Protein AF-A0A3B8L5K0-F1 (afdb_monomer_lite)

Structure (mmCIF, N/CA/C/O backbone):
data_AF-A0A3B8L5K0-F1
#
_entry.id   AF-A0A3B8L5K0-F1
#
loop_
_atom_site.group_PDB
_atom_site.id
_atom_site.type_symbol
_atom_site.label_atom_id
_atom_site.label_alt_id
_atom_site.label_comp_id
_atom_site.label_asym_id
_atom_site.label_entity_id
_atom_site.label_seq_id
_atom_site.pdbx_PDB_ins_code
_atom_site.Cartn_x
_atom_site.Cartn_y
_atom_site.Cartn_z
_atom_site.occupancy
_atom_site.B_iso_or_equiv
_atom_site.auth_seq_id
_atom_site.auth_comp_id
_atom_site.auth_asym_id
_atom_site.auth_atom_id
_atom_site.pdbx_PDB_model_num
ATOM 1 N N . GLY A 1 1 ? 30.349 10.447 -67.371 1.00 72.94 1 GLY A N 1
ATOM 2 C CA . GLY A 1 1 ? 30.005 9.808 -68.653 1.00 72.94 1 GLY A CA 1
ATOM 3 C C . GLY A 1 1 ? 29.300 8.488 -68.408 1.00 72.94 1 GLY A C 1
ATOM 4 O O . GLY A 1 1 ? 29.396 7.963 -67.311 1.00 72.94 1 GLY A O 1
ATOM 5 N N . THR A 1 2 ? 28.627 7.935 -69.420 1.00 83.06 2 THR A N 1
ATOM 6 C CA . THR A 1 2 ? 28.049 6.581 -69.341 1.00 83.06 2 THR A CA 1
ATOM 7 C C . THR A 1 2 ? 29.075 5.536 -69.777 1.00 83.06 2 THR A C 1
ATOM 9 O O . THR A 1 2 ? 29.638 5.644 -70.871 1.00 83.06 2 THR A O 1
ATOM 12 N N . LEU A 1 3 ? 29.318 4.545 -68.928 1.00 84.88 3 LEU A N 1
ATOM 13 C CA . LEU A 1 3 ? 30.152 3.378 -69.174 1.00 84.88 3 LEU A CA 1
ATOM 14 C C . LEU A 1 3 ? 29.253 2.221 -69.626 1.00 84.88 3 LEU A C 1
ATOM 16 O O . LEU A 1 3 ? 28.318 1.855 -68.925 1.00 84.88 3 LEU A O 1
ATOM 20 N N . HIS A 1 4 ? 29.550 1.676 -70.805 1.00 81.75 4 HIS A N 1
ATOM 21 C CA . HIS A 1 4 ? 28.954 0.450 -71.347 1.00 81.75 4 HIS A CA 1
ATOM 22 C C . HIS A 1 4 ? 30.071 -0.591 -71.472 1.00 81.75 4 HIS A C 1
ATOM 24 O O . HIS A 1 4 ? 30.557 -0.860 -72.575 1.00 81.75 4 HIS A O 1
ATOM 30 N N . GLY A 1 5 ? 30.586 -1.039 -70.327 1.00 80.31 5 GLY A N 1
ATOM 31 C CA . GLY A 1 5 ? 31.660 -2.024 -70.262 1.00 80.31 5 GLY A CA 1
ATOM 32 C C . GLY A 1 5 ? 33.076 -1.469 -70.145 1.00 80.31 5 GLY A C 1
ATOM 33 O O . GLY A 1 5 ? 33.541 -0.667 -70.964 1.00 80.31 5 GLY A O 1
ATOM 34 N N . ALA A 1 6 ? 33.817 -1.980 -69.165 1.00 86.56 6 ALA A N 1
ATOM 35 C CA . ALA A 1 6 ? 35.263 -1.820 -69.048 1.00 86.56 6 ALA A CA 1
ATOM 36 C C . ALA A 1 6 ? 35.861 -3.095 -68.443 1.00 86.56 6 ALA A C 1
ATOM 38 O O . ALA A 1 6 ? 35.783 -3.310 -67.242 1.00 86.56 6 ALA A O 1
ATOM 39 N N . VAL A 1 7 ? 36.472 -3.949 -69.273 1.00 87.81 7 VAL A N 1
ATOM 40 C CA . VAL A 1 7 ? 36.950 -5.271 -68.831 1.00 87.81 7 VAL A CA 1
ATOM 41 C C . VAL A 1 7 ? 38.467 -5.417 -68.980 1.00 87.81 7 VAL A C 1
ATOM 43 O O . VAL A 1 7 ? 39.009 -5.315 -70.086 1.00 87.81 7 VAL A O 1
ATOM 46 N N . ASN A 1 8 ? 39.163 -5.730 -67.884 1.00 89.06 8 ASN A N 1
ATOM 47 C CA . ASN A 1 8 ? 40.592 -6.036 -67.838 1.00 89.06 8 ASN A CA 1
ATOM 48 C C . ASN A 1 8 ? 40.845 -7.456 -67.305 1.00 89.06 8 ASN A C 1
ATOM 50 O O . ASN A 1 8 ? 40.910 -7.703 -66.107 1.00 89.06 8 ASN A O 1
ATOM 54 N N . THR A 1 9 ? 41.064 -8.398 -68.223 1.00 87.12 9 THR A N 1
ATOM 55 C CA . THR A 1 9 ? 41.287 -9.821 -67.901 1.00 87.12 9 THR A CA 1
ATOM 56 C C . THR A 1 9 ? 42.748 -10.183 -67.599 1.00 87.12 9 THR A C 1
ATOM 58 O O . THR A 1 9 ? 43.080 -11.364 -67.467 1.00 87.12 9 THR A O 1
ATOM 61 N N . ALA A 1 10 ? 43.662 -9.207 -67.553 1.00 90.12 10 ALA A N 1
ATOM 62 C CA . ALA A 1 10 ? 45.046 -9.479 -67.173 1.00 90.12 10 ALA A CA 1
ATOM 63 C C . ALA A 1 10 ? 45.122 -9.812 -65.679 1.00 90.12 10 ALA A C 1
ATOM 65 O O . ALA A 1 10 ? 44.475 -9.149 -64.882 1.00 90.12 10 ALA A O 1
ATOM 66 N N . ALA A 1 11 ? 45.949 -10.789 -65.294 1.00 88.81 11 ALA A N 1
ATOM 67 C CA . ALA A 1 11 ? 46.164 -11.098 -63.881 1.00 88.81 11 ALA A CA 1
ATOM 68 C C . ALA A 1 11 ? 46.715 -9.867 -63.132 1.00 88.81 11 ALA A C 1
ATOM 70 O O . ALA A 1 11 ? 47.688 -9.263 -63.600 1.00 88.81 11 ALA A O 1
ATOM 71 N N . ALA A 1 12 ? 46.101 -9.513 -62.001 1.00 88.19 12 ALA A N 1
ATOM 72 C CA . ALA A 1 12 ? 46.277 -8.266 -61.252 1.00 88.19 12 ALA A CA 1
ATOM 73 C C . ALA A 1 12 ? 46.087 -6.990 -62.100 1.00 88.19 12 ALA A C 1
ATOM 75 O O . ALA A 1 12 ? 46.655 -5.939 -61.801 1.00 88.19 12 ALA A O 1
ATOM 76 N N . GLY A 1 13 ? 45.358 -7.087 -63.213 1.00 91.38 13 GLY A N 1
ATOM 77 C CA . GLY A 1 13 ? 45.057 -5.960 -64.082 1.00 91.38 13 GLY A CA 1
ATOM 78 C C . GLY A 1 13 ? 44.074 -5.028 -63.396 1.00 91.38 13 GLY A C 1
ATOM 79 O O . GLY A 1 13 ? 43.027 -5.485 -62.963 1.00 91.38 13 GLY A O 1
ATOM 80 N N . THR A 1 14 ? 44.410 -3.745 -63.321 1.00 94.44 14 THR A N 1
ATOM 81 C CA . THR A 1 14 ? 43.576 -2.730 -62.676 1.00 94.44 14 THR A CA 1
ATOM 82 C C . THR A 1 14 ? 42.769 -1.929 -63.697 1.00 94.44 14 THR A C 1
ATOM 84 O O . THR A 1 14 ? 43.131 -1.861 -64.882 1.00 94.44 14 THR A O 1
ATOM 87 N N . ILE A 1 15 ? 41.682 -1.310 -63.245 1.00 95.31 15 ILE A N 1
ATOM 88 C CA . ILE A 1 15 ? 40.891 -0.327 -63.989 1.00 95.31 15 ILE A CA 1
ATOM 89 C C . ILE A 1 15 ? 40.836 0.949 -63.157 1.00 95.31 15 ILE A C 1
ATOM 91 O O . I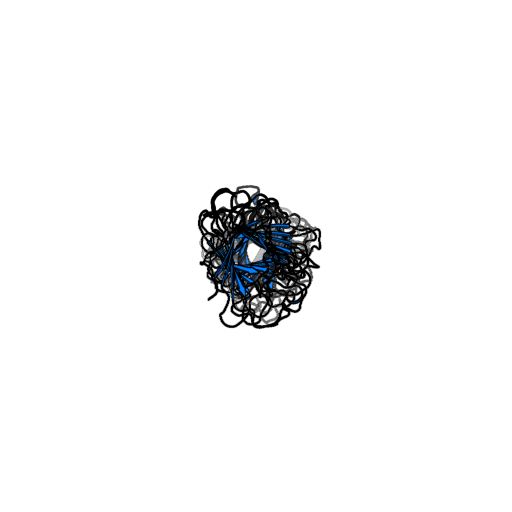LE A 1 15 ? 40.508 0.903 -61.983 1.00 95.31 15 ILE A O 1
ATOM 95 N N . VAL A 1 16 ? 41.155 2.089 -63.770 1.00 93.56 16 VAL A N 1
ATOM 96 C CA . VAL A 1 16 ? 40.986 3.410 -63.152 1.00 93.56 16 VAL A CA 1
ATOM 97 C C . VAL A 1 16 ? 40.268 4.294 -64.158 1.00 93.56 16 VAL A C 1
ATOM 99 O O . VAL A 1 16 ? 40.774 4.500 -65.268 1.00 93.56 16 VAL A O 1
ATOM 102 N N . ILE A 1 17 ? 39.087 4.777 -63.791 1.00 91.56 17 ILE A N 1
ATOM 103 C CA . ILE A 1 17 ? 38.263 5.667 -64.603 1.00 91.56 17 ILE A CA 1
ATOM 104 C C . ILE A 1 17 ? 38.017 6.927 -63.790 1.00 91.56 17 ILE A C 1
ATOM 106 O O . ILE A 1 17 ? 37.259 6.893 -62.834 1.00 91.56 17 ILE A O 1
ATOM 110 N N . THR A 1 18 ? 38.625 8.029 -64.220 1.00 87.88 18 THR A N 1
ATOM 111 C CA . THR A 1 18 ? 38.360 9.361 -63.672 1.00 87.88 18 THR A CA 1
ATOM 112 C C . THR A 1 18 ? 37.571 10.172 -64.693 1.00 87.88 18 THR A C 1
ATOM 114 O O . THR A 1 18 ? 37.944 10.208 -65.875 1.00 87.88 18 THR A O 1
ATOM 117 N N . ASN A 1 19 ? 36.495 10.818 -64.262 1.00 85.19 19 ASN A N 1
ATOM 118 C CA . ASN A 1 19 ? 35.691 11.707 -65.086 1.00 85.19 19 ASN A CA 1
ATOM 119 C C . ASN A 1 19 ? 35.381 12.987 -64.309 1.00 85.19 19 ASN A C 1
ATOM 121 O O . ASN A 1 19 ? 34.776 12.898 -63.258 1.00 85.19 19 ASN A O 1
ATOM 125 N N . ASP A 1 20 ? 35.726 14.146 -64.879 1.00 76.25 20 ASP A N 1
ATOM 126 C CA . ASP A 1 20 ? 35.352 15.472 -64.360 1.00 76.25 20 ASP A CA 1
ATOM 127 C C . ASP A 1 20 ? 33.829 15.689 -64.572 1.00 76.25 20 ASP A C 1
ATOM 129 O O . ASP A 1 20 ? 33.411 16.369 -65.522 1.00 76.25 20 ASP A O 1
ATOM 133 N N . GLY A 1 21 ? 33.003 14.960 -63.818 1.00 77.38 21 GLY A N 1
ATOM 134 C CA . GLY A 1 21 ? 31.543 14.911 -63.914 1.00 77.38 21 GLY A CA 1
ATOM 135 C C . GLY A 1 21 ? 30.931 13.554 -63.536 1.00 77.38 21 GLY A C 1
ATOM 136 O O . GLY A 1 21 ? 31.623 12.535 -63.531 1.00 77.38 21 GLY A O 1
ATOM 137 N N . ALA A 1 22 ? 29.602 13.494 -63.407 1.00 85.62 22 ALA A N 1
ATOM 138 C CA . ALA A 1 22 ? 28.870 12.269 -63.051 1.00 85.62 22 ALA A CA 1
ATOM 139 C C . ALA A 1 22 ? 29.260 11.019 -63.870 1.00 85.62 22 ALA A C 1
ATOM 141 O O . ALA A 1 22 ? 29.331 11.086 -65.104 1.00 85.62 22 ALA A O 1
ATOM 142 N N . ILE A 1 23 ? 29.455 9.862 -63.233 1.00 90.81 23 ILE A N 1
ATOM 143 C CA . ILE A 1 23 ? 29.700 8.554 -63.867 1.00 90.81 23 ILE A CA 1
ATOM 144 C C . ILE A 1 23 ? 28.430 7.699 -63.783 1.00 90.81 23 ILE A C 1
ATOM 146 O O . ILE A 1 23 ? 27.826 7.565 -62.732 1.00 90.81 23 ILE A O 1
ATOM 150 N N . VAL A 1 24 ? 28.041 7.071 -64.896 1.00 90.50 24 VAL A N 1
ATOM 151 C CA . VAL A 1 24 ? 26.928 6.109 -64.927 1.00 90.50 24 VAL A CA 1
ATOM 152 C C . VAL A 1 24 ? 27.432 4.780 -65.469 1.00 90.50 24 VAL A C 1
ATOM 154 O O . VAL A 1 24 ? 27.799 4.715 -66.642 1.00 90.50 24 VAL A O 1
ATOM 157 N N . VAL A 1 25 ? 27.438 3.725 -64.661 1.00 90.19 25 VAL A N 1
ATOM 158 C CA . VAL A 1 25 ? 27.648 2.344 -65.114 1.00 90.19 25 VAL A CA 1
ATOM 159 C C . VAL A 1 25 ? 26.304 1.808 -65.594 1.00 90.19 25 VAL A C 1
ATOM 161 O O . VAL A 1 25 ? 25.330 1.796 -64.845 1.00 90.19 25 VAL A O 1
ATOM 164 N N . ALA A 1 26 ? 26.212 1.458 -66.876 1.00 86.81 26 ALA A N 1
ATOM 165 C CA . ALA A 1 26 ? 24.949 1.108 -67.509 1.00 86.81 26 ALA A CA 1
ATOM 166 C C . ALA A 1 26 ? 25.020 -0.236 -68.224 1.00 86.81 26 ALA A C 1
ATOM 168 O O . ALA A 1 26 ? 25.793 -0.377 -69.173 1.00 86.81 26 ALA A O 1
ATOM 169 N N . ASP A 1 27 ? 24.102 -1.132 -67.875 1.00 81.12 27 ASP A N 1
ATOM 170 C CA . ASP A 1 27 ? 23.796 -2.319 -68.664 1.00 81.12 27 ASP A CA 1
ATOM 171 C C . ASP A 1 27 ? 22.793 -1.976 -69.783 1.00 81.12 27 ASP A C 1
ATOM 173 O O . ASP A 1 27 ? 21.785 -1.291 -69.571 1.00 81.12 27 ASP A O 1
ATOM 177 N N . ASN A 1 28 ? 23.081 -2.395 -71.017 1.00 73.75 28 ASN A N 1
ATOM 178 C CA . ASN A 1 28 ? 22.141 -2.331 -72.142 1.00 73.75 28 ASN A CA 1
ATOM 179 C C . ASN A 1 28 ? 21.583 -3.716 -72.531 1.00 73.75 28 ASN A C 1
ATOM 181 O O . ASN A 1 28 ? 20.884 -3.838 -73.549 1.00 73.75 28 ASN A O 1
ATOM 185 N N . GLY A 1 29 ? 21.833 -4.729 -71.700 1.00 67.69 29 GLY A N 1
ATOM 186 C CA . GLY A 1 29 ? 21.486 -6.130 -71.888 1.00 67.69 29 GLY A CA 1
ATOM 187 C C . GLY A 1 29 ? 22.576 -6.937 -72.600 1.00 67.69 29 GLY A C 1
ATOM 188 O O . GLY A 1 29 ? 22.267 -8.010 -73.137 1.00 67.69 29 GLY A O 1
ATOM 189 N N . ASP A 1 30 ? 23.815 -6.430 -72.670 1.00 70.69 30 ASP A N 1
ATOM 190 C CA . ASP A 1 30 ? 24.981 -7.151 -73.189 1.00 70.69 30 ASP A CA 1
ATOM 191 C C . ASP A 1 30 ? 25.898 -7.585 -72.037 1.00 70.69 30 ASP A C 1
ATOM 193 O O . ASP A 1 30 ? 26.333 -6.789 -71.219 1.00 70.69 30 ASP A O 1
ATOM 197 N N . THR A 1 31 ? 26.310 -8.854 -72.046 1.00 60.31 31 THR A N 1
ATOM 198 C CA . THR A 1 31 ? 27.214 -9.488 -71.058 1.00 60.31 31 THR A CA 1
ATOM 199 C C . THR A 1 31 ? 28.640 -8.907 -71.011 1.00 60.31 31 THR A C 1
ATOM 201 O O . THR A 1 31 ? 29.555 -9.530 -70.476 1.00 60.31 31 THR A O 1
ATOM 204 N N . THR A 1 32 ? 28.878 -7.787 -71.693 1.00 63.03 32 THR A N 1
ATOM 205 C CA . THR A 1 32 ? 30.148 -7.053 -71.701 1.00 63.03 32 THR A CA 1
ATOM 206 C C . THR A 1 32 ? 30.017 -5.642 -71.150 1.00 63.03 32 THR A C 1
ATOM 208 O O . THR A 1 32 ? 31.003 -4.910 -71.205 1.00 63.03 32 THR A O 1
ATOM 211 N N . ASP A 1 33 ? 28.829 -5.252 -70.685 1.00 71.88 33 ASP A N 1
ATOM 212 C CA . ASP A 1 33 ? 28.553 -3.906 -70.186 1.00 71.88 33 ASP A CA 1
ATOM 213 C C . ASP A 1 33 ? 29.060 -3.670 -68.750 1.00 71.88 33 ASP A C 1
ATOM 215 O O . ASP A 1 33 ? 29.095 -2.526 -68.291 1.00 71.88 33 ASP A O 1
ATOM 219 N N . ASP A 1 34 ? 29.586 -4.717 -68.113 1.00 82.69 34 ASP A N 1
ATOM 220 C CA . ASP A 1 34 ? 30.153 -4.689 -66.765 1.00 82.69 34 ASP A CA 1
ATOM 221 C C . ASP A 1 34 ? 31.527 -4.008 -66.702 1.00 82.69 34 ASP A C 1
ATOM 223 O O . ASP A 1 34 ? 32.343 -4.032 -67.641 1.00 82.69 34 ASP A O 1
ATOM 227 N N . VAL A 1 35 ? 31.836 -3.445 -65.537 1.00 91.69 35 VAL A N 1
ATOM 228 C CA . VAL A 1 35 ? 33.192 -3.013 -65.188 1.00 91.69 35 VAL A CA 1
ATOM 229 C C . VAL A 1 35 ? 33.870 -4.158 -64.446 1.00 91.69 35 VAL A C 1
ATOM 231 O O . VAL A 1 35 ? 33.603 -4.381 -63.274 1.00 91.69 35 VAL A O 1
ATOM 234 N N . ALA A 1 36 ? 34.761 -4.896 -65.107 1.00 91.81 36 ALA A N 1
ATOM 235 C CA . ALA A 1 36 ? 35.340 -6.111 -64.534 1.00 91.81 36 ALA A CA 1
ATOM 236 C C . ALA A 1 36 ? 36.869 -6.166 -64.627 1.00 91.81 36 ALA A C 1
ATOM 238 O O . ALA A 1 36 ? 37.456 -5.959 -65.693 1.00 91.81 36 ALA A O 1
ATOM 239 N N . ALA A 1 37 ? 37.537 -6.522 -63.533 1.00 93.56 37 ALA A N 1
ATOM 240 C CA . ALA A 1 37 ? 38.990 -6.626 -63.454 1.00 93.56 37 ALA A CA 1
ATOM 241 C C . ALA A 1 37 ? 39.445 -7.802 -62.569 1.00 93.56 37 ALA A C 1
ATOM 243 O O . ALA A 1 37 ? 38.723 -8.269 -61.690 1.00 93.56 37 ALA A O 1
ATOM 244 N N . ASP A 1 38 ? 40.662 -8.306 -62.800 1.00 91.25 38 ASP A N 1
ATOM 245 C CA . ASP A 1 38 ? 41.282 -9.246 -61.853 1.00 91.25 38 ASP A CA 1
ATOM 246 C C . ASP A 1 38 ? 41.882 -8.516 -60.641 1.00 91.25 38 ASP A C 1
ATOM 248 O O . ASP A 1 38 ? 41.839 -9.048 -59.540 1.00 91.25 38 ASP A O 1
ATOM 252 N N . GLY A 1 39 ? 42.461 -7.326 -60.840 1.00 91.75 39 GLY A N 1
ATOM 253 C CA . GLY A 1 39 ? 42.971 -6.450 -59.780 1.00 91.75 39 GLY A CA 1
ATOM 254 C C . GLY A 1 39 ? 42.028 -5.279 -59.493 1.00 91.75 39 GLY A C 1
ATOM 255 O O . GLY A 1 39 ? 40.862 -5.320 -59.858 1.00 91.75 39 GLY A O 1
ATOM 256 N N . ASP A 1 40 ? 42.552 -4.231 -58.858 1.00 94.31 40 ASP A N 1
ATOM 257 C CA . ASP A 1 40 ? 41.753 -3.111 -58.344 1.00 94.31 40 ASP A CA 1
ATOM 258 C C . ASP A 1 40 ? 40.928 -2.372 -59.413 1.00 94.31 40 ASP A C 1
ATOM 260 O O . ASP A 1 40 ? 41.399 -2.138 -60.534 1.00 94.31 40 ASP A O 1
ATOM 264 N N . ILE A 1 41 ? 39.728 -1.935 -59.032 1.00 96.62 41 ILE A N 1
ATOM 265 C CA . ILE A 1 41 ? 38.861 -1.042 -59.806 1.00 96.62 41 ILE A CA 1
ATOM 266 C C . ILE A 1 41 ? 38.713 0.272 -59.037 1.00 96.62 41 ILE A C 1
ATOM 268 O O . ILE A 1 41 ? 38.356 0.267 -57.866 1.00 96.62 41 ILE A O 1
ATOM 272 N N . THR A 1 42 ? 38.950 1.398 -59.705 1.00 94.69 42 THR A N 1
ATOM 273 C CA . THR A 1 42 ? 38.682 2.741 -59.179 1.00 94.69 42 THR A CA 1
ATOM 274 C C . THR A 1 42 ? 37.793 3.501 -60.153 1.00 94.69 42 THR A C 1
ATOM 276 O O . THR A 1 42 ? 38.183 3.692 -61.312 1.00 94.69 42 THR A O 1
ATOM 279 N N . LEU A 1 43 ? 36.619 3.931 -59.694 1.00 93.56 43 LEU A N 1
ATOM 280 C CA . LEU A 1 43 ? 35.742 4.865 -60.398 1.00 93.56 43 LEU A CA 1
ATOM 281 C C . LEU A 1 43 ? 35.733 6.176 -59.620 1.00 93.56 43 LEU A C 1
ATOM 283 O O . LEU A 1 43 ? 35.445 6.172 -58.434 1.00 93.56 43 LEU A O 1
ATOM 287 N N . ASP A 1 44 ? 36.083 7.260 -60.295 1.00 90.12 44 ASP A N 1
ATOM 288 C CA . ASP A 1 44 ? 36.307 8.568 -59.690 1.00 90.12 44 ASP A CA 1
ATOM 289 C C . ASP A 1 44 ? 35.552 9.625 -60.497 1.00 90.12 44 ASP A C 1
ATOM 291 O O . ASP A 1 44 ? 35.998 10.057 -61.569 1.00 90.12 44 ASP A O 1
ATOM 295 N N . ALA A 1 45 ? 34.352 9.972 -60.035 1.00 85.44 45 ALA A N 1
ATOM 296 C CA . ALA A 1 45 ? 33.538 11.052 -60.584 1.00 85.44 45 ALA A CA 1
ATOM 297 C C . ALA A 1 45 ? 34.039 12.395 -60.022 1.00 85.44 45 ALA A C 1
ATOM 299 O O . ALA A 1 45 ? 33.331 13.106 -59.329 1.00 85.44 45 ALA A O 1
ATOM 300 N N . ALA A 1 46 ? 35.304 12.708 -60.310 1.00 65.69 46 ALA A N 1
ATOM 301 C CA . ALA A 1 46 ? 36.035 13.837 -59.752 1.00 65.69 46 ALA A CA 1
ATOM 302 C C . ALA A 1 46 ? 35.274 15.173 -59.832 1.00 65.69 46 ALA A C 1
ATOM 304 O O . ALA A 1 46 ? 34.907 15.613 -60.929 1.00 65.69 46 ALA A O 1
ATOM 305 N N . ASP A 1 47 ? 35.197 15.855 -58.685 1.00 64.50 47 ASP A N 1
ATOM 306 C CA . ASP A 1 47 ? 34.651 17.206 -58.545 1.00 64.50 47 ASP A CA 1
ATOM 307 C C . ASP A 1 47 ? 35.369 18.206 -59.472 1.00 64.50 47 ASP A C 1
ATOM 309 O O . ASP A 1 47 ? 36.600 18.405 -59.470 1.00 64.50 47 ASP A O 1
ATOM 313 N N . ALA A 1 48 ? 34.570 18.873 -60.299 1.00 52.31 48 ALA A N 1
ATOM 314 C CA . ALA A 1 48 ? 35.031 19.865 -61.246 1.00 52.31 48 ALA A CA 1
ATOM 315 C C . ALA A 1 48 ? 35.384 21.253 -60.670 1.00 52.31 48 ALA A C 1
ATOM 317 O O . ALA A 1 48 ? 35.522 22.164 -61.481 1.00 52.31 48 ALA A O 1
ATOM 318 N N . ARG A 1 49 ? 35.611 21.518 -59.374 1.00 50.84 49 ARG A N 1
ATOM 319 C CA . ARG A 1 49 ? 36.023 22.860 -58.846 1.00 50.84 49 ARG A CA 1
ATOM 320 C C . ARG A 1 49 ? 35.155 24.049 -59.324 1.00 50.84 49 ARG A C 1
ATOM 322 O O . ARG A 1 49 ? 35.612 25.204 -59.319 1.00 50.84 49 ARG A O 1
ATOM 329 N N . LEU A 1 50 ? 33.953 23.799 -59.836 1.00 48.44 50 LEU A N 1
ATOM 330 C CA . LEU A 1 50 ? 33.080 24.775 -60.487 1.00 48.44 50 LEU A CA 1
ATOM 331 C C . LEU A 1 50 ? 31.716 24.709 -59.810 1.00 48.44 50 LEU A C 1
ATOM 333 O O . LEU A 1 50 ? 30.874 23.934 -60.236 1.00 48.44 50 LEU A O 1
ATOM 337 N N . ALA A 1 51 ? 31.502 25.590 -58.831 1.00 45.69 51 ALA A N 1
ATOM 338 C CA . ALA A 1 51 ? 30.258 25.713 -58.071 1.00 45.69 51 ALA A CA 1
ATOM 339 C C . ALA A 1 51 ? 28.990 25.425 -58.909 1.00 45.69 51 ALA A C 1
ATOM 341 O O . ALA A 1 51 ? 28.663 26.185 -59.839 1.00 45.69 51 ALA A O 1
ATOM 342 N N . GLY A 1 52 ? 28.284 24.346 -58.550 1.00 52.91 52 GLY A N 1
ATOM 343 C CA . GLY A 1 52 ? 26.979 23.957 -59.091 1.00 52.91 52 GLY A CA 1
ATOM 344 C C . GLY A 1 52 ? 26.947 22.876 -60.185 1.00 52.91 52 GLY A C 1
ATOM 345 O O . GLY A 1 52 ? 25.946 22.822 -60.910 1.00 52.91 52 GLY A O 1
ATOM 346 N N . SER A 1 53 ? 27.986 22.053 -60.363 1.00 55.78 53 SER A N 1
ATOM 347 C CA . SER A 1 53 ? 27.878 20.773 -61.091 1.00 55.78 53 SER A CA 1
ATOM 348 C C . SER A 1 53 ? 27.629 19.633 -60.107 1.00 55.78 53 SER A C 1
ATOM 350 O O . SER A 1 53 ? 28.450 19.458 -59.230 1.00 55.78 53 SER A O 1
ATOM 352 N N . GLN A 1 54 ? 26.521 18.896 -60.277 1.00 65.31 54 GLN A N 1
ATOM 353 C CA . GLN A 1 54 ? 26.285 17.633 -59.569 1.00 65.31 54 GLN A CA 1
ATOM 354 C C . GLN A 1 54 ? 27.073 16.513 -60.256 1.00 65.31 54 GLN A C 1
ATOM 356 O O . GLN A 1 54 ? 26.820 16.200 -61.434 1.00 65.31 54 GLN A O 1
ATOM 361 N N . ASP A 1 55 ? 28.017 15.939 -59.535 1.00 74.81 55 ASP A N 1
ATOM 362 C CA . ASP A 1 55 ? 28.938 14.908 -59.964 1.00 74.81 55 ASP A CA 1
ATOM 363 C C . ASP A 1 55 ? 28.560 13.608 -59.232 1.00 74.81 55 ASP A C 1
ATOM 365 O O . ASP A 1 55 ? 29.113 13.273 -58.207 1.00 74.81 55 ASP A O 1
ATOM 369 N N . ASN A 1 56 ? 27.568 12.872 -59.754 1.00 85.88 56 ASN A N 1
ATOM 370 C CA . ASN A 1 56 ? 27.043 11.657 -59.105 1.00 85.88 56 ASN A CA 1
ATOM 371 C C . ASN A 1 56 ? 27.679 10.371 -59.668 1.00 85.88 56 ASN A C 1
ATOM 373 O O . ASN A 1 56 ? 27.992 10.290 -60.865 1.00 85.88 56 ASN A O 1
ATOM 377 N N . LEU A 1 57 ? 27.729 9.302 -58.869 1.00 91.12 57 LEU A N 1
ATOM 378 C CA . LEU A 1 57 ? 27.999 7.941 -59.345 1.00 91.12 57 LEU A CA 1
ATOM 379 C C . LEU A 1 57 ? 26.718 7.098 -59.343 1.00 91.12 57 LEU A C 1
ATOM 381 O O . LEU A 1 57 ? 26.145 6.792 -58.305 1.00 91.12 57 LEU A O 1
ATOM 385 N N . THR A 1 58 ? 26.286 6.641 -60.516 1.00 91.38 58 THR A N 1
ATOM 386 C CA . THR A 1 58 ? 25.124 5.750 -60.644 1.00 91.38 58 THR A CA 1
ATOM 387 C C . THR A 1 58 ? 25.529 4.397 -61.212 1.00 91.38 58 THR A C 1
ATOM 389 O O . THR A 1 58 ? 26.091 4.322 -62.305 1.00 91.38 58 THR A O 1
ATOM 392 N N . VAL A 1 59 ? 25.174 3.318 -60.522 1.00 91.88 59 VAL A N 1
ATOM 393 C CA . VAL A 1 59 ? 25.190 1.945 -61.037 1.00 91.88 59 VAL A CA 1
ATOM 394 C C . VAL A 1 59 ? 23.749 1.556 -61.345 1.00 91.88 59 VAL A C 1
ATOM 396 O O . VAL A 1 59 ? 22.918 1.424 -60.448 1.00 91.88 59 VAL A O 1
ATOM 399 N N . ASN A 1 60 ? 23.422 1.453 -62.633 1.00 90.06 60 ASN A N 1
ATOM 400 C CA . ASN A 1 60 ? 22.071 1.102 -63.064 1.00 90.06 60 ASN A CA 1
ATOM 401 C C . ASN A 1 60 ? 21.737 -0.357 -62.731 1.00 90.06 60 ASN A C 1
ATOM 403 O O . ASN A 1 60 ? 22.622 -1.179 -62.517 1.00 90.06 60 ASN A O 1
ATOM 407 N N . ALA A 1 61 ? 20.441 -0.671 -62.768 1.00 86.50 61 ALA A N 1
ATOM 408 C CA . ALA A 1 61 ? 19.956 -2.034 -62.612 1.00 86.50 61 ALA A CA 1
ATOM 409 C C . ALA A 1 61 ? 20.666 -2.981 -63.590 1.00 86.50 61 ALA A C 1
ATOM 411 O O . ALA A 1 61 ? 20.915 -2.605 -64.740 1.00 86.50 61 ALA A O 1
ATOM 412 N N . ASP A 1 62 ? 20.961 -4.186 -63.106 1.00 83.56 62 ASP A N 1
ATOM 413 C CA . ASP A 1 62 ? 21.626 -5.272 -63.836 1.00 83.56 62 ASP A CA 1
ATOM 414 C C . ASP A 1 62 ? 23.070 -4.966 -64.302 1.00 83.56 62 ASP A C 1
ATOM 416 O O . ASP A 1 62 ? 23.655 -5.767 -65.026 1.00 83.56 62 ASP A O 1
ATOM 420 N N . ALA A 1 63 ? 23.660 -3.825 -63.913 1.00 89.75 63 ALA A N 1
ATOM 421 C CA . ALA A 1 63 ? 25.044 -3.487 -64.240 1.00 89.75 63 ALA A CA 1
ATOM 422 C C . ALA A 1 63 ? 26.003 -3.909 -63.121 1.00 89.75 63 ALA A C 1
ATOM 424 O O . ALA A 1 63 ? 25.826 -3.483 -61.977 1.00 89.75 63 ALA A O 1
ATOM 425 N N . ASP A 1 64 ? 27.060 -4.651 -63.470 1.00 90.88 64 ASP A N 1
ATOM 426 C CA . ASP A 1 64 ? 27.986 -5.186 -62.471 1.00 90.88 64 ASP A CA 1
ATOM 427 C C . ASP A 1 64 ? 29.343 -4.456 -62.443 1.00 90.88 64 ASP A C 1
ATOM 429 O O . ASP A 1 64 ? 29.915 -4.061 -63.470 1.00 90.88 64 ASP A O 1
ATOM 433 N N . ILE A 1 65 ? 29.907 -4.317 -61.240 1.00 94.00 65 ILE A N 1
ATOM 434 C CA . ILE A 1 65 ? 31.292 -3.898 -60.995 1.00 94.00 65 ILE A CA 1
ATOM 435 C C . ILE A 1 65 ? 32.006 -5.036 -60.263 1.00 94.00 65 ILE A C 1
ATOM 437 O O . ILE A 1 65 ? 31.809 -5.232 -59.070 1.00 94.00 65 ILE A O 1
ATOM 441 N N . VAL A 1 66 ? 32.867 -5.783 -60.956 1.00 93.69 66 VAL A N 1
ATOM 442 C CA . VAL A 1 66 ? 33.432 -7.041 -60.439 1.00 93.69 66 VAL A CA 1
ATOM 443 C C . VAL A 1 66 ? 34.958 -7.026 -60.422 1.00 93.69 66 VAL A C 1
ATOM 445 O O . VAL A 1 66 ? 35.618 -7.095 -61.460 1.00 93.69 66 VAL A O 1
ATOM 448 N N . SER A 1 67 ? 35.537 -7.038 -59.227 1.00 94.12 67 SER A N 1
ATOM 449 C CA . SER A 1 67 ? 36.955 -7.278 -58.971 1.00 94.12 67 SER A CA 1
ATOM 450 C C . SER A 1 67 ? 37.171 -8.679 -58.390 1.00 94.12 67 SER A C 1
ATOM 452 O O . SER A 1 67 ? 36.696 -9.014 -57.306 1.00 94.12 67 SER A O 1
ATOM 454 N N . THR A 1 68 ? 37.930 -9.528 -59.091 1.00 91.19 68 THR A N 1
ATOM 455 C CA . THR A 1 68 ? 38.134 -10.924 -58.650 1.00 91.19 68 THR A CA 1
ATOM 456 C C . THR A 1 68 ? 39.160 -11.055 -57.517 1.00 91.19 68 THR A C 1
ATOM 458 O O . THR A 1 68 ? 38.973 -11.866 -56.611 1.00 91.19 68 THR A O 1
ATOM 461 N N . ASN A 1 69 ? 40.270 -10.311 -57.566 1.00 89.50 69 ASN A N 1
ATOM 462 C CA . ASN A 1 69 ? 41.390 -10.414 -56.617 1.00 89.50 69 ASN A CA 1
ATOM 463 C C . ASN A 1 69 ? 41.898 -9.052 -56.097 1.00 89.50 69 ASN A C 1
ATOM 465 O O . ASN A 1 69 ? 42.934 -9.022 -55.430 1.00 89.50 69 ASN A O 1
ATOM 469 N N . GLY A 1 70 ? 41.221 -7.945 -56.413 1.00 90.38 70 GLY A N 1
ATOM 470 C CA . GLY A 1 70 ? 41.571 -6.596 -55.953 1.00 90.38 70 GLY A CA 1
ATOM 471 C C . GLY A 1 70 ? 40.424 -5.891 -55.231 1.00 90.38 70 GLY A C 1
ATOM 472 O O . GLY A 1 70 ? 39.345 -6.461 -55.057 1.00 90.38 70 GLY A O 1
ATOM 473 N N . ASN A 1 71 ? 40.646 -4.637 -54.862 1.00 93.44 71 ASN A N 1
ATOM 474 C CA . ASN A 1 71 ? 39.649 -3.794 -54.200 1.00 93.44 71 ASN A CA 1
ATOM 475 C C . ASN A 1 71 ? 38.794 -3.017 -55.211 1.00 93.44 71 ASN A C 1
ATOM 477 O O . ASN A 1 71 ? 39.213 -2.801 -56.350 1.00 93.44 71 ASN A O 1
ATOM 481 N N . ILE A 1 72 ? 37.621 -2.561 -54.783 1.00 96.25 72 ILE A N 1
ATOM 482 C CA . ILE A 1 72 ? 36.794 -1.599 -55.519 1.00 96.25 72 ILE A CA 1
ATOM 483 C C . ILE A 1 72 ? 36.776 -0.290 -54.729 1.00 96.25 72 ILE A C 1
ATOM 485 O O . ILE A 1 72 ? 36.468 -0.301 -53.543 1.00 96.25 72 ILE A O 1
ATOM 489 N N . LEU A 1 73 ? 37.111 0.818 -55.387 1.00 94.06 73 LEU A N 1
ATOM 490 C CA . LEU A 1 73 ? 37.042 2.173 -54.843 1.00 94.06 73 LEU A CA 1
ATOM 491 C C . LEU A 1 73 ? 36.114 3.023 -55.713 1.00 94.06 73 LEU A C 1
ATOM 493 O O . LEU A 1 73 ? 36.364 3.178 -56.911 1.00 94.06 73 LEU A O 1
ATOM 497 N N . LEU A 1 74 ? 35.057 3.548 -55.108 1.00 93.56 74 LEU A N 1
ATOM 498 C CA . LEU A 1 74 ? 34.053 4.401 -55.725 1.00 93.56 74 LEU A CA 1
ATOM 499 C C . LEU A 1 74 ? 34.123 5.774 -55.054 1.00 93.56 74 LEU A C 1
ATOM 501 O O . LEU A 1 74 ? 33.730 5.914 -53.904 1.00 93.56 74 LEU A O 1
ATOM 505 N N . GLU A 1 75 ? 34.648 6.759 -55.771 1.00 88.94 75 GLU A N 1
ATOM 506 C CA . GLU A 1 75 ? 34.647 8.165 -55.362 1.00 88.94 75 GLU A CA 1
ATOM 507 C C . GLU A 1 75 ? 33.503 8.834 -56.132 1.00 88.94 75 GLU A C 1
ATOM 509 O O . GLU A 1 75 ? 33.610 9.034 -57.352 1.00 88.94 75 GLU A O 1
ATOM 514 N N . ALA A 1 76 ? 32.372 9.058 -55.459 1.00 83.62 76 ALA A N 1
ATOM 515 C CA . ALA A 1 76 ? 31.173 9.584 -56.098 1.00 83.62 76 ALA A CA 1
ATOM 516 C C . ALA A 1 76 ? 31.250 11.096 -56.291 1.00 83.62 76 ALA A C 1
ATOM 518 O O . ALA A 1 76 ? 30.911 11.530 -57.379 1.00 83.62 76 ALA A O 1
ATOM 519 N N . GLY A 1 77 ? 31.763 11.853 -55.317 1.00 74.19 77 GLY A N 1
ATOM 520 C CA . GLY A 1 77 ? 31.852 13.315 -55.369 1.00 74.19 77 GLY A CA 1
ATOM 521 C C . GLY A 1 77 ? 30.620 14.001 -54.776 1.00 74.19 77 GLY A C 1
ATOM 522 O O . GLY A 1 77 ? 30.794 14.883 -53.951 1.00 74.19 77 GLY A O 1
ATOM 523 N N . ASP A 1 78 ? 29.426 13.552 -55.177 1.00 78.25 78 ASP A N 1
ATOM 524 C CA . ASP A 1 78 ? 28.135 13.837 -54.534 1.00 78.25 78 ASP A CA 1
ATOM 525 C C . ASP A 1 78 ? 27.385 12.496 -54.296 1.00 78.25 78 ASP A C 1
ATOM 527 O O . ASP A 1 78 ? 27.921 11.537 -53.744 1.00 78.25 78 ASP A O 1
ATOM 531 N N . ASP A 1 79 ? 26.156 12.348 -54.811 1.00 87.62 79 ASP A N 1
ATOM 532 C CA . ASP A 1 79 ? 25.329 11.158 -54.600 1.00 87.62 79 ASP A CA 1
ATOM 533 C C . ASP A 1 79 ? 25.909 9.876 -55.225 1.00 87.62 79 ASP A C 1
ATOM 535 O O . ASP A 1 79 ? 26.351 9.845 -56.386 1.00 87.62 79 ASP A O 1
ATOM 539 N N . LEU A 1 80 ? 25.732 8.761 -54.509 1.00 92.94 80 LEU A N 1
ATOM 540 C CA . LEU A 1 80 ? 25.880 7.412 -55.042 1.00 92.94 80 LEU A CA 1
ATOM 541 C C . LEU A 1 80 ? 24.530 6.697 -55.081 1.00 92.94 80 LEU A C 1
ATOM 543 O O . LEU A 1 80 ? 23.816 6.603 -54.091 1.00 92.94 80 LEU A O 1
ATOM 547 N N . THR A 1 81 ? 24.199 6.095 -56.220 1.00 93.62 81 THR A N 1
ATOM 548 C CA . THR A 1 81 ? 23.028 5.214 -56.333 1.00 93.62 81 THR A CA 1
ATOM 549 C C . THR A 1 81 ? 23.420 3.890 -56.970 1.00 93.62 81 THR A C 1
ATOM 551 O O . THR A 1 81 ? 23.838 3.863 -58.129 1.00 93.62 81 THR A O 1
ATOM 554 N N . GLN A 1 82 ? 23.225 2.787 -56.251 1.00 93.75 82 GLN A N 1
ATOM 555 C CA . GLN A 1 82 ? 23.249 1.430 -56.791 1.00 93.75 82 GLN A CA 1
ATOM 556 C C . GLN A 1 82 ? 21.820 0.897 -56.877 1.00 93.75 82 GLN A C 1
ATOM 558 O O . GLN A 1 82 ? 21.196 0.604 -55.862 1.00 93.75 82 GLN A O 1
ATOM 563 N N . ALA A 1 83 ? 21.312 0.739 -58.097 1.00 90.62 83 ALA A N 1
ATOM 564 C CA . ALA A 1 83 ? 19.967 0.228 -58.322 1.00 90.62 83 ALA A CA 1
ATOM 565 C C . ALA A 1 83 ? 19.882 -1.301 -58.158 1.00 90.62 83 ALA A C 1
ATOM 567 O O . ALA A 1 83 ? 20.828 -2.039 -58.448 1.00 90.62 83 ALA A O 1
ATOM 568 N N . ALA A 1 84 ? 18.695 -1.776 -57.772 1.00 88.06 84 ALA A N 1
ATOM 569 C CA . ALA A 1 84 ? 18.398 -3.196 -57.620 1.00 88.06 84 ALA A CA 1
ATOM 570 C C . ALA A 1 84 ? 18.750 -4.017 -58.875 1.00 88.06 84 ALA A C 1
ATOM 572 O O . ALA A 1 84 ? 18.486 -3.606 -60.007 1.00 88.06 84 ALA A O 1
ATOM 573 N N . GLY A 1 85 ? 19.295 -5.216 -58.660 1.00 83.94 85 GLY A N 1
ATOM 574 C CA . GLY A 1 85 ? 19.671 -6.163 -59.715 1.00 83.94 85 GLY A CA 1
ATOM 575 C C . GLY A 1 85 ? 21.131 -6.086 -60.172 1.00 83.94 85 GLY A C 1
ATOM 576 O O . GLY A 1 85 ? 21.605 -7.072 -60.722 1.00 83.94 85 GLY A O 1
ATOM 577 N N . GLY A 1 86 ? 21.844 -4.980 -59.921 1.00 85.62 86 GLY A N 1
ATOM 578 C CA . GLY A 1 86 ? 23.291 -4.880 -60.174 1.00 85.62 86 GLY A CA 1
ATOM 579 C C . GLY A 1 86 ? 24.144 -5.370 -58.996 1.00 85.62 86 GLY A C 1
ATOM 580 O O . GLY A 1 86 ? 23.759 -5.191 -57.834 1.00 85.62 86 GLY A O 1
ATOM 581 N N . GLU A 1 87 ? 25.309 -5.957 -59.281 1.00 91.00 87 GLU A N 1
ATOM 582 C CA . GLU A 1 87 ? 26.275 -6.469 -58.296 1.00 91.00 87 GLU A CA 1
ATOM 583 C C . GLU A 1 87 ? 27.558 -5.616 -58.248 1.00 91.00 87 GLU A C 1
ATOM 585 O O . GLU A 1 87 ? 28.227 -5.405 -59.259 1.00 91.00 87 GLU A O 1
ATOM 590 N N . ILE A 1 88 ? 27.978 -5.180 -57.057 1.00 94.69 88 ILE A N 1
ATOM 591 C CA . ILE A 1 88 ? 29.334 -4.668 -56.808 1.00 94.69 88 ILE A CA 1
ATOM 592 C C . ILE A 1 88 ? 30.078 -5.730 -55.997 1.00 94.69 88 ILE A C 1
ATOM 594 O O . ILE A 1 88 ? 29.741 -6.011 -54.849 1.00 94.69 88 ILE A O 1
ATOM 598 N N . SER A 1 89 ? 31.091 -6.340 -56.605 1.00 95.06 89 SER A N 1
ATOM 599 C CA . SER A 1 89 ? 31.701 -7.581 -56.128 1.00 95.06 89 SER A CA 1
ATOM 600 C C . SER A 1 89 ? 33.217 -7.460 -56.033 1.00 95.06 89 SER A C 1
ATOM 602 O O . SER A 1 89 ? 33.914 -7.459 -57.047 1.00 95.06 89 SER A O 1
ATOM 604 N N . ALA A 1 90 ? 33.759 -7.389 -54.819 1.00 93.69 90 ALA A N 1
ATOM 605 C CA . ALA A 1 90 ? 35.190 -7.487 -54.532 1.00 93.69 90 ALA A CA 1
ATOM 606 C C . ALA A 1 90 ? 35.489 -8.838 -53.864 1.00 93.69 90 ALA A C 1
ATOM 608 O O . ALA A 1 90 ? 35.808 -8.920 -52.675 1.00 93.69 90 ALA A O 1
ATOM 609 N N . ALA A 1 91 ? 35.401 -9.926 -54.634 1.00 87.94 91 ALA A N 1
ATOM 610 C CA . ALA A 1 91 ? 35.349 -11.299 -54.117 1.00 87.94 91 ALA A CA 1
ATOM 611 C C . ALA A 1 91 ? 36.469 -11.671 -53.120 1.00 87.94 91 ALA A C 1
ATOM 613 O O . ALA A 1 91 ? 36.238 -12.465 -52.211 1.00 87.94 91 ALA A O 1
ATOM 614 N N . ASN A 1 92 ? 37.677 -11.113 -53.278 1.00 86.50 92 ASN A N 1
ATOM 615 C CA . ASN A 1 92 ? 38.811 -11.299 -52.355 1.00 86.50 92 ASN A CA 1
ATOM 616 C C . ASN A 1 92 ? 39.386 -9.969 -51.818 1.00 86.50 92 ASN A C 1
ATOM 618 O O . ASN A 1 92 ? 40.511 -9.952 -51.314 1.00 86.50 92 ASN A O 1
ATOM 622 N N . GLY A 1 93 ? 38.661 -8.862 -51.987 1.00 87.94 93 GLY A N 1
ATOM 623 C CA . GLY A 1 93 ? 39.096 -7.510 -51.630 1.00 87.94 93 GLY A CA 1
ATOM 624 C C . GLY A 1 93 ? 38.097 -6.803 -50.721 1.00 87.94 93 GLY A C 1
ATOM 625 O O . GLY A 1 93 ? 37.269 -7.451 -50.085 1.00 87.94 93 GLY A O 1
ATOM 626 N N . THR A 1 94 ? 38.207 -5.478 -50.660 1.00 90.12 94 THR A N 1
ATOM 627 C CA . THR A 1 94 ? 37.257 -4.576 -49.994 1.00 90.12 94 THR A CA 1
ATOM 628 C C . THR A 1 94 ? 36.506 -3.736 -51.023 1.00 90.12 94 THR A C 1
ATOM 630 O O . THR A 1 94 ? 37.031 -3.473 -52.111 1.00 90.12 94 THR A O 1
ATOM 633 N N . ILE A 1 95 ? 35.311 -3.276 -50.662 1.00 94.19 95 ILE A N 1
ATOM 634 C CA . ILE A 1 95 ? 34.583 -2.229 -51.390 1.00 94.19 95 ILE A CA 1
ATOM 635 C C . ILE A 1 95 ? 34.675 -0.954 -50.548 1.00 94.19 95 ILE A C 1
ATOM 637 O O . ILE A 1 95 ? 34.451 -0.999 -49.341 1.00 94.19 95 ILE A O 1
ATOM 641 N N . THR A 1 96 ? 35.040 0.166 -51.156 1.00 92.62 96 THR A N 1
ATOM 642 C CA . THR A 1 96 ? 35.094 1.478 -50.504 1.00 92.62 96 THR A CA 1
ATOM 643 C C . THR A 1 96 ? 34.299 2.469 -51.337 1.00 92.62 96 THR A C 1
ATOM 645 O O . THR A 1 96 ? 34.530 2.575 -52.541 1.00 92.62 96 THR A O 1
ATOM 648 N N . ILE A 1 97 ? 33.367 3.154 -50.692 1.00 92.38 97 ILE A N 1
ATOM 649 C CA . ILE A 1 97 ? 32.496 4.179 -51.247 1.00 92.38 97 ILE A CA 1
ATOM 650 C C . ILE A 1 97 ? 32.753 5.454 -50.454 1.00 92.38 97 ILE A C 1
ATOM 652 O O . ILE A 1 97 ? 32.528 5.468 -49.248 1.00 92.38 97 ILE A O 1
ATOM 656 N N . ASN A 1 98 ? 33.181 6.509 -51.134 1.00 87.50 98 ASN A N 1
ATOM 657 C CA . ASN A 1 98 ? 33.276 7.841 -50.553 1.00 87.50 98 ASN A CA 1
ATOM 658 C C . ASN A 1 98 ? 32.361 8.752 -51.367 1.00 87.50 98 ASN A C 1
ATOM 660 O O . ASN A 1 98 ? 32.477 8.783 -52.601 1.00 87.50 98 ASN A O 1
ATOM 664 N N . VAL A 1 99 ? 31.441 9.441 -50.698 1.00 81.56 99 VAL A N 1
ATOM 665 C CA . VAL A 1 99 ? 30.519 10.364 -51.368 1.00 81.56 99 VAL A CA 1
ATOM 666 C C . VAL A 1 99 ? 30.945 11.810 -51.234 1.00 81.56 99 VAL A C 1
ATOM 668 O O . VAL A 1 99 ? 30.906 12.497 -52.241 1.00 81.56 99 VAL A O 1
ATOM 671 N N . ASP A 1 100 ? 31.556 12.196 -50.119 1.00 71.69 100 ASP A N 1
ATOM 672 C CA . ASP A 1 100 ? 32.240 13.474 -49.974 1.00 71.69 100 ASP A CA 1
ATOM 673 C C . ASP A 1 100 ? 33.674 13.272 -49.427 1.00 71.69 100 ASP A C 1
ATOM 675 O O . ASP A 1 100 ? 33.968 12.408 -48.591 1.00 71.69 100 ASP A O 1
ATOM 679 N N . LEU A 1 101 ? 34.637 13.999 -50.003 1.00 58.88 101 LEU A N 1
ATOM 680 C CA . LEU A 1 101 ? 36.060 13.868 -49.689 1.00 58.88 101 LEU A CA 1
ATOM 681 C C . LEU A 1 101 ? 36.533 15.091 -48.901 1.00 58.88 101 LEU A C 1
ATOM 683 O O . LEU A 1 101 ? 36.498 16.200 -49.437 1.00 58.88 101 LEU A O 1
ATOM 687 N N . PRO A 1 102 ? 37.183 14.907 -47.732 1.00 50.69 102 PRO A N 1
ATOM 688 C CA . PRO A 1 102 ? 37.639 16.000 -46.882 1.00 50.69 102 PRO A CA 1
ATOM 689 C C . PRO A 1 102 ? 38.820 16.722 -47.536 1.00 50.69 102 PRO A C 1
ATOM 691 O O . PRO A 1 102 ? 39.999 16.471 -47.246 1.00 50.69 102 PRO A O 1
ATOM 694 N N . THR A 1 103 ? 38.549 17.634 -48.465 1.00 48.75 103 THR A N 1
ATOM 695 C CA . THR A 1 103 ? 39.570 18.514 -49.016 1.00 48.75 103 THR A CA 1
ATOM 696 C C . THR A 1 103 ? 39.306 19.941 -48.581 1.00 48.75 103 THR A C 1
ATOM 698 O O . THR A 1 103 ? 38.236 20.505 -48.741 1.00 48.75 103 THR A O 1
ATOM 701 N N . VAL A 1 104 ? 40.362 20.561 -48.054 1.00 40.91 104 VAL A N 1
ATOM 702 C CA . VAL A 1 104 ? 40.451 21.941 -47.536 1.00 40.91 104 VAL A CA 1
ATOM 703 C C . VAL A 1 104 ? 40.148 23.052 -48.565 1.00 40.91 104 VAL A C 1
ATOM 705 O O . VAL A 1 104 ? 40.590 24.196 -48.411 1.00 40.91 104 VAL A O 1
ATOM 708 N N . SER A 1 105 ? 39.486 22.715 -49.664 1.00 45.91 105 SER A N 1
ATOM 709 C CA . SER A 1 105 ? 39.117 23.600 -50.756 1.00 45.91 105 SER A CA 1
ATOM 710 C C . SER A 1 105 ? 37.905 23.078 -51.530 1.00 45.91 105 SER A C 1
ATOM 712 O O . SER A 1 105 ? 37.889 23.234 -52.752 1.00 45.91 105 SER A O 1
ATOM 714 N N . ASP A 1 106 ? 36.933 22.496 -50.826 1.00 51.25 106 ASP A N 1
ATOM 715 C CA . ASP A 1 106 ? 35.561 22.413 -51.319 1.00 51.25 106 ASP A CA 1
ATOM 716 C C . ASP A 1 106 ? 35.106 23.823 -51.805 1.00 51.25 106 ASP A C 1
ATOM 718 O O . ASP A 1 106 ? 35.232 24.818 -51.067 1.00 51.25 106 ASP A O 1
ATOM 722 N N . PRO A 1 107 ? 34.726 23.981 -53.089 1.00 42.91 107 PRO A N 1
ATOM 723 C CA . PRO A 1 107 ? 34.194 25.223 -53.641 1.00 42.91 107 PRO A CA 1
ATOM 724 C C . PRO A 1 107 ? 32.769 25.558 -53.185 1.00 42.91 107 PRO A C 1
ATOM 726 O O . PRO A 1 107 ? 32.361 26.710 -53.410 1.00 42.91 107 PRO A O 1
ATOM 729 N N . ASP A 1 108 ? 32.040 24.613 -52.596 1.00 51.25 108 ASP A N 1
ATOM 730 C CA . ASP A 1 108 ? 30.623 24.759 -52.263 1.00 51.25 108 ASP A CA 1
ATOM 731 C C . ASP A 1 108 ? 30.428 25.463 -50.919 1.00 51.25 108 ASP A C 1
ATOM 733 O O . ASP A 1 108 ? 29.518 26.285 -50.774 1.00 51.25 108 ASP A O 1
ATOM 737 N N . GLY A 1 109 ? 31.437 25.401 -50.058 1.00 43.97 109 GLY A N 1
ATOM 738 C CA . GLY A 1 109 ? 31.828 26.520 -49.222 1.00 43.97 109 GLY A CA 1
ATOM 739 C C . GLY A 1 109 ? 31.041 26.636 -47.926 1.00 43.97 109 GLY A C 1
ATOM 740 O O . GLY A 1 109 ? 30.182 27.504 -47.784 1.00 43.97 109 GLY A O 1
ATOM 741 N N . GLY A 1 110 ? 31.538 25.926 -46.921 1.00 50.84 110 GLY A N 1
ATOM 742 C CA . GLY A 1 110 ? 31.275 26.154 -45.503 1.00 50.84 110 GLY A CA 1
ATOM 743 C C . GLY A 1 110 ? 30.509 24.994 -44.873 1.00 50.84 110 GLY A C 1
ATOM 744 O O . GLY A 1 110 ? 29.692 24.404 -45.562 1.00 50.84 110 GLY A O 1
ATOM 745 N N . PRO A 1 111 ? 30.742 24.708 -43.578 1.00 46.00 111 PRO A N 1
ATOM 746 C CA . PRO A 1 111 ? 29.978 23.688 -42.863 1.00 46.00 111 PRO A CA 1
ATOM 747 C C . PRO A 1 111 ? 28.473 23.981 -42.994 1.00 46.00 111 PRO A C 1
ATOM 749 O O . PRO A 1 111 ? 28.086 25.159 -42.929 1.00 46.00 111 PRO A O 1
ATOM 752 N N . ASN A 1 112 ? 27.659 22.930 -43.158 1.00 48.62 112 ASN A N 1
ATOM 753 C CA . ASN A 1 112 ? 26.185 22.931 -43.238 1.00 48.62 112 ASN A CA 1
ATOM 754 C C . ASN A 1 112 ? 25.566 23.094 -44.650 1.00 48.62 112 ASN A C 1
ATOM 756 O O . ASN A 1 112 ? 24.592 23.846 -44.816 1.00 48.62 112 ASN A O 1
ATOM 760 N N . LEU A 1 113 ? 26.096 22.422 -45.678 1.00 54.56 113 LEU A N 1
ATOM 761 C CA . LEU A 1 113 ? 25.454 22.334 -47.001 1.00 54.56 113 LEU A CA 1
ATOM 762 C C . LEU A 1 113 ? 24.531 21.105 -47.118 1.00 54.56 113 LEU A C 1
ATOM 764 O O . LEU A 1 113 ? 24.310 20.374 -46.161 1.00 54.56 113 LEU A O 1
ATOM 768 N N . THR A 1 114 ? 23.856 20.964 -48.267 1.00 64.31 114 THR A N 1
ATOM 769 C CA . THR A 1 114 ? 23.046 19.769 -48.573 1.00 64.31 114 THR A CA 1
ATOM 770 C C . THR A 1 114 ? 24.010 18.610 -48.802 1.00 64.31 114 THR A C 1
ATOM 772 O O . THR A 1 114 ? 24.665 18.637 -49.837 1.00 64.31 114 THR A O 1
ATOM 775 N N . GLY A 1 115 ? 24.105 17.659 -47.869 1.00 75.00 115 GLY A N 1
ATOM 776 C CA . GLY A 1 115 ? 24.988 16.502 -48.024 1.00 75.00 115 GLY A CA 1
ATOM 777 C C . GLY A 1 115 ? 24.525 15.523 -49.102 1.00 75.00 115 GLY A C 1
ATOM 778 O O . GLY A 1 115 ? 23.479 15.701 -49.744 1.00 75.00 115 GLY A O 1
ATOM 779 N N . SER A 1 116 ? 25.340 14.498 -49.307 1.00 84.12 116 SER A N 1
ATOM 780 C CA . SER A 1 116 ? 25.201 13.471 -50.332 1.00 84.12 116 SER A CA 1
ATOM 781 C C . SER A 1 116 ? 24.203 12.390 -49.936 1.00 84.12 116 SER A C 1
ATOM 783 O O . SER A 1 116 ? 24.004 12.074 -48.764 1.00 84.12 116 SER A O 1
ATOM 785 N N . ILE A 1 117 ? 23.586 11.761 -50.937 1.00 90.00 117 ILE A N 1
ATOM 786 C CA . ILE A 1 117 ? 22.727 10.591 -50.736 1.00 90.00 117 ILE A CA 1
ATOM 787 C C . ILE A 1 117 ? 23.433 9.335 -51.253 1.00 90.00 117 ILE A C 1
ATOM 789 O O . ILE A 1 117 ? 23.775 9.237 -52.434 1.00 90.00 117 ILE A O 1
ATOM 793 N N . VAL A 1 118 ? 23.596 8.336 -50.386 1.00 93.69 118 VAL A N 1
ATOM 794 C CA . VAL A 1 118 ? 24.067 6.987 -50.722 1.00 93.69 118 VAL A CA 1
ATOM 795 C C . VAL A 1 118 ? 22.889 6.027 -50.697 1.00 93.69 118 VAL A C 1
ATOM 797 O O . VAL A 1 118 ? 22.378 5.718 -49.631 1.00 93.69 118 VAL A O 1
ATOM 800 N N . THR A 1 119 ? 22.482 5.497 -51.846 1.00 94.56 119 THR A N 1
ATOM 801 C CA . THR A 1 119 ? 21.427 4.473 -51.932 1.00 94.56 119 THR A CA 1
ATOM 802 C C . THR A 1 119 ? 22.000 3.149 -52.422 1.00 94.56 119 THR A C 1
ATOM 804 O O . THR A 1 119 ? 22.559 3.089 -53.524 1.00 94.56 119 THR A O 1
ATOM 807 N N . ILE A 1 120 ? 21.830 2.084 -51.636 1.00 93.69 120 ILE A N 1
ATOM 808 C CA . ILE A 1 120 ? 22.281 0.720 -51.943 1.00 93.69 120 ILE A CA 1
ATOM 809 C C . ILE A 1 120 ? 21.081 -0.238 -51.979 1.00 93.69 120 ILE A C 1
ATOM 811 O O . ILE A 1 120 ? 20.727 -0.842 -50.968 1.00 93.69 120 ILE A O 1
ATOM 815 N N . ASP A 1 121 ? 20.512 -0.429 -53.175 1.00 90.19 121 ASP A N 1
ATOM 816 C CA . ASP A 1 121 ? 19.448 -1.418 -53.444 1.00 90.19 121 ASP A CA 1
ATOM 817 C C . ASP A 1 121 ? 19.983 -2.712 -54.094 1.00 90.19 121 ASP A C 1
ATOM 819 O O . ASP A 1 121 ? 19.273 -3.711 -54.244 1.00 90.19 121 ASP A O 1
ATOM 823 N N . GLY A 1 122 ? 21.209 -2.664 -54.620 1.00 88.06 122 GLY A N 1
ATOM 824 C CA . GLY A 1 122 ? 21.852 -3.777 -55.317 1.00 88.06 122 GLY A CA 1
ATOM 825 C C . GLY A 1 122 ? 22.678 -4.677 -54.395 1.00 88.06 122 GLY A C 1
ATOM 826 O O . GLY A 1 122 ? 22.817 -4.442 -53.194 1.00 88.06 122 GLY A O 1
ATOM 827 N N . SER A 1 123 ? 23.254 -5.734 -54.970 1.00 92.06 123 SER A N 1
ATOM 828 C CA . SER A 1 123 ? 24.064 -6.692 -54.214 1.00 92.06 123 SER A CA 1
ATOM 829 C C . SER A 1 123 ? 25.492 -6.181 -54.005 1.00 92.06 123 SER A C 1
ATOM 831 O O . SER A 1 123 ? 26.141 -5.730 -54.950 1.00 92.06 123 SER A O 1
ATOM 833 N N . LEU A 1 124 ? 25.989 -6.278 -52.776 1.00 94.31 124 LEU A N 1
ATOM 834 C CA . LEU A 1 124 ? 27.371 -6.030 -52.381 1.00 94.31 124 LEU A CA 1
ATOM 835 C C . LEU A 1 124 ? 27.998 -7.349 -51.934 1.00 94.31 124 LEU A C 1
ATOM 837 O O . LEU A 1 124 ? 27.555 -7.948 -50.957 1.00 94.31 124 LEU A O 1
ATOM 841 N N . GLU A 1 125 ? 29.054 -7.785 -52.613 1.00 93.56 125 GLU A N 1
ATOM 842 C CA . GLU A 1 125 ? 29.742 -9.050 -52.332 1.00 93.56 125 GLU A CA 1
ATOM 843 C C . GLU A 1 125 ? 31.220 -8.779 -52.032 1.00 93.56 125 GLU A C 1
ATOM 845 O O . GLU A 1 125 ? 31.997 -8.385 -52.904 1.00 93.56 125 GLU A O 1
ATOM 850 N N . SER A 1 126 ? 31.643 -8.966 -50.781 1.00 89.56 126 SER A N 1
ATOM 851 C CA . SER A 1 126 ? 33.015 -8.662 -50.360 1.00 89.56 126 SER A CA 1
ATOM 852 C C . SER A 1 126 ? 33.465 -9.550 -49.209 1.00 89.56 126 SER A C 1
ATOM 854 O O . SER A 1 126 ? 32.863 -9.587 -48.137 1.00 89.56 126 SER A O 1
ATOM 856 N N . SER A 1 127 ? 34.606 -10.217 -49.393 1.00 83.25 127 SER A N 1
ATOM 857 C CA . SER A 1 127 ? 35.249 -10.975 -48.310 1.00 83.25 127 SER A CA 1
ATOM 858 C C . SER A 1 127 ? 35.960 -10.087 -47.279 1.00 83.25 127 SER A C 1
ATOM 860 O O . SER A 1 127 ? 36.351 -10.586 -46.223 1.00 83.25 127 SER A O 1
ATOM 862 N N . GLY A 1 128 ? 36.169 -8.803 -47.595 1.00 77.81 128 GLY A N 1
ATOM 863 C CA . GLY A 1 128 ? 36.898 -7.829 -46.781 1.00 77.81 128 GLY A CA 1
ATOM 864 C C . GLY A 1 128 ? 36.034 -6.722 -46.168 1.00 77.81 128 GLY A C 1
ATOM 865 O O . GLY A 1 128 ? 36.605 -5.851 -45.520 1.00 77.81 128 GLY A O 1
ATOM 866 N N . ALA A 1 129 ? 34.705 -6.789 -46.333 1.00 85.38 129 ALA A N 1
ATOM 867 C CA . ALA A 1 129 ? 33.698 -5.767 -46.007 1.00 85.38 129 ALA A CA 1
ATOM 868 C C . ALA A 1 129 ? 33.549 -4.633 -47.044 1.00 85.38 129 ALA A C 1
ATOM 870 O O . ALA A 1 129 ? 34.334 -4.513 -47.997 1.00 85.38 129 ALA A O 1
ATOM 871 N N . THR A 1 130 ? 32.486 -3.850 -46.859 1.00 91.25 130 THR A N 1
ATOM 872 C CA . THR A 1 130 ? 32.170 -2.616 -47.581 1.00 91.25 130 THR A CA 1
ATOM 873 C C . THR A 1 130 ? 32.268 -1.450 -46.608 1.00 91.25 130 THR A C 1
ATOM 875 O O . THR A 1 130 ? 31.688 -1.512 -45.528 1.00 91.25 130 THR A O 1
ATOM 878 N N . PHE A 1 131 ? 32.982 -0.400 -46.996 1.00 90.62 131 PHE A N 1
ATOM 879 C CA . PHE A 1 131 ? 33.132 0.838 -46.237 1.00 90.62 131 PHE A CA 1
ATOM 880 C C . PHE A 1 131 ? 32.457 1.967 -47.001 1.00 90.62 131 PHE A C 1
ATOM 882 O O . PHE A 1 131 ? 32.725 2.121 -48.192 1.00 90.62 131 PHE A O 1
ATOM 889 N N . ILE A 1 132 ? 31.599 2.722 -46.329 1.00 91.94 132 ILE A N 1
ATOM 890 C CA . ILE A 1 132 ? 30.871 3.861 -46.884 1.00 91.94 132 ILE A CA 1
ATOM 891 C C . ILE A 1 132 ? 31.178 5.060 -45.995 1.00 91.94 132 ILE A C 1
ATOM 893 O O . ILE A 1 132 ? 30.965 4.969 -44.789 1.00 91.94 132 ILE A O 1
ATOM 897 N N . THR A 1 133 ? 31.693 6.148 -46.561 1.00 86.62 133 THR A N 1
ATOM 898 C CA . THR A 1 133 ? 31.995 7.370 -45.805 1.00 86.62 133 THR A CA 1
ATOM 899 C C . THR A 1 133 ? 31.241 8.567 -46.359 1.00 86.62 133 THR A C 1
ATOM 901 O O . THR A 1 133 ? 31.295 8.785 -47.573 1.00 86.62 133 THR A O 1
ATOM 904 N N . GLY A 1 134 ? 30.602 9.309 -45.453 1.00 80.56 134 GLY A N 1
ATOM 905 C CA . GLY A 1 134 ? 29.873 10.550 -45.700 1.00 80.56 134 GLY A CA 1
ATOM 906 C C . GLY A 1 134 ? 30.796 11.683 -46.088 1.00 80.56 134 GLY A C 1
ATOM 907 O O . GLY A 1 134 ? 31.087 11.822 -47.265 1.00 80.56 134 GLY A O 1
ATOM 908 N N . GLY A 1 135 ? 31.358 12.389 -45.110 1.00 76.44 135 GLY A N 1
ATOM 909 C CA . GLY A 1 135 ? 32.156 13.584 -45.373 1.00 76.44 135 GLY A CA 1
ATOM 910 C C . GLY A 1 135 ? 32.153 14.515 -44.169 1.00 76.44 135 GLY A C 1
ATOM 911 O O . GLY A 1 135 ? 32.208 14.039 -43.040 1.00 76.44 135 GLY A O 1
ATOM 912 N N . ASP A 1 136 ? 32.151 15.832 -44.387 1.00 72.62 136 ASP A N 1
ATOM 913 C CA . ASP A 1 136 ? 31.892 16.821 -43.321 1.00 72.62 136 ASP A CA 1
ATOM 914 C C . ASP A 1 136 ? 30.528 17.528 -43.430 1.00 72.62 136 ASP A C 1
ATOM 916 O O . ASP A 1 136 ? 30.261 18.466 -42.667 1.00 72.62 136 ASP A O 1
ATOM 920 N N . ASP A 1 137 ? 29.674 17.043 -44.334 1.00 74.31 137 ASP A N 1
ATOM 921 C CA . ASP A 1 137 ? 28.301 17.485 -44.578 1.00 74.31 137 ASP A CA 1
ATOM 922 C C . ASP A 1 137 ? 27.253 16.576 -43.898 1.00 74.31 137 ASP A C 1
ATOM 924 O O . ASP A 1 137 ? 27.592 15.628 -43.204 1.00 74.31 137 ASP A O 1
ATOM 928 N N . ASN A 1 138 ? 25.961 16.903 -44.049 1.00 79.62 138 ASN A N 1
ATOM 929 C CA . ASN A 1 138 ? 24.853 16.102 -43.512 1.00 79.62 138 ASN A CA 1
ATOM 930 C C . ASN A 1 138 ? 24.372 15.096 -44.571 1.00 79.62 138 ASN A C 1
ATOM 932 O O . ASN A 1 138 ? 23.494 15.426 -45.384 1.00 79.62 138 ASN A O 1
ATOM 936 N N . ASP A 1 139 ? 24.937 13.896 -44.571 1.00 84.69 139 ASP A N 1
ATOM 937 C CA . ASP A 1 139 ? 24.688 12.859 -45.569 1.00 84.69 139 ASP A CA 1
ATOM 938 C C . ASP A 1 139 ? 23.483 11.969 -45.226 1.00 84.69 139 ASP A C 1
ATOM 940 O O . ASP A 1 139 ? 23.038 11.856 -44.083 1.00 84.69 139 ASP A O 1
ATOM 944 N N . ILE A 1 140 ? 22.928 11.305 -46.241 1.00 90.19 140 ILE A N 1
ATOM 945 C CA . ILE A 1 140 ? 21.866 10.304 -46.084 1.00 90.19 140 ILE A CA 1
ATOM 946 C C . ILE A 1 140 ? 22.348 8.972 -46.648 1.00 90.19 140 ILE A C 1
ATOM 948 O O . ILE A 1 140 ? 22.610 8.848 -47.842 1.00 90.19 140 ILE A O 1
ATOM 952 N N . PHE A 1 141 ? 22.376 7.942 -45.813 1.00 93.38 141 PHE A N 1
ATOM 953 C CA . PHE A 1 141 ? 22.708 6.573 -46.184 1.00 93.38 141 PHE A CA 1
ATOM 954 C C . PHE A 1 141 ? 21.443 5.718 -46.161 1.00 93.38 141 PHE A C 1
ATOM 956 O O . PHE A 1 141 ? 20.924 5.411 -45.099 1.00 93.38 141 PHE A O 1
ATOM 963 N N . ASP A 1 142 ? 20.950 5.309 -47.321 1.00 93.94 142 ASP A N 1
ATOM 964 C CA . ASP A 1 142 ? 19.819 4.395 -47.490 1.00 93.94 142 ASP A CA 1
ATOM 965 C C . ASP A 1 142 ? 20.346 3.012 -47.896 1.00 93.94 142 ASP A C 1
ATOM 967 O O . ASP A 1 142 ? 20.774 2.793 -49.037 1.00 93.94 142 ASP A O 1
ATOM 971 N N . ILE A 1 143 ? 20.423 2.102 -46.921 1.00 92.06 143 ILE A N 1
ATOM 972 C CA . ILE A 1 143 ? 21.154 0.837 -47.038 1.00 92.06 143 ILE A CA 1
ATOM 973 C C . ILE A 1 143 ? 20.215 -0.348 -46.831 1.00 92.06 143 ILE A C 1
ATOM 975 O O . ILE A 1 143 ? 19.646 -0.530 -45.754 1.00 92.06 143 ILE A O 1
ATOM 979 N N . GLN A 1 144 ? 20.161 -1.243 -47.821 1.00 89.88 144 GLN A N 1
ATOM 980 C CA . GLN A 1 144 ? 19.558 -2.561 -47.652 1.00 89.88 144 GLN A CA 1
ATOM 981 C C . GLN A 1 144 ? 20.554 -3.550 -47.003 1.00 89.88 144 GLN A C 1
ATOM 983 O O . GLN A 1 144 ? 21.581 -3.889 -47.613 1.00 89.88 144 GLN A O 1
ATOM 988 N N . PRO A 1 145 ? 20.275 -4.073 -45.791 1.00 90.06 145 PRO A N 1
ATOM 989 C CA . PRO A 1 145 ? 21.089 -5.107 -45.157 1.00 90.06 145 PRO A CA 1
ATOM 990 C C . PRO A 1 145 ? 21.079 -6.405 -45.975 1.00 90.06 145 PRO A C 1
ATOM 992 O O . PRO A 1 145 ? 20.042 -6.845 -46.472 1.00 90.06 145 PRO A O 1
ATOM 995 N N . GLN A 1 146 ? 22.239 -7.050 -46.119 1.00 90.44 146 GLN A N 1
ATOM 996 C CA . GLN A 1 146 ? 22.403 -8.157 -47.065 1.00 90.44 146 GLN A CA 1
ATOM 997 C C . GLN A 1 146 ? 23.458 -9.189 -46.640 1.00 90.44 146 GLN A C 1
ATOM 999 O O . GLN A 1 146 ? 24.194 -9.009 -45.675 1.00 90.44 146 GLN A O 1
ATOM 1004 N N . VAL A 1 147 ? 23.509 -10.324 -47.346 1.00 88.75 147 VAL A N 1
ATOM 1005 C CA . VAL A 1 147 ? 24.370 -11.481 -47.013 1.00 88.75 147 VAL A CA 1
ATOM 1006 C C . VAL A 1 147 ? 25.780 -11.423 -47.590 1.00 88.75 147 VAL A C 1
ATOM 1008 O O . VAL A 1 147 ? 26.648 -12.155 -47.117 1.00 88.75 147 VAL A O 1
ATOM 1011 N N . GLY A 1 148 ? 25.990 -10.631 -48.641 1.00 86.44 148 GLY A N 1
ATOM 1012 C CA . GLY A 1 148 ? 27.208 -10.696 -49.449 1.00 86.44 148 GLY A CA 1
ATOM 1013 C C . GLY A 1 148 ? 28.397 -9.938 -48.862 1.00 86.44 148 GLY A C 1
ATOM 1014 O O . GLY A 1 148 ? 29.556 -10.284 -49.101 1.00 86.44 148 GLY A O 1
ATOM 1015 N N . SER A 1 149 ? 28.132 -8.920 -48.045 1.00 88.12 149 SER A N 1
ATOM 1016 C CA . SER A 1 149 ? 29.159 -8.114 -47.394 1.00 88.12 149 SER A CA 1
ATOM 1017 C C . SER A 1 149 ? 28.663 -7.596 -46.054 1.00 88.12 149 SER A C 1
ATOM 1019 O O . SER A 1 149 ? 27.534 -7.129 -45.950 1.00 88.12 149 SER A O 1
ATOM 1021 N N . ALA A 1 150 ? 29.539 -7.598 -45.049 1.00 87.62 150 ALA A N 1
ATOM 1022 C CA . ALA A 1 150 ? 29.357 -6.714 -43.905 1.00 87.62 150 ALA A CA 1
ATOM 1023 C C . ALA A 1 150 ? 29.560 -5.266 -44.374 1.00 87.62 150 ALA A C 1
ATOM 1025 O O . ALA A 1 150 ? 30.442 -5.016 -45.207 1.00 87.62 150 ALA A O 1
ATOM 1026 N N . ILE A 1 151 ? 28.747 -4.339 -43.880 1.00 89.88 151 ILE A N 1
ATOM 1027 C CA . ILE A 1 151 ? 28.772 -2.927 -44.282 1.00 89.88 151 ILE A CA 1
ATOM 1028 C C . ILE A 1 151 ? 29.176 -2.101 -43.064 1.00 89.88 151 ILE A C 1
ATOM 1030 O O . ILE A 1 151 ? 28.712 -2.376 -41.960 1.00 89.88 151 ILE A O 1
ATOM 1034 N N . LEU A 1 152 ? 30.058 -1.126 -43.254 1.00 89.50 152 LEU A N 1
ATOM 1035 C CA . LEU A 1 152 ? 30.396 -0.120 -42.257 1.00 89.50 152 LEU A CA 1
ATOM 1036 C C . LEU A 1 152 ? 30.140 1.262 -42.852 1.00 89.50 152 LEU A C 1
ATOM 1038 O O . LEU A 1 152 ? 30.772 1.617 -43.847 1.00 89.50 152 LEU A O 1
ATOM 1042 N N . VAL A 1 153 ? 29.229 2.004 -42.235 1.00 90.50 153 VAL A N 1
ATOM 1043 C CA . VAL A 1 153 ? 28.917 3.395 -42.571 1.00 90.50 153 VAL A CA 1
ATOM 1044 C C . VAL A 1 153 ? 29.615 4.317 -41.572 1.00 90.50 153 VAL A C 1
ATOM 1046 O O . VAL A 1 153 ? 29.562 4.080 -40.369 1.00 90.50 153 VAL A O 1
ATOM 1049 N N . ASP A 1 154 ? 30.291 5.348 -42.054 1.00 86.81 154 ASP A N 1
ATOM 1050 C CA . ASP A 1 154 ? 30.913 6.378 -41.222 1.00 86.81 154 ASP A CA 1
ATOM 1051 C C . ASP A 1 154 ? 30.480 7.750 -41.727 1.00 86.81 154 ASP A C 1
ATOM 1053 O O . ASP A 1 154 ? 30.853 8.142 -42.834 1.00 86.81 154 ASP A O 1
ATOM 1057 N N . GLY A 1 155 ? 29.692 8.460 -40.923 1.00 81.31 155 GLY A N 1
ATOM 1058 C CA . GLY A 1 155 ? 29.266 9.824 -41.234 1.00 81.31 155 GLY A CA 1
ATOM 1059 C C . GLY A 1 155 ? 30.425 10.828 -41.296 1.00 81.31 155 GLY A C 1
ATOM 1060 O O . GLY A 1 155 ? 30.420 11.721 -42.128 1.00 81.31 155 GLY A O 1
ATOM 1061 N N . ASN A 1 156 ? 31.514 10.573 -40.548 1.00 74.94 156 ASN A N 1
ATOM 1062 C CA . ASN A 1 156 ? 32.728 11.400 -40.434 1.00 74.94 156 ASN A CA 1
ATOM 1063 C C . ASN A 1 156 ? 32.628 12.734 -39.659 1.00 74.94 156 ASN A C 1
ATOM 1065 O O . ASN A 1 156 ? 33.498 13.582 -39.842 1.00 74.94 156 ASN A O 1
ATOM 1069 N N . LEU A 1 157 ? 31.730 12.856 -38.668 1.00 64.62 157 LEU A N 1
ATOM 1070 C CA . LEU A 1 157 ? 31.598 14.015 -37.759 1.00 64.62 157 LEU A CA 1
ATOM 1071 C C . LEU A 1 157 ? 31.461 15.355 -38.515 1.00 64.62 157 LEU A C 1
ATOM 1073 O O . LEU A 1 157 ? 32.488 15.934 -38.894 1.00 64.62 157 LEU A O 1
ATOM 1077 N N . PRO A 1 158 ? 30.265 15.965 -38.606 1.00 55.03 158 PRO A N 1
ATOM 1078 C CA . PRO A 1 158 ? 30.143 17.289 -39.207 1.00 55.03 158 PRO A CA 1
ATOM 1079 C C . PRO A 1 158 ? 31.093 18.280 -38.516 1.00 55.03 158 PRO A C 1
ATOM 1081 O O . PRO A 1 158 ? 31.232 18.308 -37.282 1.00 55.03 158 PRO A O 1
ATOM 1084 N N . ALA A 1 159 ? 31.824 19.070 -39.308 1.00 50.25 159 ALA A N 1
ATOM 1085 C CA . ALA A 1 159 ? 32.909 19.914 -38.815 1.00 50.25 159 ALA A CA 1
ATOM 1086 C C . ALA A 1 159 ? 32.394 20.974 -37.822 1.00 50.25 159 ALA A C 1
ATOM 1088 O O . ALA A 1 159 ? 31.993 22.062 -38.221 1.00 50.25 159 ALA A O 1
ATOM 1089 N N . ALA A 1 160 ? 32.462 20.656 -36.522 1.00 44.75 160 ALA A N 1
ATOM 1090 C CA . ALA A 1 160 ? 32.117 21.472 -35.351 1.00 44.75 160 ALA A CA 1
ATOM 1091 C C . ALA A 1 160 ? 31.742 22.944 -35.644 1.00 44.75 160 ALA A C 1
ATOM 1093 O O . ALA A 1 160 ? 32.585 23.847 -35.563 1.00 44.75 160 ALA A O 1
ATOM 1094 N N . GLY A 1 161 ? 30.460 23.183 -35.921 1.00 44.03 161 GLY A N 1
ATOM 1095 C CA . GLY A 1 161 ? 29.837 24.502 -35.970 1.00 44.03 161 GLY A CA 1
ATOM 1096 C C . GLY A 1 161 ? 28.679 24.553 -34.977 1.00 44.03 161 GLY A C 1
ATOM 1097 O O . GLY A 1 161 ? 27.749 23.788 -35.117 1.00 44.03 161 GLY A O 1
ATOM 1098 N N . ASP A 1 162 ? 28.826 25.393 -33.947 1.00 41.31 162 ASP A N 1
ATOM 1099 C CA . ASP A 1 162 ? 27.871 25.886 -32.936 1.00 41.31 162 ASP A CA 1
ATOM 1100 C C . ASP A 1 162 ? 26.649 25.035 -32.456 1.00 41.31 162 ASP A C 1
ATOM 1102 O O . ASP A 1 162 ? 25.919 24.423 -33.224 1.00 41.31 162 ASP A O 1
ATOM 1106 N N . PRO A 1 163 ? 26.307 25.090 -31.149 1.00 37.66 163 PRO A N 1
ATOM 1107 C CA . PRO A 1 163 ? 25.073 24.495 -30.625 1.00 37.66 163 PRO A CA 1
ATOM 1108 C C . PRO A 1 163 ? 23.816 25.039 -31.335 1.00 37.66 163 PRO A C 1
ATOM 1110 O O . PRO A 1 163 ? 23.535 26.240 -31.245 1.00 37.66 163 PRO A O 1
ATOM 1113 N N . GLY A 1 164 ? 23.040 24.157 -31.978 1.00 43.22 164 GLY A N 1
ATOM 1114 C CA . GLY A 1 164 ? 21.738 24.475 -32.582 1.00 43.22 164 GLY A CA 1
ATOM 1115 C C . GLY A 1 164 ? 21.605 24.292 -34.102 1.00 43.22 164 GLY A C 1
ATOM 1116 O O . GLY A 1 164 ? 20.607 24.767 -34.648 1.00 43.22 164 GLY A O 1
ATOM 1117 N N . ASP A 1 165 ? 22.558 23.647 -34.779 1.00 50.41 165 ASP A N 1
ATOM 1118 C CA . ASP A 1 165 ? 22.430 23.254 -36.194 1.00 50.41 165 ASP A CA 1
ATOM 1119 C C . ASP A 1 165 ? 21.641 21.921 -36.377 1.00 50.41 165 ASP A C 1
ATOM 1121 O O . ASP A 1 165 ? 21.575 21.129 -35.436 1.00 50.41 165 ASP A O 1
ATOM 1125 N N . PRO A 1 166 ? 20.944 21.723 -37.526 1.00 47.78 166 PRO A N 1
ATOM 1126 C CA . PRO A 1 166 ? 20.004 20.611 -37.802 1.00 47.78 166 PRO A CA 1
ATOM 1127 C C . PRO A 1 166 ? 20.635 19.205 -37.702 1.00 47.78 166 PRO A C 1
ATOM 1129 O O . PRO A 1 166 ? 21.861 19.117 -37.699 1.00 47.78 166 PRO A O 1
ATOM 1132 N N . PRO A 1 167 ? 19.826 18.115 -37.639 1.00 59.62 167 PRO A N 1
ATOM 1133 C CA . PRO A 1 167 ? 20.342 16.748 -37.504 1.00 59.62 167 PRO A CA 1
ATOM 1134 C C . PRO A 1 167 ? 21.384 16.470 -38.591 1.00 59.62 167 PRO A C 1
ATOM 1136 O O . PRO A 1 167 ? 21.147 16.824 -39.749 1.00 59.62 167 PRO A O 1
ATOM 1139 N N . GLY A 1 168 ? 22.535 15.933 -38.177 1.00 74.81 168 GLY A N 1
ATOM 1140 C CA . GLY A 1 168 ? 23.677 15.603 -39.029 1.00 74.81 168 GLY A CA 1
ATOM 1141 C C . GLY A 1 168 ? 23.375 14.469 -40.010 1.00 74.81 168 GLY A C 1
ATOM 1142 O O . GLY A 1 168 ? 22.371 14.495 -40.723 1.00 74.81 168 GLY A O 1
ATOM 1143 N N . ASP A 1 169 ? 24.238 13.468 -40.042 1.00 82.44 169 ASP A N 1
ATOM 1144 C CA . ASP A 1 169 ? 24.123 12.298 -40.899 1.00 82.44 169 ASP A CA 1
ATOM 1145 C C . ASP A 1 169 ? 22.904 11.439 -40.541 1.00 82.44 169 ASP A C 1
ATOM 1147 O O . ASP A 1 169 ? 22.573 11.215 -39.372 1.00 82.44 169 ASP A O 1
ATOM 1151 N N . THR A 1 170 ? 22.223 10.926 -41.566 1.00 87.44 170 THR A N 1
ATOM 1152 C CA . THR A 1 170 ? 21.054 10.048 -41.433 1.00 87.44 170 THR A CA 1
ATOM 1153 C C . THR A 1 170 ? 21.336 8.673 -42.025 1.00 87.44 170 THR A C 1
ATOM 1155 O O . THR A 1 170 ? 21.657 8.561 -43.203 1.00 87.44 170 THR A O 1
ATOM 1158 N N . LEU A 1 171 ? 21.140 7.605 -41.254 1.00 90.56 171 LEU A N 1
ATOM 1159 C CA . LEU A 1 171 ? 21.164 6.223 -41.732 1.00 90.56 171 LEU A CA 1
ATOM 1160 C C . LEU A 1 171 ? 19.744 5.652 -41.750 1.00 90.56 171 LEU A C 1
ATOM 1162 O O . LEU A 1 171 ? 19.078 5.616 -40.722 1.00 90.56 171 LEU A O 1
ATOM 1166 N N . ILE A 1 172 ? 19.308 5.165 -42.905 1.00 90.94 172 ILE A N 1
ATOM 1167 C CA . ILE A 1 172 ? 18.046 4.463 -43.125 1.00 90.94 172 ILE A CA 1
ATOM 1168 C C . ILE A 1 172 ? 18.374 2.993 -43.400 1.00 90.94 172 ILE A C 1
ATOM 1170 O O . ILE A 1 172 ? 19.128 2.682 -44.326 1.00 90.94 172 ILE A O 1
ATOM 1174 N N . LEU A 1 173 ? 17.818 2.083 -42.599 1.00 90.50 173 LEU A N 1
ATOM 1175 C CA . LEU A 1 173 ? 17.971 0.637 -42.783 1.00 90.50 173 LEU A CA 1
ATOM 1176 C C . LEU A 1 173 ? 16.614 -0.009 -43.077 1.00 90.50 173 LEU A C 1
ATOM 1178 O O . LEU A 1 173 ? 15.665 0.117 -42.303 1.00 90.50 173 LEU A O 1
ATOM 1182 N N . ASP A 1 174 ? 16.527 -0.752 -44.178 1.00 88.75 174 ASP A N 1
ATOM 1183 C CA . ASP A 1 174 ? 15.344 -1.557 -44.506 1.00 88.75 174 ASP A CA 1
ATOM 1184 C C . ASP A 1 174 ? 15.416 -2.929 -43.816 1.00 88.75 174 ASP A C 1
ATOM 1186 O O . ASP A 1 174 ? 16.150 -3.827 -44.234 1.00 88.75 174 ASP A O 1
ATOM 1190 N N . ALA A 1 175 ? 14.636 -3.106 -42.752 1.00 88.44 175 ALA A N 1
ATOM 1191 C CA . ALA A 1 175 ? 14.519 -4.350 -42.001 1.00 88.44 175 ALA A CA 1
ATOM 1192 C C . ALA A 1 175 ? 13.459 -5.316 -42.568 1.00 88.44 175 ALA A C 1
ATOM 1194 O O . ALA A 1 175 ? 13.161 -6.348 -41.954 1.00 88.44 175 ALA A O 1
ATOM 1195 N N . THR A 1 176 ? 12.890 -5.034 -43.747 1.00 87.81 176 THR A N 1
ATOM 1196 C CA . THR A 1 176 ? 11.824 -5.853 -44.335 1.00 87.81 176 THR A CA 1
ATOM 1197 C C . THR A 1 176 ? 12.219 -7.322 -44.457 1.00 87.81 176 THR A C 1
ATOM 1199 O O . THR A 1 176 ? 13.070 -7.720 -45.253 1.00 87.81 176 THR A O 1
ATOM 1202 N N . GLY A 1 177 ? 11.504 -8.173 -43.719 1.00 85.06 177 GLY A N 1
ATOM 1203 C CA . GLY A 1 177 ? 11.668 -9.624 -43.789 1.00 85.06 177 GLY A CA 1
ATOM 1204 C C . GLY A 1 177 ? 12.929 -10.157 -43.107 1.00 85.06 177 GLY A C 1
ATOM 1205 O O . GLY A 1 177 ? 13.257 -11.325 -43.329 1.00 85.06 177 GLY A O 1
ATOM 1206 N N . LEU A 1 178 ? 13.604 -9.347 -42.285 1.00 89.06 178 LEU A N 1
ATOM 1207 C CA . LEU A 1 178 ? 14.703 -9.783 -41.429 1.00 89.06 178 LEU A CA 1
ATOM 1208 C C . LEU A 1 178 ? 14.153 -10.430 -40.143 1.00 89.06 178 LEU A C 1
ATOM 1210 O O . LEU A 1 178 ? 13.510 -9.750 -39.348 1.00 89.06 178 LEU A O 1
ATOM 1214 N N . PRO A 1 179 ? 14.361 -11.739 -39.917 1.00 87.00 179 PRO A N 1
ATOM 1215 C CA . PRO A 1 179 ? 13.969 -12.380 -38.667 1.00 87.00 179 PRO A CA 1
ATOM 1216 C C . PRO A 1 179 ? 14.983 -12.091 -37.554 1.00 87.00 179 PRO A C 1
ATOM 1218 O O . PRO A 1 179 ? 16.196 -12.136 -37.792 1.00 87.00 179 PRO A O 1
ATOM 1221 N N . ASP A 1 180 ? 14.476 -11.882 -36.337 1.00 84.62 180 ASP A N 1
ATOM 1222 C CA . ASP A 1 180 ? 15.268 -11.646 -35.121 1.00 84.62 180 ASP A CA 1
ATOM 1223 C C . ASP A 1 180 ? 16.253 -10.469 -35.292 1.00 84.62 180 ASP A C 1
ATOM 1225 O O . ASP A 1 180 ? 17.437 -10.568 -34.957 1.00 84.62 180 ASP A O 1
ATOM 1229 N N . ALA A 1 181 ? 15.786 -9.394 -35.936 1.00 88.44 181 ALA A N 1
ATOM 1230 C CA . ALA A 1 181 ? 16.579 -8.198 -36.174 1.00 88.44 181 ALA A CA 1
ATOM 1231 C C . ALA A 1 181 ? 16.687 -7.366 -34.893 1.00 88.44 181 ALA A C 1
ATOM 1233 O O . ALA A 1 181 ? 15.675 -7.049 -34.272 1.00 88.44 181 ALA A O 1
ATOM 1234 N N . PHE A 1 182 ? 17.911 -6.979 -34.541 1.00 86.94 182 PHE A N 1
ATOM 1235 C CA . PHE A 1 182 ? 18.183 -6.091 -33.418 1.00 86.94 182 PHE A CA 1
ATOM 1236 C C . PHE A 1 182 ? 19.224 -5.029 -33.782 1.00 86.94 182 PHE A C 1
ATOM 1238 O O . PHE A 1 182 ? 20.135 -5.277 -34.586 1.00 86.94 182 PHE A O 1
ATOM 1245 N N . VAL A 1 183 ? 19.103 -3.859 -33.158 1.00 87.19 183 VAL A N 1
ATOM 1246 C CA . VAL A 1 183 ? 20.072 -2.760 -33.224 1.00 87.19 183 VAL A CA 1
ATOM 1247 C C . VAL A 1 183 ? 20.665 -2.554 -31.841 1.00 87.19 183 VAL A C 1
ATOM 1249 O O . VAL A 1 183 ? 19.948 -2.281 -30.885 1.00 87.19 183 VAL A O 1
ATOM 1252 N N . ASP A 1 184 ? 21.986 -2.657 -31.748 1.00 83.38 184 ASP A N 1
ATOM 1253 C CA . ASP A 1 184 ? 22.746 -2.279 -30.557 1.00 83.38 184 ASP A CA 1
ATOM 1254 C C . ASP A 1 184 ? 23.436 -0.941 -30.837 1.00 83.38 184 ASP A C 1
ATOM 1256 O O . ASP A 1 184 ? 24.208 -0.841 -31.798 1.00 83.38 184 ASP A O 1
ATOM 1260 N N . LEU A 1 185 ? 23.119 0.083 -30.046 1.00 83.88 185 LEU A N 1
ATOM 1261 C CA . LEU A 1 185 ? 23.579 1.450 -30.255 1.00 83.88 185 LEU A CA 1
ATOM 1262 C C . LEU A 1 185 ? 24.123 2.075 -28.969 1.00 83.88 185 LEU A C 1
ATOM 1264 O O . LEU A 1 185 ? 23.594 1.882 -27.876 1.00 83.88 185 LEU A O 1
ATOM 1268 N N . ILE A 1 186 ? 25.191 2.846 -29.137 1.00 78.56 186 ILE A N 1
ATOM 1269 C CA . ILE A 1 186 ? 25.852 3.636 -28.105 1.00 78.56 186 ILE A CA 1
ATOM 1270 C C . ILE A 1 186 ? 25.788 5.098 -28.567 1.00 78.56 186 ILE A C 1
ATOM 1272 O O . ILE A 1 186 ? 26.281 5.407 -29.662 1.00 78.56 186 ILE A O 1
ATOM 1276 N N . PRO A 1 187 ? 25.176 6.006 -27.791 1.00 75.50 187 PRO A N 1
ATOM 1277 C CA . PRO A 1 187 ? 25.302 7.432 -28.037 1.00 75.50 187 PRO A CA 1
ATOM 1278 C C . PRO A 1 187 ? 26.754 7.853 -27.798 1.00 75.50 187 PRO A C 1
ATOM 1280 O O . PRO A 1 187 ? 27.393 7.404 -26.857 1.00 75.50 187 PRO A O 1
ATOM 1283 N N . THR A 1 188 ? 27.308 8.703 -28.656 1.00 71.56 188 THR A N 1
ATOM 1284 C CA . THR A 1 188 ? 28.650 9.265 -28.467 1.00 71.56 188 THR A CA 1
ATOM 1285 C C . THR A 1 188 ? 28.626 10.770 -28.687 1.00 71.56 188 THR A C 1
ATOM 1287 O O . THR A 1 188 ? 27.661 11.338 -29.205 1.00 71.56 188 THR A O 1
ATOM 1290 N N . THR A 1 189 ? 29.741 11.433 -28.373 1.00 64.69 189 THR A N 1
ATOM 1291 C CA . THR A 1 189 ? 29.908 12.877 -28.619 1.00 64.69 189 THR A CA 1
ATOM 1292 C C . THR A 1 189 ? 29.758 13.287 -30.092 1.00 64.69 189 THR A C 1
ATOM 1294 O O . THR A 1 189 ? 29.621 14.481 -30.381 1.00 64.69 189 THR A O 1
ATOM 1297 N N . GLY A 1 190 ? 29.799 12.310 -31.000 1.00 66.44 190 GLY A N 1
ATOM 1298 C CA . GLY A 1 190 ? 29.762 12.454 -32.445 1.00 66.44 190 GLY A CA 1
ATOM 1299 C C . GLY A 1 190 ? 28.529 11.909 -33.148 1.00 66.44 190 GLY A C 1
ATOM 1300 O O . GLY A 1 190 ? 28.611 11.690 -34.344 1.00 66.44 190 GLY A O 1
ATOM 1301 N N . GLY A 1 191 ? 27.457 11.594 -32.419 1.00 75.00 191 GLY A N 1
ATOM 1302 C CA . GLY A 1 191 ? 26.335 10.806 -32.934 1.00 75.00 191 GLY A CA 1
ATOM 1303 C C . GLY A 1 191 ? 26.396 9.360 -32.441 1.00 75.00 191 GLY A C 1
ATOM 1304 O O . GLY A 1 191 ? 27.090 9.046 -31.474 1.00 75.00 191 GLY A O 1
ATOM 1305 N N . PHE A 1 192 ? 25.657 8.462 -33.072 1.00 77.88 192 PHE A N 1
ATOM 1306 C CA . PHE A 1 192 ? 25.572 7.065 -32.672 1.00 77.88 192 PHE A CA 1
ATOM 1307 C C . PHE A 1 192 ? 26.694 6.224 -33.269 1.00 77.88 192 PHE A C 1
ATOM 1309 O O . PHE A 1 192 ? 27.060 6.359 -34.440 1.00 77.88 192 PHE A O 1
ATOM 1316 N N . VAL A 1 193 ? 27.175 5.285 -32.460 1.00 80.00 193 VAL A N 1
ATOM 1317 C CA . VAL A 1 193 ? 27.923 4.121 -32.926 1.00 80.00 193 VAL A CA 1
ATOM 1318 C C . VAL A 1 193 ? 27.077 2.893 -32.668 1.00 80.00 193 VAL A C 1
ATOM 1320 O O . VAL A 1 193 ? 26.579 2.701 -31.562 1.00 80.00 193 VAL A O 1
ATOM 1323 N N . GLY A 1 194 ? 26.910 2.037 -33.666 1.00 82.19 194 GLY A N 1
ATOM 1324 C CA . GLY A 1 194 ? 26.049 0.882 -33.493 1.00 82.19 194 GLY A CA 1
ATOM 1325 C C . GLY A 1 194 ? 26.192 -0.178 -34.560 1.00 82.19 194 GLY A C 1
ATOM 1326 O O . GLY A 1 194 ? 27.034 -0.112 -35.461 1.00 82.19 194 GLY A O 1
ATOM 1327 N N . VAL A 1 195 ? 25.378 -1.214 -34.407 1.00 85.31 195 VAL A N 1
ATOM 1328 C CA . VAL A 1 195 ? 25.320 -2.339 -35.329 1.00 85.31 195 VAL A CA 1
ATOM 1329 C C . VAL A 1 195 ? 23.896 -2.869 -35.436 1.00 85.31 195 VAL A C 1
ATOM 1331 O O . VAL A 1 195 ? 23.275 -3.218 -34.436 1.00 85.31 195 VAL A O 1
ATOM 1334 N N . LEU A 1 196 ? 23.409 -2.997 -36.669 1.00 88.75 196 LEU A N 1
ATOM 1335 C CA . LEU A 1 196 ? 22.253 -3.825 -36.997 1.00 88.75 196 LEU A CA 1
ATOM 1336 C C . LEU A 1 196 ? 22.726 -5.259 -37.247 1.00 88.75 196 LEU A C 1
ATOM 1338 O O . LEU A 1 196 ? 23.659 -5.505 -38.023 1.00 88.75 196 LEU A O 1
ATOM 1342 N N . SER A 1 197 ? 22.059 -6.222 -36.621 1.00 86.88 197 SER A N 1
ATOM 1343 C CA . SER A 1 197 ? 22.269 -7.651 -36.850 1.00 86.88 197 SER A CA 1
ATOM 1344 C C . SER A 1 197 ? 20.935 -8.381 -36.943 1.00 86.88 197 SER A C 1
ATOM 1346 O O . SER A 1 197 ? 20.005 -8.081 -36.208 1.00 86.88 197 SER A O 1
ATOM 1348 N N . ALA A 1 198 ? 20.848 -9.367 -37.835 1.00 86.56 198 ALA A N 1
ATOM 1349 C CA . ALA A 1 198 ? 19.678 -10.233 -37.956 1.00 86.56 198 ALA A CA 1
ATOM 1350 C C . ALA A 1 198 ? 20.073 -11.615 -38.488 1.00 86.56 198 ALA A C 1
ATOM 1352 O O . ALA A 1 198 ? 21.150 -11.803 -39.074 1.00 86.56 198 ALA A O 1
ATOM 1353 N N . THR A 1 199 ? 19.195 -12.604 -38.319 1.00 85.25 199 THR A N 1
ATOM 1354 C CA . THR A 1 199 ? 19.428 -13.935 -38.881 1.00 85.25 199 THR A CA 1
ATOM 1355 C C . THR A 1 199 ? 19.350 -13.881 -40.407 1.00 85.25 199 THR A C 1
ATOM 1357 O O . THR A 1 199 ? 18.324 -13.545 -40.988 1.00 85.25 199 THR A O 1
ATOM 1360 N N . GLY A 1 200 ? 20.421 -14.309 -41.079 1.00 83.31 200 GLY A N 1
ATOM 1361 C CA . GLY A 1 200 ? 20.434 -14.422 -42.539 1.00 83.31 200 GLY A CA 1
ATOM 1362 C C . GLY A 1 200 ? 20.904 -13.174 -43.281 1.00 83.31 200 GLY A C 1
ATOM 1363 O O . GLY A 1 200 ? 20.681 -13.116 -44.482 1.00 83.31 200 GLY A O 1
ATOM 1364 N N . ILE A 1 201 ? 21.588 -12.245 -42.606 1.00 87.75 201 ILE A N 1
ATOM 1365 C CA . ILE A 1 201 ? 22.389 -11.162 -43.203 1.00 87.75 201 ILE A CA 1
ATOM 1366 C C . ILE A 1 201 ? 23.782 -11.113 -42.558 1.00 87.75 201 ILE A C 1
ATOM 1368 O O . ILE A 1 201 ? 24.027 -11.767 -41.539 1.00 87.75 201 ILE A O 1
ATOM 1372 N N . LEU A 1 202 ? 24.701 -10.349 -43.148 1.00 87.12 202 LEU A N 1
ATOM 1373 C CA . LEU A 1 202 ? 25.898 -9.881 -42.451 1.00 87.12 202 LEU A CA 1
ATOM 1374 C C . LEU A 1 202 ? 25.603 -8.541 -41.750 1.00 87.12 202 LEU A C 1
ATOM 1376 O O . LEU A 1 202 ? 24.689 -7.834 -42.173 1.00 87.12 202 LEU A O 1
ATOM 1380 N N . PRO A 1 203 ? 26.333 -8.189 -40.675 1.00 85.44 203 PRO A N 1
ATOM 1381 C CA . PRO A 1 203 ? 26.018 -6.994 -39.896 1.00 85.44 203 PRO A CA 1
ATOM 1382 C C . PRO A 1 203 ? 26.243 -5.690 -40.674 1.00 85.44 203 PRO A C 1
ATOM 1384 O O . PRO A 1 203 ? 27.180 -5.596 -41.477 1.00 85.44 203 PRO A O 1
ATOM 1387 N N . VAL A 1 204 ? 25.432 -4.677 -40.362 1.00 89.12 204 VAL A N 1
ATOM 1388 C CA . VAL A 1 204 ? 25.630 -3.285 -40.795 1.00 89.12 204 VAL A CA 1
ATOM 1389 C C . VAL A 1 204 ? 26.073 -2.480 -39.579 1.00 89.12 204 VAL A C 1
ATOM 1391 O O . VAL A 1 204 ? 25.281 -2.238 -38.675 1.00 89.12 204 VAL A O 1
ATOM 1394 N N . GLY A 1 205 ? 27.357 -2.136 -39.521 1.00 87.81 205 GLY A N 1
ATOM 1395 C CA . GLY A 1 205 ? 27.911 -1.248 -38.505 1.00 87.81 205 GLY A CA 1
ATOM 1396 C C . GLY A 1 205 ? 27.824 0.207 -38.946 1.00 87.81 205 GLY A C 1
ATOM 1397 O O . GLY A 1 205 ? 27.903 0.497 -40.141 1.00 87.81 205 GLY A O 1
ATOM 1398 N N . PHE A 1 206 ? 27.708 1.117 -37.989 1.00 87.12 206 PHE A N 1
ATOM 1399 C CA . PHE A 1 206 ? 27.722 2.546 -38.258 1.00 87.12 206 PHE A CA 1
ATOM 1400 C C . PHE A 1 206 ? 28.414 3.332 -37.148 1.00 87.12 206 PHE A C 1
ATOM 1402 O O . PHE A 1 206 ? 28.475 2.883 -36.003 1.00 87.12 206 PHE A O 1
ATOM 1409 N N . THR A 1 207 ? 28.955 4.493 -37.498 1.00 83.94 207 THR A N 1
ATOM 1410 C CA . THR A 1 207 ? 29.554 5.460 -36.577 1.00 83.94 207 THR A CA 1
ATOM 1411 C C . THR A 1 207 ? 29.265 6.868 -37.068 1.00 83.94 207 THR A C 1
ATOM 1413 O O . THR A 1 207 ? 29.109 7.084 -38.271 1.00 83.94 207 THR A O 1
ATOM 1416 N N . SER A 1 208 ? 29.247 7.815 -36.135 1.00 79.25 208 SER A N 1
ATOM 1417 C CA . SER A 1 208 ? 29.041 9.231 -36.429 1.00 79.25 208 SER A CA 1
ATOM 1418 C C . SER A 1 208 ? 27.707 9.494 -37.141 1.00 79.25 208 SER A C 1
ATOM 1420 O O . SER A 1 208 ? 27.669 10.235 -38.106 1.00 79.25 208 SER A O 1
ATOM 1422 N N . ILE A 1 209 ? 26.637 8.800 -36.734 1.00 82.69 209 ILE A N 1
ATOM 1423 C CA . ILE A 1 209 ? 25.298 8.960 -37.318 1.00 82.69 209 ILE A CA 1
ATOM 1424 C C . ILE A 1 209 ? 24.404 9.687 -36.323 1.00 82.69 209 ILE A C 1
ATOM 1426 O O . ILE A 1 209 ? 24.144 9.156 -35.249 1.00 82.69 209 ILE A O 1
ATOM 1430 N N . GLU A 1 210 ? 23.892 10.865 -36.651 1.00 80.81 210 GLU A N 1
ATOM 1431 C CA . GLU A 1 210 ? 23.010 11.620 -35.755 1.00 80.81 210 GLU A CA 1
ATOM 1432 C C . GLU A 1 210 ? 21.550 11.172 -35.820 1.00 80.81 210 GLU A C 1
ATOM 1434 O O . GLU A 1 210 ? 20.821 11.359 -34.850 1.00 80.81 210 GLU A O 1
ATOM 1439 N N . THR A 1 211 ? 21.100 10.603 -36.939 1.00 81.50 211 THR A N 1
ATOM 1440 C CA . THR A 1 211 ? 19.721 10.123 -37.112 1.00 81.50 211 THR A CA 1
ATOM 1441 C C . THR A 1 211 ? 19.708 8.698 -37.653 1.00 81.50 211 THR A C 1
ATOM 1443 O O . THR A 1 211 ? 20.218 8.433 -38.734 1.00 81.50 211 THR A O 1
ATOM 1446 N N . LEU A 1 212 ? 19.090 7.772 -36.921 1.00 84.56 212 LEU A N 1
ATOM 1447 C CA . LEU A 1 212 ? 18.853 6.400 -37.373 1.00 84.56 212 LEU A CA 1
ATOM 1448 C C . LEU A 1 212 ? 17.355 6.192 -37.624 1.00 84.56 212 LEU A C 1
ATOM 1450 O O . LEU A 1 212 ? 16.549 6.401 -36.718 1.00 84.56 212 LEU A O 1
ATOM 1454 N N . ASP A 1 213 ? 17.004 5.748 -38.829 1.00 85.50 213 ASP A N 1
ATOM 1455 C CA . ASP A 1 213 ? 15.656 5.330 -39.219 1.00 85.50 213 ASP A CA 1
ATOM 1456 C C . ASP A 1 213 ? 15.663 3.852 -39.636 1.00 85.50 213 ASP A C 1
ATOM 1458 O O . ASP A 1 213 ? 16.575 3.377 -40.319 1.00 85.50 213 ASP A O 1
ATOM 1462 N N . ILE A 1 214 ? 14.632 3.117 -39.228 1.00 86.69 214 ILE A N 1
ATOM 1463 C CA . ILE A 1 214 ? 14.422 1.713 -39.583 1.00 86.69 214 ILE A CA 1
ATOM 1464 C C . ILE A 1 214 ? 13.073 1.616 -40.273 1.00 86.69 214 ILE A C 1
ATOM 1466 O O . ILE A 1 214 ? 12.082 2.156 -39.790 1.00 86.69 214 ILE A O 1
ATOM 1470 N N . THR A 1 215 ? 13.019 0.901 -41.392 1.00 86.00 215 THR A N 1
ATOM 1471 C CA . THR A 1 215 ? 11.774 0.723 -42.139 1.00 86.00 215 THR A CA 1
ATOM 1472 C C . THR A 1 215 ? 11.468 -0.746 -42.387 1.00 86.00 215 THR A C 1
ATOM 1474 O O . THR A 1 215 ? 12.362 -1.548 -42.640 1.00 86.00 215 THR A O 1
ATOM 1477 N N . GLY A 1 216 ? 10.185 -1.111 -42.372 1.00 76.75 216 GLY A N 1
ATOM 1478 C CA . GLY A 1 216 ? 9.704 -2.326 -43.036 1.00 76.75 216 GLY A CA 1
ATOM 1479 C C . GLY A 1 216 ? 9.652 -3.595 -42.183 1.00 76.75 216 GLY A C 1
ATOM 1480 O O . GLY A 1 216 ? 9.243 -4.650 -42.683 1.00 76.75 216 GLY A O 1
ATOM 1481 N N . GLY A 1 217 ? 9.973 -3.516 -40.896 1.00 76.44 217 GLY A N 1
ATOM 1482 C CA . GLY A 1 217 ? 9.824 -4.632 -39.967 1.00 76.44 217 GLY A CA 1
ATOM 1483 C C . GLY A 1 217 ? 10.191 -4.238 -38.539 1.00 76.44 217 GLY A C 1
ATOM 1484 O O . GLY A 1 217 ? 11.093 -3.423 -38.375 1.00 76.44 217 GLY A O 1
ATOM 1485 N N . PRO A 1 218 ? 9.520 -4.810 -37.522 1.00 83.12 218 PRO A N 1
ATOM 1486 C CA . PRO A 1 218 ? 9.781 -4.473 -36.132 1.00 83.12 218 PRO A CA 1
ATOM 1487 C C . PRO A 1 218 ? 11.157 -5.005 -35.705 1.00 83.12 218 PRO A C 1
ATOM 1489 O O . PRO A 1 218 ? 11.491 -6.163 -35.972 1.00 83.12 218 PRO A O 1
ATOM 1492 N N . VAL A 1 219 ? 11.952 -4.150 -35.063 1.00 89.25 219 VAL A N 1
ATOM 1493 C CA . VAL A 1 219 ? 13.333 -4.426 -34.633 1.00 89.25 219 VAL A CA 1
ATOM 1494 C C . VAL A 1 219 ? 13.472 -4.235 -33.125 1.00 89.25 219 VAL A C 1
ATOM 1496 O O . VAL A 1 219 ? 12.900 -3.301 -32.567 1.00 89.25 219 VAL A O 1
ATOM 1499 N N . ASP A 1 220 ? 14.240 -5.099 -32.460 1.00 87.94 220 ASP A N 1
ATOM 1500 C CA . ASP A 1 220 ? 14.597 -4.911 -31.049 1.00 87.94 220 ASP A CA 1
ATOM 1501 C C . ASP A 1 220 ? 15.706 -3.855 -30.920 1.00 87.94 220 ASP A C 1
ATOM 1503 O O . ASP A 1 220 ? 16.796 -4.011 -31.481 1.00 87.94 220 ASP A O 1
ATOM 1507 N N . PHE A 1 221 ? 15.451 -2.777 -30.180 1.00 89.38 221 PHE A N 1
ATOM 1508 C CA . PHE A 1 221 ? 16.440 -1.729 -29.931 1.00 89.38 221 PHE A CA 1
ATOM 1509 C C . PHE A 1 221 ? 17.109 -1.918 -28.576 1.00 89.38 221 PHE A C 1
ATOM 1511 O O . PHE A 1 221 ? 16.446 -2.102 -27.560 1.00 89.38 221 PHE A O 1
ATOM 1518 N N . ARG A 1 222 ? 18.436 -1.801 -28.553 1.00 87.06 222 ARG A N 1
ATOM 1519 C CA . ARG A 1 222 ? 19.244 -1.790 -27.337 1.00 87.06 222 ARG A CA 1
ATOM 1520 C C . ARG A 1 222 ? 20.121 -0.547 -27.307 1.00 87.06 222 ARG A C 1
ATOM 1522 O O . ARG A 1 222 ? 21.072 -0.447 -28.080 1.00 87.06 222 ARG A O 1
ATOM 1529 N N . VAL A 1 223 ? 19.819 0.363 -26.390 1.00 86.62 223 VAL A N 1
ATOM 1530 C CA . VAL A 1 223 ? 20.585 1.582 -26.117 1.00 86.62 223 VAL A CA 1
ATOM 1531 C C . VAL A 1 223 ? 21.502 1.322 -24.929 1.00 86.62 223 VAL A C 1
ATOM 1533 O O . VAL A 1 223 ? 21.031 0.941 -23.861 1.00 86.62 223 VAL A O 1
ATOM 1536 N N . ARG A 1 224 ? 22.813 1.483 -25.116 1.00 82.00 224 ARG A N 1
ATOM 1537 C CA . ARG A 1 224 ? 23.814 1.342 -24.052 1.00 82.00 224 ARG A CA 1
ATOM 1538 C C . ARG A 1 224 ? 24.391 2.696 -23.674 1.00 82.00 224 ARG A C 1
ATOM 1540 O O . ARG A 1 224 ? 25.038 3.335 -24.501 1.00 82.00 224 ARG A O 1
ATOM 1547 N N . MET A 1 225 ? 24.193 3.071 -22.420 1.00 75.75 225 MET A N 1
ATOM 1548 C CA . MET A 1 225 ? 24.752 4.245 -21.771 1.00 75.75 225 MET A CA 1
ATOM 1549 C C . MET A 1 225 ? 26.186 3.898 -21.368 1.00 75.75 225 MET A C 1
ATOM 1551 O O . MET A 1 225 ? 26.452 3.316 -20.325 1.00 75.75 225 MET A O 1
ATOM 1555 N N . ASP A 1 226 ? 27.134 4.107 -22.276 1.00 66.25 226 ASP A N 1
ATOM 1556 C CA . ASP A 1 226 ? 28.558 3.939 -21.977 1.00 66.25 226 ASP A CA 1
ATOM 1557 C C . ASP A 1 226 ? 29.349 5.064 -22.628 1.00 66.25 226 ASP A C 1
ATOM 1559 O O . ASP A 1 226 ? 30.000 4.915 -23.665 1.00 66.25 226 ASP A O 1
ATOM 1563 N N . LEU A 1 227 ? 29.243 6.235 -22.006 1.00 59.75 227 LEU A N 1
ATOM 1564 C CA . LEU A 1 227 ? 29.898 7.461 -22.453 1.00 59.75 227 LEU A CA 1
ATOM 1565 C C . LEU A 1 227 ? 31.338 7.579 -21.933 1.00 59.75 227 LEU A C 1
ATOM 1567 O O . LEU A 1 227 ? 32.074 8.508 -22.278 1.00 59.75 227 LEU A O 1
ATOM 1571 N N . SER A 1 228 ? 31.786 6.602 -21.134 1.00 51.91 228 SER A N 1
ATOM 1572 C CA . SER A 1 228 ? 33.004 6.692 -20.328 1.00 51.91 228 SER A CA 1
ATOM 1573 C C . SER A 1 228 ? 34.308 6.720 -21.139 1.00 51.91 228 SER A C 1
ATOM 1575 O O . SER A 1 228 ? 35.376 7.037 -20.597 1.00 51.91 228 SER A O 1
ATOM 1577 N N . ASN A 1 229 ? 34.270 6.400 -22.437 1.00 45.69 229 ASN A N 1
ATOM 1578 C CA . ASN A 1 229 ? 35.305 6.671 -23.441 1.00 45.69 229 ASN A CA 1
ATOM 1579 C C . ASN A 1 229 ? 34.896 6.073 -24.803 1.00 45.69 229 ASN A C 1
ATOM 1581 O O . ASN A 1 229 ? 34.342 4.983 -24.853 1.00 45.69 229 ASN A O 1
ATOM 1585 N N . ASP A 1 230 ? 35.332 6.677 -25.917 1.00 43.69 230 ASP A N 1
ATOM 1586 C CA . ASP A 1 230 ? 35.335 6.086 -27.280 1.00 43.69 230 ASP A CA 1
ATOM 1587 C C . ASP A 1 230 ? 36.140 4.751 -27.392 1.00 43.69 230 ASP A C 1
ATOM 1589 O O . ASP A 1 230 ? 36.663 4.403 -28.456 1.00 43.69 230 ASP A O 1
ATOM 1593 N N . GLN A 1 231 ? 36.400 4.031 -26.294 1.00 40.12 231 GLN A N 1
ATOM 1594 C CA . GLN A 1 231 ? 37.236 2.829 -26.235 1.00 40.12 231 GLN A CA 1
ATOM 1595 C C . GLN A 1 231 ? 36.505 1.585 -25.697 1.00 40.12 231 GLN A C 1
ATOM 1597 O O . GLN A 1 231 ? 37.118 0.516 -25.761 1.00 40.12 231 GLN A O 1
ATOM 1602 N N . ASP A 1 232 ? 35.242 1.666 -25.246 1.00 41.47 232 ASP A N 1
ATOM 1603 C CA . ASP A 1 232 ? 34.491 0.505 -24.714 1.00 41.47 232 ASP A CA 1
ATOM 1604 C C . ASP A 1 232 ? 33.671 -0.270 -25.766 1.00 41.47 232 ASP A C 1
ATOM 1606 O O . ASP A 1 232 ? 32.816 -1.117 -25.492 1.00 41.47 232 ASP A O 1
ATOM 1610 N N . LEU A 1 233 ? 33.997 -0.071 -27.043 1.00 44.94 233 LEU A N 1
ATOM 1611 C CA . LEU A 1 233 ? 33.656 -1.072 -28.039 1.00 44.94 233 LEU A CA 1
ATOM 1612 C C . LEU A 1 233 ? 34.604 -2.253 -27.822 1.00 44.94 233 LEU A C 1
ATOM 1614 O O . LEU A 1 233 ? 35.816 -2.213 -28.049 1.00 44.94 233 LEU A O 1
ATOM 1618 N N . GLY A 1 234 ? 34.018 -3.310 -27.277 1.00 40.38 234 GLY A N 1
ATOM 1619 C CA . GLY A 1 234 ? 34.676 -4.546 -26.926 1.00 40.38 234 GLY A CA 1
ATOM 1620 C C . GLY A 1 234 ? 35.382 -5.221 -28.093 1.00 40.38 234 GLY A C 1
ATOM 1621 O O . GLY A 1 234 ? 35.255 -4.947 -29.270 1.00 40.38 234 GLY A O 1
ATOM 1622 N N . ALA A 1 235 ? 36.185 -6.193 -27.744 1.00 33.12 235 ALA A N 1
ATOM 1623 C CA . ALA A 1 235 ? 37.573 -6.037 -28.052 1.00 33.12 235 ALA A CA 1
ATOM 1624 C C . ALA A 1 235 ? 38.028 -7.144 -29.067 1.00 33.12 235 ALA A C 1
ATOM 1626 O O . ALA A 1 235 ? 39.183 -7.457 -29.336 1.00 33.12 235 ALA A O 1
ATOM 1627 N N . SER A 1 236 ? 37.072 -7.818 -29.682 1.00 36.50 236 SER A N 1
ATOM 1628 C CA . SER A 1 236 ? 37.325 -8.769 -30.754 1.00 36.50 236 SER A CA 1
ATOM 1629 C C . SER A 1 236 ? 36.107 -8.742 -31.658 1.00 36.50 236 SER A C 1
ATOM 1631 O O . SER A 1 236 ? 35.006 -8.859 -31.119 1.00 36.50 236 SER A O 1
ATOM 1633 N N . PRO A 1 237 ? 36.268 -8.594 -32.987 1.00 37.41 237 PRO A N 1
ATOM 1634 C CA . PRO A 1 237 ? 35.140 -8.710 -33.894 1.00 37.41 237 PRO A CA 1
ATOM 1635 C C . PRO A 1 237 ? 34.390 -10.006 -33.592 1.00 37.41 237 PRO A C 1
ATOM 1637 O O . PRO A 1 237 ? 35.006 -11.055 -33.356 1.00 37.41 237 PRO A O 1
ATOM 1640 N N . SER A 1 238 ? 33.059 -9.933 -33.612 1.00 37.84 238 SER A N 1
ATOM 1641 C CA . SER A 1 238 ? 32.233 -11.128 -33.724 1.00 37.84 238 SER A CA 1
ATOM 1642 C C . SER A 1 238 ? 32.794 -11.999 -34.855 1.00 37.84 238 SER A C 1
ATOM 1644 O O . SER A 1 238 ? 33.401 -11.506 -35.810 1.00 37.84 238 SER A O 1
ATOM 1646 N N . THR A 1 239 ? 32.585 -13.312 -34.801 1.00 38.22 239 THR A N 1
ATOM 1647 C CA . THR A 1 239 ? 32.984 -14.220 -35.894 1.00 38.22 239 THR A CA 1
ATOM 1648 C C . THR A 1 239 ? 32.356 -13.869 -37.254 1.00 38.22 239 THR A C 1
ATOM 1650 O O . THR A 1 239 ? 32.657 -14.537 -38.240 1.00 38.22 239 THR A O 1
ATOM 1653 N N . ASN A 1 240 ? 31.495 -12.845 -37.296 1.00 39.47 240 ASN A N 1
ATOM 1654 C CA . ASN A 1 240 ? 30.762 -12.363 -38.455 1.00 39.47 240 ASN A CA 1
ATOM 1655 C C . ASN A 1 240 ? 31.496 -11.236 -39.206 1.00 39.47 240 ASN A C 1
ATOM 1657 O O . ASN A 1 240 ? 31.088 -10.916 -40.317 1.00 39.47 240 ASN A O 1
ATOM 1661 N N . PHE A 1 241 ? 32.592 -10.684 -38.664 1.00 42.81 241 PHE A N 1
ATOM 1662 C CA . PHE A 1 241 ? 33.496 -9.804 -39.415 1.00 42.81 241 PHE A CA 1
ATOM 1663 C C . PHE A 1 241 ? 34.806 -10.539 -39.759 1.00 42.81 241 PHE A C 1
ATOM 1665 O O . PHE A 1 241 ? 35.424 -11.152 -38.880 1.00 42.81 241 PHE A O 1
ATOM 1672 N N . PRO A 1 242 ? 35.276 -10.496 -41.021 1.00 43.59 242 PRO A N 1
ATOM 1673 C CA . PRO A 1 242 ? 36.555 -11.083 -41.396 1.00 43.59 242 PRO A CA 1
ATOM 1674 C C . PRO A 1 242 ? 37.697 -10.464 -40.579 1.00 43.59 242 PRO A C 1
ATOM 1676 O O . PRO A 1 242 ? 37.796 -9.248 -40.418 1.00 43.59 242 PRO A O 1
ATOM 1679 N N . THR A 1 243 ? 38.605 -11.303 -40.076 1.00 41.09 243 THR A N 1
ATOM 1680 C CA . THR A 1 243 ? 39.821 -10.850 -39.380 1.00 41.09 243 THR A CA 1
ATOM 1681 C C . THR A 1 243 ? 40.591 -9.824 -40.221 1.00 41.09 243 THR A C 1
ATOM 1683 O O . THR A 1 243 ? 41.160 -10.182 -41.250 1.00 41.09 243 THR A O 1
ATOM 1686 N N . GLY A 1 244 ? 40.648 -8.574 -39.748 1.00 40.84 244 GLY A N 1
ATOM 1687 C CA . GLY A 1 244 ? 41.354 -7.464 -40.400 1.00 40.84 244 GLY A CA 1
ATOM 1688 C C . GLY A 1 244 ? 40.462 -6.430 -41.100 1.00 40.84 244 GLY A C 1
ATOM 1689 O O . GLY A 1 244 ? 41.011 -5.483 -41.649 1.00 40.84 244 GLY A O 1
ATOM 1690 N N . ALA A 1 245 ? 39.134 -6.588 -41.058 1.00 39.91 245 ALA A N 1
ATOM 1691 C CA . ALA A 1 245 ? 38.165 -5.681 -41.684 1.00 39.91 245 ALA A CA 1
ATOM 1692 C C . ALA A 1 245 ? 37.708 -4.499 -40.798 1.00 39.91 245 ALA A C 1
ATOM 1694 O O . ALA A 1 245 ? 36.844 -3.739 -41.211 1.00 39.91 245 ALA A O 1
ATOM 1695 N N . LEU A 1 246 ? 38.263 -4.315 -39.594 1.00 42.25 246 LEU A N 1
ATOM 1696 C CA . LEU A 1 246 ? 37.935 -3.163 -38.743 1.00 42.25 246 LEU A CA 1
ATOM 1697 C C . LEU A 1 246 ? 39.146 -2.222 -38.630 1.00 42.25 246 LEU A C 1
ATOM 1699 O O . LEU A 1 246 ? 40.234 -2.693 -38.278 1.00 42.25 246 LEU A O 1
ATOM 1703 N N . PRO A 1 247 ? 38.997 -0.908 -38.890 1.00 36.88 247 PRO A N 1
ATOM 1704 C CA . PRO A 1 247 ? 40.057 0.076 -38.670 1.00 36.88 247 PRO A CA 1
ATOM 1705 C C . PRO A 1 247 ? 40.299 0.407 -37.185 1.00 36.88 247 PRO A C 1
ATOM 1707 O O . PRO A 1 247 ? 41.256 1.116 -36.875 1.00 36.88 247 PRO A O 1
ATOM 1710 N N . PHE A 1 248 ? 39.513 -0.140 -36.252 1.00 42.81 248 PHE A N 1
ATOM 1711 C CA . PHE A 1 248 ? 39.665 0.096 -34.817 1.00 42.81 248 PHE A CA 1
ATOM 1712 C C . PHE A 1 248 ? 40.081 -1.173 -34.052 1.00 42.81 248 PHE A C 1
ATOM 1714 O O . PHE A 1 248 ? 39.582 -2.280 -34.260 1.00 42.81 248 PHE A O 1
ATOM 1721 N N . ASN A 1 249 ? 41.077 -1.003 -33.176 1.00 32.50 249 ASN A N 1
ATOM 1722 C CA . ASN A 1 249 ? 41.651 -2.050 -32.334 1.00 32.50 249 ASN A CA 1
ATOM 1723 C C . ASN A 1 249 ? 40.772 -2.279 -31.104 1.00 32.50 249 ASN A C 1
ATOM 1725 O O . ASN A 1 249 ? 41.092 -1.852 -29.999 1.00 32.50 249 ASN A O 1
ATOM 1729 N N . LEU A 1 250 ? 39.696 -3.011 -31.325 1.00 39.75 250 LEU A N 1
ATOM 1730 C CA . LEU A 1 250 ? 38.985 -3.769 -30.315 1.00 39.75 250 LEU A CA 1
ATOM 1731 C C . LEU A 1 250 ? 40.009 -4.772 -29.686 1.00 39.75 250 LEU A C 1
ATOM 1733 O O . LEU A 1 250 ? 40.626 -5.537 -30.426 1.00 39.75 250 LEU A O 1
ATOM 1737 N N . ALA A 1 251 ? 40.260 -4.766 -28.361 1.00 32.78 251 ALA A N 1
ATOM 1738 C CA . ALA A 1 251 ? 41.239 -5.608 -27.599 1.00 32.78 251 ALA A CA 1
ATOM 1739 C C . ALA A 1 251 ? 40.737 -6.822 -26.718 1.00 32.78 251 ALA A C 1
ATOM 1741 O O . ALA A 1 251 ? 40.490 -6.675 -25.530 1.00 32.78 251 ALA A O 1
ATOM 1742 N N . ALA A 1 252 ? 40.633 -8.038 -27.262 1.00 27.77 252 ALA A N 1
ATOM 1743 C CA . ALA A 1 252 ? 39.788 -9.189 -26.860 1.00 27.77 252 ALA A CA 1
ATOM 1744 C C . ALA A 1 252 ? 39.393 -9.455 -25.383 1.00 27.77 252 ALA A C 1
ATOM 1746 O O . ALA A 1 252 ? 40.251 -9.681 -24.531 1.00 27.77 252 ALA A O 1
ATOM 1747 N N . GLY A 1 253 ? 38.087 -9.699 -25.169 1.00 33.19 253 GLY A N 1
ATOM 1748 C CA . GLY A 1 253 ? 37.569 -10.510 -24.058 1.00 33.19 253 GLY A CA 1
ATOM 1749 C C . GLY A 1 253 ? 36.210 -10.071 -23.516 1.00 33.19 253 GLY A C 1
ATOM 1750 O O . GLY A 1 253 ? 36.198 -9.294 -22.580 1.00 33.19 253 GLY A O 1
ATOM 1751 N N . ASN A 1 254 ? 35.116 -10.578 -24.101 1.00 32.81 254 ASN A N 1
ATOM 1752 C CA . ASN A 1 254 ? 33.872 -11.058 -23.465 1.00 32.81 254 ASN A CA 1
ATOM 1753 C C . ASN A 1 254 ? 32.870 -11.348 -24.596 1.00 32.81 254 ASN A C 1
ATOM 1755 O O . ASN A 1 254 ? 32.550 -10.475 -25.392 1.00 32.81 254 ASN A O 1
ATOM 1759 N N . GLY A 1 255 ? 32.476 -12.613 -24.759 1.00 30.56 255 GLY A N 1
ATOM 1760 C CA . GLY A 1 255 ? 31.474 -12.990 -25.760 1.00 30.56 255 GLY A CA 1
ATOM 1761 C C . GLY A 1 255 ? 30.114 -12.371 -25.435 1.00 30.56 255 GLY A C 1
ATOM 1762 O O . GLY A 1 255 ? 29.884 -12.017 -24.285 1.00 30.56 255 GLY A O 1
ATOM 1763 N N . PHE A 1 256 ? 29.244 -12.282 -26.446 1.00 36.06 256 PHE A N 1
ATOM 1764 C CA . PHE A 1 256 ? 27.829 -11.877 -26.392 1.00 36.06 256 PHE A CA 1
ATOM 1765 C C . PHE A 1 256 ? 27.023 -12.617 -25.300 1.00 36.06 256 PHE A C 1
ATOM 1767 O O . PHE A 1 256 ? 26.254 -13.530 -25.579 1.00 36.06 256 PHE A O 1
ATOM 1774 N N . GLY A 1 257 ? 27.251 -12.268 -24.039 1.00 28.19 257 GLY A N 1
ATOM 1775 C CA . GLY A 1 257 ? 26.750 -12.987 -22.872 1.00 28.19 257 GLY A CA 1
ATOM 1776 C C . GLY A 1 257 ? 27.480 -12.559 -21.602 1.00 28.19 257 GLY A C 1
ATOM 1777 O O . GLY A 1 257 ? 28.120 -13.384 -20.948 1.00 28.19 257 GLY A O 1
ATOM 1778 N N . GLY A 1 258 ? 27.426 -11.268 -21.283 1.00 30.23 258 GLY A N 1
ATOM 1779 C CA . GLY A 1 258 ? 27.926 -10.721 -20.026 1.00 30.23 258 GLY A CA 1
ATOM 1780 C C . GLY A 1 258 ? 27.493 -9.270 -19.854 1.00 30.23 258 GLY A C 1
ATOM 1781 O O . GLY A 1 258 ? 27.906 -8.422 -20.636 1.00 30.23 258 GLY A O 1
ATOM 1782 N N . ALA A 1 259 ? 26.656 -9.029 -18.849 1.00 34.16 259 ALA A N 1
ATOM 1783 C CA . ALA A 1 259 ? 26.253 -7.726 -18.340 1.00 34.16 259 ALA A CA 1
ATOM 1784 C C . ALA A 1 259 ? 27.464 -6.970 -17.764 1.00 34.16 259 ALA A C 1
ATOM 1786 O O . ALA A 1 259 ? 27.782 -7.103 -16.585 1.00 34.16 259 ALA A O 1
ATOM 1787 N N . SER A 1 260 ? 28.206 -6.247 -18.599 1.00 40.03 260 SER A N 1
ATOM 1788 C CA . SER A 1 260 ? 29.067 -5.173 -18.103 1.00 40.03 260 SER A CA 1
ATOM 1789 C C . SER A 1 260 ? 28.577 -3.873 -18.708 1.00 40.03 260 SER A C 1
ATOM 1791 O O . SER A 1 260 ? 28.844 -3.587 -19.874 1.00 40.03 260 SER A O 1
ATOM 1793 N N . THR A 1 261 ? 27.796 -3.178 -17.901 1.00 50.59 261 THR A N 1
ATOM 1794 C CA . THR A 1 261 ? 27.468 -1.761 -17.990 1.00 50.59 261 THR A CA 1
ATOM 1795 C C . THR A 1 261 ? 28.762 -0.953 -17.857 1.00 50.59 261 THR A C 1
ATOM 1797 O O . THR A 1 261 ? 29.726 -1.417 -17.228 1.00 50.59 261 THR A O 1
ATOM 1800 N N . GLY A 1 262 ? 28.843 0.170 -18.570 1.00 52.81 262 GLY A N 1
ATOM 1801 C CA . GLY A 1 262 ? 30.057 0.981 -18.689 1.00 52.81 262 GLY A CA 1
ATOM 1802 C C . GLY A 1 262 ? 30.548 1.514 -17.342 1.00 52.81 262 GLY A C 1
ATOM 1803 O O . GLY A 1 262 ? 29.854 1.450 -16.335 1.00 52.81 262 GLY A O 1
ATOM 1804 N N . LEU A 1 263 ? 31.764 2.063 -17.284 1.00 55.75 263 LEU A N 1
ATOM 1805 C CA . LEU A 1 263 ? 32.309 2.638 -16.039 1.00 55.75 263 LEU A CA 1
ATOM 1806 C C . LEU A 1 263 ? 31.688 3.990 -15.633 1.00 55.75 263 LEU A C 1
ATOM 1808 O O . LEU A 1 263 ? 32.163 4.569 -14.653 1.00 55.75 263 LEU A O 1
ATOM 1812 N N . GLY A 1 264 ? 30.682 4.475 -16.366 1.00 60.19 264 GLY A N 1
ATOM 1813 C CA . GLY A 1 264 ? 30.176 5.845 -16.294 1.00 60.19 264 GLY A CA 1
ATOM 1814 C C . GLY A 1 264 ? 31.230 6.888 -16.652 1.00 60.19 264 GLY A C 1
ATOM 1815 O O . GLY A 1 264 ? 32.440 6.695 -16.463 1.00 60.19 264 GLY A O 1
ATOM 1816 N N . ASP A 1 265 ? 30.807 8.005 -17.230 1.00 67.75 265 ASP A N 1
ATOM 1817 C CA . ASP A 1 265 ? 31.699 9.152 -17.416 1.00 67.75 265 ASP A CA 1
ATOM 1818 C C . ASP A 1 265 ? 31.833 9.994 -16.123 1.00 67.75 265 ASP A C 1
ATOM 1820 O O . ASP A 1 265 ? 32.759 10.808 -15.978 1.00 67.75 265 ASP A O 1
ATOM 1824 N N . GLY A 1 266 ? 30.985 9.693 -15.133 1.00 73.81 266 GLY A N 1
ATOM 1825 C CA . GLY A 1 266 ? 30.877 10.349 -13.838 1.00 73.81 266 GLY A CA 1
ATOM 1826 C C . GLY A 1 266 ? 29.875 11.507 -13.818 1.00 73.81 266 GLY A C 1
ATOM 1827 O O . GLY A 1 266 ? 29.887 12.274 -12.846 1.00 73.81 266 GLY A O 1
ATOM 1828 N N . THR A 1 267 ? 29.069 11.664 -14.865 1.00 81.00 267 THR A N 1
ATOM 1829 C CA . THR A 1 267 ? 28.007 12.662 -15.029 1.00 81.00 267 THR A CA 1
ATOM 1830 C C . THR A 1 267 ? 26.677 11.936 -15.122 1.00 81.00 267 THR A C 1
ATOM 1832 O O . THR A 1 267 ? 26.616 10.853 -15.670 1.00 81.00 267 THR A O 1
ATOM 1835 N N . ALA A 1 268 ? 25.622 12.521 -14.559 1.00 86.06 268 ALA A N 1
ATOM 1836 C CA . ALA A 1 268 ? 24.304 11.922 -14.672 1.00 86.06 268 ALA A CA 1
ATOM 1837 C C . ALA A 1 268 ? 23.796 12.005 -16.117 1.00 86.06 268 ALA A C 1
ATOM 1839 O O . ALA A 1 268 ? 23.911 13.069 -16.744 1.00 86.06 268 ALA A O 1
ATOM 1840 N N . ASP A 1 269 ? 23.200 10.917 -16.582 1.00 86.12 269 ASP A N 1
ATOM 1841 C CA . ASP A 1 269 ? 22.656 10.783 -17.921 1.00 86.12 269 ASP A CA 1
ATOM 1842 C C . ASP A 1 269 ? 21.118 10.853 -17.896 1.00 86.12 269 ASP A C 1
ATOM 1844 O O . ASP A 1 269 ? 20.461 10.222 -17.075 1.00 86.12 269 ASP A O 1
ATOM 1848 N N . ASP A 1 270 ? 20.517 11.605 -18.819 1.00 90.50 270 ASP A N 1
ATOM 1849 C CA . ASP A 1 270 ? 19.063 11.739 -18.965 1.00 90.50 270 ASP A CA 1
ATOM 1850 C C . ASP A 1 270 ? 18.593 11.126 -20.292 1.00 90.50 270 ASP A C 1
ATOM 1852 O O . ASP A 1 270 ? 18.932 11.612 -21.377 1.00 90.50 270 ASP A O 1
ATOM 1856 N N . ILE A 1 271 ? 17.729 10.117 -20.220 1.00 92.25 271 ILE A N 1
ATOM 1857 C CA . ILE A 1 271 ? 17.013 9.533 -21.353 1.00 92.25 271 ILE A CA 1
ATOM 1858 C C . ILE A 1 271 ? 15.583 10.067 -21.326 1.00 92.25 271 ILE A C 1
ATOM 1860 O O . ILE A 1 271 ? 14.902 9.950 -20.320 1.00 92.25 271 ILE A O 1
ATOM 1864 N N . ASN A 1 272 ? 15.097 10.655 -22.414 1.00 93.50 272 ASN A N 1
ATOM 1865 C CA . ASN A 1 272 ? 13.717 11.124 -22.530 1.00 93.50 272 ASN A CA 1
ATOM 1866 C C . ASN A 1 272 ? 13.019 10.363 -23.651 1.00 93.50 272 ASN A C 1
ATOM 1868 O O . ASN A 1 272 ? 13.474 10.410 -24.794 1.00 93.50 272 ASN A O 1
ATOM 1872 N N . LEU A 1 273 ? 11.923 9.684 -23.319 1.00 94.56 273 LEU A N 1
ATOM 1873 C CA . LEU A 1 273 ? 11.052 8.972 -24.243 1.00 94.56 273 LEU A CA 1
ATOM 1874 C C . LEU A 1 273 ? 9.747 9.743 -24.412 1.00 94.56 273 LEU A C 1
ATOM 1876 O O . LEU A 1 273 ? 9.012 9.960 -23.449 1.00 94.56 273 LEU A O 1
ATOM 1880 N N . GLN A 1 274 ? 9.449 10.127 -25.650 1.00 92.75 274 GLN A N 1
ATOM 1881 C CA . GLN A 1 274 ? 8.212 10.821 -25.992 1.00 92.75 274 GLN A CA 1
ATOM 1882 C C . GLN A 1 274 ? 7.721 10.376 -27.370 1.00 92.75 274 GLN A C 1
ATOM 1884 O O . GLN A 1 274 ? 8.495 10.256 -28.318 1.00 92.75 274 GLN A O 1
ATOM 1889 N N . VAL A 1 275 ? 6.415 10.174 -27.527 1.00 90.81 275 VAL A N 1
ATOM 1890 C CA . VAL A 1 275 ? 5.827 9.937 -28.852 1.00 90.81 275 VAL A CA 1
ATOM 1891 C C . VAL A 1 275 ? 5.691 11.267 -29.601 1.00 90.81 275 VAL A C 1
ATOM 1893 O O . VAL A 1 275 ? 5.198 12.251 -29.059 1.00 90.81 275 VAL A O 1
ATOM 1896 N N . ILE A 1 276 ? 6.089 11.333 -30.873 1.00 88.81 276 ILE A N 1
ATOM 1897 C CA . ILE A 1 276 ? 5.871 12.508 -31.735 1.00 88.81 276 ILE A CA 1
ATOM 1898 C C . ILE A 1 276 ? 5.197 12.061 -33.032 1.00 88.81 276 ILE A C 1
ATOM 1900 O O . ILE A 1 276 ? 5.821 11.632 -33.998 1.00 88.81 276 ILE A O 1
ATOM 1904 N N . GLY A 1 277 ? 3.869 12.170 -33.081 1.00 87.56 277 GLY A N 1
ATOM 1905 C CA . GLY A 1 277 ? 3.096 11.709 -34.234 1.00 87.56 277 GLY A CA 1
ATOM 1906 C C . GLY A 1 277 ? 3.063 10.182 -34.326 1.00 87.56 277 GLY A C 1
ATOM 1907 O O . GLY A 1 277 ? 2.213 9.567 -33.700 1.00 87.56 277 GLY A O 1
ATOM 1908 N N . THR A 1 278 ? 3.931 9.582 -35.144 1.00 87.94 278 THR A N 1
ATOM 1909 C CA . THR A 1 278 ? 4.054 8.112 -35.300 1.00 87.94 278 THR A CA 1
ATOM 1910 C C . THR A 1 278 ? 5.473 7.611 -35.026 1.00 87.94 278 THR A C 1
ATOM 1912 O O . THR A 1 278 ? 5.811 6.488 -35.396 1.00 87.94 278 THR A O 1
ATOM 1915 N N . THR A 1 279 ? 6.334 8.462 -34.475 1.00 87.81 279 THR A N 1
ATOM 1916 C CA . THR A 1 279 ? 7.723 8.138 -34.143 1.00 87.81 279 THR A CA 1
ATOM 1917 C C . THR A 1 279 ? 7.909 8.161 -32.637 1.00 87.81 279 THR A C 1
ATOM 1919 O O . THR A 1 279 ? 7.286 8.980 -31.959 1.00 87.81 279 THR A O 1
ATOM 1922 N N . LEU A 1 280 ? 8.778 7.291 -32.133 1.00 90.06 280 LEU A N 1
ATOM 1923 C CA . LEU A 1 280 ? 9.346 7.444 -30.802 1.00 90.06 280 LEU A CA 1
ATOM 1924 C C . LEU A 1 280 ? 10.503 8.432 -30.911 1.00 90.06 280 LEU A C 1
ATOM 1926 O O . LEU A 1 280 ? 11.428 8.191 -31.677 1.00 90.06 280 LEU A O 1
ATOM 1930 N N . GLU A 1 281 ? 10.460 9.524 -30.160 1.00 89.88 281 GLU A N 1
ATOM 1931 C CA . GLU A 1 281 ? 11.634 10.349 -29.916 1.00 89.88 281 GLU A CA 1
ATOM 1932 C C . GLU A 1 281 ? 12.335 9.854 -28.646 1.00 89.88 281 GLU A C 1
ATOM 1934 O O . GLU A 1 281 ? 11.740 9.832 -27.568 1.00 89.88 281 GLU A O 1
ATOM 1939 N N . THR A 1 282 ? 13.599 9.457 -28.780 1.00 88.31 282 THR A N 1
ATOM 1940 C CA . THR A 1 282 ? 14.482 9.124 -27.656 1.00 88.31 282 THR A CA 1
ATOM 1941 C C . THR A 1 282 ? 15.610 10.141 -27.619 1.00 88.31 282 THR A C 1
ATOM 1943 O O . THR A 1 282 ? 16.482 10.123 -28.489 1.00 88.31 282 THR A O 1
ATOM 1946 N N . GLN A 1 283 ? 15.605 11.035 -26.634 1.00 87.44 283 GLN A N 1
ATOM 1947 C CA . GLN A 1 283 ? 16.708 11.970 -26.409 1.00 87.44 283 GLN A CA 1
ATOM 1948 C C . GLN A 1 283 ? 17.608 11.444 -25.299 1.00 87.44 283 GLN A C 1
ATOM 1950 O O . GLN A 1 283 ? 17.128 11.216 -24.197 1.00 87.44 283 GLN A O 1
ATOM 1955 N N . VAL A 1 284 ? 18.901 11.303 -25.565 1.00 83.75 284 VAL A N 1
ATOM 1956 C CA . VAL A 1 284 ? 19.903 10.900 -24.571 1.00 83.75 284 VAL A CA 1
ATOM 1957 C C . VAL A 1 284 ? 20.831 12.079 -24.308 1.00 83.75 284 VAL A C 1
ATOM 1959 O O . VAL A 1 284 ? 21.389 12.624 -25.262 1.00 83.75 284 VAL A O 1
ATOM 1962 N N . THR A 1 285 ? 20.974 12.500 -23.051 1.00 82.00 285 THR A N 1
ATOM 1963 C CA . THR A 1 285 ? 21.753 13.682 -22.653 1.00 82.00 285 THR A CA 1
ATOM 1964 C C . THR A 1 285 ? 22.755 13.365 -21.551 1.00 82.00 285 THR A C 1
ATOM 1966 O O . THR A 1 285 ? 22.349 12.889 -20.508 1.00 82.00 285 THR A O 1
ATOM 1969 N N . ASP A 1 286 ? 24.022 13.743 -21.734 1.00 72.56 286 ASP A N 1
ATOM 1970 C CA . ASP A 1 286 ? 25.132 13.478 -20.789 1.00 72.56 286 ASP A CA 1
ATOM 1971 C C . ASP A 1 286 ? 25.455 14.658 -19.850 1.00 72.56 286 ASP A C 1
ATOM 1973 O O . ASP A 1 286 ? 26.591 14.933 -19.454 1.00 72.56 286 ASP A O 1
ATOM 1977 N N . GLY A 1 287 ? 24.458 15.518 -19.628 1.00 67.75 287 GLY A N 1
ATOM 1978 C CA . GLY A 1 287 ? 24.616 16.826 -18.989 1.00 67.75 287 GLY A CA 1
ATOM 1979 C C . GLY A 1 287 ? 25.375 17.881 -19.817 1.00 67.75 287 GLY A C 1
ATOM 1980 O O . GLY A 1 287 ? 25.339 19.071 -19.473 1.00 67.75 287 GLY A O 1
ATOM 1981 N N . THR A 1 288 ? 26.038 17.513 -20.920 1.00 65.25 288 THR A N 1
ATOM 1982 C CA . THR A 1 288 ? 26.774 18.441 -21.799 1.00 65.25 288 THR A CA 1
ATOM 1983 C C . THR A 1 288 ? 26.258 18.486 -23.235 1.00 65.25 288 THR A C 1
ATOM 1985 O O . THR A 1 288 ? 26.354 19.543 -23.874 1.00 65.25 288 THR A O 1
ATOM 1988 N N . ARG A 1 289 ? 25.702 17.386 -23.747 1.00 66.00 289 ARG A N 1
ATOM 1989 C CA . ARG A 1 289 ? 25.203 17.224 -25.119 1.00 66.00 289 ARG A CA 1
ATOM 1990 C C . ARG A 1 289 ? 23.990 16.303 -25.142 1.00 66.00 289 ARG A C 1
ATOM 1992 O O . ARG A 1 289 ? 23.886 15.422 -24.306 1.00 66.00 289 ARG A O 1
ATOM 1999 N N . THR A 1 290 ? 23.125 16.492 -26.138 1.00 74.69 290 THR A N 1
ATOM 2000 C CA . THR A 1 290 ? 21.938 15.660 -26.385 1.00 74.69 290 THR A CA 1
ATOM 2001 C C . THR A 1 290 ? 22.040 15.016 -27.765 1.00 74.69 290 THR A C 1
ATOM 2003 O O . THR A 1 290 ? 22.389 15.702 -28.730 1.00 74.69 290 THR A O 1
ATOM 2006 N N . VAL A 1 291 ? 21.720 13.727 -27.864 1.00 72.56 291 VAL A N 1
ATOM 2007 C CA . VAL A 1 291 ? 21.576 12.974 -29.120 1.00 72.56 291 VAL A CA 1
ATOM 2008 C C . VAL A 1 291 ? 20.134 12.471 -29.228 1.00 72.56 291 VAL A C 1
ATOM 2010 O O . VAL A 1 291 ? 19.529 12.145 -28.210 1.00 72.56 291 VAL A O 1
ATOM 2013 N N . THR A 1 292 ? 19.562 12.417 -30.433 1.00 78.19 292 THR A N 1
ATOM 2014 C CA . THR A 1 292 ? 18.135 12.112 -30.636 1.00 78.19 292 THR A CA 1
ATOM 2015 C C . THR A 1 292 ? 17.930 10.968 -31.629 1.00 78.19 292 THR A C 1
ATOM 2017 O O . THR A 1 292 ? 18.428 11.024 -32.747 1.00 78.19 292 THR A O 1
ATOM 2020 N N . LEU A 1 293 ? 17.147 9.957 -31.248 1.00 78.88 293 LEU A N 1
ATOM 2021 C CA . LEU A 1 293 ? 16.658 8.887 -32.130 1.00 78.88 293 LEU A CA 1
ATOM 2022 C C . LEU A 1 293 ? 15.190 9.160 -32.455 1.00 78.88 293 LEU A C 1
ATOM 2024 O O . LEU A 1 293 ? 14.437 9.534 -31.560 1.00 78.88 293 LEU A O 1
ATOM 2028 N N . THR A 1 294 ? 14.780 8.963 -33.712 1.00 83.94 294 THR A N 1
ATOM 2029 C CA . THR A 1 294 ? 13.376 9.149 -34.135 1.00 83.94 294 THR A CA 1
ATOM 2030 C C . THR A 1 294 ? 12.803 7.995 -34.977 1.00 83.94 294 THR A C 1
ATOM 2032 O O . THR A 1 294 ? 12.157 8.251 -35.998 1.00 83.94 294 THR A O 1
ATOM 2035 N N . PRO A 1 295 ? 13.002 6.715 -34.597 1.00 83.50 295 PRO A N 1
ATOM 2036 C CA . PRO A 1 295 ? 12.400 5.601 -35.323 1.00 83.50 295 PRO A CA 1
ATOM 2037 C C . PRO A 1 295 ? 10.868 5.671 -35.290 1.00 83.50 295 PRO A C 1
ATOM 2039 O O . PRO A 1 295 ? 10.246 6.188 -34.357 1.00 83.50 295 PRO A O 1
ATOM 2042 N N . ARG A 1 296 ? 10.227 5.108 -36.313 1.00 86.75 296 ARG A N 1
ATOM 2043 C CA . ARG A 1 296 ? 8.777 4.883 -36.293 1.00 86.75 296 ARG A CA 1
ATOM 2044 C C . ARG A 1 296 ? 8.410 3.862 -35.229 1.00 86.75 296 ARG A C 1
ATOM 2046 O O . ARG A 1 296 ? 9.038 2.817 -35.145 1.00 86.75 296 ARG A O 1
ATOM 2053 N N . LEU A 1 297 ? 7.344 4.137 -34.480 1.00 87.25 297 LEU A N 1
ATOM 2054 C CA . LEU A 1 297 ? 6.911 3.277 -33.378 1.00 87.25 297 LEU A CA 1
ATOM 2055 C C . LEU A 1 297 ? 6.528 1.864 -33.866 1.00 87.25 297 LEU A C 1
ATOM 2057 O O . LEU A 1 297 ? 6.948 0.879 -33.276 1.00 87.25 297 LEU A O 1
ATOM 2061 N N . ASP A 1 298 ? 5.838 1.768 -35.011 1.00 87.69 298 ASP A N 1
ATOM 2062 C CA . ASP A 1 298 ? 5.458 0.492 -35.649 1.00 87.69 298 ASP A CA 1
ATOM 2063 C C . ASP A 1 298 ? 6.665 -0.361 -36.107 1.00 87.69 298 ASP A C 1
ATOM 2065 O O . ASP A 1 298 ? 6.512 -1.555 -36.379 1.00 87.69 298 ASP A O 1
ATOM 2069 N N . ASP A 1 299 ? 7.848 0.248 -36.236 1.00 88.44 299 ASP A N 1
ATOM 2070 C CA . ASP A 1 299 ? 9.094 -0.412 -36.641 1.00 88.44 299 ASP A CA 1
ATOM 2071 C C . ASP A 1 299 ? 9.954 -0.820 -35.415 1.00 88.44 299 ASP A C 1
ATOM 2073 O O . ASP A 1 299 ? 11.037 -1.387 -35.570 1.00 88.44 299 ASP A O 1
ATOM 2077 N N . ILE A 1 300 ? 9.462 -0.609 -34.185 1.00 90.44 300 ILE A N 1
ATOM 2078 C CA . ILE A 1 300 ? 10.119 -1.024 -32.936 1.00 90.44 300 ILE A CA 1
ATOM 2079 C C . ILE A 1 300 ? 9.373 -2.224 -32.345 1.00 90.44 300 ILE A C 1
ATOM 2081 O O . ILE A 1 300 ? 8.182 -2.159 -32.038 1.00 90.44 300 ILE A O 1
ATOM 2085 N N . ASN A 1 301 ? 10.082 -3.341 -32.179 1.00 92.31 301 ASN A N 1
ATOM 2086 C CA . ASN A 1 301 ? 9.535 -4.525 -31.524 1.00 92.31 301 ASN A CA 1
ATOM 2087 C C . ASN A 1 301 ? 9.568 -4.385 -29.999 1.00 92.31 301 ASN A C 1
ATOM 2089 O O . ASN A 1 301 ? 8.565 -4.641 -29.350 1.00 92.31 301 ASN A O 1
ATOM 2093 N N . SER A 1 302 ? 10.710 -3.978 -29.449 1.00 93.62 302 SER A N 1
ATOM 2094 C CA . SER A 1 302 ? 10.926 -3.751 -28.019 1.00 93.62 302 SER A CA 1
ATOM 2095 C C . SER A 1 302 ? 12.078 -2.762 -27.817 1.00 93.62 302 SER A C 1
ATOM 2097 O O . SER A 1 302 ? 12.877 -2.541 -28.740 1.00 93.62 302 SER A O 1
ATOM 2099 N N . LEU A 1 303 ? 12.178 -2.169 -26.626 1.00 93.56 303 LEU A N 1
ATOM 2100 C CA . LEU A 1 303 ? 13.264 -1.255 -26.275 1.00 93.56 303 LEU A CA 1
ATOM 2101 C C . LEU A 1 303 ? 13.962 -1.700 -24.984 1.00 93.56 303 LEU A C 1
ATOM 2103 O O . LEU A 1 303 ? 13.334 -1.942 -23.960 1.00 93.56 303 LEU A O 1
ATOM 2107 N N . GLN A 1 304 ? 15.288 -1.768 -25.025 1.00 93.19 304 GLN A N 1
ATOM 2108 C CA . GLN A 1 304 ? 16.148 -1.988 -23.870 1.00 93.19 304 GLN A CA 1
ATOM 2109 C C . GLN A 1 304 ? 17.061 -0.774 -23.685 1.00 93.19 304 GLN A C 1
ATOM 2111 O O . GLN A 1 304 ? 17.809 -0.416 -24.596 1.00 93.19 304 GLN A O 1
ATOM 2116 N N . VAL A 1 305 ? 17.036 -0.177 -22.497 1.00 91.56 305 VAL A N 1
ATOM 2117 C CA . VAL A 1 305 ? 17.956 0.876 -22.060 1.00 91.56 305 VAL A CA 1
ATOM 2118 C C . VAL A 1 305 ? 18.861 0.281 -20.990 1.00 91.56 305 VAL A C 1
ATOM 2120 O O . VAL A 1 305 ? 18.386 -0.249 -19.990 1.00 91.56 305 VAL A O 1
ATOM 2123 N N . LEU A 1 306 ? 20.168 0.311 -21.225 1.00 87.94 306 LEU A N 1
ATOM 2124 C CA . LEU A 1 306 ? 21.164 -0.168 -20.274 1.00 87.94 306 LEU A CA 1
ATOM 2125 C C . LEU A 1 306 ? 21.983 1.009 -19.785 1.00 87.94 306 LEU A C 1
ATOM 2127 O O . LEU A 1 306 ? 22.739 1.567 -20.579 1.00 87.94 306 LEU A O 1
ATOM 2131 N N . GLY A 1 307 ? 21.820 1.328 -18.511 1.00 85.25 307 GLY A N 1
ATOM 2132 C CA . GLY A 1 307 ? 22.570 2.318 -17.763 1.00 85.25 307 GLY A CA 1
ATOM 2133 C C . GLY A 1 307 ? 24.061 2.005 -17.650 1.00 85.25 307 GLY A C 1
ATOM 2134 O O . GLY A 1 307 ? 24.602 1.030 -18.202 1.00 85.25 307 GLY A O 1
ATOM 2135 N N . SER A 1 308 ? 24.724 2.894 -16.939 1.00 82.06 308 SER A N 1
ATOM 2136 C CA . SER A 1 308 ? 26.154 3.094 -16.856 1.00 82.06 308 SER A CA 1
ATOM 2137 C C . SER A 1 308 ? 26.633 2.819 -15.412 1.00 82.06 308 SER A C 1
ATOM 2139 O O . SER A 1 308 ? 26.093 1.958 -14.719 1.00 82.06 308 SER A O 1
ATOM 2141 N N . GLY A 1 309 ? 27.769 3.386 -15.005 1.00 83.00 309 GLY A N 1
ATOM 2142 C CA . GLY A 1 309 ? 28.289 3.342 -13.637 1.00 83.00 309 GLY A CA 1
ATOM 2143 C C . GLY A 1 309 ? 28.061 4.637 -12.840 1.00 83.00 309 GLY A C 1
ATOM 2144 O O . GLY A 1 309 ? 28.593 4.756 -11.729 1.00 83.00 309 GLY A O 1
ATOM 2145 N N . ASP A 1 310 ? 27.392 5.624 -13.435 1.00 84.31 310 ASP A N 1
ATOM 2146 C CA . ASP A 1 310 ? 26.940 6.880 -12.825 1.00 84.31 310 ASP A CA 1
ATOM 2147 C C . ASP A 1 310 ? 25.403 6.931 -12.763 1.00 84.31 310 ASP A C 1
ATOM 2149 O O . ASP A 1 310 ? 24.775 5.890 -12.823 1.00 84.31 310 ASP A O 1
ATOM 2153 N N . ASP A 1 311 ? 24.811 8.096 -12.483 1.00 89.75 311 ASP A N 1
ATOM 2154 C CA . ASP A 1 311 ? 23.370 8.205 -12.223 1.00 89.75 311 ASP A CA 1
ATOM 2155 C C . ASP A 1 311 ? 22.590 8.330 -13.553 1.00 89.75 311 ASP A C 1
ATOM 2157 O O . ASP A 1 311 ? 22.644 9.382 -14.193 1.00 89.75 311 ASP A O 1
ATOM 2161 N N . ASP A 1 312 ? 21.822 7.317 -13.952 1.00 90.56 312 ASP A N 1
ATOM 2162 C CA . ASP A 1 312 ? 20.991 7.337 -15.164 1.00 90.56 312 ASP A CA 1
ATOM 2163 C C . ASP A 1 312 ? 19.514 7.622 -14.852 1.00 90.56 312 ASP A C 1
ATOM 2165 O O . ASP A 1 312 ? 18.902 6.988 -13.999 1.00 90.56 312 ASP A O 1
ATOM 2169 N N . THR A 1 313 ? 18.875 8.535 -15.583 1.00 93.69 313 THR A N 1
ATOM 2170 C CA . THR A 1 313 ? 17.447 8.852 -15.427 1.00 93.69 313 THR A CA 1
ATOM 2171 C C . THR A 1 313 ? 16.664 8.569 -16.704 1.00 93.69 313 THR A C 1
ATOM 2173 O O . THR A 1 313 ? 16.865 9.220 -17.729 1.00 93.69 313 THR A O 1
ATOM 2176 N N . LEU A 1 314 ? 15.693 7.657 -16.636 1.00 95.56 314 LEU A N 1
ATOM 2177 C CA . LEU A 1 314 ? 14.721 7.404 -17.697 1.00 95.56 314 LEU A CA 1
ATOM 2178 C C . LEU A 1 314 ? 13.444 8.225 -17.478 1.00 95.56 314 LEU A C 1
ATOM 2180 O O . LEU A 1 314 ? 12.655 7.958 -16.579 1.00 95.56 314 LEU A O 1
ATOM 2184 N N . ASN A 1 315 ? 13.202 9.202 -18.340 1.00 95.94 315 ASN A N 1
ATOM 2185 C CA . ASN A 1 315 ? 12.016 10.049 -18.344 1.00 95.94 315 ASN A CA 1
ATOM 2186 C C . ASN A 1 315 ? 11.027 9.562 -19.412 1.00 95.94 315 ASN A C 1
ATOM 2188 O O . ASN A 1 315 ? 11.385 9.434 -20.584 1.00 95.94 315 ASN A O 1
ATOM 2192 N N . ILE A 1 316 ? 9.777 9.327 -19.021 1.00 95.62 316 ILE A N 1
ATOM 2193 C CA . ILE A 1 316 ? 8.675 8.902 -19.889 1.00 95.62 316 ILE A CA 1
ATOM 2194 C C . ILE A 1 316 ? 7.584 9.971 -19.821 1.00 95.62 316 ILE A C 1
ATOM 2196 O O . ILE A 1 316 ? 7.044 10.252 -18.749 1.00 95.62 316 ILE A O 1
ATOM 2200 N N . ASP A 1 317 ? 7.275 10.575 -20.966 1.00 91.12 317 ASP A N 1
ATOM 2201 C CA . ASP A 1 317 ? 6.279 11.643 -21.093 1.00 91.12 317 ASP A CA 1
ATOM 2202 C C . ASP A 1 317 ? 5.098 11.174 -21.950 1.00 91.12 317 ASP A C 1
ATOM 2204 O O . ASP A 1 317 ? 5.265 10.787 -23.113 1.00 91.12 317 ASP A O 1
ATOM 2208 N N . ASP A 1 318 ? 3.898 11.226 -21.375 1.00 88.81 318 ASP A N 1
ATOM 2209 C CA . ASP A 1 318 ? 2.665 10.788 -22.021 1.00 88.81 318 ASP A CA 1
ATOM 2210 C C . ASP A 1 318 ? 1.999 11.870 -22.882 1.00 88.81 318 ASP A C 1
ATOM 2212 O O . ASP A 1 318 ? 0.982 11.575 -23.505 1.00 88.81 318 ASP A O 1
ATOM 2216 N N . VAL A 1 319 ? 2.519 13.107 -22.951 1.00 85.31 319 VAL A N 1
ATOM 2217 C CA . VAL A 1 319 ? 1.818 14.280 -23.525 1.00 85.31 319 VAL A CA 1
ATOM 2218 C C . VAL A 1 319 ? 1.255 14.062 -24.940 1.00 85.31 319 VAL A C 1
ATOM 2220 O O . VAL A 1 319 ? 0.305 14.733 -25.355 1.00 85.31 319 VAL A O 1
ATOM 2223 N N . ASN A 1 320 ? 1.825 13.117 -25.690 1.00 84.94 320 ASN A N 1
ATOM 2224 C CA . ASN A 1 320 ? 1.419 12.731 -27.043 1.00 84.94 320 ASN A CA 1
ATOM 2225 C C . ASN A 1 320 ? 0.973 11.254 -27.157 1.00 84.94 320 ASN A C 1
ATOM 2227 O O . ASN A 1 320 ? 0.914 10.719 -28.266 1.00 84.94 320 ASN A O 1
ATOM 2231 N N . GLY A 1 321 ? 0.638 10.622 -26.036 1.00 86.69 321 GLY A N 1
ATOM 2232 C CA . GLY A 1 321 ? 0.396 9.191 -25.872 1.00 86.69 321 GLY A CA 1
ATOM 2233 C C . GLY A 1 321 ? 1.588 8.473 -25.238 1.00 86.69 321 GLY A C 1
ATOM 2234 O O . GLY A 1 321 ? 2.733 8.906 -25.385 1.00 86.69 321 GLY A O 1
ATOM 2235 N N . LEU A 1 322 ? 1.305 7.358 -24.560 1.00 89.31 322 LEU A N 1
ATOM 2236 C CA . LEU A 1 322 ? 2.332 6.473 -24.018 1.00 89.31 322 LEU A CA 1
ATOM 2237 C C . LEU A 1 322 ? 3.135 5.820 -25.160 1.00 89.31 322 LEU A C 1
ATOM 2239 O O . LEU A 1 322 ? 2.549 5.438 -26.182 1.00 89.31 322 LEU A O 1
ATOM 2243 N N . PRO A 1 323 ? 4.467 5.687 -25.025 1.00 90.19 323 PRO A N 1
ATOM 2244 C CA . PRO A 1 323 ? 5.240 4.849 -25.927 1.00 90.19 323 PRO A CA 1
ATOM 2245 C C . PRO A 1 323 ? 4.820 3.391 -25.728 1.00 90.19 323 PRO A C 1
ATOM 2247 O O . PRO A 1 323 ? 4.720 2.944 -24.596 1.00 90.19 323 PRO A O 1
ATOM 2250 N N . SER A 1 324 ? 4.565 2.673 -26.821 1.00 88.88 324 SER A N 1
ATOM 2251 C CA . SER A 1 324 ? 4.236 1.246 -26.788 1.00 88.88 324 SER A CA 1
ATOM 2252 C C . SER A 1 324 ? 4.730 0.542 -28.033 1.00 88.88 324 SER A C 1
ATOM 2254 O O . SER A 1 324 ? 4.778 1.133 -29.117 1.00 88.88 324 SER A O 1
ATOM 2256 N N . PHE A 1 325 ? 5.128 -0.710 -27.869 1.00 91.75 325 PHE A N 1
ATOM 2257 C CA . PHE A 1 325 ? 5.908 -1.462 -28.831 1.00 91.75 325 PHE A CA 1
ATOM 2258 C C . PHE A 1 325 ? 5.166 -2.719 -29.290 1.00 91.75 325 PHE A C 1
ATOM 2260 O O . PHE A 1 325 ? 4.173 -3.165 -28.719 1.00 91.75 325 PHE A O 1
ATOM 2267 N N . ALA A 1 326 ? 5.602 -3.285 -30.415 1.00 87.00 326 ALA A N 1
ATOM 2268 C CA . ALA A 1 326 ? 4.871 -4.383 -31.046 1.00 87.00 326 ALA A CA 1
ATOM 2269 C C . ALA A 1 326 ? 5.051 -5.750 -30.348 1.00 87.00 326 ALA A C 1
ATOM 2271 O O . ALA A 1 326 ? 4.305 -6.690 -30.652 1.00 87.00 326 ALA A O 1
ATOM 2272 N N . GLY A 1 327 ? 6.045 -5.885 -29.470 1.00 90.88 327 GLY A N 1
ATOM 2273 C CA . GLY A 1 327 ? 6.462 -7.135 -28.843 1.00 90.88 327 GLY A CA 1
ATOM 2274 C C . GLY A 1 327 ? 7.120 -6.932 -27.476 1.00 90.88 327 GLY A C 1
ATOM 2275 O O . GLY A 1 327 ? 7.051 -5.862 -26.887 1.00 90.88 327 GLY A O 1
ATOM 2276 N N . THR A 1 328 ? 7.733 -7.997 -26.961 1.00 93.00 328 THR A N 1
ATOM 2277 C CA . THR A 1 328 ? 8.279 -8.064 -25.597 1.00 93.00 328 THR A CA 1
ATOM 2278 C C . THR A 1 328 ? 9.802 -8.108 -25.630 1.00 93.00 328 THR A C 1
ATOM 2280 O O . THR A 1 328 ? 10.390 -8.588 -26.608 1.00 93.00 328 THR A O 1
ATOM 2283 N N . VAL A 1 329 ? 10.461 -7.597 -24.586 1.00 91.44 329 VAL A N 1
ATOM 2284 C CA . VAL A 1 329 ? 11.927 -7.544 -24.530 1.00 91.44 329 VAL A CA 1
ATOM 2285 C C . VAL A 1 329 ? 12.494 -8.965 -24.407 1.00 91.44 329 VAL A C 1
ATOM 2287 O O . VAL A 1 329 ? 12.221 -9.669 -23.429 1.00 91.44 329 VAL A O 1
ATOM 2290 N N . PRO A 1 330 ? 13.339 -9.426 -25.349 1.00 87.88 330 PRO A N 1
ATOM 2291 C CA . PRO A 1 330 ? 13.835 -10.795 -25.315 1.00 87.88 330 PRO A CA 1
ATOM 2292 C C . PRO A 1 330 ? 14.700 -11.102 -24.083 1.00 87.88 330 PRO A C 1
ATOM 2294 O O . PRO A 1 330 ? 15.783 -10.547 -23.901 1.00 87.88 330 PRO A O 1
ATOM 2297 N N . GLY A 1 331 ? 14.284 -12.099 -23.298 1.00 85.00 331 GLY A N 1
ATOM 2298 C CA . GLY A 1 331 ? 15.083 -12.646 -22.195 1.00 85.00 331 GLY A CA 1
ATOM 2299 C C . GLY A 1 331 ? 15.048 -11.833 -20.900 1.00 85.00 331 GLY A C 1
ATOM 2300 O O . GLY A 1 331 ? 15.856 -12.120 -20.015 1.00 85.00 331 GLY A O 1
ATOM 2301 N N . VAL A 1 332 ? 14.138 -10.865 -20.799 1.00 85.94 332 VAL A N 1
ATOM 2302 C CA . VAL A 1 332 ? 13.812 -10.159 -19.555 1.00 85.94 332 VAL A CA 1
ATOM 2303 C C . VAL A 1 332 ? 12.855 -11.020 -18.729 1.00 85.94 332 VAL A C 1
ATOM 2305 O O . VAL A 1 332 ? 12.059 -11.785 -19.280 1.00 85.94 332 VAL A O 1
ATOM 2308 N N . THR A 1 333 ? 13.035 -10.992 -17.411 1.00 83.56 333 THR A N 1
ATOM 2309 C CA . THR A 1 333 ? 12.144 -11.677 -16.468 1.00 83.56 333 THR A CA 1
ATOM 2310 C C . THR A 1 333 ? 10.804 -10.947 -16.426 1.00 83.56 333 THR A C 1
ATOM 2312 O O . THR A 1 333 ? 10.743 -9.758 -16.697 1.00 83.56 333 THR A O 1
ATOM 2315 N N . ASP A 1 334 ? 9.747 -11.677 -16.106 1.00 87.69 334 ASP A N 1
ATOM 2316 C CA . ASP A 1 334 ? 8.393 -11.153 -15.971 1.00 87.69 334 ASP A CA 1
ATOM 2317 C C . ASP A 1 334 ? 8.003 -11.166 -14.490 1.00 87.69 334 ASP A C 1
ATOM 2319 O O . ASP A 1 334 ? 8.304 -12.163 -13.813 1.00 87.69 334 ASP A O 1
ATOM 2323 N N . ASN A 1 335 ? 7.362 -10.112 -13.975 1.00 90.94 335 ASN A N 1
ATOM 2324 C CA . ASN A 1 335 ? 6.821 -10.149 -12.621 1.00 90.94 335 ASN A CA 1
ATOM 2325 C C . ASN A 1 335 ? 5.497 -10.912 -12.655 1.00 90.94 335 ASN A C 1
ATOM 2327 O O . ASN A 1 335 ? 4.516 -10.487 -13.256 1.00 90.94 335 ASN A O 1
ATOM 2331 N N . ALA A 1 336 ? 5.440 -12.043 -11.951 1.00 90.19 336 ALA A N 1
ATOM 2332 C CA . ALA A 1 336 ? 4.282 -12.935 -11.998 1.00 90.19 336 ALA A CA 1
ATOM 2333 C C . ALA A 1 336 ? 2.955 -12.304 -11.514 1.00 90.19 336 ALA A C 1
ATOM 2335 O O . ALA A 1 336 ? 1.894 -12.890 -11.756 1.00 90.19 336 ALA A O 1
ATOM 2336 N N . ASN A 1 337 ? 3.012 -11.154 -10.831 1.00 90.38 337 ASN A N 1
ATOM 2337 C CA . ASN A 1 337 ? 1.855 -10.425 -10.313 1.00 90.38 337 ASN A CA 1
ATOM 2338 C C . ASN A 1 337 ? 1.242 -9.460 -11.345 1.00 90.38 337 ASN A C 1
ATOM 2340 O O . ASN A 1 337 ? 0.098 -9.036 -11.172 1.00 90.38 337 ASN A O 1
ATOM 2344 N N . ILE A 1 338 ? 1.952 -9.150 -12.437 1.00 92.38 338 ILE A N 1
ATOM 2345 C CA . ILE A 1 338 ? 1.433 -8.397 -13.586 1.00 92.38 338 ILE A CA 1
ATOM 2346 C C . ILE A 1 338 ? 1.269 -9.365 -14.764 1.00 92.38 338 ILE A C 1
ATOM 2348 O O . ILE A 1 338 ? 2.028 -10.309 -14.949 1.00 92.38 338 ILE A O 1
ATOM 2352 N N . ALA A 1 339 ? 0.195 -9.211 -15.538 1.00 90.75 339 ALA A N 1
ATOM 2353 C CA . ALA A 1 339 ? -0.085 -10.109 -16.654 1.00 90.75 339 ALA A CA 1
ATOM 2354 C C . ALA A 1 339 ? 0.492 -9.571 -17.970 1.00 90.75 339 ALA A C 1
ATOM 2356 O O . ALA A 1 339 ? 0.072 -8.512 -18.426 1.00 90.75 339 ALA A O 1
ATOM 2357 N N . GLY A 1 340 ? 1.308 -10.379 -18.651 1.00 89.94 340 GLY A N 1
ATOM 2358 C CA . GLY A 1 340 ? 1.992 -9.985 -19.893 1.00 89.94 340 GLY A CA 1
ATOM 2359 C C . GLY A 1 340 ? 3.470 -9.758 -19.613 1.00 89.94 340 GLY A C 1
ATOM 2360 O O . GLY A 1 340 ? 3.805 -9.631 -18.457 1.00 89.94 340 GLY A O 1
ATOM 2361 N N . GLU A 1 341 ? 4.329 -9.735 -20.633 1.00 91.69 341 GLU A N 1
ATOM 2362 C CA . GLU A 1 341 ? 5.767 -9.485 -20.443 1.00 91.69 341 GLU A CA 1
ATOM 2363 C C . GLU A 1 341 ? 6.090 -8.038 -20.842 1.00 91.69 341 GLU A C 1
ATOM 2365 O O . GLU A 1 341 ? 5.490 -7.512 -21.785 1.00 91.69 341 GLU A O 1
ATOM 2370 N N . ALA A 1 342 ? 7.088 -7.429 -20.202 1.00 94.31 342 ALA A N 1
ATOM 2371 C CA . ALA A 1 342 ? 7.512 -6.070 -20.515 1.00 94.31 342 ALA A CA 1
ATOM 2372 C C . ALA A 1 342 ? 7.962 -5.861 -21.972 1.00 94.31 342 ALA A C 1
ATOM 2374 O O . ALA A 1 342 ? 8.668 -6.673 -22.579 1.00 94.31 342 ALA A O 1
ATOM 2375 N N . GLU A 1 343 ? 7.596 -4.703 -22.511 1.00 95.00 343 GLU A N 1
ATOM 2376 C CA . GLU A 1 343 ? 7.981 -4.215 -23.840 1.00 95.00 343 GLU A CA 1
ATOM 2377 C C . GLU A 1 343 ? 9.129 -3.190 -23.786 1.00 95.00 343 GLU A C 1
ATOM 2379 O O . GLU A 1 343 ? 9.840 -2.982 -24.777 1.00 95.00 343 GLU A O 1
ATOM 2384 N N . LEU A 1 344 ? 9.351 -2.609 -22.603 1.00 95.94 344 LEU A N 1
ATOM 2385 C CA . LEU A 1 344 ? 10.473 -1.744 -22.264 1.00 95.94 344 LEU A CA 1
ATOM 2386 C C . LEU A 1 344 ? 11.243 -2.338 -21.082 1.00 95.94 344 LEU A C 1
ATOM 2388 O O . LEU A 1 344 ? 10.650 -2.741 -20.087 1.00 95.94 344 LEU A O 1
ATOM 2392 N N . PHE A 1 345 ? 12.570 -2.360 -21.168 1.00 95.00 345 PHE A N 1
ATOM 2393 C CA . PHE A 1 345 ? 13.426 -2.766 -20.056 1.00 95.00 345 PHE A CA 1
ATOM 2394 C C . PHE A 1 345 ? 14.478 -1.704 -19.756 1.00 95.00 345 PHE A C 1
ATOM 2396 O O . PHE A 1 345 ? 15.189 -1.277 -20.669 1.00 95.00 345 PHE A O 1
ATOM 2403 N N . PHE A 1 346 ? 14.598 -1.320 -18.485 1.00 94.31 346 PHE A N 1
ATOM 2404 C CA . PHE A 1 346 ? 15.646 -0.422 -18.003 1.00 94.31 346 PHE A CA 1
ATOM 2405 C C . PHE A 1 346 ? 16.531 -1.105 -16.955 1.00 94.31 346 PHE A C 1
ATOM 2407 O O . PHE A 1 346 ? 16.069 -1.481 -15.885 1.00 94.31 346 PHE A O 1
ATOM 2414 N N . ASP A 1 347 ? 17.812 -1.262 -17.266 1.00 91.25 347 ASP A N 1
ATOM 2415 C CA . ASP A 1 347 ? 18.830 -1.739 -16.325 1.00 91.25 347 ASP A CA 1
ATOM 2416 C C . ASP A 1 347 ? 19.649 -0.532 -15.871 1.00 91.25 347 ASP A C 1
ATOM 2418 O O . ASP A 1 347 ? 20.537 -0.114 -16.608 1.00 91.25 347 ASP A O 1
ATOM 2422 N N . GLY A 1 348 ? 19.343 0.047 -14.709 1.00 88.00 348 GLY A N 1
ATOM 2423 C CA . GLY A 1 348 ? 20.083 1.186 -14.145 1.00 88.00 348 GLY A CA 1
ATOM 2424 C C . GLY A 1 348 ? 21.542 0.845 -13.835 1.00 88.00 348 GLY A C 1
ATOM 2425 O O . GLY A 1 348 ? 22.419 1.693 -13.884 1.00 88.00 348 GLY A O 1
ATOM 2426 N N . ALA A 1 349 ? 21.837 -0.445 -13.662 1.00 84.81 349 ALA A N 1
ATOM 2427 C CA . ALA A 1 349 ? 23.168 -0.962 -13.423 1.00 84.81 349 ALA A CA 1
ATOM 2428 C C . ALA A 1 349 ? 23.813 -0.515 -12.103 1.00 84.81 349 ALA A C 1
ATOM 2430 O O . ALA A 1 349 ? 23.623 -1.180 -11.083 1.00 84.81 349 ALA A O 1
ATOM 2431 N N . ALA A 1 350 ? 24.686 0.492 -12.113 1.00 81.88 350 ALA A N 1
ATOM 2432 C CA . ALA A 1 350 ? 25.332 0.979 -10.903 1.00 81.88 350 ALA A CA 1
ATOM 2433 C C . ALA A 1 350 ? 25.277 2.498 -10.880 1.00 81.88 350 ALA A C 1
ATOM 2435 O O . ALA A 1 350 ? 25.878 3.126 -11.728 1.00 81.88 350 ALA A O 1
ATOM 2436 N N . GLY A 1 351 ? 24.705 3.071 -9.834 1.00 84.31 351 GLY A N 1
ATOM 2437 C CA . GLY A 1 351 ? 24.433 4.500 -9.810 1.00 84.31 351 GLY A CA 1
ATOM 2438 C C . GLY A 1 351 ? 23.309 4.788 -8.834 1.00 84.31 351 GLY A C 1
ATOM 2439 O O . GLY A 1 351 ? 22.927 3.915 -8.049 1.00 84.31 351 GLY A O 1
ATOM 2440 N N . SER A 1 352 ? 22.826 6.026 -8.848 1.00 88.94 352 SER A N 1
ATOM 2441 C CA . SER A 1 352 ? 21.530 6.407 -8.278 1.00 88.94 352 SER A CA 1
ATOM 2442 C C . SER A 1 352 ? 20.558 6.611 -9.440 1.00 88.94 352 SER A C 1
ATOM 2444 O O . SER A 1 352 ? 20.306 7.741 -9.860 1.00 88.94 352 SER A O 1
ATOM 2446 N N . ASP A 1 353 ? 20.094 5.499 -9.999 1.00 91.62 353 ASP A N 1
ATOM 2447 C CA . ASP A 1 353 ? 19.342 5.477 -11.253 1.00 91.62 353 ASP A CA 1
ATOM 2448 C C . ASP A 1 353 ? 17.852 5.719 -11.014 1.00 91.62 353 ASP A C 1
ATOM 2450 O O . ASP A 1 353 ? 17.293 5.250 -10.028 1.00 91.62 353 ASP A O 1
ATOM 2454 N N . ALA A 1 354 ? 17.169 6.434 -11.899 1.00 93.62 354 ALA A N 1
ATOM 2455 C CA . ALA A 1 354 ? 15.795 6.863 -11.667 1.00 93.62 354 ALA A CA 1
ATOM 2456 C C . ALA A 1 354 ? 14.878 6.623 -12.864 1.00 93.62 354 ALA A C 1
ATOM 2458 O O . ALA A 1 354 ? 15.299 6.653 -14.021 1.00 93.62 354 ALA A O 1
ATOM 2459 N N . ILE A 1 355 ? 13.585 6.462 -12.580 1.00 96.25 355 ILE A N 1
ATOM 2460 C CA . ILE A 1 355 ? 12.529 6.519 -13.595 1.00 96.25 355 ILE A CA 1
ATOM 2461 C C . ILE A 1 355 ? 11.559 7.633 -13.240 1.00 96.25 355 ILE A C 1
ATOM 2463 O O . ILE A 1 355 ? 11.038 7.674 -12.130 1.00 96.25 355 ILE A O 1
ATOM 2467 N N . ASN A 1 356 ? 11.269 8.502 -14.203 1.00 96.56 356 ASN A N 1
ATOM 2468 C CA . ASN A 1 356 ? 10.335 9.608 -14.050 1.00 96.56 356 ASN A CA 1
ATOM 2469 C C . ASN A 1 356 ? 9.191 9.490 -15.059 1.00 96.56 356 ASN A C 1
ATOM 2471 O O . ASN A 1 356 ? 9.400 9.637 -16.261 1.00 96.56 356 ASN A O 1
ATOM 2475 N N . PHE A 1 357 ? 7.967 9.317 -14.572 1.00 96.19 357 PHE A N 1
ATOM 2476 C CA . PHE A 1 357 ? 6.747 9.422 -15.363 1.00 96.19 357 PHE A CA 1
ATOM 2477 C C . PHE A 1 357 ? 6.160 10.833 -15.254 1.00 96.19 357 PHE A C 1
ATOM 2479 O O . PHE A 1 357 ? 5.881 11.337 -14.162 1.00 96.19 357 PHE A O 1
ATOM 2486 N N . THR A 1 358 ? 5.935 11.472 -16.400 1.00 93.88 358 THR A N 1
ATOM 2487 C CA . THR A 1 358 ? 5.153 12.711 -16.510 1.00 93.88 358 THR A CA 1
ATOM 2488 C C . THR A 1 358 ? 3.840 12.382 -17.211 1.00 93.88 358 THR A C 1
ATOM 2490 O O . THR A 1 358 ? 3.829 12.165 -18.420 1.00 93.88 358 THR A O 1
ATOM 2493 N N . LEU A 1 359 ? 2.758 12.289 -16.433 1.00 90.38 359 LEU A N 1
ATOM 2494 C CA . LEU A 1 359 ? 1.429 11.854 -16.874 1.00 90.38 359 LEU A CA 1
ATOM 2495 C C . LEU A 1 359 ? 0.458 13.047 -16.966 1.00 90.38 359 LEU A C 1
ATOM 2497 O O . LEU A 1 359 ? -0.438 13.244 -16.135 1.00 90.38 359 LEU A O 1
ATOM 2501 N N . ASP A 1 360 ? 0.677 13.900 -17.963 1.00 81.12 360 ASP A N 1
ATOM 2502 C CA . ASP A 1 360 ? -0.018 15.173 -18.183 1.00 81.12 360 ASP A CA 1
ATOM 2503 C C . ASP A 1 360 ? -1.079 15.116 -19.306 1.00 81.12 360 ASP A C 1
ATOM 2505 O O . ASP A 1 360 ? -1.854 16.069 -19.490 1.00 81.12 360 ASP A O 1
ATOM 2509 N N . ALA A 1 361 ? -1.167 14.023 -20.070 1.00 71.31 361 ALA A N 1
ATOM 2510 C CA . ALA A 1 361 ? -2.018 13.933 -21.262 1.00 71.31 361 ALA A CA 1
ATOM 2511 C C . ALA A 1 361 ? -3.524 13.803 -20.988 1.00 71.31 361 ALA A C 1
ATOM 2513 O O . ALA A 1 361 ? -4.337 14.098 -21.881 1.00 71.31 361 ALA A O 1
ATOM 2514 N N . ALA A 1 362 ? -3.918 13.488 -19.749 1.00 56.31 362 ALA A N 1
ATOM 2515 C CA . ALA A 1 362 ? -5.313 13.319 -19.310 1.00 56.31 362 ALA A CA 1
ATOM 2516 C C . ALA A 1 362 ? -6.221 14.562 -19.516 1.00 56.31 362 ALA A C 1
ATOM 2518 O O . ALA A 1 362 ? -7.434 14.536 -19.296 1.00 56.31 362 ALA A O 1
ATOM 2519 N N . GLY A 1 363 ? -5.676 15.676 -20.016 1.00 51.19 363 GLY A N 1
ATOM 2520 C CA . GLY A 1 363 ? -6.413 16.893 -20.356 1.00 51.19 363 GLY A CA 1
ATOM 2521 C C . GLY A 1 363 ? -7.152 16.919 -21.706 1.00 51.19 363 GLY A C 1
ATOM 2522 O O . GLY A 1 363 ? -7.845 17.913 -21.962 1.00 51.19 363 GLY A O 1
ATOM 2523 N N . THR A 1 364 ? -7.035 15.916 -22.597 1.00 52.72 364 THR A N 1
ATOM 2524 C CA . THR A 1 364 ? -7.585 16.029 -23.977 1.00 52.72 364 THR A CA 1
ATOM 2525 C C . THR A 1 364 ? -8.666 15.027 -24.418 1.00 52.72 364 THR A C 1
ATOM 2527 O O . THR A 1 364 ? -9.397 15.343 -25.364 1.00 52.72 364 THR A O 1
ATOM 2530 N N . ASN A 1 365 ? -8.878 13.893 -23.742 1.00 45.25 365 ASN A N 1
ATOM 2531 C CA . ASN A 1 365 ? -9.995 12.947 -23.961 1.00 45.25 365 ASN A CA 1
ATOM 2532 C C . ASN A 1 365 ? -9.986 11.921 -22.798 1.00 45.25 365 ASN A C 1
ATOM 2534 O O . ASN A 1 365 ? -8.914 11.668 -22.284 1.00 45.25 365 ASN A O 1
ATOM 2538 N N . PRO A 1 366 ? -11.124 11.369 -22.337 1.00 51.59 366 PRO A N 1
ATOM 2539 C CA . PRO A 1 366 ? -11.443 11.136 -20.919 1.00 51.59 366 PRO A CA 1
ATOM 2540 C C . PRO A 1 366 ? -10.806 9.904 -20.246 1.00 51.59 366 PRO A C 1
ATOM 2542 O O . PRO A 1 366 ? -11.416 9.386 -19.311 1.00 51.59 366 PRO A O 1
ATOM 2545 N N . SER A 1 367 ? -9.673 9.388 -20.713 1.00 60.50 367 SER A N 1
ATOM 2546 C CA . SER A 1 367 ? -9.020 8.268 -20.037 1.00 60.50 367 SER A CA 1
ATOM 2547 C C . SER A 1 367 ? -8.282 8.759 -18.792 1.00 60.50 367 SER A C 1
ATOM 2549 O O . SER A 1 367 ? -7.519 9.722 -18.821 1.00 60.50 367 SER A O 1
ATOM 2551 N N . THR A 1 368 ? -8.612 8.144 -17.663 1.00 83.00 368 THR A N 1
ATOM 2552 C CA . THR A 1 368 ? -7.762 8.133 -16.476 1.00 83.00 368 THR A CA 1
ATOM 2553 C C . THR A 1 368 ? -6.578 7.217 -16.760 1.00 83.00 368 THR A C 1
ATOM 2555 O O . THR A 1 368 ? -6.773 6.199 -17.417 1.00 83.00 368 THR A O 1
ATOM 2558 N N . ILE A 1 369 ? -5.383 7.532 -16.268 1.00 88.94 369 ILE A N 1
ATOM 2559 C CA . ILE A 1 369 ? -4.246 6.602 -16.355 1.00 88.94 369 ILE A CA 1
ATOM 2560 C C . ILE A 1 369 ? -4.126 5.869 -15.026 1.00 88.94 369 ILE A C 1
ATOM 2562 O O . ILE A 1 369 ? -4.035 6.517 -13.978 1.00 88.94 369 ILE A O 1
ATOM 2566 N N . ASP A 1 370 ? -4.134 4.542 -15.094 1.00 93.00 370 ASP A N 1
ATOM 2567 C CA . ASP A 1 370 ? -3.839 3.675 -13.960 1.00 93.00 370 ASP A CA 1
ATOM 2568 C C . ASP A 1 370 ? -2.376 3.236 -14.033 1.00 93.00 370 ASP A C 1
ATOM 2570 O O . ASP A 1 370 ? -1.838 2.987 -15.114 1.00 93.00 370 ASP A O 1
ATOM 2574 N N . GLN A 1 371 ? -1.725 3.140 -12.878 1.00 95.62 371 GLN A N 1
ATOM 2575 C CA . GLN A 1 371 ? -0.402 2.537 -12.765 1.00 95.62 371 GLN A CA 1
ATOM 2576 C C . GLN A 1 371 ? -0.468 1.361 -11.804 1.00 95.62 371 GLN A C 1
ATOM 2578 O O . GLN A 1 371 ? -0.959 1.499 -10.689 1.00 95.62 371 GLN A O 1
ATOM 2583 N N . THR A 1 372 ? 0.039 0.210 -12.228 1.00 96.31 372 THR A N 1
ATOM 2584 C CA . THR A 1 372 ? 0.283 -0.941 -11.357 1.00 96.31 372 THR A CA 1
ATOM 2585 C C . THR A 1 372 ? 1.782 -1.116 -11.210 1.00 96.31 372 THR A C 1
ATOM 2587 O O . THR A 1 372 ? 2.462 -1.344 -12.205 1.00 96.31 372 THR A O 1
ATOM 2590 N N . TYR A 1 373 ? 2.285 -1.002 -9.987 1.00 95.56 373 TYR A N 1
ATOM 2591 C CA . TYR A 1 373 ? 3.669 -1.265 -9.625 1.00 95.56 373 TYR A CA 1
ATOM 2592 C C . TYR A 1 373 ? 3.740 -2.579 -8.849 1.00 95.56 373 TYR A C 1
ATOM 2594 O O . TYR A 1 373 ? 3.198 -2.675 -7.750 1.00 95.56 373 TYR A O 1
ATOM 2602 N N . ALA A 1 374 ? 4.401 -3.585 -9.415 1.00 93.19 374 ALA A N 1
ATOM 2603 C CA . ALA A 1 374 ? 4.698 -4.832 -8.728 1.00 93.19 374 ALA A CA 1
ATOM 2604 C C . ALA A 1 374 ? 6.170 -4.874 -8.325 1.00 93.19 374 ALA A C 1
ATOM 2606 O O . ALA A 1 374 ? 7.066 -4.693 -9.157 1.00 93.19 374 ALA A O 1
ATOM 2607 N N . VAL A 1 375 ? 6.408 -5.105 -7.036 1.00 89.12 375 VAL A N 1
ATOM 2608 C CA . VAL A 1 375 ? 7.758 -5.142 -6.469 1.00 89.12 375 VAL A CA 1
ATOM 2609 C C . VAL A 1 375 ? 8.466 -6.456 -6.813 1.00 89.12 375 VAL A C 1
ATOM 2611 O O . VAL A 1 375 ? 7.849 -7.527 -6.864 1.00 89.12 375 VAL A O 1
ATOM 2614 N N . GLY A 1 376 ? 9.778 -6.385 -7.037 1.00 86.25 376 GLY A N 1
ATOM 2615 C CA . GLY A 1 376 ? 10.621 -7.551 -7.294 1.00 86.25 376 GLY A CA 1
ATOM 2616 C C . GLY A 1 376 ? 10.274 -8.300 -8.585 1.00 86.25 376 GLY A C 1
ATOM 2617 O O . GLY A 1 376 ? 9.672 -7.769 -9.516 1.00 86.25 376 GLY A O 1
ATOM 2618 N N . ASP A 1 377 ? 10.624 -9.586 -8.613 1.00 81.75 377 ASP A N 1
ATOM 2619 C CA . ASP A 1 377 ? 10.203 -10.552 -9.642 1.00 81.75 377 ASP A CA 1
ATOM 2620 C C . ASP A 1 377 ? 8.852 -11.233 -9.314 1.00 81.75 377 ASP A C 1
ATOM 2622 O O . ASP A 1 377 ? 8.441 -12.191 -9.976 1.00 81.75 377 ASP A O 1
ATOM 2626 N N . GLY A 1 378 ? 8.177 -10.782 -8.251 1.00 77.06 378 GLY A N 1
ATOM 2627 C CA . GLY A 1 378 ? 6.957 -11.383 -7.705 1.00 77.06 378 GLY A CA 1
ATOM 2628 C C . GLY A 1 378 ? 7.182 -12.648 -6.858 1.00 77.06 378 GLY A C 1
ATOM 2629 O O . GLY A 1 378 ? 6.219 -13.223 -6.351 1.00 77.06 378 GLY A O 1
ATOM 2630 N N . ILE A 1 379 ? 8.428 -13.110 -6.669 1.00 74.94 379 ILE A N 1
ATOM 2631 C CA . ILE A 1 379 ? 8.776 -14.349 -5.936 1.00 74.94 379 ILE A CA 1
ATOM 2632 C C . ILE A 1 379 ? 9.785 -14.076 -4.792 1.00 74.94 379 ILE A C 1
ATOM 2634 O O . ILE A 1 379 ? 10.374 -15.010 -4.235 1.00 74.94 379 ILE A O 1
ATOM 2638 N N . GLY A 1 380 ? 10.006 -12.820 -4.393 1.00 63.59 380 GLY A N 1
ATOM 2639 C CA . GLY A 1 380 ? 10.995 -12.474 -3.359 1.00 63.59 380 GLY A CA 1
ATOM 2640 C C . GLY A 1 380 ? 12.400 -12.164 -3.882 1.00 63.59 380 GLY A C 1
ATOM 2641 O O . GLY A 1 380 ? 13.356 -12.183 -3.094 1.00 63.59 380 GLY A O 1
ATOM 2642 N N . GLY A 1 381 ? 12.566 -11.977 -5.197 1.00 60.16 381 GLY A N 1
ATOM 2643 C CA . GLY A 1 381 ? 13.804 -11.556 -5.860 1.00 60.16 381 GLY A CA 1
ATOM 2644 C C . GLY A 1 381 ? 14.035 -10.038 -5.853 1.00 60.16 381 GLY A C 1
ATOM 2645 O O . GLY A 1 381 ? 13.140 -9.266 -5.537 1.00 60.16 381 GLY A O 1
ATOM 2646 N N . GLY A 1 382 ? 15.277 -9.638 -6.157 1.00 58.56 382 GLY A N 1
ATOM 2647 C CA . GLY A 1 382 ? 15.686 -8.249 -6.407 1.00 58.56 382 GLY A CA 1
ATOM 2648 C C . GLY A 1 382 ? 15.386 -7.244 -5.298 1.00 58.56 382 GLY A C 1
ATOM 2649 O O . GLY A 1 382 ? 14.517 -6.395 -5.432 1.00 58.56 382 GLY A O 1
ATOM 2650 N N . SER A 1 383 ? 16.154 -7.296 -4.207 1.00 63.91 383 SER A N 1
ATOM 2651 C CA . SER A 1 383 ? 16.030 -6.347 -3.097 1.00 63.91 383 SER A CA 1
ATOM 2652 C C . SER A 1 383 ? 17.392 -5.776 -2.687 1.00 63.91 383 SER A C 1
ATOM 2654 O O . SER A 1 383 ? 18.315 -6.520 -2.334 1.00 63.91 383 SER A O 1
ATOM 2656 N N . GLY A 1 384 ? 17.495 -4.446 -2.688 1.00 62.97 384 GLY A N 1
ATOM 2657 C CA . GLY A 1 384 ? 18.629 -3.640 -2.232 1.00 62.97 384 GLY A CA 1
ATOM 2658 C C . GLY A 1 384 ? 19.242 -2.736 -3.310 1.00 62.97 384 GLY A C 1
ATOM 2659 O O . GLY A 1 384 ? 19.129 -2.997 -4.501 1.00 62.97 384 GLY A O 1
ATOM 2660 N N . VAL A 1 385 ? 19.976 -1.711 -2.866 1.00 58.81 385 VAL A N 1
ATOM 2661 C CA . VAL A 1 385 ? 20.696 -0.724 -3.697 1.00 58.81 385 VAL A CA 1
ATOM 2662 C C . VAL A 1 385 ? 21.377 -1.331 -4.928 1.00 58.81 385 VAL A C 1
ATOM 2664 O O . VAL A 1 385 ? 22.280 -2.163 -4.779 1.00 58.81 385 VAL A O 1
ATOM 2667 N N . GLY A 1 386 ? 20.969 -0.903 -6.129 1.00 62.34 386 GLY A N 1
ATOM 2668 C CA . GLY A 1 386 ? 21.533 -1.356 -7.412 1.00 62.34 386 GLY A CA 1
ATOM 2669 C C . GLY A 1 386 ? 21.263 -2.831 -7.748 1.00 62.34 386 GLY A C 1
ATOM 2670 O O . GLY A 1 386 ? 21.911 -3.411 -8.614 1.00 62.34 386 GLY A O 1
ATOM 2671 N N . THR A 1 387 ? 20.353 -3.479 -7.021 1.00 71.94 387 THR A N 1
ATOM 2672 C CA . THR A 1 387 ? 19.923 -4.869 -7.256 1.00 71.94 387 THR A CA 1
ATOM 2673 C C . THR A 1 387 ? 18.419 -5.047 -7.171 1.00 71.94 387 THR A C 1
ATOM 2675 O O . THR A 1 387 ? 17.939 -6.160 -7.383 1.00 71.94 387 THR A O 1
ATOM 2678 N N . SER A 1 388 ? 17.709 -3.987 -6.797 1.00 82.75 388 SER A N 1
ATOM 2679 C CA . SER A 1 388 ? 16.273 -4.014 -6.711 1.00 82.75 388 SER A CA 1
ATOM 2680 C C . SER A 1 388 ? 15.673 -4.091 -8.125 1.00 82.75 388 SER A C 1
ATOM 2682 O O . SER A 1 388 ? 16.300 -3.670 -9.099 1.00 82.75 388 SER A O 1
ATOM 2684 N N . GLU A 1 389 ? 14.553 -4.785 -8.272 1.00 89.56 389 GLU A N 1
ATOM 2685 C CA . GLU A 1 389 ? 13.896 -5.007 -9.561 1.00 89.56 389 GLU A CA 1
ATOM 2686 C C . GLU A 1 389 ? 12.386 -4.873 -9.393 1.00 89.56 389 GLU A C 1
ATOM 2688 O O . GLU A 1 389 ? 11.873 -4.929 -8.274 1.00 89.56 389 GLU A O 1
ATOM 2693 N N . GLY A 1 390 ? 11.671 -4.677 -10.493 1.00 92.38 390 GLY A N 1
ATOM 2694 C CA . GLY A 1 390 ? 10.228 -4.507 -10.452 1.00 92.38 390 GLY A CA 1
ATOM 2695 C C . GLY A 1 390 ? 9.633 -4.271 -11.825 1.00 92.38 390 GLY A C 1
ATOM 2696 O O . GLY A 1 390 ? 10.338 -4.117 -12.827 1.00 92.38 390 GLY A O 1
ATOM 2697 N N . GLU A 1 391 ? 8.308 -4.237 -11.857 1.00 94.69 391 GLU A N 1
ATOM 2698 C CA . GLU A 1 391 ? 7.552 -4.048 -13.083 1.00 94.69 391 GLU A CA 1
ATOM 2699 C C . GLU A 1 391 ? 6.441 -3.019 -12.898 1.00 94.69 391 GLU A C 1
ATOM 2701 O O . GLU A 1 391 ? 5.767 -2.974 -11.867 1.00 94.69 391 GLU A O 1
ATOM 2706 N N . ILE A 1 392 ? 6.267 -2.166 -13.906 1.00 96.12 392 ILE A N 1
ATOM 2707 C CA . ILE A 1 392 ? 5.262 -1.110 -13.935 1.00 96.12 392 ILE A CA 1
ATOM 2708 C C . ILE A 1 392 ? 4.428 -1.266 -15.201 1.00 96.12 392 ILE A C 1
ATOM 2710 O O . ILE A 1 392 ? 4.937 -1.141 -16.316 1.00 96.12 392 ILE A O 1
ATOM 2714 N N . LEU A 1 393 ? 3.126 -1.462 -15.019 1.00 95.56 393 LEU A N 1
ATOM 2715 C CA . LEU A 1 393 ? 2.128 -1.342 -16.074 1.00 95.56 393 LEU A CA 1
ATOM 2716 C C . LEU A 1 393 ? 1.448 0.023 -15.960 1.00 95.56 393 LEU A C 1
ATOM 2718 O O . LEU A 1 393 ? 0.859 0.336 -14.928 1.00 95.56 393 LEU A O 1
ATOM 2722 N N . THR A 1 394 ? 1.507 0.824 -17.019 1.00 94.75 394 THR A N 1
ATOM 2723 C CA . THR A 1 394 ? 0.773 2.089 -17.152 1.00 94.75 394 THR A CA 1
ATOM 2724 C C . THR A 1 394 ? -0.335 1.905 -18.193 1.00 94.75 394 THR A C 1
ATOM 2726 O O . THR A 1 394 ? -0.038 1.769 -19.379 1.00 94.75 394 THR A O 1
ATOM 2729 N N . ASP A 1 395 ? -1.596 1.874 -17.753 1.00 90.62 395 ASP A N 1
ATOM 2730 C CA . ASP A 1 395 ? -2.793 1.606 -18.573 1.00 90.62 395 ASP A CA 1
ATOM 2731 C C . ASP A 1 395 ? -3.587 2.903 -18.804 1.00 90.62 395 ASP A C 1
ATOM 2733 O O . ASP A 1 395 ? -3.985 3.586 -17.856 1.00 90.62 395 ASP A O 1
ATOM 2737 N N . ASP A 1 396 ? -3.853 3.237 -20.070 1.00 83.69 396 ASP A N 1
ATOM 2738 C CA . ASP A 1 396 ? -4.644 4.413 -20.481 1.00 83.69 396 ASP A CA 1
ATOM 2739 C C . ASP A 1 396 ? -6.163 4.106 -20.549 1.00 83.69 396 ASP A C 1
ATOM 2741 O O . ASP A 1 396 ? -6.916 4.639 -21.374 1.00 83.69 396 ASP A O 1
ATOM 2745 N N . ASN A 1 397 ? -6.634 3.166 -19.723 1.00 78.38 397 ASN A N 1
ATOM 2746 C CA . ASN A 1 397 ? -8.027 2.770 -19.496 1.00 78.38 397 ASN A CA 1
ATOM 2747 C C . ASN A 1 397 ? -8.870 2.630 -20.777 1.00 78.38 397 ASN A C 1
ATOM 2749 O O . ASN A 1 397 ? -10.005 3.117 -20.898 1.00 78.38 397 ASN A O 1
ATOM 2753 N N . GLY A 1 398 ? -8.321 1.918 -21.761 1.00 64.62 398 GLY A N 1
ATOM 2754 C CA . GLY A 1 398 ? -9.024 1.559 -22.993 1.00 64.62 398 GLY A CA 1
ATOM 2755 C C . GLY A 1 398 ? -8.911 2.562 -24.143 1.00 64.62 398 GLY A C 1
ATOM 2756 O O . GLY A 1 398 ? -9.642 2.415 -25.134 1.00 64.62 398 GLY A O 1
ATOM 2757 N N . ALA A 1 399 ? -8.009 3.543 -24.060 1.00 64.75 399 ALA A N 1
ATOM 2758 C CA . ALA A 1 399 ? -7.588 4.315 -25.227 1.00 64.75 399 ALA A CA 1
ATOM 2759 C C . ALA A 1 399 ? -6.587 3.548 -26.111 1.00 64.75 399 ALA A C 1
ATOM 2761 O O . ALA A 1 399 ? -6.700 3.705 -27.326 1.00 64.75 399 ALA A O 1
ATOM 2762 N N . ASN A 1 400 ? -5.753 2.664 -25.530 1.00 65.19 400 ASN A N 1
ATOM 2763 C CA . ASN A 1 400 ? -4.617 1.951 -26.141 1.00 65.19 400 ASN A CA 1
ATOM 2764 C C . ASN A 1 400 ? -3.703 2.904 -26.953 1.00 65.19 400 ASN A C 1
ATOM 2766 O O . ASN A 1 400 ? -4.143 3.525 -27.928 1.00 65.19 400 ASN A O 1
ATOM 2770 N N . PRO A 1 401 ? -2.418 3.012 -26.601 1.00 75.44 401 PRO A N 1
ATOM 2771 C CA . PRO A 1 401 ? -1.617 1.947 -25.993 1.00 75.44 401 PRO A CA 1
ATOM 2772 C C . PRO A 1 401 ? -1.408 2.012 -24.471 1.00 75.44 401 PRO A C 1
ATOM 2774 O O . PRO A 1 401 ? -1.539 3.077 -23.878 1.00 75.44 401 PRO A O 1
ATOM 2777 N N . ASP A 1 402 ? -1.038 0.861 -23.900 1.00 89.25 402 ASP A N 1
ATOM 2778 C CA . ASP A 1 402 ? -0.559 0.690 -22.519 1.00 89.25 402 ASP A CA 1
ATOM 2779 C C . ASP A 1 402 ? 0.965 0.492 -22.573 1.00 89.25 402 ASP A C 1
ATOM 2781 O O . ASP A 1 402 ? 1.457 -0.040 -23.570 1.00 89.25 402 ASP A O 1
ATOM 2785 N N . LEU A 1 403 ? 1.695 0.900 -21.532 1.00 93.75 403 LEU A N 1
ATOM 2786 C CA . LEU A 1 403 ? 3.147 0.711 -21.425 1.00 93.75 403 LEU A CA 1
ATOM 2787 C C . LEU A 1 403 ? 3.479 -0.266 -20.298 1.00 93.75 403 LEU A C 1
ATOM 2789 O O . LEU A 1 403 ? 3.160 0.008 -19.141 1.00 93.75 403 LEU A O 1
ATOM 2793 N N . GLN A 1 404 ? 4.171 -1.358 -20.625 1.00 95.62 404 GLN A N 1
ATOM 2794 C CA . GLN A 1 404 ? 4.686 -2.318 -19.644 1.00 95.62 404 GLN A CA 1
ATOM 2795 C C . GLN A 1 404 ? 6.219 -2.272 -19.596 1.00 95.62 404 GLN A C 1
ATOM 2797 O O . GLN A 1 404 ? 6.909 -2.600 -20.567 1.00 95.62 404 GLN A O 1
ATOM 2802 N N . LEU A 1 405 ? 6.745 -1.832 -18.456 1.00 96.19 405 LEU A N 1
ATOM 2803 C CA . LEU A 1 405 ? 8.159 -1.588 -18.200 1.00 96.19 405 LEU A CA 1
ATOM 2804 C C . LEU A 1 405 ? 8.648 -2.522 -17.092 1.00 96.19 405 LEU A C 1
ATOM 2806 O O . LEU A 1 405 ? 8.153 -2.438 -15.973 1.00 96.19 405 LEU A O 1
ATOM 2810 N N . TYR A 1 406 ? 9.696 -3.296 -17.362 1.00 95.12 406 TYR A N 1
ATOM 2811 C CA . TYR A 1 406 ? 10.478 -3.969 -16.323 1.00 95.12 406 TYR A CA 1
ATOM 2812 C C . TYR A 1 406 ? 11.750 -3.171 -16.043 1.00 95.12 406 TYR A C 1
ATOM 2814 O O . TYR A 1 406 ? 12.333 -2.574 -16.955 1.00 95.12 406 TYR A O 1
ATOM 2822 N N . PHE A 1 407 ? 12.229 -3.184 -14.806 1.00 93.69 407 PHE A N 1
ATOM 2823 C CA . PHE A 1 407 ? 13.480 -2.529 -14.454 1.00 93.69 407 PHE A CA 1
ATOM 2824 C C . PHE A 1 407 ? 14.349 -3.367 -13.517 1.00 93.69 407 PHE A C 1
ATOM 2826 O O . PHE A 1 407 ? 13.869 -4.259 -12.820 1.00 93.69 407 PHE A O 1
ATOM 2833 N N . ALA A 1 408 ? 15.642 -3.054 -13.492 1.00 90.88 408 ALA A N 1
ATOM 2834 C CA . ALA A 1 408 ? 16.597 -3.569 -12.520 1.00 90.88 408 ALA A CA 1
ATOM 2835 C C . ALA A 1 408 ? 17.598 -2.475 -12.124 1.00 90.88 408 ALA A C 1
ATOM 2837 O O . ALA A 1 408 ? 18.009 -1.678 -12.962 1.00 90.88 408 ALA A O 1
ATOM 2838 N N . GLY A 1 409 ? 18.019 -2.467 -10.861 1.00 86.12 409 GLY A N 1
ATOM 2839 C CA . GLY A 1 409 ? 19.055 -1.585 -10.335 1.00 86.12 409 GLY A CA 1
ATOM 2840 C C . GLY A 1 409 ? 18.641 -0.120 -10.203 1.00 86.12 409 GLY A C 1
ATOM 2841 O O . GLY A 1 409 ? 19.425 0.735 -10.582 1.00 86.12 409 GLY A O 1
ATOM 2842 N N . LEU A 1 410 ? 17.449 0.178 -9.675 1.00 84.88 410 LEU A N 1
ATOM 2843 C CA . LEU A 1 410 ? 16.936 1.550 -9.547 1.00 84.88 410 LEU A CA 1
ATOM 2844 C C . LEU A 1 410 ? 16.987 2.111 -8.125 1.00 84.88 410 LEU A C 1
ATOM 2846 O O . LEU A 1 410 ? 16.860 1.365 -7.157 1.00 84.88 410 LEU A O 1
ATOM 2850 N N . GLU A 1 411 ? 17.068 3.445 -8.021 1.00 80.00 411 GLU A N 1
ATOM 2851 C CA . GLU A 1 411 ? 16.848 4.297 -6.841 1.00 80.00 411 GLU A CA 1
ATOM 2852 C C . GLU A 1 411 ? 16.613 5.807 -7.215 1.00 80.00 411 GLU A C 1
ATOM 2854 O O . GLU A 1 411 ? 17.614 6.535 -7.238 1.00 80.00 411 GLU A O 1
ATOM 2859 N N . PRO A 1 412 ? 15.387 6.396 -7.406 1.00 89.19 412 PRO A N 1
ATOM 2860 C CA . PRO A 1 412 ? 13.989 5.936 -7.208 1.00 89.19 412 PRO A CA 1
ATOM 2861 C C . PRO A 1 412 ? 13.045 6.036 -8.453 1.00 89.19 412 PRO A C 1
ATOM 2863 O O . PRO A 1 412 ? 13.426 6.535 -9.510 1.00 89.19 412 PRO A O 1
ATOM 2866 N N . ILE A 1 413 ? 11.762 5.661 -8.302 1.00 94.62 413 ILE A N 1
ATOM 2867 C CA . ILE A 1 413 ? 10.680 5.910 -9.283 1.00 94.62 413 ILE A CA 1
ATOM 2868 C C . ILE A 1 413 ? 9.867 7.143 -8.863 1.00 94.62 413 ILE A C 1
ATOM 2870 O O . ILE A 1 413 ? 9.485 7.261 -7.699 1.00 94.62 413 ILE A O 1
ATOM 2874 N N . THR A 1 414 ? 9.569 8.049 -9.797 1.00 96.19 414 THR A N 1
ATOM 2875 C CA . THR A 1 414 ? 8.723 9.230 -9.563 1.00 96.19 414 THR A CA 1
ATOM 2876 C C . THR A 1 414 ? 7.616 9.340 -10.608 1.00 96.19 414 THR A C 1
ATOM 2878 O O . THR A 1 414 ? 7.902 9.347 -11.800 1.00 96.19 414 THR A O 1
ATOM 2881 N N . THR A 1 415 ? 6.366 9.532 -10.186 1.00 96.25 415 THR A N 1
ATOM 2882 C CA . THR A 1 415 ? 5.241 9.863 -11.076 1.00 96.25 415 THR A CA 1
ATOM 2883 C C . THR A 1 415 ? 4.697 11.254 -10.767 1.00 96.25 415 THR A C 1
ATOM 2885 O O . THR A 1 415 ? 4.492 11.627 -9.614 1.00 96.25 415 THR A O 1
ATOM 2888 N N . SER A 1 416 ? 4.420 12.035 -11.804 1.00 94.38 416 SER A N 1
ATOM 2889 C CA . SER A 1 416 ? 3.788 13.350 -11.693 1.00 94.38 416 SER A CA 1
ATOM 2890 C C . SER A 1 416 ? 2.697 13.544 -12.744 1.00 94.38 416 SER A C 1
ATOM 2892 O O . SER A 1 416 ? 2.542 12.723 -13.645 1.00 94.38 416 SER A O 1
ATOM 2894 N N . GLY A 1 417 ? 1.935 14.631 -12.621 1.00 88.38 417 GLY A N 1
ATOM 2895 C CA . GLY A 1 417 ? 0.837 14.979 -13.521 1.00 88.38 417 GLY A CA 1
ATOM 2896 C C . GLY A 1 417 ? -0.520 14.908 -12.828 1.00 88.38 417 GLY A C 1
ATOM 2897 O O . GLY A 1 417 ? -0.595 14.990 -11.605 1.00 88.38 417 GLY A O 1
ATOM 2898 N N . THR A 1 418 ? -1.615 14.829 -13.589 1.00 84.12 418 THR A N 1
ATOM 2899 C CA . THR A 1 418 ? -2.982 14.729 -13.015 1.00 84.12 418 THR A CA 1
ATOM 2900 C C . THR A 1 418 ? -3.871 13.725 -13.763 1.00 84.12 418 THR A C 1
ATOM 2902 O O . THR A 1 418 ? -4.963 14.087 -14.214 1.00 84.12 418 THR A O 1
ATOM 2905 N N . PRO A 1 419 ? -3.430 12.464 -13.928 1.00 77.69 419 PRO A N 1
ATOM 2906 C CA . PRO A 1 419 ? -4.197 11.459 -14.655 1.00 77.69 419 PRO A CA 1
ATOM 2907 C C . PRO A 1 419 ? -5.519 11.074 -13.977 1.00 77.69 419 PRO A C 1
ATOM 2909 O O . PRO A 1 419 ? -6.476 10.721 -14.664 1.00 77.69 419 PRO A O 1
ATOM 2912 N N . GLY A 1 420 ? -5.599 11.150 -12.643 1.00 83.44 420 GLY A N 1
ATOM 2913 C CA . GLY A 1 420 ? -6.817 10.897 -11.868 1.00 83.44 420 GLY A CA 1
ATOM 2914 C C . GLY A 1 420 ? -7.284 9.436 -11.814 1.00 83.44 420 GLY A C 1
ATOM 2915 O O . GLY A 1 420 ? -8.414 9.209 -11.389 1.00 83.44 420 GLY A O 1
ATOM 2916 N N . GLY A 1 421 ? -6.473 8.466 -12.253 1.00 90.88 421 GLY A N 1
ATOM 2917 C CA . GLY A 1 421 ? -6.747 7.028 -12.127 1.00 90.88 421 GLY A CA 1
ATOM 2918 C C . GLY A 1 421 ? -6.318 6.445 -10.779 1.00 90.88 421 GLY A C 1
ATOM 2919 O O . GLY A 1 421 ? -6.334 7.144 -9.762 1.00 90.88 421 GLY A O 1
ATOM 2920 N N . THR A 1 422 ? -5.936 5.174 -10.776 1.00 94.38 422 THR A N 1
ATOM 2921 C CA . THR A 1 422 ? -5.551 4.392 -9.595 1.00 94.38 422 THR A CA 1
ATOM 2922 C C . THR A 1 422 ? -4.067 4.055 -9.639 1.00 94.38 422 THR A C 1
ATOM 2924 O O . THR A 1 422 ? -3.575 3.561 -10.653 1.00 94.38 422 THR A O 1
ATOM 2927 N N . LEU A 1 423 ? -3.362 4.275 -8.529 1.00 97.12 423 LEU A N 1
ATOM 2928 C CA . LEU A 1 423 ? -2.077 3.623 -8.283 1.00 97.12 423 LEU A CA 1
ATOM 2929 C C . LEU A 1 423 ? -2.335 2.320 -7.529 1.00 97.12 423 LEU A C 1
ATOM 2931 O O . LEU A 1 423 ? -2.868 2.352 -6.424 1.00 97.12 423 LEU A O 1
ATOM 2935 N N . THR A 1 424 ? -1.954 1.195 -8.120 1.00 97.25 424 THR A N 1
ATOM 2936 C CA . THR A 1 424 ? -1.964 -0.124 -7.487 1.00 97.25 424 THR A CA 1
ATOM 2937 C C . THR A 1 424 ? -0.531 -0.530 -7.178 1.00 97.25 424 THR A C 1
ATOM 2939 O O . THR A 1 424 ? 0.309 -0.531 -8.073 1.00 97.25 424 THR A O 1
ATOM 2942 N N . VAL A 1 425 ? -0.244 -0.884 -5.932 1.00 96.62 425 VAL A N 1
ATOM 2943 C CA . VAL A 1 425 ? 1.052 -1.411 -5.502 1.00 96.62 425 VAL A CA 1
ATOM 2944 C C . VAL A 1 425 ? 0.861 -2.849 -5.059 1.00 96.62 425 VAL A C 1
ATOM 2946 O O . VAL A 1 425 ? 0.021 -3.126 -4.207 1.00 96.62 425 VAL A O 1
ATOM 2949 N N . LEU A 1 426 ? 1.639 -3.751 -5.645 1.00 94.62 426 LEU A N 1
ATOM 2950 C CA . LEU A 1 426 ? 1.613 -5.177 -5.353 1.00 94.62 426 LEU A CA 1
ATOM 2951 C C . LEU A 1 426 ? 2.929 -5.555 -4.680 1.00 94.62 426 LEU A C 1
ATOM 2953 O O . LEU A 1 426 ? 3.995 -5.357 -5.270 1.00 94.62 426 LEU A O 1
ATOM 2957 N N . GLY A 1 427 ? 2.836 -6.095 -3.466 1.00 92.69 427 GLY A N 1
ATOM 2958 C CA . GLY A 1 427 ? 3.919 -6.788 -2.780 1.00 92.69 427 GLY A CA 1
ATOM 2959 C C . GLY A 1 427 ? 4.379 -8.041 -3.531 1.00 92.69 427 GLY A C 1
ATOM 2960 O O . GLY A 1 427 ? 4.034 -8.281 -4.695 1.00 92.69 427 GLY A O 1
ATOM 2961 N N . ASP A 1 428 ? 5.181 -8.860 -2.867 1.00 89.31 428 ASP A N 1
ATOM 2962 C CA . ASP A 1 428 ? 5.568 -10.177 -3.369 1.00 89.31 428 ASP A CA 1
ATOM 2963 C C . ASP A 1 428 ? 5.075 -11.298 -2.445 1.00 89.31 428 ASP A C 1
ATOM 2965 O O . ASP A 1 428 ? 4.390 -11.061 -1.466 1.00 89.31 428 ASP A O 1
ATOM 2969 N N . THR A 1 429 ? 5.407 -12.550 -2.761 1.00 88.38 429 THR A N 1
ATOM 2970 C CA . THR A 1 429 ? 4.970 -13.720 -1.964 1.00 88.38 429 THR A CA 1
ATOM 2971 C C . THR A 1 429 ? 5.736 -13.939 -0.642 1.00 88.38 429 THR A C 1
ATOM 2973 O O . THR A 1 429 ? 5.704 -15.042 -0.076 1.00 88.38 429 THR A O 1
ATOM 2976 N N . SER A 1 430 ? 6.515 -12.960 -0.187 1.00 86.88 430 SER A N 1
ATOM 2977 C CA . SER A 1 430 ? 7.193 -12.948 1.110 1.00 86.88 430 SER A CA 1
ATOM 2978 C C . SER A 1 430 ? 6.512 -11.977 2.076 1.00 86.88 430 SER A C 1
ATOM 2980 O O . SER A 1 430 ? 5.749 -11.138 1.653 1.00 86.88 430 SER A O 1
ATOM 2982 N N . GLY A 1 431 ? 6.806 -12.059 3.379 1.00 90.31 431 GLY A N 1
ATOM 2983 C CA . GLY A 1 431 ? 6.260 -11.087 4.335 1.00 90.31 431 GLY A CA 1
ATOM 2984 C C . GLY A 1 431 ? 6.851 -9.691 4.116 1.00 90.31 431 GLY A C 1
ATOM 2985 O O . GLY A 1 431 ? 8.010 -9.446 4.485 1.00 90.31 431 GLY A O 1
ATOM 2986 N N . ASN A 1 432 ? 6.052 -8.814 3.523 1.00 92.06 432 ASN A N 1
ATOM 2987 C CA . ASN A 1 432 ? 6.362 -7.448 3.151 1.00 92.06 432 ASN A CA 1
ATOM 2988 C C . ASN A 1 432 ? 6.146 -6.481 4.321 1.00 92.06 432 ASN A C 1
ATOM 2990 O O . ASN A 1 432 ? 5.358 -6.696 5.235 1.00 92.06 432 ASN A O 1
ATOM 2994 N N . THR A 1 433 ? 6.849 -5.355 4.314 1.00 94.12 433 THR A N 1
ATOM 2995 C CA . THR A 1 433 ? 6.520 -4.198 5.157 1.00 94.12 433 THR A CA 1
ATOM 2996 C C . THR A 1 433 ? 6.499 -2.971 4.274 1.00 94.12 433 THR A C 1
ATOM 2998 O O . THR A 1 433 ? 7.570 -2.469 3.929 1.00 94.12 433 THR A O 1
ATOM 3001 N N . ILE A 1 434 ? 5.299 -2.536 3.898 1.00 95.62 434 ILE A N 1
ATOM 3002 C CA . ILE A 1 434 ? 5.032 -1.452 2.955 1.00 95.62 434 ILE A CA 1
ATOM 3003 C C . ILE A 1 434 ? 4.550 -0.227 3.735 1.00 95.62 434 ILE A C 1
ATOM 3005 O O . ILE A 1 434 ? 3.495 -0.249 4.361 1.00 95.62 434 ILE A O 1
ATOM 3009 N N . ASP A 1 435 ? 5.322 0.851 3.674 1.00 96.44 435 ASP A N 1
ATOM 3010 C CA . ASP A 1 435 ? 5.048 2.133 4.311 1.00 96.44 435 ASP A CA 1
ATOM 3011 C C . ASP A 1 435 ? 4.568 3.165 3.274 1.00 96.44 435 ASP A C 1
ATOM 3013 O O . ASP A 1 435 ? 5.199 3.368 2.231 1.00 96.44 435 ASP A O 1
ATOM 3017 N N . ILE A 1 436 ? 3.494 3.882 3.608 1.00 97.81 436 ILE A N 1
ATOM 3018 C CA . ILE A 1 436 ? 2.962 5.031 2.863 1.00 97.81 436 ILE A CA 1
ATOM 3019 C C . ILE A 1 436 ? 3.221 6.287 3.700 1.00 97.81 436 ILE A C 1
ATOM 3021 O O . ILE A 1 436 ? 2.714 6.407 4.818 1.00 97.81 436 ILE A O 1
ATOM 3025 N N . LEU A 1 437 ? 4.043 7.211 3.201 1.00 96.44 437 LEU A N 1
ATOM 3026 C CA . LEU A 1 437 ? 4.528 8.357 3.980 1.00 96.44 437 LEU A CA 1
ATOM 3027 C C . LEU A 1 437 ? 4.706 9.633 3.145 1.00 96.44 437 LEU A C 1
ATOM 3029 O O . LEU A 1 437 ? 4.897 9.582 1.935 1.00 96.44 437 LEU A O 1
ATOM 3033 N N . ASP A 1 438 ? 4.702 10.794 3.801 1.00 96.62 438 ASP A N 1
ATOM 3034 C CA . ASP A 1 438 ? 5.061 12.087 3.196 1.00 96.62 438 ASP A CA 1
ATOM 3035 C C . ASP A 1 438 ? 6.514 12.069 2.689 1.00 96.62 438 ASP A C 1
ATOM 3037 O O . ASP A 1 438 ? 7.463 11.872 3.464 1.00 96.62 438 ASP A O 1
ATOM 3041 N N . SER A 1 439 ? 6.701 12.244 1.380 1.00 96.31 439 SER A N 1
ATOM 3042 C CA . SER A 1 439 ? 8.011 12.104 0.754 1.00 96.31 439 SER A CA 1
ATOM 3043 C C . SER A 1 439 ? 8.940 13.258 1.149 1.00 96.31 439 SER A C 1
ATOM 3045 O O . SER A 1 439 ? 8.538 14.422 1.214 1.00 96.31 439 SER A O 1
ATOM 3047 N N . PRO A 1 440 ? 10.253 13.014 1.327 1.00 94.88 440 PRO A N 1
ATOM 3048 C CA . PRO A 1 440 ? 11.231 14.098 1.353 1.00 94.88 440 PRO A CA 1
ATOM 3049 C C . PRO A 1 440 ? 11.283 14.886 0.030 1.00 94.88 440 PRO A C 1
ATOM 3051 O O . PRO A 1 440 ? 11.823 15.999 0.015 1.00 94.88 440 PRO A O 1
ATOM 3054 N N . VAL A 1 441 ? 10.756 14.335 -1.073 1.00 94.06 441 VAL A N 1
ATOM 3055 C CA . VAL A 1 441 ? 10.525 15.073 -2.318 1.00 94.06 441 VAL A CA 1
ATOM 3056 C C . VAL A 1 441 ? 9.270 15.924 -2.138 1.00 94.06 441 VAL A C 1
ATOM 3058 O O . VAL A 1 441 ? 8.162 15.417 -2.053 1.00 94.06 441 VAL A O 1
ATOM 3061 N N . ALA A 1 442 ? 9.446 17.243 -2.063 1.00 95.06 442 ALA A N 1
ATOM 3062 C CA . ALA A 1 442 ? 8.350 18.153 -1.740 1.00 95.06 442 ALA A CA 1
ATOM 3063 C C . ALA A 1 442 ? 7.144 17.988 -2.683 1.00 95.06 442 ALA A C 1
ATOM 3065 O O . ALA A 1 442 ? 7.306 18.029 -3.907 1.00 95.06 442 ALA A O 1
ATOM 3066 N N . GLY A 1 443 ? 5.938 17.903 -2.117 1.00 95.94 443 GLY A N 1
ATOM 3067 C CA . GLY A 1 443 ? 4.705 17.771 -2.887 1.00 95.94 443 GLY A CA 1
ATOM 3068 C C . GLY A 1 443 ? 4.449 16.353 -3.389 1.00 95.94 443 GLY A C 1
ATOM 3069 O O . GLY A 1 443 ? 3.726 16.226 -4.372 1.00 95.94 443 GLY A O 1
ATOM 3070 N N . HIS A 1 444 ? 5.079 15.328 -2.806 1.00 97.38 444 HIS A N 1
ATOM 3071 C CA . HIS A 1 444 ? 4.927 13.930 -3.212 1.00 97.38 444 HIS A CA 1
ATOM 3072 C C . HIS A 1 444 ? 4.619 13.043 -2.009 1.00 97.38 444 HIS A C 1
ATOM 3074 O O . HIS A 1 444 ? 5.182 13.214 -0.931 1.00 97.38 444 HIS A O 1
ATOM 3080 N N . THR A 1 445 ? 3.765 12.050 -2.220 1.00 97.56 445 THR A N 1
ATOM 3081 C CA . THR A 1 445 ? 3.588 10.925 -1.299 1.00 97.56 445 THR A CA 1
ATOM 3082 C C . THR A 1 445 ? 4.508 9.793 -1.740 1.00 97.56 445 THR A C 1
ATOM 3084 O O . THR A 1 445 ? 4.725 9.594 -2.934 1.00 97.56 445 THR A O 1
ATOM 3087 N N . ARG A 1 446 ? 5.059 9.058 -0.779 1.00 96.81 446 ARG A N 1
ATOM 3088 C CA . ARG A 1 446 ? 5.991 7.955 -0.986 1.00 96.81 446 ARG A CA 1
ATOM 3089 C C . ARG A 1 446 ? 5.356 6.624 -0.623 1.00 96.81 446 ARG A C 1
ATOM 3091 O O . ARG A 1 446 ? 4.819 6.493 0.473 1.00 96.81 446 ARG A O 1
ATOM 3098 N N . ILE A 1 447 ? 5.563 5.631 -1.476 1.00 95.94 447 ILE A N 1
ATOM 3099 C CA . ILE A 1 447 ? 5.471 4.215 -1.132 1.00 95.94 447 ILE A CA 1
ATOM 3100 C C . ILE A 1 447 ? 6.892 3.668 -1.002 1.00 95.94 447 ILE A C 1
ATOM 3102 O O . ILE A 1 447 ? 7.732 3.872 -1.883 1.00 95.94 447 ILE A O 1
ATOM 3106 N N . ALA A 1 448 ? 7.183 3.009 0.112 1.00 91.56 448 ALA A N 1
ATOM 3107 C CA . ALA A 1 448 ? 8.468 2.367 0.356 1.00 91.56 448 ALA A CA 1
ATOM 3108 C C . ALA A 1 448 ? 8.250 1.011 1.017 1.00 91.56 448 ALA A C 1
ATOM 3110 O O . ALA A 1 448 ? 7.345 0.867 1.826 1.00 91.56 448 ALA A O 1
ATOM 3111 N N . ALA A 1 449 ? 9.114 0.041 0.737 1.00 84.12 449 ALA A N 1
ATOM 3112 C CA . ALA A 1 449 ? 9.133 -1.212 1.476 1.00 84.12 449 ALA A CA 1
ATOM 3113 C C . ALA A 1 449 ? 10.435 -1.352 2.263 1.00 84.12 449 ALA A C 1
ATOM 3115 O O . ALA A 1 449 ? 11.515 -1.028 1.759 1.00 84.12 449 ALA A O 1
ATOM 3116 N N . THR A 1 450 ? 10.353 -1.821 3.506 1.00 81.00 450 THR A N 1
ATOM 3117 C CA . THR A 1 450 ? 11.530 -1.990 4.377 1.00 81.00 450 THR A CA 1
ATOM 3118 C C . THR A 1 450 ? 11.965 -3.442 4.538 1.00 81.00 450 THR A C 1
ATOM 3120 O O . THR A 1 450 ? 13.127 -3.693 4.871 1.00 81.00 450 THR A O 1
ATOM 3123 N N . THR A 1 451 ? 11.068 -4.394 4.286 1.00 81.69 451 THR A N 1
ATOM 3124 C CA . THR A 1 451 ? 11.345 -5.834 4.317 1.00 81.69 451 THR A CA 1
ATOM 3125 C C . THR A 1 451 ? 10.505 -6.521 3.243 1.00 81.69 451 THR A C 1
ATOM 3127 O O . THR A 1 451 ? 9.298 -6.446 3.372 1.00 81.69 451 THR A O 1
ATOM 3130 N N . PRO A 1 452 ? 11.109 -7.159 2.225 1.00 77.94 452 PRO A N 1
ATOM 3131 C CA . PRO A 1 452 ? 12.431 -6.815 1.702 1.00 77.94 452 PRO A CA 1
ATOM 3132 C C . PRO A 1 452 ? 12.494 -5.323 1.307 1.00 77.94 452 PRO A C 1
ATOM 3134 O O . PRO A 1 452 ? 11.477 -4.652 1.169 1.00 77.94 452 PRO A O 1
ATOM 3137 N N . SER A 1 453 ? 13.695 -4.756 1.179 1.00 81.50 453 SER A N 1
ATOM 3138 C CA . SER A 1 453 ? 13.825 -3.374 0.699 1.00 81.50 453 SER A CA 1
ATOM 3139 C C . SER A 1 453 ? 13.654 -3.319 -0.820 1.00 81.50 453 SER A C 1
ATOM 3141 O O . SER A 1 453 ? 14.514 -3.859 -1.519 1.00 81.50 453 SER A O 1
ATOM 3143 N N . PHE A 1 454 ? 12.615 -2.661 -1.322 1.00 81.94 454 PHE A N 1
ATOM 3144 C CA . PHE A 1 454 ? 12.406 -2.423 -2.759 1.00 81.94 454 PHE A CA 1
ATOM 3145 C C . PHE A 1 454 ? 12.598 -0.945 -3.106 1.00 81.94 454 PHE A C 1
ATOM 3147 O O . PHE A 1 454 ? 12.822 -0.113 -2.217 1.00 81.94 454 PHE A O 1
ATOM 3154 N N . GLU A 1 455 ? 12.525 -0.608 -4.391 1.00 87.44 455 GLU A N 1
ATOM 3155 C CA . GLU A 1 455 ? 12.527 0.773 -4.852 1.00 87.44 455 GLU A CA 1
ATOM 3156 C C . GLU A 1 455 ? 11.413 1.589 -4.218 1.00 87.44 455 GLU A C 1
ATOM 3158 O O . GLU A 1 455 ? 10.277 1.149 -4.031 1.00 87.44 455 GLU A O 1
ATOM 3163 N N . ILE A 1 456 ? 11.767 2.840 -3.953 1.00 91.50 456 ILE A N 1
ATOM 3164 C CA . ILE A 1 456 ? 10.828 3.880 -3.578 1.00 91.50 456 ILE A CA 1
ATOM 3165 C C . ILE A 1 456 ? 10.020 4.292 -4.806 1.00 91.50 456 ILE A C 1
ATOM 3167 O O . ILE A 1 456 ? 10.595 4.564 -5.862 1.00 91.50 456 ILE A O 1
ATOM 3171 N N . PHE A 1 457 ? 8.712 4.432 -4.613 1.00 94.94 457 PHE A N 1
ATOM 3172 C CA . PHE A 1 457 ? 7.792 5.015 -5.580 1.00 94.94 457 PHE A CA 1
ATOM 3173 C C . PHE A 1 457 ? 7.221 6.316 -5.007 1.00 94.94 457 PHE A C 1
ATOM 3175 O O . PHE A 1 457 ? 6.404 6.300 -4.086 1.00 94.94 457 PHE A O 1
ATOM 3182 N N . ASP A 1 458 ? 7.670 7.455 -5.525 1.00 96.81 458 ASP A N 1
ATOM 3183 C CA . ASP A 1 458 ? 7.151 8.775 -5.171 1.00 96.81 458 ASP A CA 1
ATOM 3184 C C . ASP A 1 458 ? 6.091 9.204 -6.200 1.00 96.81 458 ASP A C 1
ATOM 3186 O O . ASP A 1 458 ? 6.335 9.169 -7.401 1.00 96.81 458 ASP A O 1
ATOM 3190 N N . PHE A 1 459 ? 4.919 9.664 -5.765 1.00 97.38 459 PHE A N 1
ATOM 3191 C CA . PHE A 1 459 ? 3.919 10.250 -6.662 1.00 97.38 459 PHE A CA 1
ATOM 3192 C C . PHE A 1 459 ? 3.518 11.649 -6.215 1.00 97.38 459 PHE A C 1
ATOM 3194 O O . PHE A 1 459 ? 3.286 11.901 -5.031 1.00 97.38 459 PHE A O 1
ATOM 3201 N N . ALA A 1 460 ? 3.442 12.581 -7.163 1.00 96.75 460 ALA A N 1
ATOM 3202 C CA . ALA A 1 460 ? 3.085 13.960 -6.873 1.00 96.75 460 ALA A CA 1
ATOM 3203 C C . ALA A 1 460 ? 1.660 14.039 -6.312 1.00 96.75 460 ALA A C 1
ATOM 3205 O O . ALA A 1 460 ? 0.756 13.316 -6.742 1.00 96.75 460 ALA A O 1
ATOM 3206 N N . ALA A 1 461 ? 1.443 14.962 -5.383 1.00 94.94 461 ALA A N 1
ATOM 3207 C CA . ALA A 1 461 ? 0.137 15.208 -4.807 1.00 94.94 461 ALA A CA 1
ATOM 3208 C C . ALA A 1 461 ? -0.894 15.524 -5.900 1.00 94.94 461 ALA A C 1
ATOM 3210 O O . ALA A 1 461 ? -0.716 16.422 -6.728 1.00 94.94 461 ALA A O 1
ATOM 3211 N N . ASN A 1 462 ? -2.030 14.853 -5.819 1.00 92.69 462 ASN A N 1
ATOM 3212 C CA . ASN A 1 462 ? -3.150 14.900 -6.743 1.00 92.69 462 ASN A CA 1
ATOM 3213 C C . ASN A 1 462 ? -2.932 14.252 -8.120 1.00 92.69 462 ASN A C 1
ATOM 3215 O O . ASN A 1 462 ? -3.660 14.562 -9.068 1.00 92.69 462 ASN A O 1
ATOM 3219 N N . THR A 1 463 ? -1.950 13.351 -8.228 1.00 93.19 463 THR A N 1
ATOM 3220 C CA . THR A 1 463 ? -1.726 12.546 -9.441 1.00 93.19 463 THR A CA 1
ATOM 3221 C C . THR A 1 463 ? -2.836 11.508 -9.625 1.00 93.19 463 THR A C 1
ATOM 3223 O O . THR A 1 463 ? -3.464 11.449 -10.683 1.00 93.19 463 THR A O 1
ATOM 3226 N N . PHE A 1 464 ? -3.129 10.724 -8.586 1.00 94.06 464 PHE A N 1
ATOM 3227 C CA . PHE A 1 464 ? -4.108 9.634 -8.616 1.00 94.06 464 PHE A CA 1
ATOM 3228 C C . PHE A 1 464 ? -5.358 9.988 -7.811 1.00 94.06 464 PHE A C 1
ATOM 3230 O O . PHE A 1 464 ? -5.279 10.718 -6.829 1.00 94.06 464 PHE A O 1
ATOM 3237 N N . ALA A 1 465 ? -6.514 9.455 -8.207 1.00 93.88 465 ALA A N 1
ATOM 3238 C CA . ALA A 1 465 ? -7.758 9.582 -7.448 1.00 93.88 465 ALA A CA 1
ATOM 3239 C C . ALA A 1 465 ? -7.995 8.411 -6.481 1.00 93.88 465 ALA A C 1
ATOM 3241 O O . ALA A 1 465 ? -8.845 8.529 -5.595 1.00 93.88 465 ALA A O 1
ATOM 3242 N N . ALA A 1 466 ? -7.271 7.301 -6.648 1.00 95.75 466 ALA A N 1
ATOM 3243 C CA . ALA A 1 466 ? -7.306 6.148 -5.757 1.00 95.75 466 ALA A CA 1
ATOM 3244 C C . ALA A 1 466 ? -5.907 5.541 -5.564 1.00 95.75 466 ALA A C 1
ATOM 3246 O O . ALA A 1 466 ? -5.051 5.636 -6.448 1.00 95.75 466 ALA A O 1
ATOM 3247 N N . LEU A 1 467 ? -5.700 4.918 -4.405 1.00 97.81 467 LEU A N 1
ATOM 3248 C CA . LEU A 1 467 ? -4.498 4.164 -4.054 1.00 97.81 467 LEU A CA 1
ATOM 3249 C C . LEU A 1 467 ? -4.919 2.788 -3.542 1.00 97.81 467 LEU A C 1
ATOM 3251 O O . LEU A 1 467 ? -5.747 2.698 -2.640 1.00 97.81 467 LEU A O 1
ATOM 3255 N N . GLU A 1 468 ? -4.337 1.730 -4.084 1.00 97.75 468 GLU A N 1
ATOM 3256 C CA . GLU A 1 468 ? -4.535 0.365 -3.609 1.00 97.75 468 GLU A CA 1
ATOM 3257 C C . GLU A 1 468 ? -3.173 -0.265 -3.330 1.00 97.75 468 GLU A C 1
ATOM 3259 O O . GLU A 1 468 ? -2.289 -0.227 -4.182 1.00 97.75 468 GLU A O 1
ATOM 3264 N N . VAL A 1 469 ? -2.984 -0.808 -2.132 1.00 97.62 469 VAL A N 1
ATOM 3265 C CA . VAL A 1 469 ? -1.738 -1.456 -1.712 1.00 97.62 469 VAL A CA 1
ATOM 3266 C C . VAL A 1 469 ? -2.071 -2.850 -1.213 1.00 97.62 469 VAL A C 1
ATOM 3268 O O . VAL A 1 469 ? -2.871 -2.980 -0.291 1.00 97.62 469 VAL A O 1
ATOM 3271 N N . TYR A 1 470 ? -1.446 -3.850 -1.827 1.00 96.06 470 TYR A N 1
ATOM 3272 C CA . TYR A 1 470 ? -1.651 -5.271 -1.566 1.00 96.06 470 TYR A CA 1
ATOM 3273 C C . TYR A 1 470 ? -0.350 -5.889 -1.044 1.00 96.06 470 TYR A C 1
ATOM 3275 O O . TYR A 1 470 ? 0.690 -5.747 -1.695 1.00 96.06 470 TYR A O 1
ATOM 3283 N N . GLY A 1 471 ? -0.400 -6.556 0.109 1.00 93.62 471 GLY A N 1
ATOM 3284 C CA . GLY A 1 471 ? 0.702 -7.342 0.672 1.00 93.62 471 GLY A CA 1
ATOM 3285 C C . GLY A 1 471 ? 1.040 -8.561 -0.187 1.00 93.62 471 GLY A C 1
ATOM 3286 O O . GLY A 1 471 ? 2.213 -8.840 -0.415 1.00 93.62 471 GLY A O 1
ATOM 3287 N N . MET A 1 472 ? 0.027 -9.133 -0.844 1.00 92.38 472 MET A N 1
ATOM 3288 C CA . MET A 1 472 ? 0.066 -10.322 -1.696 1.00 92.38 472 MET A CA 1
ATOM 3289 C C . MET A 1 472 ? 0.138 -11.639 -0.933 1.00 92.38 472 MET A C 1
ATOM 3291 O O . MET A 1 472 ? -0.843 -12.373 -0.935 1.00 92.38 472 MET A O 1
ATOM 3295 N N . GLY A 1 473 ? 1.297 -12.046 -0.425 1.00 90.44 473 GLY A N 1
ATOM 3296 C CA . GLY A 1 473 ? 1.383 -13.342 0.233 1.00 90.44 473 GLY A CA 1
ATOM 3297 C C . GLY A 1 473 ? 2.493 -13.410 1.257 1.00 90.44 473 GLY A C 1
ATOM 3298 O O . GLY A 1 473 ? 3.620 -13.036 0.974 1.00 90.44 473 GLY A O 1
ATOM 3299 N N . GLY A 1 474 ? 2.237 -14.056 2.387 1.00 92.31 474 GLY A N 1
ATOM 3300 C CA . GLY A 1 474 ? 3.133 -14.025 3.538 1.00 92.31 474 GLY A CA 1
ATOM 3301 C C . GLY A 1 474 ? 2.586 -13.075 4.596 1.00 92.31 474 GLY A C 1
ATOM 3302 O O . GLY A 1 474 ? 1.615 -12.398 4.366 1.00 92.31 474 GLY A O 1
ATOM 3303 N N . ALA A 1 475 ? 3.180 -13.066 5.791 1.00 94.62 475 ALA A N 1
ATOM 3304 C CA . ALA A 1 475 ? 2.713 -12.181 6.860 1.00 94.62 475 ALA A CA 1
ATOM 3305 C C . ALA A 1 475 ? 3.191 -10.748 6.586 1.00 94.62 475 ALA A C 1
ATOM 3307 O O . ALA A 1 475 ? 4.356 -10.417 6.864 1.00 94.62 475 ALA A O 1
ATOM 3308 N N . ASP A 1 476 ? 2.311 -9.951 6.005 1.00 96.00 476 ASP A N 1
ATOM 3309 C CA . ASP A 1 476 ? 2.534 -8.613 5.496 1.00 96.00 476 ASP A CA 1
ATOM 3310 C C . ASP A 1 476 ? 2.209 -7.541 6.542 1.00 96.00 476 ASP A C 1
ATOM 3312 O O . ASP A 1 476 ? 1.373 -7.691 7.432 1.00 96.00 476 ASP A O 1
ATOM 3316 N N . ARG A 1 477 ? 2.895 -6.401 6.442 1.00 96.69 477 ARG A N 1
ATOM 3317 C CA . ARG A 1 477 ? 2.550 -5.175 7.160 1.00 96.69 477 ARG A CA 1
ATOM 3318 C C . ARG A 1 477 ? 2.342 -4.034 6.178 1.00 96.69 477 ARG A C 1
ATOM 3320 O O . ARG A 1 477 ? 3.300 -3.616 5.532 1.00 96.69 477 ARG A O 1
ATOM 3327 N N . VAL A 1 478 ? 1.144 -3.460 6.145 1.00 97.75 478 VAL A N 1
ATOM 3328 C CA . VAL A 1 478 ? 0.822 -2.282 5.323 1.00 97.75 478 VAL A CA 1
ATOM 3329 C C . VAL A 1 478 ? 0.525 -1.094 6.241 1.00 97.75 478 VAL A C 1
ATOM 3331 O O . VAL A 1 478 ? -0.432 -1.125 7.008 1.00 97.75 478 VAL A O 1
ATOM 3334 N N . ASP A 1 479 ? 1.359 -0.053 6.204 1.00 97.75 479 ASP A N 1
ATOM 3335 C CA . ASP A 1 479 ? 1.352 1.061 7.164 1.00 97.75 479 ASP A CA 1
ATOM 3336 C C . ASP A 1 479 ? 1.103 2.411 6.467 1.00 97.75 479 ASP A C 1
ATOM 3338 O O . ASP A 1 479 ? 1.988 2.988 5.830 1.00 97.75 479 ASP A O 1
ATOM 3342 N N . LEU A 1 480 ? -0.115 2.943 6.606 1.00 98.06 480 LEU A N 1
ATOM 3343 C CA . LEU A 1 480 ? -0.461 4.306 6.209 1.00 98.06 480 LEU A CA 1
ATOM 3344 C C . LEU A 1 480 ? -0.029 5.296 7.294 1.00 98.06 480 LEU A C 1
ATOM 3346 O O . LEU A 1 480 ? -0.797 5.660 8.190 1.00 98.06 480 LEU A O 1
ATOM 3350 N N . ASN A 1 481 ? 1.214 5.753 7.189 1.00 96.81 481 ASN A N 1
ATOM 3351 C CA . ASN A 1 481 ? 1.826 6.665 8.145 1.00 96.81 481 ASN A CA 1
ATOM 3352 C C . ASN A 1 481 ? 1.391 8.116 7.905 1.00 96.81 481 ASN A C 1
ATOM 3354 O O . ASN A 1 481 ? 0.900 8.792 8.811 1.00 96.81 481 ASN A O 1
ATOM 3358 N N . SER A 1 482 ? 1.556 8.599 6.674 1.00 96.12 482 SER A N 1
ATOM 3359 C CA . SER A 1 482 ? 1.117 9.933 6.268 1.00 96.12 482 SER A CA 1
ATOM 3360 C C . SER A 1 482 ? 1.021 10.067 4.749 1.00 96.12 482 SER A C 1
ATOM 3362 O O . SER A 1 482 ? 1.551 9.262 3.992 1.00 96.12 482 SER A O 1
ATOM 3364 N N . LEU A 1 483 ? 0.349 11.123 4.302 1.00 96.94 483 LEU A N 1
ATOM 3365 C CA . LEU A 1 483 ? 0.329 11.562 2.909 1.00 96.94 483 LEU A CA 1
ATOM 3366 C C . LEU A 1 483 ? 0.996 12.934 2.820 1.00 96.94 483 LEU A C 1
ATOM 3368 O O . LEU A 1 483 ? 1.067 13.652 3.825 1.00 96.94 483 LEU A O 1
ATOM 3372 N N . ASP A 1 484 ? 1.415 13.340 1.622 1.00 97.06 484 ASP A N 1
ATOM 3373 C CA . ASP A 1 484 ? 1.816 14.730 1.402 1.00 97.06 484 ASP A CA 1
ATOM 3374 C C . ASP A 1 484 ? 0.675 15.681 1.794 1.00 97.06 484 ASP A C 1
ATOM 3376 O O . ASP A 1 484 ? -0.513 15.414 1.590 1.00 97.06 484 ASP A O 1
ATOM 3380 N N . VAL A 1 485 ? 1.027 16.821 2.381 1.00 94.56 485 VAL A N 1
ATOM 3381 C CA . VAL A 1 485 ? 0.053 17.807 2.878 1.00 94.56 485 VAL A CA 1
ATOM 3382 C C . VAL A 1 485 ? -0.791 18.451 1.767 1.00 94.56 485 VAL A C 1
ATOM 3384 O O . VAL A 1 485 ? -1.823 19.065 2.046 1.00 94.56 485 VAL A O 1
ATOM 3387 N N . ALA A 1 486 ? -0.341 18.387 0.513 1.00 95.00 486 ALA A N 1
ATOM 3388 C CA . ALA A 1 486 ? -1.068 18.879 -0.649 1.00 95.00 486 ALA A CA 1
ATOM 3389 C C . ALA A 1 486 ? -1.925 17.800 -1.329 1.00 95.00 486 ALA A C 1
ATOM 3391 O O . ALA A 1 486 ? -2.648 18.142 -2.271 1.00 95.00 486 ALA A O 1
ATOM 3392 N N . GLU A 1 487 ? -1.864 16.537 -0.894 1.00 95.25 487 GLU A N 1
ATOM 3393 C CA . GLU A 1 487 ? -2.728 15.473 -1.412 1.00 95.25 487 GLU A CA 1
ATOM 3394 C C . GLU A 1 487 ? -4.165 15.697 -0.940 1.00 95.25 487 GLU A C 1
ATOM 3396 O O . GLU A 1 487 ? -4.424 15.761 0.254 1.00 95.25 487 GLU A O 1
ATOM 3401 N N . THR A 1 488 ? -5.100 15.848 -1.876 1.00 92.50 488 THR A N 1
ATOM 3402 C CA . THR A 1 488 ? -6.519 16.118 -1.579 1.00 92.50 488 THR A CA 1
ATOM 3403 C C . THR A 1 488 ? -7.480 15.417 -2.541 1.00 92.50 488 THR A C 1
ATOM 3405 O O . THR A 1 488 ? -8.676 15.714 -2.549 1.00 92.50 488 THR A O 1
ATOM 3408 N N . SER A 1 489 ? -6.960 14.561 -3.419 1.00 91.81 489 SER A N 1
ATOM 3409 C CA . SER A 1 489 ? -7.706 13.967 -4.529 1.00 91.81 489 SER A CA 1
ATOM 3410 C C . SER A 1 489 ? -7.926 12.465 -4.390 1.00 91.81 489 SER A C 1
ATOM 3412 O O . SER A 1 489 ? -8.877 11.957 -4.994 1.00 91.81 489 SER A O 1
ATOM 3414 N N . LEU A 1 490 ? -7.097 11.788 -3.585 1.00 94.81 490 LEU A N 1
ATOM 3415 C CA . LEU A 1 490 ? -7.321 10.408 -3.169 1.00 94.81 490 LEU A CA 1
ATOM 3416 C C . LEU A 1 490 ? -8.660 10.316 -2.437 1.00 94.81 490 LEU A C 1
ATOM 3418 O O . LEU A 1 490 ? -8.782 10.714 -1.286 1.00 94.81 490 LEU A O 1
ATOM 3422 N N . ASN A 1 491 ? -9.676 9.792 -3.114 1.00 93.75 491 ASN A N 1
ATOM 3423 C CA . ASN A 1 491 ? -11.006 9.609 -2.533 1.00 93.75 491 ASN A CA 1
ATOM 3424 C C . ASN A 1 491 ? -11.217 8.198 -1.971 1.00 93.75 491 ASN A C 1
ATOM 3426 O O . ASN A 1 491 ? -12.152 7.978 -1.198 1.00 93.75 491 ASN A O 1
ATOM 3430 N N . ASN A 1 492 ? -10.351 7.258 -2.353 1.00 94.38 492 ASN A N 1
ATOM 3431 C CA . ASN A 1 492 ? -10.367 5.884 -1.888 1.00 94.38 492 ASN A CA 1
ATOM 3432 C C . ASN A 1 492 ? -8.935 5.371 -1.710 1.00 94.38 492 ASN A C 1
ATOM 3434 O O . ASN A 1 492 ? -8.145 5.411 -2.655 1.00 94.38 492 ASN A O 1
ATOM 3438 N N . ILE A 1 493 ? -8.625 4.876 -0.514 1.00 97.69 493 ILE A N 1
ATOM 3439 C CA . ILE A 1 493 ? -7.391 4.144 -0.229 1.00 97.69 493 ILE A CA 1
ATOM 3440 C C . ILE A 1 493 ? -7.774 2.730 0.207 1.00 97.69 493 ILE A C 1
ATOM 3442 O O . ILE A 1 493 ? -8.545 2.570 1.152 1.00 97.69 493 ILE A O 1
ATOM 3446 N N . ARG A 1 494 ? -7.248 1.709 -0.467 1.00 97.00 494 ARG A N 1
ATOM 3447 C CA . ARG A 1 494 ? -7.345 0.305 -0.053 1.00 97.00 494 ARG A CA 1
ATOM 3448 C C . ARG A 1 494 ? -5.988 -0.140 0.475 1.00 97.00 494 ARG A C 1
ATOM 3450 O O . ARG A 1 494 ? -4.993 -0.015 -0.233 1.00 97.00 494 ARG A O 1
ATOM 3457 N N . LEU A 1 495 ? -5.974 -0.654 1.696 1.00 97.69 495 LEU A N 1
ATOM 3458 C CA . LEU A 1 495 ? -4.846 -1.357 2.290 1.00 97.69 495 LEU A CA 1
ATOM 3459 C C . LEU A 1 495 ? -5.281 -2.807 2.470 1.00 97.69 495 LEU A C 1
ATOM 3461 O O . LEU A 1 495 ? -6.323 -3.056 3.078 1.00 97.69 495 LEU A O 1
ATOM 3465 N N . ASP A 1 496 ? -4.525 -3.726 1.901 1.00 95.31 496 ASP A N 1
ATOM 3466 C CA . ASP A 1 496 ? -4.886 -5.133 1.815 1.00 95.31 496 ASP A CA 1
ATOM 3467 C C . ASP A 1 496 ? -3.673 -5.991 2.163 1.00 95.31 496 ASP A C 1
ATOM 3469 O O . ASP A 1 496 ? -2.592 -5.752 1.620 1.00 95.31 496 ASP A O 1
ATOM 3473 N N . GLY A 1 497 ? -3.831 -6.933 3.089 1.00 94.56 497 GLY A N 1
ATOM 3474 C CA . GLY A 1 497 ? -2.814 -7.939 3.396 1.00 94.56 497 GLY A CA 1
ATOM 3475 C C . GLY A 1 497 ? -2.639 -8.943 2.255 1.00 94.56 497 GLY A C 1
ATOM 3476 O O . GLY A 1 497 ? -1.530 -9.375 1.976 1.00 94.56 497 GLY A O 1
ATOM 3477 N N . ASP A 1 498 ? -3.695 -9.195 1.480 1.00 90.44 498 ASP A N 1
ATOM 3478 C CA . ASP A 1 498 ? -3.765 -10.325 0.553 1.00 90.44 498 ASP A CA 1
ATOM 3479 C C . ASP A 1 498 ? -3.493 -9.928 -0.916 1.00 90.44 498 ASP A C 1
ATOM 3481 O O . ASP A 1 498 ? -3.045 -8.822 -1.246 1.00 90.44 498 ASP A O 1
ATOM 3485 N N . ASP A 1 499 ? -3.741 -10.869 -1.828 1.00 87.50 499 ASP A N 1
ATOM 3486 C CA . ASP A 1 499 ? -3.641 -10.729 -3.269 1.00 87.50 499 ASP A CA 1
ATOM 3487 C C . ASP A 1 499 ? -4.798 -9.930 -3.893 1.00 87.50 499 ASP A C 1
ATOM 3489 O O . ASP A 1 499 ? -5.934 -9.890 -3.429 1.00 87.50 499 ASP A O 1
ATOM 3493 N N . ASN A 1 500 ? -4.527 -9.320 -5.046 1.00 86.88 500 ASN A N 1
ATOM 3494 C CA . ASN A 1 500 ? -5.515 -8.533 -5.788 1.00 86.88 500 ASN A CA 1
ATOM 3495 C C . ASN A 1 500 ? -6.546 -9.377 -6.579 1.00 86.88 500 ASN A C 1
ATOM 3497 O O . ASN A 1 500 ? -7.364 -8.820 -7.321 1.00 86.88 500 ASN A O 1
ATOM 3501 N N . ALA A 1 501 ? -6.491 -10.714 -6.506 1.00 77.56 501 ALA A N 1
ATOM 3502 C CA . ALA A 1 501 ? -7.142 -11.609 -7.469 1.00 77.56 501 ALA A CA 1
ATOM 3503 C C . ALA A 1 501 ? -8.146 -12.597 -6.853 1.00 77.56 501 ALA A C 1
ATOM 3505 O O . ALA A 1 501 ? -8.960 -13.179 -7.590 1.00 77.56 501 ALA A O 1
ATOM 3506 N N . GLY A 1 502 ? -8.137 -12.803 -5.541 1.00 70.75 502 GLY A N 1
ATOM 3507 C CA . GLY A 1 502 ? -8.990 -13.799 -4.908 1.00 70.75 502 GLY A CA 1
ATOM 3508 C C . GLY A 1 502 ? -8.868 -13.961 -3.401 1.00 70.75 502 GLY A C 1
ATOM 3509 O O . GLY A 1 502 ? -9.533 -14.881 -2.913 1.00 70.75 502 GLY A O 1
ATOM 3510 N N . ASN A 1 503 ? -8.082 -13.121 -2.725 1.00 75.69 503 ASN A N 1
ATOM 3511 C CA . ASN A 1 503 ? -7.915 -13.084 -1.277 1.00 75.69 503 ASN A CA 1
ATOM 3512 C C . ASN A 1 503 ? -7.658 -14.490 -0.708 1.00 75.69 503 ASN A C 1
ATOM 3514 O O . ASN A 1 503 ? -8.476 -15.098 0.002 1.00 75.69 503 ASN A O 1
ATOM 3518 N N . ALA A 1 504 ? -6.596 -15.109 -1.219 1.00 82.69 504 ALA A N 1
ATOM 3519 C CA . ALA A 1 504 ? -6.290 -16.512 -1.001 1.00 82.69 504 ALA A CA 1
ATOM 3520 C C . ALA A 1 504 ? -5.239 -16.742 0.088 1.00 82.69 504 ALA A C 1
ATOM 3522 O O . ALA A 1 504 ? -5.053 -17.908 0.475 1.00 82.69 504 ALA A O 1
ATOM 3523 N N . ASP A 1 505 ? -4.548 -15.697 0.533 1.00 88.81 505 ASP A N 1
ATOM 3524 C CA . ASP A 1 505 ? -3.533 -15.799 1.561 1.00 88.81 505 ASP A CA 1
ATOM 3525 C C . ASP A 1 505 ? -4.153 -16.094 2.928 1.00 88.81 505 ASP A C 1
ATOM 3527 O O . ASP A 1 505 ? -5.244 -15.671 3.281 1.00 88.81 505 ASP A O 1
ATOM 3531 N N . THR A 1 506 ? -3.460 -16.943 3.676 1.00 92.75 506 THR A N 1
ATOM 3532 C CA . THR A 1 506 ? -3.847 -17.410 5.013 1.00 92.75 506 THR A CA 1
ATOM 3533 C C . THR A 1 506 ? -2.824 -16.991 6.065 1.00 92.75 506 THR A C 1
ATOM 3535 O O . THR A 1 506 ? -2.750 -17.621 7.122 1.00 92.75 506 THR A O 1
ATOM 3538 N N . SER A 1 507 ? -1.929 -16.076 5.704 1.00 94.88 507 SER A N 1
ATOM 3539 C CA . SER A 1 507 ? -0.903 -15.536 6.585 1.00 94.88 507 SER A CA 1
ATOM 3540 C C . SER A 1 507 ? -1.505 -14.438 7.449 1.00 94.88 507 SER A C 1
ATOM 3542 O O . SER A 1 507 ? -2.458 -13.807 7.036 1.00 94.88 507 SER A O 1
ATOM 3544 N N . ASP A 1 508 ? -0.967 -14.266 8.655 1.00 95.62 508 ASP A N 1
ATOM 3545 C CA . ASP A 1 508 ? -1.466 -13.274 9.608 1.00 95.62 508 ASP A CA 1
ATOM 3546 C C . ASP A 1 508 ? -0.877 -11.898 9.256 1.00 95.62 508 ASP A C 1
ATOM 3548 O O . ASP A 1 508 ? 0.329 -11.678 9.450 1.00 95.62 508 ASP A O 1
ATOM 3552 N N . ASP A 1 509 ? -1.714 -10.984 8.777 1.00 96.44 509 ASP A N 1
ATOM 3553 C CA . ASP A 1 509 ? -1.302 -9.674 8.284 1.00 96.44 509 ASP A CA 1
ATOM 3554 C C . ASP A 1 509 ? -1.522 -8.564 9.314 1.00 96.44 509 ASP A C 1
ATOM 3556 O O . ASP A 1 509 ? -2.255 -8.682 10.299 1.00 96.44 509 ASP A O 1
ATOM 3560 N N . THR A 1 510 ? -0.814 -7.447 9.146 1.00 97.31 510 THR A N 1
ATOM 3561 C CA . THR A 1 510 ? -0.938 -6.270 10.011 1.00 97.31 510 THR A CA 1
ATOM 3562 C C . THR A 1 510 ? -1.160 -5.003 9.202 1.00 97.31 510 THR A C 1
ATOM 3564 O O . THR A 1 510 ? -0.265 -4.523 8.510 1.00 97.31 510 THR A O 1
ATOM 3567 N N . ILE A 1 511 ? -2.317 -4.373 9.368 1.00 98.00 511 ILE A N 1
ATOM 3568 C CA . ILE A 1 511 ? -2.677 -3.164 8.624 1.00 98.00 511 ILE A CA 1
ATOM 3569 C C . ILE A 1 511 ? -2.800 -2.002 9.586 1.00 98.00 511 ILE A C 1
ATOM 3571 O O . ILE A 1 511 ? -3.569 -2.041 10.545 1.00 98.00 511 ILE A O 1
ATOM 3575 N N . VAL A 1 512 ? -2.022 -0.956 9.335 1.00 98.19 512 VAL A N 1
ATOM 3576 C CA . VAL A 1 512 ? -1.863 0.170 10.250 1.00 98.19 512 VAL A CA 1
ATOM 3577 C C . VAL A 1 512 ? -2.271 1.466 9.574 1.00 98.19 512 VAL A C 1
ATOM 3579 O O . VAL A 1 512 ? -1.859 1.752 8.453 1.00 98.19 512 VAL A O 1
ATOM 3582 N N . VAL A 1 513 ? -3.054 2.280 10.277 1.00 98.00 513 VAL A N 1
ATOM 3583 C CA . VAL A 1 513 ? -3.389 3.647 9.872 1.00 98.00 513 VAL A CA 1
ATOM 3584 C C . VAL A 1 513 ? -3.012 4.593 11.001 1.00 98.00 513 VAL A C 1
ATOM 3586 O O . VAL A 1 513 ? -3.553 4.517 12.103 1.00 98.00 513 VAL A O 1
ATOM 3589 N N . ARG A 1 514 ? -2.093 5.513 10.709 1.00 96.62 514 ARG A N 1
ATOM 3590 C CA . ARG A 1 514 ? -1.600 6.508 11.669 1.00 96.62 514 ARG A CA 1
ATOM 3591 C C . ARG A 1 514 ? -2.191 7.891 11.442 1.00 96.62 514 ARG A C 1
ATOM 3593 O O . ARG A 1 514 ? -2.408 8.643 12.390 1.00 96.62 514 ARG A O 1
ATOM 3600 N N . SER A 1 515 ? -2.410 8.260 10.181 1.00 94.94 515 SER A N 1
ATOM 3601 C CA . SER A 1 515 ? -2.908 9.585 9.817 1.00 94.94 515 SER A CA 1
ATOM 3602 C C . SER A 1 515 ? -3.621 9.578 8.475 1.00 94.94 515 SER A C 1
ATOM 3604 O O . SER A 1 515 ? -3.146 8.997 7.502 1.00 94.94 515 SER A O 1
ATOM 3606 N N . THR A 1 516 ? -4.726 10.315 8.407 1.00 94.12 516 THR A N 1
ATOM 3607 C CA . THR A 1 516 ? -5.433 10.629 7.158 1.00 94.12 516 THR A CA 1
ATOM 3608 C C . THR A 1 516 ? -5.645 12.133 6.981 1.00 94.12 516 THR A C 1
ATOM 3610 O O . THR A 1 516 ? -6.451 12.560 6.158 1.00 94.12 516 THR A O 1
ATOM 3613 N N . GLY A 1 517 ? -4.899 12.962 7.724 1.00 89.31 517 GLY A N 1
ATOM 3614 C CA . GLY A 1 517 ? -5.152 14.402 7.859 1.00 89.31 517 GLY A CA 1
ATOM 3615 C C . GLY A 1 517 ? -5.080 15.249 6.578 1.00 89.31 517 GLY A C 1
ATOM 3616 O O . GLY A 1 517 ? -5.513 16.403 6.601 1.00 89.31 517 GLY A O 1
ATOM 3617 N N . SER A 1 518 ? -4.538 14.717 5.477 1.00 88.19 518 SER A N 1
ATOM 3618 C CA . SER A 1 518 ? -4.542 15.383 4.161 1.00 88.19 518 SER A CA 1
ATOM 3619 C C . SER A 1 518 ? -5.833 15.129 3.367 1.00 88.19 518 SER A C 1
ATOM 3621 O O . SER A 1 518 ? -6.218 15.946 2.531 1.00 88.19 518 SER A O 1
ATOM 3623 N N . LEU A 1 519 ? -6.536 14.032 3.655 1.00 90.00 519 LEU A N 1
ATOM 3624 C CA . LEU A 1 519 ? -7.763 13.644 2.967 1.00 90.00 519 LEU A CA 1
ATOM 3625 C C . LEU A 1 519 ? -8.949 14.513 3.404 1.00 90.00 519 LEU A C 1
ATOM 3627 O O . LEU A 1 519 ? -8.989 15.061 4.511 1.00 90.00 519 LEU A O 1
ATOM 3631 N N . VAL A 1 520 ? -9.958 14.647 2.541 1.00 85.69 520 VAL A N 1
ATOM 3632 C CA . VAL A 1 520 ? -11.202 15.324 2.920 1.00 85.69 520 VAL A CA 1
ATOM 3633 C C . VAL A 1 520 ? -12.139 14.345 3.623 1.00 85.69 520 VAL A C 1
ATOM 3635 O O . VAL A 1 520 ? -12.157 13.154 3.349 1.00 85.69 520 VAL A O 1
ATOM 3638 N N . SER A 1 521 ? -13.002 14.844 4.510 1.00 77.00 521 SER A N 1
ATOM 3639 C CA . SER A 1 521 ? -13.848 14.012 5.389 1.00 77.00 521 SER A CA 1
ATOM 3640 C C . SER A 1 521 ? -14.874 13.101 4.682 1.00 77.00 521 SER A C 1
ATOM 3642 O O . SER A 1 521 ? -15.697 12.481 5.351 1.00 77.00 521 SER A O 1
ATOM 3644 N N . THR A 1 522 ? -14.940 13.113 3.348 1.00 81.44 522 THR A N 1
ATOM 3645 C CA . THR A 1 522 ? -15.788 12.219 2.541 1.00 81.44 522 THR A CA 1
ATOM 3646 C C . THR A 1 522 ? -15.022 11.060 1.918 1.00 81.44 522 THR A C 1
ATOM 3648 O O . THR A 1 522 ? -15.666 10.182 1.347 1.00 81.44 522 THR A O 1
ATOM 3651 N N . ASP A 1 523 ? -13.695 11.093 1.986 1.00 91.69 523 ASP A N 1
ATOM 3652 C CA . ASP A 1 523 ? -12.821 10.056 1.452 1.00 91.69 523 ASP A CA 1
ATOM 3653 C C . ASP A 1 523 ? -12.811 8.861 2.406 1.00 91.69 523 ASP A C 1
ATOM 3655 O O . ASP A 1 523 ? -13.134 8.999 3.588 1.00 91.69 523 ASP A O 1
ATOM 3659 N N . THR A 1 524 ? -12.478 7.679 1.896 1.00 93.44 524 THR A N 1
ATOM 3660 C CA . THR A 1 524 ? -12.520 6.437 2.676 1.00 93.44 524 THR A CA 1
ATOM 3661 C C . THR A 1 524 ? -11.198 5.696 2.613 1.00 93.44 524 THR A C 1
ATOM 3663 O O . THR A 1 524 ? -10.635 5.537 1.529 1.00 93.44 524 THR A O 1
ATOM 3666 N N . VAL A 1 525 ? -10.747 5.180 3.756 1.00 96.75 525 VAL A N 1
ATOM 3667 C CA . VAL A 1 525 ? -9.665 4.186 3.819 1.00 96.75 525 VAL A CA 1
ATOM 3668 C C . VAL A 1 525 ? -10.279 2.845 4.198 1.00 96.75 525 VAL A C 1
ATOM 3670 O O . VAL A 1 525 ? -11.006 2.757 5.185 1.00 96.75 525 VAL A O 1
ATOM 3673 N N . SER A 1 526 ? -10.026 1.815 3.399 1.00 95.56 526 SER A N 1
ATOM 3674 C CA . SER A 1 526 ? -10.540 0.461 3.609 1.00 95.56 526 SER A CA 1
ATOM 3675 C C . SER A 1 526 ? -9.392 -0.494 3.910 1.00 95.56 526 SER A C 1
ATOM 3677 O O . SER A 1 526 ? -8.398 -0.475 3.190 1.00 95.56 526 SER A O 1
ATOM 3679 N N . LEU A 1 527 ? -9.539 -1.302 4.956 1.00 96.00 527 LEU A N 1
ATOM 3680 C CA . LEU A 1 527 ? -8.529 -2.220 5.471 1.00 96.00 527 LEU A CA 1
ATOM 3681 C C . LEU A 1 527 ? -9.053 -3.657 5.328 1.00 96.00 527 LEU A C 1
ATOM 3683 O O . LEU A 1 527 ? -10.122 -3.954 5.866 1.00 96.00 527 LEU A O 1
ATOM 3687 N N . PHE A 1 528 ? -8.323 -4.510 4.611 1.00 93.81 528 PHE A N 1
ATOM 3688 C CA . PHE A 1 528 ? -8.662 -5.914 4.327 1.00 93.81 528 PHE A CA 1
ATOM 3689 C C . PHE A 1 528 ? -7.531 -6.818 4.808 1.00 93.81 528 PHE A C 1
ATOM 3691 O O . PHE A 1 528 ? -6.416 -6.643 4.341 1.00 93.81 528 PHE A O 1
ATOM 3698 N N . GLY A 1 529 ? -7.800 -7.718 5.748 1.00 91.06 529 GLY A N 1
ATOM 3699 C CA . GLY A 1 529 ? -6.800 -8.614 6.323 1.00 91.06 529 GLY A CA 1
ATOM 3700 C C . GLY A 1 529 ? -6.453 -9.786 5.406 1.00 91.06 529 GLY A C 1
ATOM 3701 O O . GLY A 1 529 ? -5.277 -10.040 5.201 1.00 91.06 529 GLY A O 1
ATOM 3702 N N . GLY A 1 530 ? -7.451 -10.426 4.787 1.00 89.62 530 GLY A N 1
ATOM 3703 C CA . GLY A 1 530 ? -7.263 -11.691 4.060 1.00 89.62 530 GLY A CA 1
ATOM 3704 C C . GLY A 1 530 ? -7.940 -12.861 4.779 1.00 89.62 530 GLY A C 1
ATOM 3705 O O . GLY A 1 530 ? -8.960 -12.669 5.421 1.00 89.62 530 GLY A O 1
ATOM 3706 N N . GLN A 1 531 ? -7.477 -14.115 4.625 1.00 89.75 531 GLN A N 1
ATOM 3707 C CA . GLN A 1 531 ? -8.034 -15.262 5.385 1.00 89.75 531 GLN A CA 1
ATOM 3708 C C . GLN A 1 531 ? -7.294 -15.575 6.701 1.00 89.75 531 GLN A C 1
ATOM 3710 O O . GLN A 1 531 ? -7.717 -16.520 7.392 1.00 89.75 531 GLN A O 1
ATOM 3715 N N . GLY A 1 532 ? -6.165 -14.915 6.975 1.00 92.25 532 GLY A N 1
ATOM 3716 C CA . GLY A 1 532 ? -5.302 -15.144 8.139 1.00 92.25 532 GLY A CA 1
ATOM 3717 C C . GLY A 1 532 ? -5.871 -14.595 9.442 1.00 92.25 532 GLY A C 1
ATOM 3718 O O . GLY A 1 532 ? -6.980 -14.090 9.461 1.00 92.25 532 GLY A O 1
ATOM 3719 N N . ASP A 1 533 ? -5.160 -14.768 10.562 1.00 94.25 533 ASP A N 1
ATOM 3720 C CA . ASP A 1 533 ? -5.560 -14.133 11.826 1.00 94.25 533 ASP A CA 1
ATOM 3721 C C . ASP A 1 533 ? -5.029 -12.684 11.841 1.00 94.25 533 ASP A C 1
ATOM 3723 O O . ASP A 1 533 ? -3.913 -12.427 12.309 1.00 94.25 533 ASP A O 1
ATOM 3727 N N . ASP A 1 534 ? -5.811 -11.738 11.316 1.00 94.88 534 ASP A N 1
ATOM 3728 C CA . ASP A 1 534 ? -5.294 -10.424 10.922 1.00 94.88 534 ASP A CA 1
ATOM 3729 C C . ASP A 1 534 ? -5.419 -9.356 12.015 1.00 94.88 534 ASP A C 1
ATOM 3731 O O . ASP A 1 534 ? -6.297 -9.371 12.884 1.00 94.88 534 ASP A O 1
ATOM 3735 N N . THR A 1 535 ? -4.498 -8.390 11.998 1.00 95.81 535 THR A N 1
ATOM 3736 C CA . THR A 1 535 ? -4.429 -7.307 12.987 1.00 95.81 535 THR A CA 1
ATOM 3737 C C . THR A 1 535 ? -4.551 -5.932 12.340 1.00 95.81 535 THR A C 1
ATOM 3739 O O . THR A 1 535 ? -3.673 -5.475 11.613 1.00 95.81 535 THR A O 1
ATOM 3742 N N . PHE A 1 536 ? -5.602 -5.203 12.698 1.00 97.31 536 PHE A N 1
ATOM 3743 C CA . PHE A 1 536 ? -5.829 -3.817 12.306 1.00 97.31 536 PHE A CA 1
ATOM 3744 C C . PHE A 1 536 ? -5.434 -2.874 13.446 1.00 97.31 536 PHE A C 1
ATOM 3746 O O . PHE A 1 536 ? -5.891 -3.039 14.577 1.00 97.31 536 PHE A O 1
ATOM 3753 N N . ILE A 1 537 ? -4.610 -1.865 13.167 1.00 97.25 537 ILE A N 1
ATOM 3754 C CA . ILE A 1 537 ? -4.111 -0.915 14.170 1.00 97.25 537 ILE A CA 1
ATOM 3755 C C . ILE A 1 537 ? -4.408 0.518 13.732 1.00 97.25 537 ILE A C 1
ATOM 3757 O O . ILE A 1 537 ? -3.928 0.982 12.699 1.00 97.25 537 ILE A O 1
ATOM 3761 N N . LEU A 1 538 ? -5.154 1.243 14.560 1.00 97.31 538 LEU A N 1
ATOM 3762 C CA . LEU A 1 538 ? -5.418 2.670 14.419 1.00 97.31 538 LEU A CA 1
ATOM 3763 C C . LEU A 1 538 ? -4.674 3.405 15.529 1.00 97.31 538 LEU A C 1
ATOM 3765 O O . LEU A 1 538 ? -5.101 3.390 16.684 1.00 97.31 538 LEU A O 1
ATOM 3769 N N . ASP A 1 539 ? -3.524 3.976 15.179 1.00 95.38 539 ASP A N 1
ATOM 3770 C CA . ASP A 1 539 ? -2.562 4.493 16.151 1.00 95.38 539 ASP A CA 1
ATOM 3771 C C . ASP A 1 539 ? -1.510 5.377 15.466 1.00 95.38 539 ASP A C 1
ATOM 3773 O O . ASP A 1 539 ? -0.794 4.931 14.567 1.00 95.38 539 ASP A O 1
ATOM 3777 N N . SER A 1 540 ? -1.351 6.621 15.922 1.00 94.69 540 SER A N 1
ATOM 3778 C CA . SER A 1 540 ? -0.319 7.538 15.421 1.00 94.69 540 SER A CA 1
ATOM 3779 C C . SER A 1 540 ? 1.130 7.020 15.524 1.00 94.69 540 SER A C 1
ATOM 3781 O O . SER A 1 540 ? 1.984 7.461 14.747 1.00 94.69 540 SER A O 1
ATOM 3783 N N . ASP A 1 541 ? 1.448 6.118 16.461 1.00 92.75 541 ASP A N 1
ATOM 3784 C CA . ASP A 1 541 ? 2.789 5.533 16.605 1.00 92.75 541 ASP A CA 1
ATOM 3785 C C . ASP A 1 541 ? 2.935 4.158 15.922 1.00 92.75 541 ASP A C 1
ATOM 3787 O O . ASP A 1 541 ? 4.061 3.723 15.629 1.00 92.75 541 ASP A O 1
ATOM 3791 N N . GLY A 1 542 ? 1.802 3.560 15.538 1.00 91.62 542 GLY A N 1
ATOM 3792 C CA . GLY A 1 542 ? 1.672 2.317 14.783 1.00 91.62 542 GLY A CA 1
ATOM 3793 C C . GLY A 1 542 ? 2.055 1.051 15.551 1.00 91.62 542 GLY A C 1
ATOM 3794 O O . GLY A 1 542 ? 2.265 0.013 14.908 1.00 91.62 542 GLY A O 1
ATOM 3795 N N . GLY A 1 543 ? 2.211 1.134 16.875 1.00 88.06 543 GLY A N 1
ATOM 3796 C CA . GLY A 1 543 ? 2.554 0.022 17.755 1.00 88.06 543 GLY A CA 1
ATOM 3797 C C . GLY A 1 543 ? 1.346 -0.807 18.178 1.00 88.06 543 GLY A C 1
ATOM 3798 O O . GLY A 1 543 ? 1.498 -2.011 18.387 1.00 88.06 543 GLY A O 1
ATOM 3799 N N . GLY A 1 544 ? 0.164 -0.188 18.261 1.00 85.38 544 GLY A N 1
ATOM 3800 C CA . GLY A 1 544 ? -1.057 -0.838 18.741 1.00 85.38 544 GLY A CA 1
ATOM 3801 C C . GLY A 1 544 ? -1.032 -1.120 20.243 1.00 85.38 544 GLY A C 1
ATOM 3802 O O . GLY A 1 544 ? -1.782 -1.973 20.716 1.00 85.38 544 GLY A O 1
ATOM 3803 N N . ASP A 1 545 ? -0.148 -0.444 20.985 1.00 84.50 545 ASP A N 1
ATOM 3804 C CA . ASP A 1 545 ? 0.012 -0.632 22.422 1.00 84.50 545 ASP A CA 1
ATOM 3805 C C . ASP A 1 545 ? -0.663 0.484 23.231 1.00 84.50 545 ASP A C 1
ATOM 3807 O O . ASP A 1 545 ? -0.980 1.556 22.735 1.00 84.50 545 ASP A O 1
ATOM 3811 N N . SER A 1 546 ? -0.934 0.210 24.505 1.00 81.12 546 SER A N 1
ATOM 3812 C CA . SER A 1 546 ? -1.673 1.125 25.378 1.00 81.12 546 SER A CA 1
ATOM 3813 C C . SER A 1 546 ? -0.811 2.239 25.986 1.00 81.12 546 SER A C 1
ATOM 3815 O O . SER A 1 546 ? -1.258 2.894 26.927 1.00 81.12 546 SER A O 1
ATOM 3817 N N . ALA A 1 547 ? 0.473 2.355 25.630 1.00 83.25 547 ALA A N 1
ATOM 3818 C CA . ALA A 1 547 ? 1.416 3.215 26.349 1.00 83.25 547 ALA A CA 1
ATOM 3819 C C . ALA A 1 547 ? 1.537 4.617 25.744 1.00 83.25 547 ALA A C 1
ATOM 3821 O O . ALA A 1 547 ? 1.875 5.554 26.473 1.00 83.25 547 ALA A O 1
ATOM 3822 N N . SER A 1 548 ? 1.309 4.741 24.441 1.00 88.50 548 SER A N 1
ATOM 3823 C CA . SER A 1 548 ? 1.329 5.987 23.677 1.00 88.50 548 SER A CA 1
ATOM 3824 C C . SER A 1 548 ? 0.475 5.838 22.423 1.00 88.50 548 SER A C 1
ATOM 3826 O O . SER A 1 548 ? 0.005 4.746 22.134 1.00 88.50 548 SER A O 1
ATOM 3828 N N . GLY A 1 549 ? 0.255 6.940 21.708 1.00 92.50 549 GLY A N 1
ATOM 3829 C CA . GLY A 1 549 ? -0.511 6.942 20.464 1.00 92.50 549 GLY A CA 1
ATOM 3830 C C . GLY A 1 549 ? -1.849 7.663 20.576 1.00 92.50 549 GLY A C 1
ATOM 3831 O O . GLY A 1 549 ? -2.438 7.742 21.648 1.00 92.50 549 GLY A O 1
ATOM 3832 N N . THR A 1 550 ? -2.314 8.238 19.470 1.00 93.94 550 THR A N 1
ATOM 3833 C CA . THR A 1 550 ? -3.628 8.880 19.352 1.00 93.94 550 THR A CA 1
ATOM 3834 C C . THR A 1 550 ? -4.244 8.610 17.983 1.00 93.94 550 THR A C 1
ATOM 3836 O O . THR A 1 550 ? -3.514 8.455 16.997 1.00 93.94 550 THR A O 1
ATOM 3839 N N . VAL A 1 551 ? -5.575 8.624 17.888 1.00 95.06 551 VAL A N 1
ATOM 3840 C CA . VAL A 1 551 ? -6.312 8.560 16.613 1.00 95.06 551 VAL A CA 1
ATOM 3841 C C . VAL A 1 551 ? -6.769 9.930 16.108 1.00 95.06 551 VAL A C 1
ATOM 3843 O O . VAL A 1 551 ? -7.326 10.027 15.018 1.00 95.06 551 VAL A O 1
ATOM 3846 N N . ASN A 1 552 ? -6.445 11.023 16.802 1.00 91.38 552 ASN A N 1
ATOM 3847 C CA . ASN A 1 552 ? -6.811 12.396 16.417 1.00 91.38 552 ASN A CA 1
ATOM 3848 C C . ASN A 1 552 ? -6.320 12.855 15.027 1.00 91.38 552 ASN A C 1
ATOM 3850 O O . ASN A 1 552 ? -6.773 13.871 14.494 1.00 91.38 552 ASN A O 1
ATOM 3854 N N . SER A 1 553 ? -5.353 12.148 14.433 1.00 91.19 553 SER A N 1
ATOM 3855 C CA . SER A 1 553 ? -4.866 12.423 13.070 1.00 91.19 553 SER A CA 1
ATOM 3856 C C . SER A 1 553 ? -5.636 11.662 11.982 1.00 91.19 553 SER A C 1
ATOM 3858 O O . SER A 1 553 ? -5.369 11.852 10.792 1.00 91.19 553 SER A O 1
ATOM 3860 N N . ILE A 1 554 ? -6.594 10.821 12.367 1.00 93.25 554 ILE A N 1
ATOM 3861 C CA . ILE A 1 554 ? -7.482 10.073 11.479 1.00 93.25 554 ILE A CA 1
ATOM 3862 C C . ILE A 1 554 ? -8.771 10.882 11.328 1.00 93.25 554 ILE A C 1
ATOM 3864 O O . ILE A 1 554 ? -9.664 10.841 12.162 1.00 93.25 554 ILE A O 1
ATOM 3868 N N . THR A 1 555 ? -8.872 11.662 10.256 1.00 91.31 555 THR A N 1
ATOM 3869 C CA . THR A 1 555 ? -9.974 12.622 10.056 1.00 91.31 555 THR A CA 1
ATOM 3870 C C . THR A 1 555 ? -11.006 12.169 9.026 1.00 91.31 555 THR A C 1
ATOM 3872 O O . THR A 1 555 ? -11.909 12.930 8.660 1.00 91.31 555 THR A O 1
ATOM 3875 N N . THR A 1 556 ? -10.864 10.949 8.517 1.00 91.69 556 THR A N 1
ATOM 3876 C CA . THR A 1 556 ? -11.701 10.372 7.461 1.00 91.69 556 THR A CA 1
ATOM 3877 C C . THR A 1 556 ? -12.285 9.039 7.894 1.00 91.69 556 THR A C 1
ATOM 3879 O O . THR A 1 556 ? -11.609 8.315 8.622 1.00 91.69 556 THR A O 1
ATOM 3882 N N . PRO A 1 557 ? -13.483 8.678 7.403 1.00 93.19 557 PRO A N 1
ATOM 3883 C CA . PRO A 1 557 ? -14.066 7.371 7.663 1.00 93.19 557 PRO A CA 1
ATOM 3884 C C . PRO A 1 557 ? -13.130 6.208 7.318 1.00 93.19 557 PRO A C 1
ATOM 3886 O O . PRO A 1 557 ? -12.559 6.153 6.221 1.00 93.19 557 PRO A O 1
ATOM 3889 N N . LEU A 1 558 ? -13.039 5.255 8.242 1.00 95.44 558 LEU A N 1
ATOM 3890 C CA . LEU A 1 558 ? -12.328 3.994 8.071 1.00 95.44 558 LEU A CA 1
ATOM 3891 C C . LEU A 1 558 ? -13.313 2.834 7.923 1.00 95.44 558 LEU A C 1
ATOM 3893 O O . LEU A 1 558 ? -14.300 2.746 8.656 1.00 95.44 558 LEU A O 1
ATOM 3897 N N . LEU A 1 559 ? -13.036 1.935 6.982 1.00 94.94 559 LEU A N 1
ATOM 3898 C CA . LEU A 1 559 ? -13.754 0.678 6.793 1.00 94.94 559 LEU A CA 1
ATOM 3899 C C . LEU A 1 559 ? -12.807 -0.474 7.139 1.00 94.94 559 LEU A C 1
ATOM 3901 O O . LEU A 1 559 ? -11.920 -0.786 6.355 1.00 94.94 559 LEU A O 1
ATOM 3905 N N . VAL A 1 560 ? -12.983 -1.091 8.301 1.00 95.00 560 VAL A N 1
ATOM 3906 C CA . VAL A 1 560 ? -12.144 -2.198 8.785 1.00 95.00 560 VAL A CA 1
ATOM 3907 C C . VAL A 1 560 ? -12.864 -3.517 8.545 1.00 95.00 560 VAL A C 1
ATOM 3909 O O . VAL A 1 560 ? -14.050 -3.611 8.852 1.00 95.00 560 VAL A O 1
ATOM 3912 N N . ALA A 1 561 ? -12.185 -4.515 7.986 1.00 92.31 561 ALA A N 1
ATOM 3913 C CA . ALA A 1 561 ? -12.794 -5.798 7.635 1.00 92.31 561 ALA A CA 1
ATOM 3914 C C . ALA A 1 561 ? -14.154 -5.660 6.896 1.00 92.31 561 ALA A C 1
ATOM 3916 O O . ALA A 1 561 ? -15.189 -6.208 7.317 1.00 92.31 561 ALA A O 1
ATOM 3917 N N . PRO A 1 562 ? -14.245 -4.829 5.832 1.00 91.00 562 PRO A N 1
ATOM 3918 C CA . PRO A 1 562 ? -15.507 -4.599 5.141 1.00 91.00 562 PRO A CA 1
ATOM 3919 C C . PRO A 1 562 ? -15.932 -5.832 4.327 1.00 91.00 562 PRO A C 1
ATOM 3921 O O . PRO A 1 562 ? -15.273 -6.862 4.267 1.00 91.00 562 PRO A O 1
ATOM 3924 N N . ALA A 1 563 ? -17.087 -5.751 3.658 1.00 85.06 563 ALA A N 1
ATOM 3925 C CA . ALA A 1 563 ? -17.564 -6.874 2.855 1.00 85.06 563 ALA A CA 1
ATOM 3926 C C . ALA A 1 563 ? -16.574 -7.201 1.722 1.00 85.06 563 ALA A C 1
ATOM 3928 O O . ALA A 1 563 ? -16.354 -6.365 0.845 1.00 85.06 563 ALA A O 1
ATOM 3929 N N . GLY A 1 564 ? -16.071 -8.434 1.714 1.00 81.50 564 GLY A N 1
ATOM 3930 C CA . GLY A 1 564 ? -14.991 -8.857 0.826 1.00 81.50 564 GLY A CA 1
ATOM 3931 C C . GLY A 1 564 ? -13.671 -9.085 1.554 1.00 81.50 564 GLY A C 1
ATOM 3932 O O . GLY A 1 564 ? -12.740 -9.465 0.879 1.00 81.50 564 GLY A O 1
ATOM 3933 N N . ASP A 1 565 ? -13.612 -8.848 2.865 1.00 81.69 565 ASP A N 1
ATOM 3934 C CA . ASP A 1 565 ? -12.611 -9.439 3.754 1.00 81.69 565 ASP A CA 1
ATOM 3935 C C . ASP A 1 565 ? -12.990 -10.894 4.080 1.00 81.69 565 ASP A C 1
ATOM 3937 O O . ASP A 1 565 ? -14.187 -11.245 4.117 1.00 81.69 565 ASP A O 1
ATOM 3941 N N . GLU A 1 566 ? -11.998 -11.757 4.261 1.00 73.25 566 GLU A N 1
ATOM 3942 C CA . GLU A 1 566 ? -12.165 -13.200 4.380 1.00 73.25 566 GLU A CA 1
ATOM 3943 C C . GLU A 1 566 ? -11.836 -13.709 5.793 1.00 73.25 566 GLU A C 1
ATOM 3945 O O . GLU A 1 566 ? -11.364 -12.991 6.638 1.00 73.25 566 GLU A O 1
ATOM 3950 N N . GLY A 1 567 ? -12.174 -14.971 6.074 1.00 77.62 567 GLY A N 1
ATOM 3951 C CA . GLY A 1 567 ? -11.532 -15.791 7.115 1.00 77.62 567 GLY A CA 1
ATOM 3952 C C . GLY A 1 567 ? -11.194 -15.187 8.487 1.00 77.62 567 GLY A C 1
ATOM 3953 O O . GLY A 1 567 ? -11.957 -14.406 9.027 1.00 77.62 567 GLY A O 1
ATOM 3954 N N . GLY A 1 568 ? -10.153 -15.752 9.098 1.00 88.12 568 GLY A N 1
ATOM 3955 C CA . GLY A 1 568 ? -9.500 -15.178 10.270 1.00 88.12 568 GLY A CA 1
ATOM 3956 C C . GLY A 1 568 ? -10.115 -15.295 11.657 1.00 88.12 568 GLY A C 1
ATOM 3957 O O . GLY A 1 568 ? -11.296 -15.607 11.848 1.00 88.12 568 GLY A O 1
ATOM 3958 N N . ILE A 1 569 ? -9.221 -15.125 12.637 1.00 91.69 569 ILE A N 1
ATOM 3959 C CA . ILE A 1 569 ? -9.502 -14.584 13.966 1.00 91.69 569 ILE A CA 1
ATOM 3960 C C . ILE A 1 569 ? -8.943 -13.160 13.996 1.00 91.69 569 ILE A C 1
ATOM 3962 O O . ILE A 1 569 ? -7.782 -12.959 14.358 1.00 91.69 569 ILE A O 1
ATOM 3966 N N . ASP A 1 570 ? -9.782 -12.184 13.669 1.00 93.19 570 ASP A N 1
ATOM 3967 C CA . ASP A 1 570 ? -9.301 -10.825 13.415 1.00 93.19 570 ASP A CA 1
ATOM 3968 C C . ASP A 1 570 ? -9.380 -9.929 14.652 1.00 93.19 570 ASP A C 1
ATOM 3970 O O . ASP A 1 570 ? -10.274 -10.047 15.506 1.00 93.19 570 ASP A O 1
ATOM 3974 N N . ALA A 1 571 ? -8.445 -8.986 14.748 1.00 94.00 571 ALA A N 1
ATOM 3975 C CA . ALA A 1 571 ? -8.346 -8.050 15.858 1.00 94.00 571 ALA A CA 1
ATOM 3976 C C . ALA A 1 571 ? -8.217 -6.598 15.387 1.00 94.00 571 ALA A C 1
ATOM 3978 O O . ALA A 1 571 ? -7.336 -6.267 14.602 1.00 94.00 571 ALA A O 1
ATOM 3979 N N . LEU A 1 572 ? -9.043 -5.704 15.936 1.00 95.69 572 LEU A N 1
ATOM 3980 C CA . LEU A 1 572 ? -8.918 -4.253 15.757 1.00 95.69 572 LEU A CA 1
ATOM 3981 C C . LEU A 1 572 ? -8.423 -3.590 17.046 1.00 95.69 572 LEU A C 1
ATOM 3983 O O . LEU A 1 572 ? -9.024 -3.762 18.106 1.00 95.69 572 LEU A O 1
ATOM 3987 N N . PHE A 1 573 ? -7.370 -2.785 16.941 1.00 95.75 573 PHE A N 1
ATOM 3988 C CA . PHE A 1 573 ? -6.833 -1.934 18.000 1.00 95.75 573 PHE A CA 1
ATOM 3989 C C . PHE A 1 573 ? -7.061 -0.465 17.653 1.00 95.75 573 PHE A C 1
ATOM 3991 O O . PHE A 1 573 ? -6.647 -0.002 16.591 1.00 95.75 573 PHE A O 1
ATOM 3998 N N . VAL A 1 574 ? -7.700 0.271 18.559 1.00 96.44 574 VAL A N 1
ATOM 3999 C CA . VAL A 1 574 ? -7.923 1.717 18.452 1.00 96.44 574 VAL A CA 1
ATOM 4000 C C . VAL A 1 574 ? -7.267 2.383 19.653 1.00 96.44 574 VAL A C 1
ATOM 4002 O O . VAL A 1 574 ? -7.691 2.154 20.788 1.00 96.44 574 VAL A O 1
ATOM 4005 N N . VAL A 1 575 ? -6.199 3.143 19.410 1.00 94.69 575 VAL A N 1
ATOM 4006 C CA . VAL A 1 575 ? -5.326 3.676 20.462 1.00 94.69 575 VAL A CA 1
ATOM 4007 C C . VAL A 1 575 ? -5.443 5.193 20.532 1.00 94.69 575 VAL A C 1
ATOM 4009 O O . VAL A 1 575 ? -4.907 5.895 19.674 1.00 94.69 575 VAL A O 1
ATOM 4012 N N . ASP A 1 576 ? -6.091 5.694 21.584 1.00 94.81 576 ASP A N 1
ATOM 4013 C CA . ASP A 1 576 ? -6.214 7.130 21.847 1.00 94.81 576 ASP A CA 1
ATOM 4014 C C . ASP A 1 576 ? -5.543 7.626 23.138 1.00 94.81 576 ASP A C 1
ATOM 4016 O O . ASP A 1 576 ? -5.835 8.691 23.667 1.00 94.81 576 ASP A O 1
ATOM 4020 N N . THR A 1 577 ? -4.570 6.863 23.632 1.00 92.31 577 THR A N 1
ATOM 4021 C CA . THR A 1 577 ? -3.895 7.105 24.915 1.00 92.31 577 THR A CA 1
ATOM 4022 C C . THR A 1 577 ? -3.323 8.521 25.081 1.00 92.31 577 THR A C 1
ATOM 4024 O O . THR A 1 577 ? -3.404 9.079 26.169 1.00 92.31 577 THR A O 1
ATOM 4027 N N . ASP A 1 578 ? -2.697 9.101 24.056 1.00 91.75 578 ASP A N 1
ATOM 4028 C CA . ASP A 1 578 ? -2.025 10.409 24.119 1.00 91.75 578 ASP A CA 1
ATOM 4029 C C . ASP A 1 578 ? -2.954 11.605 23.825 1.00 91.75 578 ASP A C 1
ATOM 4031 O O . ASP A 1 578 ? -2.460 12.733 23.665 1.00 91.75 578 ASP A O 1
ATOM 4035 N N . ASP A 1 579 ? -4.276 11.403 23.762 1.00 90.19 579 ASP A N 1
ATOM 4036 C CA . ASP A 1 579 ? -5.211 12.526 23.736 1.00 90.19 579 ASP A CA 1
ATOM 4037 C C . ASP A 1 579 ? -5.205 13.280 25.077 1.00 90.19 579 ASP A C 1
ATOM 4039 O O . ASP A 1 579 ? -5.125 12.724 26.171 1.00 90.19 579 ASP A O 1
ATOM 4043 N N . ALA A 1 580 ? -5.213 14.606 24.980 1.00 88.12 580 ALA A N 1
ATOM 4044 C CA . ALA A 1 580 ? -5.302 15.507 26.113 1.00 88.12 580 ALA A CA 1
ATOM 4045 C C . ALA A 1 580 ? -6.748 15.876 26.471 1.00 88.12 580 ALA A C 1
ATOM 4047 O O . ALA A 1 580 ? -6.963 16.428 27.558 1.00 88.12 580 ALA A O 1
ATOM 4048 N N . ASP A 1 581 ? -7.695 15.672 25.558 1.00 89.75 581 ASP A N 1
ATOM 4049 C CA . ASP A 1 581 ? -9.122 15.889 25.755 1.00 89.75 581 ASP A CA 1
ATOM 4050 C C . ASP A 1 581 ? -9.818 14.537 26.006 1.00 89.75 581 ASP A C 1
ATOM 4052 O O . ASP A 1 581 ? -9.308 13.498 25.617 1.00 89.75 581 ASP A O 1
ATOM 4056 N N . GLY A 1 582 ? -10.941 14.565 26.731 1.00 89.19 582 GLY A N 1
ATOM 4057 C CA . GLY A 1 582 ? -11.744 13.365 26.976 1.00 89.19 582 GLY A CA 1
ATOM 4058 C C . GLY A 1 582 ? -12.849 13.231 25.932 1.00 89.19 582 GLY A C 1
ATOM 4059 O O . GLY A 1 582 ? -13.448 14.239 25.520 1.00 89.19 582 GLY A O 1
ATOM 4060 N N . ASP A 1 583 ? -13.156 11.996 25.565 1.00 92.94 583 ASP A N 1
ATOM 4061 C CA . ASP A 1 583 ? -14.039 11.642 24.469 1.00 92.94 583 ASP A CA 1
ATOM 4062 C C . ASP A 1 583 ? -15.419 11.164 24.909 1.00 92.94 583 ASP A C 1
ATOM 4064 O O . ASP A 1 583 ? -15.682 10.736 26.033 1.00 92.94 583 ASP A O 1
ATOM 4068 N N . THR A 1 584 ? -16.362 11.228 23.970 1.00 93.62 584 THR A N 1
ATOM 4069 C CA . THR A 1 584 ? -17.650 10.538 24.089 1.00 93.62 584 THR A CA 1
ATOM 4070 C C . THR A 1 584 ? -17.775 9.548 22.945 1.00 93.62 584 THR A C 1
ATOM 4072 O O . THR A 1 584 ? -18.153 9.916 21.832 1.00 93.62 584 THR A O 1
ATOM 4075 N N . ILE A 1 585 ? -17.469 8.294 23.252 1.00 94.88 585 ILE A N 1
ATOM 4076 C CA . ILE A 1 585 ? -17.334 7.200 22.304 1.00 94.88 585 ILE A CA 1
ATOM 4077 C C . ILE A 1 585 ? -18.638 6.409 22.262 1.00 94.88 585 ILE A C 1
ATOM 4079 O O . ILE A 1 585 ? -19.162 6.011 23.298 1.00 94.88 585 ILE A O 1
ATOM 4083 N N . ILE A 1 586 ? -19.160 6.134 21.068 1.00 94.31 586 ILE A N 1
ATOM 4084 C CA . ILE A 1 586 ? -20.304 5.233 20.877 1.00 94.31 586 ILE A CA 1
ATOM 4085 C C . ILE A 1 586 ? -19.846 4.005 20.101 1.00 94.31 586 ILE A C 1
ATOM 4087 O O . ILE A 1 586 ? -19.389 4.121 18.967 1.00 94.31 586 ILE A O 1
ATOM 4091 N N . ILE A 1 587 ? -20.040 2.823 20.682 1.00 94.81 587 ILE A N 1
ATOM 4092 C CA . ILE A 1 587 ? -19.711 1.534 20.070 1.00 94.81 587 ILE A CA 1
ATOM 4093 C C . ILE A 1 587 ? -21.007 0.787 19.761 1.00 94.81 587 ILE A C 1
ATOM 4095 O O . ILE A 1 587 ? -21.858 0.598 20.630 1.00 94.81 587 ILE A O 1
ATOM 4099 N N . THR A 1 588 ? -21.178 0.350 18.518 1.00 93.44 588 THR A N 1
ATOM 4100 C CA . THR A 1 588 ? -22.279 -0.538 18.110 1.00 93.44 588 THR A CA 1
ATOM 4101 C C . THR A 1 588 ? -21.733 -1.901 17.695 1.00 93.44 588 THR A C 1
ATOM 4103 O O . THR A 1 588 ? -20.552 -2.165 17.848 1.00 93.44 588 THR A O 1
ATOM 4106 N N . SER A 1 589 ? -22.558 -2.789 17.139 1.00 90.88 589 SER A N 1
ATOM 4107 C CA . SER A 1 589 ? -22.050 -4.057 16.600 1.00 90.88 589 SER A CA 1
ATOM 4108 C C . SER A 1 589 ? -21.251 -3.901 15.298 1.00 90.88 589 SER A C 1
ATOM 4110 O O . SER A 1 589 ? -20.862 -4.911 14.735 1.00 90.88 589 SER A O 1
ATOM 4112 N N . SER A 1 590 ? -21.116 -2.688 14.752 1.00 92.38 590 SER A N 1
ATOM 4113 C CA . SER A 1 590 ? -20.460 -2.458 13.455 1.00 92.38 590 SER A CA 1
ATOM 4114 C C . SER A 1 590 ? -19.823 -1.071 13.313 1.00 92.38 590 SER A C 1
ATOM 4116 O O . SER A 1 590 ? -19.428 -0.695 12.212 1.00 92.38 590 SER A O 1
ATOM 4118 N N . THR A 1 591 ? -19.812 -0.245 14.363 1.00 94.06 591 THR A N 1
ATOM 4119 C CA . THR A 1 591 ? -19.241 1.112 14.306 1.00 94.06 591 THR A CA 1
ATOM 4120 C C . THR A 1 591 ? -18.606 1.522 15.631 1.00 94.06 591 THR A C 1
ATOM 4122 O O . THR A 1 591 ? -19.052 1.079 16.693 1.00 94.06 591 THR A O 1
ATOM 4125 N N . ILE A 1 592 ? -17.601 2.395 15.561 1.00 95.12 592 ILE A N 1
ATOM 4126 C CA . ILE A 1 592 ? -17.109 3.236 16.663 1.00 95.12 592 ILE A CA 1
ATOM 4127 C C . ILE A 1 592 ? -17.229 4.684 16.199 1.00 95.12 592 ILE A C 1
ATOM 4129 O O . ILE A 1 592 ? -16.922 4.986 15.048 1.00 95.12 592 ILE A O 1
ATOM 4133 N N . GLU A 1 593 ? -17.689 5.555 17.087 1.00 93.81 593 GLU A N 1
ATOM 4134 C CA . GLU A 1 593 ? -17.942 6.965 16.801 1.00 93.81 593 GLU A CA 1
ATOM 4135 C C . GLU A 1 593 ? -17.433 7.854 17.919 1.00 93.81 593 GLU A C 1
ATOM 4137 O O . GLU A 1 593 ? -17.642 7.526 19.085 1.00 93.81 593 GLU A O 1
ATOM 4142 N N . GLY A 1 594 ? -16.888 9.016 17.567 1.00 92.94 594 GLY A N 1
ATOM 4143 C CA . GLY A 1 594 ? -16.546 10.074 18.512 1.00 92.94 594 GLY A CA 1
ATOM 4144 C C . GLY A 1 594 ? -15.152 9.971 19.120 1.00 92.94 594 GLY A C 1
ATOM 4145 O O . GLY A 1 594 ? -14.811 10.861 19.884 1.00 92.94 594 GLY A O 1
ATOM 4146 N N . ILE A 1 595 ? -14.369 8.949 18.761 1.00 93.19 595 ILE A N 1
ATOM 4147 C CA . ILE A 1 595 ? -13.003 8.730 19.268 1.00 93.19 595 ILE A CA 1
ATOM 4148 C C . ILE A 1 595 ? -11.941 9.498 18.469 1.00 93.19 595 ILE A C 1
ATOM 4150 O O . ILE A 1 595 ? -10.843 9.728 18.936 1.00 93.19 595 ILE A O 1
ATOM 4154 N N . THR A 1 596 ? -12.230 9.889 17.226 1.00 90.50 596 THR A N 1
ATOM 4155 C CA . THR A 1 596 ? -11.258 10.639 16.398 1.00 90.50 596 THR A CA 1
ATOM 4156 C C . THR A 1 596 ? -11.464 12.156 16.450 1.00 90.50 596 THR A C 1
ATOM 4158 O O . THR A 1 596 ? -10.784 12.916 15.756 1.00 90.50 596 THR A O 1
ATOM 4161 N N . GLY A 1 597 ? -12.504 12.611 17.157 1.00 82.81 597 GLY A N 1
ATOM 4162 C CA . GLY A 1 597 ? -13.002 13.987 17.092 1.00 82.81 597 GLY A CA 1
ATOM 4163 C C . GLY A 1 597 ? -13.639 14.383 15.745 1.00 82.81 597 GLY A C 1
ATOM 4164 O O . GLY A 1 597 ? -14.023 15.549 15.561 1.00 82.81 597 GLY A O 1
ATOM 4165 N N . SER A 1 598 ? -13.770 13.454 14.787 1.00 78.62 598 SER A N 1
ATOM 4166 C CA . SER A 1 598 ? -14.409 13.702 13.492 1.00 78.62 598 SER A CA 1
ATOM 4167 C C . SER A 1 598 ? -15.929 13.872 13.619 1.00 78.62 598 SER A C 1
ATOM 4169 O O . SER A 1 598 ? -16.584 13.459 14.571 1.00 78.62 598 SER A O 1
ATOM 4171 N N . ALA A 1 599 ? -16.516 14.574 12.645 1.00 71.75 599 ALA A N 1
ATOM 4172 C CA . ALA A 1 599 ? -17.965 14.780 12.563 1.00 71.75 599 ALA A CA 1
ATOM 4173 C C . ALA A 1 599 ? -18.675 13.743 11.673 1.00 71.75 599 ALA A C 1
ATOM 4175 O O . ALA A 1 599 ? -19.909 13.749 11.600 1.00 71.75 599 ALA A O 1
ATOM 4176 N N . ALA A 1 600 ? -17.907 12.952 10.918 1.00 73.56 600 ALA A N 1
ATOM 4177 C CA . ALA A 1 600 ? -18.403 11.837 10.118 1.00 73.56 600 ALA A CA 1
ATOM 4178 C C . ALA A 1 600 ? -18.454 10.560 10.970 1.00 73.56 600 ALA A C 1
ATOM 4180 O O . ALA A 1 600 ? -18.143 10.616 12.149 1.00 73.56 600 ALA A O 1
ATOM 4181 N N . VAL A 1 601 ? -18.881 9.446 10.366 1.00 78.31 601 VAL A N 1
ATOM 4182 C CA . VAL A 1 601 ? -18.702 8.141 11.007 1.00 78.31 601 VAL A CA 1
ATOM 4183 C C . VAL A 1 601 ? -17.208 7.835 11.067 1.00 78.31 601 VAL A C 1
ATOM 4185 O O . VAL A 1 601 ? -16.578 7.874 10.007 1.00 78.31 601 VAL A O 1
ATOM 4188 N N . ASP A 1 602 ? -16.663 7.554 12.249 1.00 87.44 602 ASP A N 1
ATOM 4189 C CA . ASP A 1 602 ? -15.214 7.384 12.428 1.00 87.44 602 ASP A CA 1
ATOM 4190 C C . ASP A 1 602 ? -14.751 6.044 11.852 1.00 87.44 602 ASP A C 1
ATOM 4192 O O . ASP A 1 602 ? -13.995 5.994 10.880 1.00 87.44 602 ASP A O 1
ATOM 4196 N N . ILE A 1 603 ? -15.239 4.944 12.431 1.00 95.38 603 ILE A N 1
ATOM 4197 C CA . ILE A 1 603 ? -14.817 3.586 12.083 1.00 95.38 603 ILE A CA 1
ATOM 4198 C C . ILE A 1 603 ? -16.064 2.739 11.866 1.00 95.38 603 ILE A C 1
ATOM 4200 O O . ILE A 1 603 ? -16.918 2.621 12.744 1.00 95.38 603 ILE A O 1
ATOM 4204 N N . THR A 1 604 ? -16.166 2.118 10.697 1.00 94.56 604 THR A N 1
ATOM 4205 C CA . THR A 1 604 ? -17.144 1.067 10.404 1.00 94.56 604 THR A CA 1
ATOM 4206 C C . THR A 1 604 ? -16.414 -0.261 10.280 1.00 94.56 604 THR A C 1
ATOM 4208 O O . THR A 1 604 ? -15.397 -0.329 9.597 1.00 94.56 604 THR A O 1
ATOM 4211 N N . TYR A 1 605 ? -16.946 -1.310 10.897 1.00 92.94 605 TYR A N 1
ATOM 4212 C CA . TYR A 1 605 ? -16.408 -2.666 10.823 1.00 92.94 605 TYR A CA 1
ATOM 4213 C C . TYR A 1 605 ? -17.510 -3.711 10.636 1.00 92.94 605 TYR A C 1
ATOM 4215 O O . TYR A 1 605 ? -18.699 -3.377 10.652 1.00 92.94 605 TYR A O 1
ATOM 4223 N N . ASP A 1 606 ? -17.106 -4.963 10.431 1.00 74.38 606 ASP A N 1
ATOM 4224 C CA . ASP A 1 606 ? -17.970 -6.131 10.234 1.00 74.38 606 ASP A CA 1
ATOM 4225 C C . ASP A 1 606 ? -18.863 -6.020 8.990 1.00 74.38 606 ASP A C 1
ATOM 4227 O O . ASP A 1 606 ? -20.083 -5.804 9.041 1.00 74.38 606 ASP A O 1
ATOM 4231 N N . GLY A 1 607 ? -18.242 -6.206 7.820 1.00 62.16 607 GLY A N 1
ATOM 4232 C CA . GLY A 1 607 ? -18.959 -6.442 6.570 1.00 62.16 607 GLY A CA 1
ATOM 4233 C C . GLY A 1 607 ? -19.898 -7.653 6.651 1.00 62.16 607 GLY A C 1
ATOM 4234 O O . GLY A 1 607 ? -19.726 -8.562 7.447 1.00 62.16 607 GLY A O 1
ATOM 4235 N N . ALA A 1 608 ? -20.909 -7.736 5.779 1.00 55.25 608 ALA A N 1
ATOM 4236 C CA . ALA A 1 608 ? -21.969 -8.760 5.848 1.00 55.25 608 ALA A CA 1
ATOM 4237 C C . ALA A 1 608 ? -21.519 -10.247 5.743 1.00 55.25 608 ALA A C 1
ATOM 4239 O O . ALA A 1 608 ? -22.386 -11.128 5.679 1.00 55.25 608 ALA A O 1
ATOM 4240 N N . ALA A 1 609 ? -20.215 -10.525 5.658 1.00 56.78 609 ALA A N 1
ATOM 4241 C CA . ALA A 1 609 ? -19.628 -11.847 5.492 1.00 56.78 609 ALA A CA 1
ATOM 4242 C C . ALA A 1 609 ? -18.843 -12.341 6.722 1.00 56.78 609 ALA A C 1
ATOM 4244 O O . ALA A 1 609 ? -18.934 -13.539 6.973 1.00 56.78 609 ALA A O 1
ATOM 4245 N N . GLN A 1 610 ? -18.170 -11.465 7.481 1.00 69.00 610 GLN A N 1
ATOM 4246 C CA . GLN A 1 610 ? -17.283 -11.803 8.604 1.00 69.00 610 GLN A CA 1
ATOM 4247 C C . GLN A 1 610 ? -17.427 -10.779 9.744 1.00 69.00 610 GLN A C 1
ATOM 4249 O O . GLN A 1 610 ? -17.903 -9.666 9.525 1.00 69.00 610 GLN A O 1
ATOM 4254 N N . THR A 1 611 ? -17.090 -11.190 10.964 1.00 79.31 611 THR A N 1
ATOM 4255 C CA . THR A 1 611 ? -17.144 -10.348 12.167 1.00 79.31 611 THR A CA 1
ATOM 4256 C C . THR A 1 611 ? -15.798 -10.402 12.859 1.00 79.31 611 THR A C 1
ATOM 4258 O O . THR A 1 611 ? -15.345 -11.514 13.114 1.00 79.31 611 THR A O 1
ATOM 4261 N N . LEU A 1 612 ? -15.230 -9.253 13.221 1.00 89.94 612 LEU A N 1
ATOM 4262 C CA . LEU A 1 612 ? -14.034 -9.143 14.049 1.00 89.94 612 LEU A CA 1
ATOM 4263 C C . LEU A 1 612 ? -14.192 -10.003 15.304 1.00 89.94 612 LEU A C 1
ATOM 4265 O O . LEU A 1 612 ? -15.177 -9.880 16.042 1.00 89.94 612 LEU A O 1
ATOM 4269 N N . ASP A 1 613 ? -13.213 -10.853 15.586 1.00 92.19 613 ASP A N 1
ATOM 4270 C CA . ASP A 1 613 ? -13.208 -11.686 16.786 1.00 92.19 613 ASP A CA 1
ATOM 4271 C C . ASP A 1 613 ? -12.878 -10.862 18.029 1.00 92.19 613 ASP A C 1
ATOM 4273 O O . ASP A 1 613 ? -13.378 -11.148 19.126 1.00 92.19 613 ASP A O 1
ATOM 4277 N N . SER A 1 614 ? -12.072 -9.809 17.874 1.00 93.12 614 SER A N 1
ATOM 4278 C CA . SER A 1 614 ? -11.797 -8.872 18.956 1.00 93.12 614 SER A CA 1
ATOM 4279 C C . SER A 1 614 ? -11.677 -7.414 18.519 1.00 93.12 614 SER A C 1
ATOM 4281 O O . SER A 1 614 ? -11.122 -7.084 17.477 1.00 93.12 614 SER A O 1
ATOM 4283 N N . LEU A 1 615 ? -12.176 -6.527 19.375 1.00 94.69 615 LEU A N 1
ATOM 4284 C CA . LEU A 1 615 ? -12.011 -5.082 19.286 1.00 94.69 615 LEU A CA 1
ATOM 4285 C C . LEU A 1 615 ? -11.411 -4.594 20.602 1.00 94.69 615 LEU A C 1
ATOM 4287 O O . LEU A 1 615 ? -11.951 -4.889 21.665 1.00 94.69 615 LEU A O 1
ATOM 4291 N N . THR A 1 616 ? -10.329 -3.830 20.541 1.00 94.94 616 THR A N 1
ATOM 4292 C CA . THR A 1 616 ? -9.684 -3.206 21.695 1.00 94.94 616 THR A CA 1
ATOM 4293 C C . THR A 1 616 ? -9.647 -1.696 21.514 1.00 94.94 616 THR A C 1
ATOM 4295 O O . THR A 1 616 ? -9.165 -1.207 20.496 1.00 94.94 616 THR A O 1
ATOM 4298 N N . VAL A 1 617 ? -10.152 -0.965 22.507 1.00 95.00 617 VAL A N 1
ATOM 4299 C CA . VAL A 1 617 ? -10.179 0.500 22.541 1.00 95.00 617 VAL A CA 1
ATOM 4300 C C . VAL A 1 617 ? -9.439 0.978 23.785 1.00 95.00 617 VAL A C 1
ATOM 4302 O O . VAL A 1 617 ? -9.818 0.614 24.901 1.00 95.00 617 VAL A O 1
ATOM 4305 N N . PHE A 1 618 ? -8.411 1.798 23.580 1.00 93.62 618 PHE A N 1
ATOM 4306 C CA . PHE A 1 618 ? -7.736 2.562 24.628 1.00 93.62 618 PHE A CA 1
ATOM 4307 C C . PHE A 1 618 ? -8.157 4.023 24.500 1.00 93.62 618 PHE A C 1
ATOM 4309 O O . PHE A 1 618 ? -7.963 4.603 23.433 1.00 93.62 618 PHE A O 1
ATOM 4316 N N . THR A 1 619 ? -8.746 4.593 25.548 1.00 93.38 619 THR A N 1
ATOM 4317 C CA . THR A 1 619 ? -9.143 6.011 25.564 1.00 93.38 619 THR A CA 1
ATOM 4318 C C . THR A 1 619 ? -8.009 6.897 26.091 1.00 93.38 619 THR A C 1
ATOM 4320 O O . THR A 1 619 ? -6.888 6.418 26.297 1.00 93.38 619 THR A O 1
ATOM 4323 N N . SER A 1 620 ? -8.278 8.189 26.265 1.00 91.69 620 SER A N 1
ATOM 4324 C CA . SER A 1 620 ? -7.295 9.191 26.668 1.00 91.69 620 SER A CA 1
ATOM 4325 C C . SER A 1 620 ? -6.660 8.892 28.034 1.00 91.69 620 SER A C 1
ATOM 4327 O O . SER A 1 620 ? -7.300 8.389 28.949 1.00 91.69 620 SER A O 1
ATOM 4329 N N . ASN A 1 621 ? -5.388 9.254 28.229 1.00 88.50 621 ASN A N 1
ATOM 4330 C CA . ASN A 1 621 ? -4.767 9.295 29.563 1.00 88.50 621 ASN A CA 1
ATOM 4331 C C . ASN A 1 621 ? -4.973 10.655 30.262 1.00 88.50 621 ASN A C 1
ATOM 4333 O O . ASN A 1 621 ? -4.169 11.093 31.105 1.00 88.50 621 ASN A O 1
ATOM 4337 N N . ALA A 1 622 ? -6.025 11.375 29.875 1.00 86.31 622 ALA A N 1
ATOM 4338 C CA . ALA A 1 622 ? -6.264 12.732 30.309 1.00 86.31 622 ALA A CA 1
ATOM 4339 C C . ALA A 1 622 ? -6.851 12.761 31.728 1.00 86.31 622 ALA A C 1
ATOM 4341 O O . ALA A 1 622 ? -8.036 12.587 31.971 1.00 86.31 622 ALA A O 1
ATOM 4342 N N . ALA A 1 623 ? -6.021 13.122 32.709 1.00 83.94 623 ALA A N 1
ATOM 4343 C CA . ALA A 1 623 ? -6.505 13.269 34.081 1.00 83.94 623 ALA A CA 1
ATOM 4344 C C . ALA A 1 623 ? -7.693 14.258 34.211 1.00 83.94 623 ALA A C 1
ATOM 4346 O O . ALA A 1 623 ? -7.729 15.315 33.568 1.00 83.94 623 ALA A O 1
ATOM 4347 N N . SER A 1 624 ? -8.592 13.975 35.163 1.00 81.19 624 SER A N 1
ATOM 4348 C CA . SER A 1 624 ? -9.769 14.789 35.516 1.00 81.19 624 SER A CA 1
ATOM 4349 C C . SER A 1 624 ? -9.513 16.312 35.467 1.00 81.19 624 SER A C 1
ATOM 4351 O O . SER A 1 624 ? -8.540 16.820 36.057 1.00 81.19 624 SER A O 1
ATOM 4353 N N . PRO A 1 625 ? -10.383 17.095 34.788 1.00 85.56 625 PRO A N 1
ATOM 4354 C CA . PRO A 1 625 ? -11.780 16.786 34.444 1.00 85.56 625 PRO A CA 1
ATOM 4355 C C . PRO A 1 625 ? -12.018 16.305 32.998 1.00 85.56 625 PRO A C 1
ATOM 4357 O O . PRO A 1 625 ? -13.150 16.409 32.519 1.00 85.56 625 PRO A O 1
ATOM 4360 N N . ASN A 1 626 ? -10.969 15.920 32.275 1.00 88.00 626 ASN A N 1
ATOM 4361 C CA . ASN A 1 626 ? -11.046 15.534 30.866 1.00 88.00 626 ASN A CA 1
ATOM 4362 C C . ASN A 1 626 ? -11.360 14.039 30.749 1.00 88.00 626 ASN A C 1
ATOM 4364 O O . ASN A 1 626 ? -10.529 13.274 30.303 1.00 88.00 626 ASN A O 1
ATOM 4368 N N . ASN A 1 627 ? -12.537 13.651 31.224 1.00 92.12 627 ASN A N 1
ATOM 4369 C CA . ASN A 1 627 ? -12.899 12.249 31.378 1.00 92.12 627 ASN A CA 1
ATOM 4370 C C . ASN A 1 627 ? -13.513 11.673 30.102 1.00 92.12 627 ASN A C 1
ATOM 4372 O O . ASN A 1 627 ? -14.218 12.392 29.382 1.00 92.12 627 ASN A O 1
ATOM 4376 N N . ASP A 1 628 ? -13.371 10.367 29.933 1.00 94.06 628 ASP A N 1
ATOM 4377 C CA . ASP A 1 628 ? -13.947 9.607 28.839 1.00 94.06 628 ASP A CA 1
ATOM 4378 C C . ASP A 1 628 ? -15.338 9.060 29.183 1.00 94.06 628 ASP A C 1
ATOM 4380 O O . ASP A 1 628 ? -15.680 8.719 30.320 1.00 94.06 628 ASP A O 1
ATOM 4384 N N . THR A 1 629 ? -16.199 8.982 28.173 1.00 94.81 629 THR A N 1
ATOM 4385 C CA . THR A 1 629 ? -17.489 8.290 28.248 1.00 94.81 629 THR A CA 1
ATOM 4386 C C . THR A 1 629 ? -17.603 7.301 27.100 1.00 94.81 629 THR A C 1
ATOM 4388 O O . THR A 1 629 ? -17.634 7.709 25.945 1.00 94.81 629 THR A O 1
ATOM 4391 N N . VAL A 1 630 ? -17.728 6.009 27.406 1.00 95.69 630 VAL A N 1
ATOM 4392 C CA . VAL A 1 630 ? -17.874 4.932 26.417 1.00 95.69 630 VAL A CA 1
ATOM 4393 C C . VAL A 1 630 ? -19.277 4.333 26.493 1.00 95.69 630 VAL A C 1
ATOM 4395 O O . VAL A 1 630 ? -19.613 3.620 27.435 1.00 95.69 630 VAL A O 1
ATOM 4398 N N . ASP A 1 631 ? -20.097 4.588 25.478 1.00 95.25 631 ASP A N 1
ATOM 4399 C CA . ASP A 1 631 ? -21.451 4.055 25.322 1.00 95.25 631 ASP A CA 1
ATOM 4400 C C . ASP A 1 631 ? -21.455 2.824 24.397 1.00 95.25 631 ASP A C 1
ATOM 4402 O O . ASP A 1 631 ? -21.418 2.941 23.170 1.00 95.25 631 ASP A O 1
ATOM 4406 N N . ILE A 1 632 ? -21.576 1.626 24.967 1.00 95.25 632 ILE A N 1
ATOM 4407 C CA . ILE A 1 632 ? -21.651 0.355 24.235 1.00 95.25 632 ILE A CA 1
ATOM 4408 C C . ILE A 1 632 ? -23.117 -0.017 23.996 1.00 95.25 632 ILE A C 1
ATOM 4410 O O . ILE A 1 632 ? -23.837 -0.445 24.902 1.00 95.25 632 ILE A O 1
ATOM 4414 N N . GLN A 1 633 ? -23.553 0.122 22.744 1.00 93.31 633 GLN A N 1
ATOM 4415 C CA . GLN A 1 633 ? -24.938 -0.073 22.307 1.00 93.31 633 GLN A CA 1
ATOM 4416 C C . GLN A 1 633 ? -25.207 -1.371 21.556 1.00 93.31 633 GLN A C 1
ATOM 4418 O O . GLN A 1 633 ? -26.365 -1.720 21.305 1.00 93.31 633 GLN A O 1
ATOM 4423 N N . GLY A 1 634 ? -24.164 -2.092 21.179 1.00 92.00 634 GLY A N 1
ATOM 4424 C CA . GLY A 1 634 ? -24.288 -3.381 20.525 1.00 92.00 634 GLY A CA 1
ATOM 4425 C C . GLY A 1 634 ? -22.935 -4.052 20.428 1.00 92.00 634 GLY A C 1
ATOM 4426 O O . GLY A 1 634 ? -21.922 -3.371 20.334 1.00 92.00 634 GLY A O 1
ATOM 4427 N N . THR A 1 635 ? -22.932 -5.377 20.436 1.00 92.69 635 THR A N 1
ATOM 4428 C CA . THR A 1 635 ? -21.728 -6.175 20.204 1.00 92.69 635 THR A CA 1
ATOM 4429 C C . THR A 1 635 ? -22.038 -7.291 19.216 1.00 92.69 635 THR A C 1
ATOM 4431 O O . THR A 1 635 ? -23.145 -7.843 19.209 1.00 92.69 635 THR A O 1
ATOM 4434 N N . ALA A 1 636 ? -21.082 -7.613 18.350 1.00 90.94 636 ALA A N 1
ATOM 4435 C CA . ALA A 1 636 ? -21.190 -8.750 17.450 1.00 90.94 636 ALA A CA 1
ATOM 4436 C C . ALA A 1 636 ? -21.190 -10.074 18.237 1.00 90.94 636 ALA A C 1
ATOM 4438 O O . ALA A 1 636 ? -20.664 -10.181 19.344 1.00 90.94 636 ALA A O 1
ATOM 4439 N N . THR A 1 637 ? -21.856 -11.095 17.694 1.00 89.06 637 THR A N 1
ATOM 4440 C CA . THR A 1 637 ? -21.968 -12.396 18.372 1.00 89.06 637 THR A CA 1
ATOM 4441 C C . THR A 1 637 ? -20.608 -13.083 18.416 1.00 89.06 637 THR A C 1
ATOM 4443 O O . THR A 1 637 ? -19.984 -13.230 17.378 1.00 89.06 637 THR A O 1
ATOM 4446 N N . ALA A 1 638 ? -20.224 -13.603 19.584 1.00 87.00 638 ALA A N 1
ATOM 4447 C CA . ALA A 1 638 ? -18.955 -14.306 19.822 1.00 87.00 638 ALA A CA 1
ATOM 4448 C C . ALA A 1 638 ? -17.674 -13.447 19.766 1.00 87.00 638 ALA A C 1
ATOM 4450 O O . ALA A 1 638 ? -16.617 -13.973 20.107 1.00 87.00 638 ALA A O 1
ATOM 4451 N N . SER A 1 639 ? -17.780 -12.153 19.466 1.00 91.31 639 SER A N 1
ATOM 4452 C CA . SER A 1 639 ? -16.668 -11.200 19.530 1.00 91.31 639 SER A CA 1
ATOM 4453 C C . SER A 1 639 ? -16.379 -10.732 20.963 1.00 91.31 639 SER A C 1
ATOM 4455 O O . SER A 1 639 ? -17.261 -10.753 21.835 1.00 91.31 639 SER A O 1
ATOM 4457 N N . VAL A 1 640 ? -15.145 -10.287 21.211 1.00 93.12 640 VAL A N 1
ATOM 4458 C CA . VAL A 1 640 ? -14.690 -9.723 22.492 1.00 93.12 640 VAL A CA 1
ATOM 4459 C C . VAL A 1 640 ? -14.357 -8.241 22.336 1.00 93.12 640 VAL A C 1
ATOM 4461 O O . VAL A 1 640 ? -13.504 -7.874 21.539 1.00 93.12 640 VAL A O 1
ATOM 4464 N N . TYR A 1 641 ? -14.987 -7.398 23.146 1.00 94.94 641 TYR A N 1
ATOM 4465 C CA . TYR A 1 641 ? -14.790 -5.952 23.178 1.00 94.94 641 TYR A CA 1
ATOM 4466 C C . TYR A 1 641 ? -13.992 -5.586 24.429 1.00 94.94 641 TYR A C 1
ATOM 4468 O O . TYR A 1 641 ? -14.521 -5.678 25.532 1.00 94.94 641 TYR A O 1
ATOM 4476 N N . ASN A 1 642 ? -12.730 -5.203 24.281 1.00 93.88 642 ASN A N 1
ATOM 4477 C CA . ASN A 1 642 ? -11.840 -4.776 25.356 1.00 93.88 642 ASN A CA 1
ATOM 4478 C C . ASN A 1 642 ? -11.835 -3.245 25.436 1.00 93.88 642 ASN A C 1
ATOM 4480 O O . ASN A 1 642 ? -11.402 -2.585 24.496 1.00 93.88 642 ASN A O 1
ATOM 4484 N N . ILE A 1 643 ? -12.302 -2.684 26.548 1.00 94.25 643 ILE A N 1
ATOM 4485 C CA . ILE A 1 643 ? -12.383 -1.241 26.783 1.00 94.25 643 ILE A CA 1
ATOM 4486 C C . ILE A 1 643 ? -11.457 -0.885 27.939 1.00 94.25 643 ILE A C 1
ATOM 4488 O O . ILE A 1 643 ? -11.661 -1.367 29.054 1.00 94.25 643 ILE A O 1
ATOM 4492 N N . ALA A 1 644 ? -10.455 -0.057 27.667 1.00 91.50 644 ALA A N 1
ATOM 4493 C CA . ALA A 1 644 ? -9.502 0.428 28.653 1.00 91.50 644 ALA A CA 1
ATOM 4494 C C . ALA A 1 644 ? -9.565 1.959 28.724 1.00 91.50 644 ALA A C 1
ATOM 4496 O O . ALA A 1 644 ? -9.212 2.617 27.745 1.00 91.50 644 ALA A O 1
ATOM 4497 N N . THR A 1 645 ? -10.016 2.511 29.857 1.00 89.56 645 THR A N 1
ATOM 4498 C CA . THR A 1 645 ? -10.235 3.965 30.005 1.00 89.56 645 THR A CA 1
ATOM 4499 C C . THR A 1 645 ? -9.035 4.753 30.547 1.00 89.56 645 THR A C 1
ATOM 4501 O O . THR A 1 645 ? -9.037 5.970 30.570 1.00 89.56 645 THR A O 1
ATOM 4504 N N . GLN A 1 646 ? -7.941 4.063 30.879 1.00 87.44 646 GLN A N 1
ATOM 4505 C CA . GLN A 1 646 ? -6.627 4.656 31.169 1.00 87.44 646 GLN A CA 1
ATOM 4506 C C . GLN A 1 646 ? -6.551 5.566 32.415 1.00 87.44 646 GLN A C 1
ATOM 4508 O O . GLN A 1 646 ? -6.301 5.036 33.491 1.00 87.44 646 GLN A O 1
ATOM 4513 N N . ASP A 1 647 ? -6.623 6.894 32.313 1.00 87.12 647 ASP A N 1
ATOM 4514 C CA . ASP A 1 647 ? -6.533 7.826 33.456 1.00 87.12 647 ASP A CA 1
ATOM 4515 C C . ASP A 1 647 ? -7.690 8.836 33.331 1.00 87.12 647 ASP A C 1
ATOM 4517 O O . ASP A 1 647 ? -7.816 9.455 32.287 1.00 87.12 647 ASP A O 1
ATOM 4521 N N . GLY A 1 648 ? -8.439 9.136 34.393 1.00 87.88 648 GLY A N 1
ATOM 4522 C CA . GLY A 1 648 ? -9.631 9.991 34.276 1.00 87.88 648 GLY A CA 1
ATOM 4523 C C . GLY A 1 648 ? -10.694 9.606 35.300 1.00 87.88 648 GLY A C 1
ATOM 4524 O O . GLY A 1 648 ? -10.516 8.631 36.007 1.00 87.88 648 GLY A O 1
ATOM 4525 N N . ASP A 1 649 ? -11.767 10.394 35.463 1.00 92.50 649 ASP A N 1
ATOM 4526 C CA . ASP A 1 649 ? -12.954 9.889 36.188 1.00 92.50 649 ASP A CA 1
ATOM 4527 C C . ASP A 1 649 ? -13.964 9.382 35.140 1.00 92.50 649 ASP A C 1
ATOM 4529 O O . ASP A 1 649 ? -14.879 10.123 34.744 1.00 92.50 649 ASP A O 1
ATOM 4533 N N . ASP A 1 650 ? -13.740 8.178 34.614 1.00 93.56 650 ASP A N 1
ATOM 4534 C CA . ASP A 1 650 ? -14.336 7.729 33.353 1.00 93.56 650 ASP A CA 1
ATOM 4535 C C . ASP A 1 650 ? -15.687 7.039 33.536 1.00 93.56 650 ASP A C 1
ATOM 4537 O O . ASP A 1 650 ? -16.107 6.658 34.630 1.00 93.56 650 ASP A O 1
ATOM 4541 N N . THR A 1 651 ? -16.455 6.908 32.456 1.00 94.88 651 THR A N 1
ATOM 4542 C CA . THR A 1 651 ? -17.766 6.248 32.501 1.00 94.88 651 THR A CA 1
ATOM 4543 C C . THR A 1 651 ? -17.958 5.291 31.337 1.00 94.88 651 THR A C 1
ATOM 4545 O O . THR A 1 651 ? -17.974 5.701 30.182 1.00 94.88 651 THR A O 1
ATOM 4548 N N . VAL A 1 652 ? -18.230 4.022 31.633 1.00 95.56 652 VAL A N 1
ATOM 4549 C CA . VAL A 1 652 ? -18.634 3.013 30.647 1.00 95.56 652 VAL A CA 1
ATOM 4550 C C . VAL A 1 652 ? -20.113 2.683 30.832 1.00 95.56 652 VAL A C 1
ATOM 4552 O O . VAL A 1 652 ? -20.533 2.196 31.881 1.00 95.56 652 VAL A O 1
ATOM 4555 N N . ASN A 1 653 ? -20.921 2.924 29.802 1.00 94.94 653 ASN A N 1
ATOM 4556 C CA . ASN A 1 653 ? -22.343 2.596 29.769 1.00 94.94 653 ASN A CA 1
ATOM 4557 C C . ASN A 1 653 ? -22.593 1.426 28.812 1.00 94.94 653 ASN A C 1
ATOM 4559 O O . ASN A 1 653 ? -22.169 1.453 27.663 1.00 94.94 653 ASN A O 1
ATOM 4563 N N . ILE A 1 654 ? -23.339 0.417 29.252 1.00 94.50 654 ILE A N 1
ATOM 4564 C CA . ILE A 1 654 ? -23.706 -0.762 28.462 1.00 94.50 654 ILE A CA 1
ATOM 4565 C C . ILE A 1 654 ? -25.231 -0.837 28.397 1.00 94.50 654 ILE A C 1
ATOM 4567 O O . ILE A 1 654 ? -25.894 -1.181 29.377 1.00 94.50 654 ILE A O 1
ATOM 4571 N N . THR A 1 655 ? -25.795 -0.480 27.243 1.00 91.38 655 THR A N 1
ATOM 4572 C CA . THR A 1 655 ? -27.243 -0.492 26.979 1.00 91.38 655 THR A CA 1
ATOM 4573 C C . THR A 1 655 ? -27.505 -0.381 25.484 1.00 91.38 655 THR A C 1
ATOM 4575 O O . THR A 1 655 ? -26.926 0.461 24.810 1.00 91.38 655 THR A O 1
ATOM 4578 N N . SER A 1 656 ? -28.408 -1.182 24.929 1.00 84.56 656 SER A N 1
ATOM 4579 C CA . SER A 1 656 ? -28.705 -1.142 23.499 1.00 84.56 656 SER A CA 1
ATOM 4580 C C . SER A 1 656 ? -29.653 -0.019 23.090 1.00 84.56 656 SER A C 1
ATOM 4582 O O . SER A 1 656 ? -30.620 0.309 23.779 1.00 84.56 656 SER A O 1
ATOM 4584 N N . ASN A 1 657 ? -29.433 0.504 21.878 1.00 69.12 657 ASN A N 1
ATOM 4585 C CA . ASN A 1 657 ? -30.321 1.443 21.182 1.00 69.12 657 ASN A CA 1
ATOM 4586 C C . ASN A 1 657 ? -30.585 2.775 21.913 1.00 69.12 657 ASN A C 1
ATOM 4588 O O . ASN A 1 657 ? -31.610 3.420 21.656 1.00 69.12 657 ASN A O 1
ATOM 4592 N N . SER A 1 658 ? -29.695 3.207 22.810 1.00 69.94 658 SER A N 1
ATOM 4593 C CA . SER A 1 658 ? -29.788 4.526 23.429 1.00 69.94 658 SER A CA 1
ATOM 4594 C C . SER A 1 658 ? -28.456 5.027 23.979 1.00 69.94 658 SER A C 1
ATOM 4596 O O . SER A 1 658 ? -27.701 4.264 24.560 1.00 69.94 658 SER A O 1
ATOM 4598 N N . THR A 1 659 ? -28.226 6.336 23.865 1.00 66.94 659 THR A N 1
ATOM 4599 C CA . THR A 1 659 ? -27.195 7.082 24.614 1.00 66.94 659 THR A CA 1
ATOM 4600 C C . THR A 1 659 ? -27.761 7.746 25.870 1.00 66.94 659 THR A C 1
ATOM 4602 O O . THR A 1 659 ? -27.051 8.374 26.650 1.00 66.94 659 THR A O 1
ATOM 4605 N N . ALA A 1 660 ? -29.086 7.719 26.045 1.00 65.69 660 ALA A N 1
ATOM 4606 C CA . ALA A 1 660 ? -29.730 8.435 27.131 1.00 65.69 660 ALA A CA 1
ATOM 4607 C C . ALA A 1 660 ? -29.779 7.573 28.387 1.00 65.69 660 ALA A C 1
ATOM 4609 O O . ALA A 1 660 ? -30.267 6.436 28.356 1.00 65.69 660 ALA A O 1
ATOM 4610 N N . LEU A 1 661 ? -29.359 8.182 29.502 1.00 62.72 661 LEU A N 1
ATOM 4611 C CA . LEU A 1 661 ? -29.405 7.528 30.792 1.00 62.72 661 LEU A CA 1
ATOM 4612 C C . LEU A 1 661 ? -30.825 6.983 31.078 1.00 62.72 661 LEU A C 1
ATOM 4614 O O . LEU A 1 661 ? -31.782 7.741 30.905 1.00 62.72 661 LEU A O 1
ATOM 4618 N N . GLN A 1 662 ? -30.976 5.709 31.480 1.00 68.12 662 GLN A N 1
ATOM 4619 C CA . GLN A 1 662 ? -32.277 5.046 31.745 1.00 68.12 662 GLN A CA 1
ATOM 4620 C C . GLN A 1 662 ? -33.157 4.794 30.504 1.00 68.12 662 GLN A C 1
ATOM 4622 O O . GLN A 1 662 ? -34.373 4.997 30.513 1.00 68.12 662 GLN A O 1
ATOM 4627 N N . SER A 1 663 ? -32.553 4.364 29.400 1.00 72.06 663 SER A N 1
ATOM 4628 C CA . SER A 1 663 ? -33.294 3.886 28.232 1.00 72.06 663 SER A CA 1
ATOM 4629 C C . SER A 1 663 ? -32.486 2.841 27.464 1.00 72.06 663 SER A C 1
ATOM 4631 O O . SER A 1 663 ? -31.260 2.857 27.524 1.00 72.06 663 SER A O 1
ATOM 4633 N N . GLY A 1 664 ? -33.171 1.933 26.766 1.00 84.00 664 GLY A N 1
ATOM 4634 C CA . GLY A 1 664 ? -32.536 0.796 26.093 1.00 84.00 664 GLY A CA 1
ATOM 4635 C C . GLY A 1 664 ? -32.664 -0.515 26.869 1.00 84.00 664 GLY A C 1
ATOM 4636 O O . GLY A 1 664 ? -33.304 -0.561 27.919 1.00 84.00 664 GLY A O 1
ATOM 4637 N N . ASN A 1 665 ? -32.124 -1.594 26.310 1.00 88.25 665 ASN A N 1
ATOM 4638 C CA . ASN A 1 665 ? -32.118 -2.936 26.908 1.00 88.25 665 ASN A CA 1
ATOM 4639 C C . ASN A 1 665 ? -30.817 -3.680 26.561 1.00 88.25 665 ASN A C 1
ATOM 4641 O O . ASN A 1 665 ? -30.031 -3.167 25.775 1.00 88.25 665 ASN A O 1
ATOM 4645 N N . LEU A 1 666 ? -30.585 -4.896 27.043 1.00 90.50 666 LEU A N 1
ATOM 4646 C CA . LEU A 1 666 ? -29.334 -5.624 26.773 1.00 90.50 666 LEU A CA 1
ATOM 4647 C C . LEU A 1 666 ? -29.398 -6.585 25.568 1.00 90.50 666 LEU A C 1
ATOM 4649 O O . LEU A 1 666 ? -28.435 -7.301 25.302 1.00 90.50 666 LEU A O 1
ATOM 4653 N N . ASP A 1 667 ? -30.482 -6.567 24.783 1.00 87.62 667 ASP A N 1
ATOM 4654 C CA . ASP A 1 667 ? -30.726 -7.539 23.700 1.00 87.62 667 ASP A CA 1
ATOM 4655 C C . ASP A 1 667 ? -29.701 -7.481 22.553 1.00 87.62 667 ASP A C 1
ATOM 4657 O O . ASP A 1 667 ? -29.538 -8.461 21.826 1.00 87.62 667 ASP A O 1
ATOM 4661 N N . ALA A 1 668 ? -29.054 -6.330 22.336 1.00 89.56 668 ALA A N 1
ATOM 4662 C CA . ALA A 1 668 ? -28.047 -6.166 21.282 1.00 89.56 668 ALA A CA 1
ATOM 4663 C C . ALA A 1 668 ? -26.611 -6.433 21.760 1.00 89.56 668 ALA A C 1
ATOM 4665 O O . ALA A 1 668 ? -25.683 -6.342 20.958 1.00 89.56 668 ALA A O 1
ATOM 4666 N N . ILE A 1 669 ? -26.420 -6.750 23.043 1.00 91.88 669 ILE A N 1
ATOM 4667 C CA . ILE A 1 669 ? -25.120 -7.130 23.594 1.00 91.88 669 ILE A CA 1
ATOM 4668 C C . ILE A 1 669 ? -25.000 -8.651 23.457 1.00 91.88 669 ILE A C 1
ATOM 4670 O O . ILE A 1 669 ? -25.525 -9.403 24.278 1.00 91.88 669 ILE A O 1
ATOM 4674 N N . LEU A 1 670 ? -24.396 -9.103 22.355 1.00 90.75 670 LEU A N 1
ATOM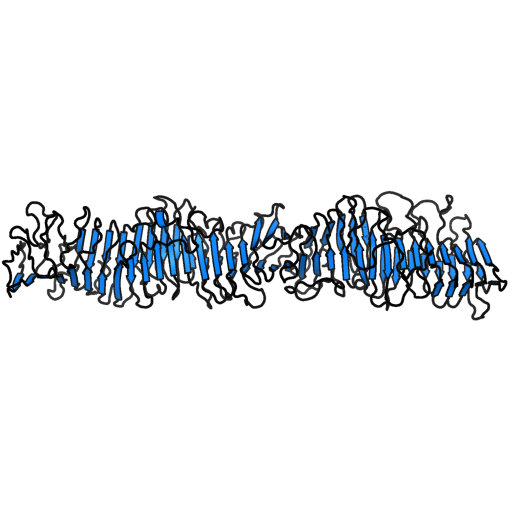 4675 C CA . LEU A 1 670 ? -24.322 -10.515 21.950 1.00 90.75 670 LEU A CA 1
ATOM 4676 C C . LEU A 1 670 ? -22.921 -11.131 22.119 1.00 90.75 670 LEU A C 1
ATOM 4678 O O . LEU A 1 670 ? -22.792 -12.357 22.185 1.00 90.75 670 LEU A O 1
ATOM 4682 N N . GLY A 1 671 ? -21.887 -10.294 22.137 1.00 91.81 671 GLY A N 1
ATOM 4683 C CA . GLY A 1 671 ? -20.495 -10.622 22.447 1.00 91.81 671 GLY A CA 1
ATOM 4684 C C . GLY A 1 671 ? -20.121 -10.260 23.885 1.00 91.81 671 GLY A C 1
ATOM 4685 O O . GLY A 1 671 ? -20.926 -9.691 24.624 1.00 91.81 671 GLY A O 1
ATOM 4686 N N . GLN A 1 672 ? -18.889 -10.586 24.275 1.00 92.81 672 GLN A N 1
ATOM 4687 C CA . GLN A 1 672 ? -18.357 -10.259 25.599 1.00 92.81 672 GLN A CA 1
ATOM 4688 C C . GLN A 1 672 ? -17.800 -8.833 25.619 1.00 92.81 672 GLN A C 1
ATOM 4690 O O . GLN A 1 672 ? -17.044 -8.462 24.728 1.00 92.81 672 GLN A O 1
ATOM 4695 N N . VAL A 1 673 ? -18.087 -8.077 26.676 1.00 94.62 673 VAL A N 1
ATOM 4696 C CA . VAL A 1 673 ? -17.432 -6.798 26.983 1.00 94.62 673 VAL A CA 1
ATOM 4697 C C . VAL A 1 673 ? -16.468 -6.992 28.149 1.00 94.62 673 VAL A C 1
ATOM 4699 O O . VAL A 1 673 ? -16.837 -7.575 29.167 1.00 94.62 673 VAL A O 1
ATOM 4702 N N . ARG A 1 674 ? -15.237 -6.499 28.024 1.00 92.50 674 ARG A N 1
ATOM 4703 C CA . ARG A 1 674 ? -14.233 -6.435 29.085 1.00 92.50 674 ARG A CA 1
ATOM 4704 C C . ARG A 1 674 ? -13.904 -4.982 29.387 1.00 92.50 674 ARG A C 1
ATOM 4706 O O . ARG A 1 674 ? -13.652 -4.229 28.455 1.00 92.50 674 ARG A O 1
ATOM 4713 N N . VAL A 1 675 ? -13.892 -4.609 30.660 1.00 91.81 675 VAL A N 1
ATOM 4714 C CA . VAL A 1 675 ? -13.635 -3.234 31.106 1.00 91.81 675 VAL A CA 1
ATOM 4715 C C . VAL A 1 675 ? -12.454 -3.203 32.074 1.00 91.81 675 VAL A C 1
ATOM 4717 O O . VAL A 1 675 ? -12.473 -3.887 33.106 1.00 91.81 675 VAL A O 1
ATOM 4720 N N . ASP A 1 676 ? -11.461 -2.386 31.732 1.00 88.88 676 ASP A N 1
ATOM 4721 C CA . ASP A 1 676 ? -10.327 -1.980 32.565 1.00 88.88 676 ASP A CA 1
ATOM 4722 C C . ASP A 1 676 ? -10.425 -0.467 32.789 1.00 88.88 676 ASP A C 1
ATOM 4724 O O . ASP A 1 676 ? -10.217 0.315 31.864 1.00 88.88 676 ASP A O 1
ATOM 4728 N N . SER A 1 677 ? -10.835 -0.054 33.988 1.00 84.00 677 SER A N 1
ATOM 4729 C CA . SER A 1 677 ? -11.218 1.339 34.228 1.00 84.00 677 SER A CA 1
ATOM 4730 C C . SER A 1 677 ? -10.030 2.280 34.448 1.00 84.00 677 SER A C 1
ATOM 4732 O O . SER A 1 677 ? -10.186 3.489 34.389 1.00 84.00 677 SER A O 1
ATOM 4734 N N . GLY A 1 678 ? -8.816 1.747 34.620 1.00 83.56 678 GLY A N 1
ATOM 4735 C CA . GLY A 1 678 ? -7.649 2.605 34.775 1.00 83.56 678 GLY A CA 1
ATOM 4736 C C . GLY A 1 678 ? -7.613 3.372 36.108 1.00 83.56 678 GLY A C 1
ATOM 4737 O O . GLY A 1 678 ? -7.978 2.848 37.158 1.00 83.56 678 GLY A O 1
ATOM 4738 N N . ALA A 1 679 ? -7.063 4.584 36.125 1.00 84.38 679 ALA A N 1
ATOM 4739 C CA . ALA A 1 679 ? -6.896 5.375 37.338 1.00 84.38 679 ALA A CA 1
ATOM 4740 C C . ALA A 1 679 ? -7.870 6.558 37.422 1.00 84.38 679 ALA A C 1
ATOM 4742 O O . ALA A 1 679 ? -7.686 7.554 36.734 1.00 84.38 679 ALA A O 1
ATOM 4743 N N . GLY A 1 680 ? -8.724 6.558 38.442 1.00 86.38 680 GLY A N 1
ATOM 4744 C CA . GLY A 1 680 ? -9.472 7.731 38.886 1.00 86.38 680 GLY A CA 1
ATOM 4745 C C . GLY A 1 680 ? -10.712 7.332 39.664 1.00 86.38 680 GLY A C 1
ATOM 4746 O O . GLY A 1 680 ? -10.585 6.525 40.581 1.00 86.38 680 GLY A O 1
ATOM 4747 N N . ASP A 1 681 ? -11.846 7.984 39.411 1.00 90.56 681 ASP A N 1
ATOM 4748 C CA . ASP A 1 681 ? -13.150 7.633 39.993 1.00 90.56 681 ASP A CA 1
ATOM 4749 C C . ASP A 1 681 ? -14.083 7.163 38.872 1.00 90.56 681 ASP A C 1
ATOM 4751 O O . ASP A 1 681 ? -14.794 7.971 38.270 1.00 90.56 681 ASP A O 1
ATOM 4755 N N . ASP A 1 682 ? -14.032 5.866 38.563 1.00 92.69 682 ASP A N 1
ATOM 4756 C CA . ASP A 1 682 ? -14.647 5.319 37.355 1.00 92.69 682 ASP A CA 1
ATOM 4757 C C . ASP A 1 682 ? -16.016 4.691 37.612 1.00 92.69 682 ASP A C 1
ATOM 4759 O O . ASP A 1 682 ? -16.256 4.037 38.634 1.00 92.69 682 ASP A O 1
ATOM 4763 N N . ALA A 1 683 ? -16.908 4.806 36.627 1.00 94.56 683 ALA A N 1
ATOM 4764 C CA . ALA A 1 683 ? -18.258 4.261 36.679 1.00 94.56 683 ALA A CA 1
ATOM 4765 C C . ALA A 1 683 ? -18.535 3.235 35.570 1.00 94.56 683 ALA A C 1
ATOM 4767 O O . ALA A 1 683 ? -18.320 3.495 34.389 1.00 94.56 683 ALA A O 1
ATOM 4768 N N . LEU A 1 684 ? -19.128 2.095 35.935 1.00 95.44 684 LEU A N 1
ATOM 4769 C CA . LEU A 1 684 ? -19.677 1.102 35.009 1.00 95.44 684 LEU A CA 1
ATOM 4770 C C . LEU A 1 684 ? -21.185 0.978 35.216 1.00 95.44 684 LEU A C 1
ATOM 4772 O O . LEU A 1 684 ? -21.651 0.526 36.264 1.00 95.44 684 LEU A O 1
ATOM 4776 N N . ASN A 1 685 ? -21.943 1.308 34.176 1.00 94.38 685 ASN A N 1
ATOM 4777 C CA . ASN A 1 685 ? -23.398 1.270 34.157 1.00 94.38 685 ASN A CA 1
ATOM 4778 C C . ASN A 1 685 ? -23.887 0.188 33.183 1.00 94.38 685 ASN A C 1
ATOM 4780 O O . ASN A 1 685 ? -23.618 0.269 31.989 1.00 94.38 685 ASN A O 1
ATOM 4784 N N . ILE A 1 686 ? -24.640 -0.807 33.656 1.00 94.00 686 ILE A N 1
ATOM 4785 C CA . ILE A 1 686 ? -25.216 -1.889 32.836 1.00 94.00 686 ILE A CA 1
ATOM 4786 C C . ILE A 1 686 ? -26.735 -1.823 32.929 1.00 94.00 686 ILE A C 1
ATOM 4788 O O . ILE A 1 686 ? -27.290 -2.079 34.002 1.00 94.00 686 ILE A O 1
ATOM 4792 N N . TRP A 1 687 ? -27.427 -1.508 31.833 1.00 91.06 687 TRP A N 1
ATOM 4793 C CA . TRP A 1 687 ? -28.868 -1.251 31.885 1.00 91.06 687 TRP A CA 1
ATOM 4794 C C . TRP A 1 687 ? -29.697 -2.061 30.911 1.00 91.06 687 TRP A C 1
ATOM 4796 O O . TRP A 1 687 ? -29.513 -2.022 29.698 1.00 91.06 687 TRP A O 1
ATOM 4806 N N . ASP A 1 688 ? -30.730 -2.678 31.471 1.00 89.19 688 ASP A N 1
ATOM 4807 C CA . ASP A 1 688 ? -31.692 -3.496 30.749 1.00 89.19 688 ASP A CA 1
ATOM 4808 C C . ASP A 1 688 ? -33.115 -2.918 30.749 1.00 89.19 688 ASP A C 1
ATOM 4810 O O . ASP A 1 688 ? -34.129 -3.616 30.688 1.00 89.19 688 ASP A O 1
ATOM 4814 N N . TYR A 1 689 ? -33.191 -1.599 30.866 1.00 83.19 689 TYR A N 1
ATOM 4815 C CA . TYR A 1 689 ? -34.368 -0.858 31.301 1.00 83.19 689 TYR A CA 1
ATOM 4816 C C . TYR A 1 689 ? -35.669 -1.206 30.547 1.00 83.19 689 TYR A C 1
ATOM 4818 O O . TYR A 1 689 ? -36.708 -1.382 31.178 1.00 83.19 689 TYR A O 1
ATOM 4826 N N . THR A 1 690 ? -35.644 -1.357 29.216 1.00 80.38 690 THR A N 1
ATOM 4827 C CA . THR A 1 690 ? -36.842 -1.515 28.364 1.00 80.38 690 THR A CA 1
ATOM 4828 C C . THR A 1 690 ? -37.030 -2.912 27.750 1.00 80.38 690 THR A C 1
ATOM 4830 O O . THR A 1 690 ? -37.742 -3.032 26.749 1.00 80.38 690 THR A O 1
ATOM 4833 N N . ALA A 1 691 ? -36.404 -3.975 28.275 1.00 74.44 691 ALA A N 1
ATOM 4834 C CA . ALA A 1 691 ? -36.486 -5.327 27.682 1.00 74.44 691 ALA A CA 1
ATOM 4835 C C . ALA A 1 691 ? -37.925 -5.866 27.527 1.00 74.44 691 ALA A C 1
ATOM 4837 O O . ALA A 1 691 ? -38.234 -6.630 26.611 1.00 74.44 691 ALA A O 1
ATOM 4838 N N . GLY A 1 692 ? -38.856 -5.438 28.389 1.00 73.81 692 GLY A N 1
ATOM 4839 C CA . GLY A 1 692 ? -40.261 -5.861 28.327 1.00 73.81 692 GLY A CA 1
ATOM 4840 C C . GLY A 1 692 ? -40.492 -7.334 28.711 1.00 73.81 692 GLY A C 1
ATOM 4841 O O . GLY A 1 692 ? -41.619 -7.834 28.583 1.00 73.81 692 GLY A O 1
ATOM 4842 N N . VAL A 1 693 ? -39.443 -8.032 29.154 1.00 82.00 693 VAL A N 1
ATOM 4843 C CA . VAL A 1 693 ? -39.418 -9.425 29.611 1.00 82.00 693 VAL A CA 1
ATOM 4844 C C . VAL A 1 693 ? -38.602 -9.532 30.899 1.00 82.00 693 VAL A C 1
ATOM 4846 O O . VAL A 1 693 ? -37.958 -8.582 31.307 1.00 82.00 693 VAL A O 1
ATOM 4849 N N . ALA A 1 694 ? -38.735 -10.671 31.578 1.00 82.50 694 ALA A N 1
ATOM 4850 C CA . ALA A 1 694 ? -38.021 -10.940 32.817 1.00 82.50 694 ALA A CA 1
ATOM 4851 C C . ALA A 1 694 ? -36.643 -11.506 32.509 1.00 82.50 694 ALA A C 1
ATOM 4853 O O . ALA A 1 694 ? -36.576 -12.534 31.824 1.00 82.50 694 ALA A O 1
ATOM 4854 N N . ASP A 1 695 ? -35.616 -10.941 33.128 1.00 88.50 695 ASP A N 1
ATOM 4855 C CA . ASP A 1 695 ? -34.243 -11.383 32.928 1.00 88.50 695 ASP A CA 1
ATOM 4856 C C . ASP A 1 695 ? -33.598 -11.858 34.231 1.00 88.50 695 ASP A C 1
ATOM 4858 O O . ASP A 1 695 ? -34.096 -11.650 35.348 1.00 88.50 695 ASP A O 1
ATOM 4862 N N . ALA A 1 696 ? -32.517 -12.617 34.071 1.00 91.75 696 ALA A N 1
ATOM 4863 C CA . ALA A 1 696 ? -31.775 -13.205 35.171 1.00 91.75 696 ALA A CA 1
ATOM 4864 C C . ALA A 1 696 ? -30.337 -12.702 35.136 1.00 91.75 696 ALA A C 1
ATOM 4866 O O . ALA A 1 696 ? -29.570 -13.077 34.254 1.00 91.75 696 ALA A O 1
ATOM 4867 N N . TYR A 1 697 ? -29.973 -11.918 36.143 1.00 94.56 697 TYR A N 1
ATOM 4868 C CA . TYR A 1 697 ? -28.652 -11.331 36.288 1.00 94.56 697 TYR A CA 1
ATOM 4869 C C . TYR A 1 697 ? -27.846 -12.128 37.303 1.00 94.56 697 TYR A C 1
ATOM 4871 O O . TYR A 1 697 ? -28.342 -12.454 38.385 1.00 94.56 697 TYR A O 1
ATOM 4879 N N . THR A 1 698 ? -26.600 -12.453 36.981 1.00 94.00 698 THR A N 1
ATOM 4880 C CA . THR A 1 698 ? -25.657 -13.040 37.943 1.00 94.00 698 THR A CA 1
ATOM 4881 C C . THR A 1 698 ? -24.379 -12.226 37.963 1.00 94.00 698 THR A C 1
ATOM 4883 O O . THR A 1 698 ? -23.748 -12.117 36.917 1.00 94.00 698 THR A O 1
ATOM 4886 N N . THR A 1 699 ? -23.995 -11.720 39.135 1.00 93.19 699 THR A N 1
ATOM 4887 C CA . THR A 1 699 ? -22.724 -11.020 39.365 1.00 93.19 699 THR A CA 1
ATOM 4888 C C . THR A 1 699 ? -21.865 -11.837 40.327 1.00 93.19 699 THR A C 1
ATOM 4890 O O . THR A 1 699 ? -22.327 -12.193 41.416 1.00 93.19 699 THR A O 1
ATOM 4893 N N . GLU A 1 700 ? -20.641 -12.183 39.930 1.00 90.88 700 GLU A N 1
ATOM 4894 C CA . GLU A 1 700 ? -19.716 -12.982 40.748 1.00 90.88 700 GLU A CA 1
ATOM 4895 C C . GLU A 1 700 ? -18.241 -12.669 40.461 1.00 90.88 700 GLU A C 1
ATOM 4897 O O . GLU A 1 700 ? -17.879 -12.329 39.337 1.00 90.88 700 GLU A O 1
ATOM 4902 N N . GLU A 1 701 ? -17.375 -12.829 41.464 1.00 86.50 701 GLU A N 1
ATOM 4903 C CA . GLU A 1 701 ? -15.918 -12.783 41.289 1.00 86.50 701 GLU A CA 1
ATOM 4904 C C . GLU A 1 701 ? -15.408 -14.140 40.753 1.00 86.50 701 GLU A C 1
ATOM 4906 O O . GLU A 1 701 ? -15.752 -15.204 41.283 1.00 86.50 701 GLU A O 1
ATOM 4911 N N . THR A 1 702 ? -14.583 -14.144 39.699 1.00 78.25 702 THR A N 1
ATOM 4912 C CA . THR A 1 702 ? -14.170 -15.379 38.986 1.00 78.25 702 THR A CA 1
ATOM 4913 C C . THR A 1 702 ? -12.849 -15.996 39.477 1.00 78.25 702 THR A C 1
ATOM 4915 O O . THR A 1 702 ? -12.362 -16.987 38.923 1.00 78.25 702 THR A O 1
ATOM 4918 N N . GLY A 1 703 ? -12.278 -15.510 40.580 1.00 63.25 703 GLY A N 1
ATOM 4919 C CA . GLY A 1 703 ? -11.041 -16.026 41.175 1.00 63.25 703 GLY A CA 1
ATOM 4920 C C . GLY A 1 703 ? -10.666 -15.259 42.439 1.00 63.25 703 GLY A C 1
ATOM 4921 O O . GLY A 1 703 ? -11.366 -14.343 42.828 1.00 63.25 703 GLY A O 1
ATOM 4922 N N . SER A 1 704 ? -9.574 -15.623 43.123 1.00 46.16 704 SER A N 1
ATOM 4923 C CA . SER A 1 704 ? -9.137 -14.843 44.290 1.00 46.16 704 SER A CA 1
ATOM 4924 C C . SER A 1 704 ? -8.415 -13.564 43.846 1.00 46.16 704 SER A C 1
ATOM 4926 O O . SER A 1 704 ? -7.188 -13.594 43.700 1.00 46.16 704 SER A O 1
ATOM 4928 N N . GLY A 1 705 ? -9.169 -12.476 43.679 1.00 54.88 705 GLY A N 1
ATOM 4929 C CA . GLY A 1 705 ? -8.691 -11.098 43.663 1.00 54.88 705 GLY A CA 1
ATOM 4930 C C . GLY A 1 705 ? -8.403 -10.482 42.301 1.00 54.88 705 GLY A C 1
ATOM 4931 O O . GLY A 1 705 ? -7.238 -10.143 42.107 1.00 54.88 705 GLY A O 1
ATOM 4932 N N . GLN A 1 706 ? -9.412 -10.274 41.437 1.00 67.88 706 GLN A N 1
ATOM 4933 C CA . GLN A 1 706 ? -9.550 -9.015 40.661 1.00 67.88 706 GLN A CA 1
ATOM 4934 C C . GLN A 1 706 ? -10.758 -8.970 39.702 1.00 67.88 706 GLN A C 1
ATOM 4936 O O . GLN A 1 706 ? -11.449 -7.965 39.728 1.00 67.88 706 GLN A O 1
ATOM 4941 N N . GLU A 1 707 ? -11.087 -10.014 38.932 1.00 83.00 707 GLU A N 1
ATOM 4942 C CA . GLU A 1 707 ? -12.121 -9.906 37.878 1.00 83.00 707 GLU A CA 1
ATOM 4943 C C . GLU A 1 707 ? -13.541 -10.243 38.361 1.00 83.00 707 GLU A C 1
ATOM 4945 O O . GLU A 1 707 ? -13.771 -11.243 39.050 1.00 83.00 707 GLU A O 1
ATOM 4950 N N . THR A 1 708 ? -14.516 -9.435 37.946 1.00 87.19 708 THR A N 1
ATOM 4951 C CA . THR A 1 708 ? -15.943 -9.638 38.235 1.00 87.19 708 THR A CA 1
ATOM 4952 C C . THR A 1 708 ? -16.705 -9.836 36.944 1.00 87.19 708 THR A C 1
ATOM 4954 O O . THR A 1 708 ? -16.532 -9.070 36.004 1.00 87.19 708 THR A O 1
ATOM 4957 N N . VAL A 1 709 ? -17.576 -10.839 36.900 1.00 90.88 709 VAL A N 1
ATOM 4958 C CA . VAL A 1 709 ? -18.443 -11.084 35.749 1.00 90.88 709 VAL A CA 1
ATOM 4959 C C . VAL A 1 709 ? -19.890 -10.761 36.077 1.00 90.88 709 VAL A C 1
ATOM 4961 O O . VAL A 1 709 ? -20.381 -11.142 37.139 1.00 90.88 709 VAL A O 1
ATOM 4964 N N . THR A 1 710 ? -20.583 -10.137 35.131 1.00 93.56 710 THR A N 1
ATOM 4965 C CA . THR A 1 710 ? -22.037 -9.971 35.111 1.00 93.56 710 THR A CA 1
ATOM 4966 C C . THR A 1 710 ? -22.615 -10.692 33.895 1.00 93.56 710 THR A C 1
ATOM 4968 O O . THR A 1 710 ? -22.132 -10.519 32.779 1.00 93.56 710 THR A O 1
ATOM 4971 N N . ARG A 1 711 ? -23.636 -11.531 34.108 1.00 93.12 711 ARG A N 1
ATOM 4972 C CA . ARG A 1 711 ? -24.315 -12.323 33.061 1.00 93.12 711 ARG A CA 1
ATOM 4973 C C . ARG A 1 711 ? -25.805 -12.022 33.025 1.00 93.12 711 ARG A C 1
ATOM 4975 O O . ARG A 1 711 ? -26.397 -11.995 34.101 1.00 93.12 711 ARG A O 1
ATOM 4982 N N . PHE A 1 712 ? -26.400 -11.869 31.842 1.00 89.50 712 PHE A N 1
ATOM 4983 C CA . PHE A 1 712 ? -27.808 -11.489 31.656 1.00 89.50 712 PHE A CA 1
ATOM 4984 C C . PHE A 1 712 ? -28.526 -12.103 30.439 1.00 89.50 712 PHE A C 1
ATOM 4986 O O . PHE A 1 712 ? -29.742 -12.254 30.502 1.00 89.50 712 PHE A O 1
ATOM 4993 N N . ASN A 1 713 ? -27.844 -12.531 29.366 1.00 73.38 713 ASN A N 1
ATOM 4994 C CA . ASN A 1 713 ? -28.520 -13.016 28.137 1.00 73.38 713 ASN A CA 1
ATOM 4995 C C . ASN A 1 713 ? -28.450 -14.553 27.934 1.00 73.38 713 ASN A C 1
ATOM 4997 O O . ASN A 1 713 ? -29.172 -15.124 27.112 1.00 73.38 713 ASN A O 1
ATOM 5001 N N . GLY A 1 714 ? -27.577 -15.252 28.674 1.00 67.19 714 GLY A N 1
ATOM 5002 C CA . GLY A 1 714 ? -27.343 -16.697 28.556 1.00 67.19 714 GLY A CA 1
ATOM 5003 C C . GLY A 1 714 ? -26.777 -17.174 27.206 1.00 67.19 714 GLY A C 1
ATOM 5004 O O . GLY A 1 714 ? -26.708 -18.389 26.986 1.00 67.19 714 GLY A O 1
ATOM 5005 N N . THR A 1 715 ? -26.410 -16.259 26.302 1.00 63.00 715 THR A N 1
ATOM 5006 C CA . THR A 1 715 ? -25.834 -16.543 24.980 1.00 63.00 715 THR A CA 1
ATOM 5007 C C . THR A 1 715 ? -24.310 -16.566 24.995 1.00 63.00 715 THR A C 1
ATOM 5009 O O . THR A 1 715 ? -23.737 -17.442 24.344 1.00 63.00 715 THR A O 1
ATOM 5012 N N . ALA A 1 716 ? -23.658 -15.692 25.767 1.00 61.91 716 ALA A N 1
ATOM 5013 C CA . ALA A 1 716 ? -22.229 -15.796 26.053 1.00 61.91 716 ALA A CA 1
ATOM 5014 C C . ALA A 1 716 ? -21.996 -16.562 27.366 1.00 61.91 716 ALA A C 1
ATOM 5016 O O . ALA A 1 716 ? -22.875 -16.656 28.226 1.00 61.91 716 ALA A O 1
ATOM 5017 N N . THR A 1 717 ? -20.806 -17.149 27.537 1.00 71.44 717 THR A N 1
ATOM 5018 C CA . THR A 1 717 ? -20.426 -17.724 28.838 1.00 71.44 717 THR A CA 1
ATOM 5019 C C . THR A 1 717 ? -20.313 -16.650 29.916 1.00 71.44 717 THR A C 1
ATOM 5021 O O . THR A 1 717 ? -20.669 -16.938 31.053 1.00 71.44 717 THR A O 1
ATOM 5024 N N . ASP A 1 718 ? -19.880 -15.442 29.545 1.00 85.50 718 ASP A N 1
ATOM 5025 C CA . ASP A 1 718 ? -19.642 -14.282 30.406 1.00 85.50 718 ASP A CA 1
ATOM 5026 C C . ASP A 1 718 ? -19.924 -13.008 29.575 1.00 85.50 718 ASP A C 1
ATOM 5028 O O . ASP A 1 718 ? -19.229 -12.792 28.580 1.00 85.50 718 ASP A O 1
ATOM 5032 N N . ASP A 1 719 ? -20.935 -12.206 29.940 1.00 91.81 719 ASP A N 1
ATOM 5033 C CA . ASP A 1 719 ? -21.398 -11.064 29.123 1.00 91.81 719 ASP A CA 1
ATOM 5034 C C . ASP A 1 719 ? -20.557 -9.804 29.347 1.00 91.81 719 ASP A C 1
ATOM 5036 O O . ASP A 1 719 ? -20.023 -9.237 28.398 1.00 91.81 719 ASP A O 1
ATOM 5040 N N . VAL A 1 720 ? -20.400 -9.387 30.605 1.00 93.75 720 VAL A N 1
ATOM 5041 C CA . VAL A 1 720 ? -19.545 -8.257 30.994 1.00 93.75 720 VAL A CA 1
ATOM 5042 C C . VAL A 1 720 ? -18.536 -8.740 32.022 1.00 93.75 720 VAL A C 1
ATOM 5044 O O . VAL A 1 720 ? -18.924 -9.317 33.034 1.00 93.75 720 VAL A O 1
ATOM 5047 N N . LEU A 1 721 ? -17.254 -8.504 31.768 1.00 91.31 721 LEU A N 1
ATOM 5048 C CA . LEU A 1 721 ? -16.147 -8.756 32.682 1.00 91.31 721 LEU A CA 1
ATOM 5049 C C . LEU A 1 721 ? -15.505 -7.413 33.041 1.00 91.31 721 LEU A C 1
ATOM 5051 O O . LEU A 1 721 ? -14.985 -6.733 32.167 1.00 91.31 721 LEU A O 1
ATOM 5055 N N . HIS A 1 722 ? -15.518 -7.012 34.303 1.00 89.44 722 HIS A N 1
ATOM 5056 C CA . HIS A 1 722 ? -14.914 -5.753 34.750 1.00 89.44 722 HIS A CA 1
ATOM 5057 C C . HIS A 1 722 ? -13.894 -5.985 35.854 1.00 89.44 722 HIS A C 1
ATOM 5059 O O . HIS A 1 722 ? -13.831 -7.076 36.432 1.00 89.44 722 HIS A O 1
ATOM 5065 N N . ASN A 1 723 ? -13.059 -4.969 36.098 1.00 78.94 723 ASN A N 1
ATOM 5066 C CA . ASN A 1 723 ? -11.755 -5.144 36.750 1.00 78.94 723 ASN A CA 1
ATOM 5067 C C . ASN A 1 723 ? -10.927 -6.224 36.028 1.00 78.94 723 ASN A C 1
ATOM 5069 O O . ASN A 1 723 ? -10.155 -6.966 36.644 1.00 78.94 723 ASN A O 1
ATOM 5073 N N . ALA A 1 724 ? -11.163 -6.359 34.720 1.00 73.12 724 ALA A N 1
ATOM 5074 C CA . ALA A 1 724 ? -10.397 -7.233 33.863 1.00 73.12 724 ALA A CA 1
ATOM 5075 C C . ALA A 1 724 ? -9.017 -6.604 33.743 1.00 73.12 724 ALA A C 1
ATOM 5077 O O . ALA A 1 724 ? -8.904 -5.447 33.352 1.00 73.12 724 ALA A O 1
ATOM 5078 N N . ASN A 1 725 ? -7.964 -7.354 34.061 1.00 70.12 725 ASN A N 1
ATOM 5079 C CA . ASN A 1 725 ? -6.643 -6.917 33.641 1.00 70.12 725 ASN A CA 1
ATOM 5080 C C . ASN A 1 725 ? -6.586 -7.189 32.145 1.00 70.12 725 ASN A C 1
ATOM 5082 O O . ASN A 1 725 ? -6.273 -8.316 31.735 1.00 70.12 725 ASN A O 1
ATOM 5086 N N . ILE A 1 726 ? -6.935 -6.182 31.343 1.00 68.81 726 ILE A N 1
ATOM 5087 C CA . ILE A 1 726 ? -6.745 -6.214 29.898 1.00 68.81 726 ILE A CA 1
ATOM 5088 C C . ILE A 1 726 ? -5.231 -6.115 29.706 1.00 68.81 726 ILE A C 1
ATOM 5090 O O . ILE A 1 726 ? -4.639 -5.067 29.471 1.00 68.81 726 ILE A O 1
ATOM 5094 N N . THR A 1 727 ? -4.575 -7.252 29.943 1.00 58.97 727 THR A N 1
ATOM 5095 C CA . THR A 1 727 ? -3.154 -7.410 29.708 1.00 58.97 727 THR A CA 1
ATOM 5096 C C . THR A 1 727 ? -3.033 -7.358 28.205 1.00 58.97 727 THR A C 1
ATOM 5098 O O . THR A 1 727 ? -3.607 -8.225 27.547 1.00 58.97 727 THR A O 1
ATOM 5101 N N . ASP A 1 728 ? -2.348 -6.327 27.716 1.00 54.16 728 ASP A N 1
ATOM 5102 C CA . ASP A 1 728 ? -1.962 -6.129 26.324 1.00 54.16 728 ASP A CA 1
ATOM 5103 C C . ASP A 1 728 ? -1.997 -7.448 25.540 1.00 54.16 728 ASP A C 1
ATOM 5105 O O . ASP A 1 728 ? -1.199 -8.363 25.795 1.00 54.16 728 ASP A O 1
ATOM 5109 N N . VAL A 1 729 ? -2.959 -7.558 24.620 1.00 51.97 729 VAL A N 1
ATOM 5110 C CA . VAL A 1 729 ? -3.150 -8.752 23.790 1.00 51.97 729 VAL A CA 1
ATOM 5111 C C . VAL A 1 729 ? -1.913 -8.986 22.882 1.00 51.97 729 VAL A C 1
ATOM 5113 O O . VAL A 1 729 ? -1.802 -10.048 22.278 1.00 51.97 729 VAL A O 1
ATOM 5116 N N . GLY A 1 730 ? -0.916 -8.079 22.885 1.00 44.91 730 GLY A N 1
ATOM 5117 C CA . GLY A 1 730 ? 0.370 -8.137 22.174 1.00 44.91 730 GLY A CA 1
ATOM 5118 C C . GLY A 1 730 ? 1.658 -8.325 23.012 1.00 44.91 730 GLY A C 1
ATOM 5119 O O . GLY A 1 730 ? 2.747 -8.401 22.440 1.00 44.91 730 GLY A O 1
ATOM 5120 N N . GLY A 1 731 ? 1.605 -8.502 24.341 1.00 37.97 731 GLY A N 1
ATOM 5121 C CA . GLY A 1 731 ? 2.762 -8.989 25.123 1.00 37.97 731 GLY A CA 1
ATOM 5122 C C . GLY A 1 731 ? 3.627 -7.970 25.887 1.00 37.97 731 GLY A C 1
ATOM 5123 O O . GLY A 1 731 ? 4.726 -8.336 26.330 1.00 37.97 731 GLY A O 1
ATOM 5124 N N . ASN A 1 732 ? 3.157 -6.750 26.146 1.00 41.97 732 ASN A N 1
ATOM 5125 C CA . ASN A 1 732 ? 3.832 -5.757 26.984 1.00 41.97 732 ASN A CA 1
ATOM 5126 C C . ASN A 1 732 ? 3.073 -5.512 28.309 1.00 41.97 732 ASN A C 1
ATOM 5128 O O . ASN A 1 732 ? 1.925 -5.095 28.360 1.00 41.97 732 ASN A O 1
ATOM 5132 N N . GLY A 1 733 ? 3.715 -5.801 29.446 1.00 39.47 733 GLY A N 1
ATOM 5133 C CA . GLY A 1 733 ? 3.080 -5.817 30.776 1.00 39.47 733 GLY A CA 1
ATOM 5134 C C . GLY A 1 733 ? 2.826 -4.448 31.431 1.00 39.47 733 GLY A C 1
ATOM 5135 O O . GLY A 1 733 ? 3.056 -4.335 32.639 1.00 39.47 733 GLY A O 1
ATOM 5136 N N . SER A 1 734 ? 2.426 -3.415 30.681 1.00 42.25 734 SER A N 1
ATOM 5137 C CA . SER A 1 734 ? 2.237 -2.040 31.182 1.00 42.25 734 SER A CA 1
ATOM 5138 C C . SER A 1 734 ? 0.927 -1.838 31.952 1.00 42.25 734 SER A C 1
ATOM 5140 O O . SER A 1 734 ? 0.982 -1.216 33.015 1.00 42.25 734 SER A O 1
ATOM 5142 N N . ASN A 1 735 ? -0.205 -2.426 31.535 1.00 45.41 735 ASN A N 1
ATOM 5143 C CA . ASN A 1 735 ? -1.476 -2.189 32.245 1.00 45.41 735 ASN A CA 1
ATOM 5144 C C . ASN A 1 735 ? -1.602 -2.911 33.593 1.00 45.41 735 ASN A C 1
ATOM 5146 O O . ASN A 1 735 ? -2.396 -2.536 34.446 1.00 45.41 735 ASN A O 1
ATOM 5150 N N . ALA A 1 736 ? -0.717 -3.865 33.897 1.00 45.94 736 ALA A N 1
ATOM 5151 C CA . ALA A 1 736 ? -0.693 -4.507 35.214 1.00 45.94 736 ALA A CA 1
ATOM 5152 C C . ALA A 1 736 ? -0.367 -3.540 36.376 1.00 45.94 736 ALA A C 1
ATOM 5154 O O . ALA A 1 736 ? -0.526 -3.913 37.541 1.00 45.94 736 ALA A O 1
ATOM 5155 N N . ALA A 1 737 ? 0.141 -2.335 36.086 1.00 41.78 737 ALA A N 1
ATOM 5156 C CA . ALA A 1 737 ? 0.351 -1.279 37.077 1.00 41.78 737 ALA A CA 1
ATOM 5157 C C . ALA A 1 737 ? -0.815 -0.276 37.170 1.00 41.78 737 ALA A C 1
ATOM 5159 O O . ALA A 1 737 ? -0.901 0.396 38.198 1.00 41.78 737 ALA A O 1
ATOM 5160 N N . ASN A 1 738 ? -1.666 -0.216 36.139 1.00 46.75 738 ASN A N 1
ATOM 5161 C CA . ASN A 1 738 ? -2.805 0.694 36.001 1.00 46.75 738 ASN A CA 1
ATOM 5162 C C . ASN A 1 738 ? -4.166 -0.007 36.075 1.00 46.75 738 ASN A C 1
ATOM 5164 O O . ASN A 1 738 ? -5.155 0.697 35.992 1.00 46.75 738 ASN A O 1
ATOM 5168 N N . ALA A 1 739 ? -4.220 -1.334 36.277 1.00 54.22 739 ALA A N 1
ATOM 5169 C CA . ALA A 1 739 ? -5.461 -2.070 36.513 1.00 54.22 739 ALA A CA 1
ATOM 5170 C C . ALA A 1 739 ? -6.270 -1.375 37.615 1.00 54.22 739 ALA A C 1
ATOM 5172 O O . ALA A 1 739 ? -5.969 -1.504 38.814 1.00 54.22 739 ALA A O 1
ATOM 5173 N N . GLY A 1 740 ? -7.245 -0.597 37.162 1.00 58.44 740 GLY A N 1
ATOM 5174 C CA . GLY A 1 740 ? -8.148 0.158 37.996 1.00 58.44 740 GLY A CA 1
ATOM 5175 C C . GLY A 1 740 ? -8.952 -0.776 38.858 1.00 58.44 740 GLY A C 1
ATOM 5176 O O . GLY A 1 740 ? -9.201 -1.932 38.505 1.00 58.44 740 GLY A O 1
ATOM 5177 N N . THR A 1 741 ? -9.348 -0.297 40.025 1.00 76.50 741 THR A N 1
ATOM 5178 C CA . THR A 1 741 ? -10.385 -0.979 40.786 1.00 76.50 741 THR A CA 1
ATOM 5179 C C . THR A 1 741 ? -11.633 -0.150 40.660 1.00 76.50 741 THR A C 1
ATOM 5181 O O . THR A 1 741 ? -11.774 0.765 41.458 1.00 76.50 741 THR A O 1
ATOM 5184 N N . LEU A 1 742 ? -12.516 -0.514 39.728 1.00 88.56 742 LEU A N 1
ATOM 5185 C CA . LEU A 1 742 ? -13.782 0.170 39.478 1.00 88.56 742 LEU A CA 1
ATOM 5186 C C . LEU A 1 742 ? -14.376 0.725 40.776 1.00 88.56 742 LEU A C 1
ATOM 5188 O O . LEU A 1 742 ? -14.569 -0.019 41.746 1.00 88.56 742 LEU A O 1
ATOM 5192 N N . GLU A 1 743 ? -14.641 2.021 40.815 1.00 92.25 743 GLU A N 1
ATOM 5193 C CA . GLU A 1 743 ? -15.149 2.709 41.993 1.00 92.25 743 GLU A CA 1
ATOM 5194 C C . GLU A 1 743 ? -16.668 2.569 42.087 1.00 92.25 743 GLU A C 1
ATOM 5196 O O . GLU A 1 743 ? -17.180 2.133 43.126 1.00 92.25 743 GLU A O 1
ATOM 5201 N N . ASP A 1 744 ? -17.377 2.842 40.995 1.00 94.12 744 ASP A N 1
ATOM 5202 C CA . ASP A 1 744 ? -18.833 2.882 40.936 1.00 94.12 744 ASP A CA 1
ATOM 5203 C C . ASP A 1 744 ? -19.397 1.819 39.978 1.00 94.12 744 ASP A C 1
ATOM 5205 O O . ASP A 1 744 ? -19.230 1.863 38.763 1.00 94.12 744 ASP A O 1
ATOM 5209 N N . TYR A 1 745 ? -20.128 0.848 40.525 1.00 95.12 745 TYR A N 1
ATOM 5210 C CA . TYR A 1 745 ? -20.828 -0.182 39.753 1.00 95.12 745 TYR A CA 1
ATOM 5211 C C . TYR A 1 745 ? -22.344 0.014 39.833 1.00 95.12 745 TYR A C 1
ATOM 5213 O O . TYR A 1 745 ? -22.906 0.053 40.931 1.00 95.12 745 TYR A O 1
ATOM 5221 N N . HIS A 1 746 ? -23.038 0.064 38.694 1.00 94.56 746 HIS A N 1
ATOM 5222 C CA . HIS A 1 746 ? -24.497 0.186 38.635 1.00 94.56 746 HIS A CA 1
ATOM 5223 C C . HIS A 1 746 ? -25.117 -0.812 37.657 1.00 94.56 746 HIS A C 1
ATOM 5225 O O . HIS A 1 746 ? -24.910 -0.737 36.450 1.00 94.56 746 HIS A O 1
ATOM 5231 N N . LEU A 1 747 ? -25.947 -1.718 38.170 1.00 94.25 747 LEU A N 1
ATOM 5232 C CA . LEU A 1 747 ? -26.756 -2.639 37.373 1.00 94.25 747 LEU A CA 1
ATOM 5233 C C . LEU A 1 747 ? -28.236 -2.271 37.491 1.00 94.25 747 LEU A C 1
ATOM 5235 O O . LEU A 1 747 ? -28.762 -2.195 38.598 1.00 94.25 747 LEU A O 1
ATOM 5239 N N . VAL A 1 748 ? -28.923 -2.104 36.364 1.00 91.69 748 VAL A N 1
ATOM 5240 C CA . VAL A 1 748 ? -30.368 -1.840 36.316 1.00 91.69 748 VAL A CA 1
ATOM 5241 C C . VAL A 1 748 ? -31.047 -2.921 35.488 1.00 91.69 748 VAL A C 1
ATOM 5243 O O . VAL A 1 748 ? -30.755 -3.063 34.302 1.00 91.69 748 VAL A O 1
ATOM 5246 N N . GLY A 1 749 ? -31.955 -3.678 36.099 1.00 90.25 749 GLY A N 1
ATOM 5247 C CA . GLY A 1 749 ? -32.744 -4.684 35.391 1.00 90.25 749 GLY A CA 1
ATOM 5248 C C . GLY A 1 749 ? -33.936 -4.113 34.622 1.00 90.25 749 GLY A C 1
ATOM 5249 O O . GLY A 1 749 ? -34.230 -2.917 34.672 1.00 90.25 749 GLY A O 1
ATOM 5250 N N . SER A 1 750 ? -34.651 -4.993 33.917 1.00 88.44 750 SER A N 1
ATOM 5251 C CA . SER A 1 750 ? -35.839 -4.614 33.145 1.00 88.44 750 SER A CA 1
ATOM 5252 C C . SER A 1 750 ? -36.968 -4.041 33.994 1.00 88.44 750 SER A C 1
ATOM 5254 O O . SER A 1 750 ? -37.341 -4.612 35.011 1.00 88.44 750 SER A O 1
ATOM 5256 N N . GLU A 1 751 ? -37.635 -2.988 33.522 1.00 86.25 751 GLU A N 1
ATOM 5257 C CA . GLU A 1 751 ? -38.784 -2.379 34.209 1.00 86.25 751 GLU A CA 1
ATOM 5258 C C . GLU A 1 751 ? -40.031 -3.294 34.304 1.00 86.25 751 GLU A C 1
ATOM 5260 O O . GLU A 1 751 ? -41.072 -2.912 34.842 1.00 86.25 751 GLU A O 1
ATOM 5265 N N . THR A 1 752 ? -39.976 -4.511 33.751 1.00 80.62 752 THR A N 1
ATOM 5266 C CA . THR A 1 752 ? -41.072 -5.486 33.794 1.00 80.62 752 THR A CA 1
ATOM 5267 C C . THR A 1 752 ? -40.561 -6.921 33.945 1.00 80.62 752 THR A C 1
ATOM 5269 O O . THR A 1 752 ? -39.402 -7.208 33.708 1.00 80.62 752 THR A O 1
ATOM 5272 N N . GLY A 1 753 ? -41.456 -7.863 34.266 1.00 80.12 753 GLY A N 1
ATOM 5273 C CA . GLY A 1 753 ? -41.199 -9.297 34.067 1.00 80.12 753 GLY A CA 1
ATOM 5274 C C . GLY A 1 753 ? -40.924 -10.122 35.327 1.00 80.12 753 GLY A C 1
ATOM 5275 O O . GLY A 1 753 ? -41.190 -11.326 35.301 1.00 80.12 753 GLY A O 1
ATOM 5276 N N . ASN A 1 754 ? -40.583 -9.504 36.459 1.00 88.75 754 ASN A N 1
ATOM 5277 C CA . ASN A 1 754 ? -40.072 -10.151 37.681 1.00 88.75 754 ASN A CA 1
ATOM 5278 C C . ASN A 1 754 ? -38.631 -10.646 37.496 1.00 88.75 754 ASN A C 1
ATOM 5280 O O . ASN A 1 754 ? -38.390 -11.845 37.329 1.00 88.75 754 ASN A O 1
ATOM 5284 N N . ASN A 1 755 ? -37.684 -9.712 37.529 1.00 90.94 755 ASN A N 1
ATOM 5285 C CA . ASN A 1 755 ? -36.258 -10.002 37.379 1.00 90.94 755 ASN A CA 1
ATOM 5286 C C . ASN A 1 755 ? -35.721 -10.893 38.501 1.00 90.94 755 ASN A C 1
ATOM 5288 O O . ASN A 1 755 ? -36.238 -10.909 39.620 1.00 90.94 755 ASN A O 1
ATOM 5292 N N . THR A 1 756 ? -34.652 -11.633 38.224 1.00 94.38 756 THR A N 1
ATOM 5293 C CA . THR A 1 756 ? -33.901 -12.357 39.257 1.00 94.38 756 THR A CA 1
ATOM 5294 C C . THR A 1 756 ? -32.452 -11.903 39.262 1.00 94.38 756 THR A C 1
ATOM 5296 O O . THR A 1 756 ? -31.753 -12.088 38.279 1.00 94.38 756 THR A O 1
ATOM 5299 N N . PHE A 1 757 ? -31.977 -11.384 40.386 1.00 95.88 757 PHE A N 1
ATOM 5300 C CA . PHE A 1 757 ? -30.585 -11.005 40.599 1.00 95.88 757 PHE A CA 1
ATOM 5301 C C . PHE A 1 757 ? -29.916 -12.037 41.501 1.00 95.88 757 PHE A C 1
ATOM 5303 O O . PHE A 1 757 ? -30.449 -12.390 42.551 1.00 95.88 757 PHE A O 1
ATOM 5310 N N . THR A 1 758 ? -28.750 -12.534 41.111 1.00 95.06 758 THR A N 1
ATOM 5311 C CA . THR A 1 758 ? -27.893 -13.396 41.932 1.00 95.06 758 THR A CA 1
ATOM 5312 C C . THR A 1 758 ? -26.552 -12.700 42.099 1.00 95.06 758 THR A C 1
ATOM 5314 O O . THR A 1 758 ? -25.708 -12.750 41.214 1.00 95.06 758 THR A O 1
ATOM 5317 N N . ILE A 1 759 ? -26.386 -12.009 43.221 1.00 94.44 759 ILE A N 1
ATOM 5318 C CA . ILE A 1 759 ? -25.219 -11.187 43.531 1.00 94.44 759 ILE A CA 1
ATOM 5319 C C . ILE A 1 759 ? -24.359 -11.964 44.525 1.00 94.44 759 ILE A C 1
ATOM 5321 O O . ILE A 1 759 ? -24.598 -11.938 45.735 1.00 94.44 759 ILE A O 1
ATOM 5325 N N . ASN A 1 760 ? -23.405 -12.722 43.992 1.00 90.88 760 ASN A N 1
ATOM 5326 C CA . ASN A 1 760 ? -22.464 -13.511 44.783 1.00 90.88 760 ASN A CA 1
ATOM 5327 C C . ASN A 1 760 ? -21.297 -12.665 45.300 1.00 90.88 760 ASN A C 1
ATOM 5329 O O . ASN A 1 760 ? -20.666 -13.067 46.274 1.00 90.88 760 ASN A O 1
ATOM 5333 N N . ASP A 1 761 ? -21.021 -11.539 44.642 1.00 87.62 761 ASP A N 1
ATOM 5334 C CA . ASP A 1 761 ? -19.964 -10.596 44.992 1.00 87.62 761 ASP A CA 1
ATOM 5335 C C . ASP A 1 761 ? -20.330 -9.181 44.518 1.00 87.62 761 ASP A C 1
ATOM 5337 O O . ASP A 1 761 ? -21.093 -9.027 43.557 1.00 87.62 761 ASP A O 1
ATOM 5341 N N . THR A 1 762 ? -19.796 -8.159 45.182 1.00 85.75 762 THR A N 1
ATOM 5342 C CA . THR A 1 762 ? -19.795 -6.775 44.692 1.00 85.75 762 THR A CA 1
ATOM 5343 C C . THR A 1 762 ? -18.376 -6.239 44.776 1.00 85.75 762 THR A C 1
ATOM 5345 O O . THR A 1 762 ? -17.670 -6.508 45.744 1.00 85.75 762 THR A O 1
ATOM 5348 N N . THR A 1 763 ? -17.942 -5.479 43.771 1.00 85.75 763 THR A N 1
ATOM 5349 C CA . THR A 1 763 ? -16.515 -5.151 43.615 1.00 85.75 763 THR A CA 1
ATOM 5350 C C . THR A 1 763 ? -16.211 -3.672 43.412 1.00 85.75 763 THR A C 1
ATOM 5352 O O . THR A 1 763 ? -15.060 -3.285 43.616 1.00 85.75 763 THR A O 1
ATOM 5355 N N . GLY A 1 764 ? -17.225 -2.839 43.148 1.00 86.38 764 GLY A N 1
ATOM 5356 C CA . GLY A 1 764 ? -17.113 -1.380 43.105 1.00 86.38 764 GLY A CA 1
ATOM 5357 C C . GLY A 1 764 ? -16.574 -0.828 44.427 1.00 86.38 764 GLY A C 1
ATOM 5358 O O . GLY A 1 764 ? -17.163 -1.083 45.480 1.00 86.38 764 GLY A O 1
ATOM 5359 N N . THR A 1 765 ? -15.433 -0.144 44.433 1.00 89.62 765 THR A N 1
ATOM 5360 C CA . THR A 1 765 ? -14.739 0.234 45.679 1.00 89.62 765 THR A CA 1
ATOM 5361 C C . THR A 1 765 ? -15.380 1.409 46.425 1.00 89.62 765 THR A C 1
ATOM 5363 O O . THR A 1 765 ? -15.151 1.554 47.634 1.00 89.62 765 THR A O 1
ATOM 5366 N N . VAL A 1 766 ? -16.223 2.196 45.751 1.00 91.69 766 VAL A N 1
ATOM 5367 C CA . VAL A 1 766 ? -16.944 3.359 46.286 1.00 91.69 766 VAL A CA 1
ATOM 5368 C C . VAL A 1 766 ? -18.438 3.071 46.366 1.00 91.69 766 VAL A C 1
ATOM 5370 O O . VAL A 1 766 ? -18.978 3.064 47.480 1.00 91.69 766 VAL A O 1
ATOM 5373 N N . THR A 1 767 ? -19.105 2.773 45.249 1.00 93.38 767 THR A N 1
ATOM 5374 C CA . THR A 1 767 ? -20.519 2.379 45.239 1.00 93.38 767 THR A CA 1
ATOM 5375 C C . THR A 1 767 ? -20.789 1.121 44.415 1.00 93.38 767 THR A C 1
ATOM 5377 O O . THR A 1 767 ? -20.154 0.829 43.410 1.00 93.38 767 THR A O 1
ATOM 5380 N N . ASN A 1 768 ? -21.771 0.342 44.863 1.00 93.56 768 ASN A N 1
ATOM 5381 C CA . ASN A 1 768 ? -22.384 -0.739 44.104 1.00 93.56 768 ASN A CA 1
ATOM 5382 C C . ASN A 1 768 ? -23.892 -0.564 44.215 1.00 93.56 768 ASN A C 1
ATOM 5384 O O . ASN A 1 768 ? -24.436 -0.662 45.314 1.00 93.56 768 ASN A O 1
ATOM 5388 N N . THR A 1 769 ? -24.570 -0.326 43.104 1.00 94.56 769 THR A N 1
ATOM 5389 C CA . THR A 1 769 ? -26.018 -0.139 43.053 1.00 94.56 769 THR A CA 1
ATOM 5390 C C . THR A 1 769 ? -26.630 -1.200 42.149 1.00 94.56 769 THR A C 1
ATOM 5392 O O . THR A 1 769 ? -26.178 -1.402 41.026 1.00 94.56 769 THR A O 1
ATOM 5395 N N . VAL A 1 770 ? -27.658 -1.893 42.632 1.00 94.62 770 VAL A N 1
ATOM 5396 C CA . VAL A 1 770 ? -28.447 -2.830 41.826 1.00 94.62 770 VAL A CA 1
ATOM 5397 C C . VAL A 1 770 ? -29.915 -2.459 41.934 1.00 94.62 770 VAL A C 1
ATOM 5399 O O . VAL A 1 770 ? -30.498 -2.557 43.014 1.00 94.62 770 VAL A O 1
ATOM 5402 N N . ASP A 1 771 ? -30.505 -2.082 40.809 1.00 91.81 771 ASP A N 1
ATOM 5403 C CA . ASP A 1 771 ? -31.897 -1.668 40.698 1.00 91.81 771 ASP A CA 1
ATOM 5404 C C . ASP A 1 771 ? -32.688 -2.722 39.930 1.00 91.81 771 ASP A C 1
ATOM 5406 O O . ASP A 1 771 ? -32.247 -3.221 38.894 1.00 91.81 771 ASP A O 1
ATOM 5410 N N . ASP A 1 772 ? -33.889 -3.049 40.397 1.00 87.81 772 ASP A N 1
ATOM 5411 C CA . ASP A 1 772 ? -34.796 -3.916 39.645 1.00 87.81 772 ASP A CA 1
ATOM 5412 C C . ASP A 1 772 ? -35.446 -3.247 38.432 1.00 87.81 772 ASP A C 1
ATOM 5414 O O . ASP A 1 772 ? -36.088 -3.944 37.652 1.00 87.81 772 ASP A O 1
ATOM 5418 N N . GLY A 1 773 ? -35.296 -1.935 38.267 1.00 85.31 773 GLY A N 1
ATOM 5419 C CA . GLY A 1 773 ? -35.938 -1.150 37.222 1.00 85.31 773 GLY A CA 1
ATOM 5420 C C . GLY A 1 773 ? -35.983 0.328 37.599 1.00 85.31 773 GLY A C 1
ATOM 5421 O O . GLY A 1 773 ? -34.980 0.898 38.024 1.00 85.31 773 GLY A O 1
ATOM 5422 N N . ASP A 1 774 ? -37.149 0.964 37.458 1.00 78.31 774 ASP A N 1
ATOM 5423 C CA . ASP A 1 774 ? -37.320 2.400 37.701 1.00 78.31 774 ASP A CA 1
ATOM 5424 C C . ASP A 1 774 ? -38.252 2.743 38.866 1.00 78.31 774 ASP A C 1
ATOM 5426 O O . ASP A 1 774 ? -39.419 2.361 38.923 1.00 78.31 774 ASP A O 1
ATOM 5430 N N . ALA A 1 775 ? -37.756 3.624 39.735 1.00 75.31 775 ALA A N 1
ATOM 5431 C CA . ALA A 1 775 ? -38.483 4.253 40.831 1.00 75.31 775 ALA A CA 1
ATOM 5432 C C . ALA A 1 775 ? -39.799 4.944 40.429 1.00 75.31 775 ALA A C 1
ATOM 5434 O O . ALA A 1 775 ? -40.638 5.210 41.302 1.00 75.31 775 ALA A O 1
ATOM 5435 N N . THR A 1 776 ? -39.978 5.302 39.152 1.00 73.62 776 THR A N 1
ATOM 5436 C CA . THR A 1 776 ? -41.151 6.040 38.667 1.00 73.62 776 THR A CA 1
ATOM 5437 C C . THR A 1 776 ? -42.212 5.195 37.967 1.00 73.62 776 THR A C 1
ATOM 5439 O O . THR A 1 776 ? -43.318 5.714 37.737 1.00 73.62 776 THR A O 1
ATOM 5442 N N . THR A 1 777 ? -41.957 3.913 37.675 1.00 69.00 777 THR A N 1
ATOM 5443 C CA . THR A 1 777 ? -42.968 3.076 37.016 1.00 69.00 777 THR A CA 1
ATOM 5444 C C . THR A 1 777 ? -44.117 2.701 37.956 1.00 69.00 777 THR A C 1
ATOM 5446 O O . THR A 1 777 ? -44.075 2.844 39.178 1.00 69.00 777 THR A O 1
ATOM 5449 N N . THR A 1 778 ? -45.240 2.308 37.352 1.00 67.38 778 THR A N 1
ATOM 5450 C CA . THR A 1 778 ? -46.415 1.802 38.086 1.00 67.38 778 THR A CA 1
ATOM 5451 C C . THR A 1 778 ? -46.759 0.366 37.713 1.00 67.38 778 THR A C 1
ATOM 5453 O O . THR A 1 778 ? -47.778 -0.162 38.172 1.00 67.38 778 THR A O 1
ATOM 5456 N N . ILE A 1 779 ? -45.963 -0.241 36.832 1.00 71.31 779 ILE A N 1
ATOM 5457 C CA . ILE A 1 779 ? -46.091 -1.654 36.502 1.00 71.31 779 ILE A CA 1
ATOM 5458 C C . ILE A 1 779 ? -45.429 -2.404 37.656 1.00 71.31 779 ILE A C 1
ATOM 5460 O O . ILE A 1 779 ? -44.471 -1.927 38.225 1.00 71.31 779 ILE A O 1
ATOM 5464 N N . SER A 1 780 ? -46.013 -3.515 38.094 1.00 75.25 780 SER A N 1
ATOM 5465 C CA . SER A 1 780 ? -45.418 -4.293 39.181 1.00 75.25 780 SER A CA 1
ATOM 5466 C C . SER A 1 780 ? -44.342 -5.205 38.599 1.00 75.25 780 SER A C 1
ATOM 5468 O O . SER A 1 780 ? -44.679 -6.124 37.842 1.00 75.25 780 SER A O 1
ATOM 5470 N N . ASN A 1 781 ? -43.092 -4.962 38.975 1.00 81.31 781 ASN A N 1
ATOM 5471 C CA . ASN A 1 781 ? -41.979 -5.891 38.893 1.00 81.31 781 ASN A CA 1
ATOM 5472 C C . ASN A 1 781 ? -41.818 -6.550 40.266 1.00 81.31 781 ASN A C 1
ATOM 5474 O O . ASN A 1 781 ? -41.743 -5.871 41.267 1.00 81.31 781 ASN A O 1
ATOM 5478 N N . ASN A 1 782 ? -41.904 -7.873 40.373 1.00 87.75 782 ASN A N 1
ATOM 5479 C CA . ASN A 1 782 ? -41.719 -8.558 41.662 1.00 87.75 782 ASN A CA 1
ATOM 5480 C C . ASN A 1 782 ? -40.352 -9.231 41.641 1.00 87.75 782 ASN A C 1
ATOM 5482 O O . ASN A 1 782 ? -40.263 -10.455 41.481 1.00 87.75 782 ASN A O 1
ATOM 5486 N N . ALA A 1 783 ? -39.295 -8.429 41.677 1.00 90.88 783 ALA A N 1
ATOM 5487 C CA . ALA A 1 783 ? -37.944 -8.915 41.508 1.00 90.88 783 ALA A CA 1
ATOM 5488 C C . ALA A 1 783 ? -37.512 -9.796 42.684 1.00 90.88 783 ALA A C 1
ATOM 5490 O O . ALA A 1 783 ? -38.005 -9.715 43.809 1.00 90.88 783 ALA A O 1
ATOM 5491 N N . THR A 1 784 ? -36.585 -10.709 42.421 1.00 94.06 784 THR A N 1
ATOM 5492 C CA . THR A 1 784 ? -35.953 -11.531 43.453 1.00 94.06 784 THR A CA 1
ATOM 5493 C C . THR A 1 784 ? -34.460 -11.262 43.468 1.00 94.06 784 THR A C 1
ATOM 5495 O O . THR A 1 784 ? -33.773 -11.576 42.505 1.00 94.06 784 THR A O 1
ATOM 5498 N N . PHE A 1 785 ? -33.945 -10.753 44.579 1.00 94.62 785 PHE A N 1
ATOM 5499 C CA . PHE A 1 785 ? -32.524 -10.538 44.817 1.00 94.62 785 PHE A CA 1
ATOM 5500 C C . PHE A 1 785 ? -31.980 -11.659 45.700 1.00 94.62 785 PHE A C 1
ATOM 5502 O O . PHE A 1 785 ? -32.427 -11.833 46.826 1.00 94.62 785 PHE A O 1
ATOM 5509 N N . ASN A 1 786 ? -31.003 -12.422 45.226 1.00 94.50 786 ASN A N 1
ATOM 5510 C CA . ASN A 1 786 ? -30.254 -13.403 46.004 1.00 94.50 786 ASN A CA 1
ATOM 5511 C C . ASN A 1 786 ? -28.855 -12.841 46.240 1.00 94.50 786 ASN A C 1
ATOM 5513 O O . ASN A 1 786 ? -28.060 -12.796 45.309 1.00 94.50 786 ASN A O 1
ATOM 5517 N N . ILE A 1 787 ? -28.571 -12.388 47.458 1.00 92.25 787 ILE A N 1
ATOM 5518 C CA . ILE A 1 787 ? -27.373 -11.608 47.780 1.00 92.25 787 ILE A CA 1
ATOM 5519 C C . ILE A 1 787 ? -26.513 -12.391 48.772 1.00 92.25 787 ILE A C 1
ATOM 5521 O O . ILE A 1 787 ? -26.999 -12.798 49.832 1.00 92.25 787 ILE A O 1
ATOM 5525 N N . GLN A 1 788 ? -25.234 -12.573 48.458 1.00 90.94 788 GLN A N 1
ATOM 5526 C CA . GLN A 1 788 ? -24.231 -13.082 49.391 1.00 90.94 788 GLN A CA 1
ATOM 5527 C C . GLN A 1 788 ? -23.669 -11.906 50.205 1.00 90.94 788 GLN A C 1
ATOM 5529 O O . GLN A 1 788 ? -22.753 -11.206 49.788 1.00 90.94 788 GLN A O 1
ATOM 5534 N N . ALA A 1 789 ? -24.262 -11.636 51.366 1.00 83.69 789 ALA A N 1
ATOM 5535 C CA . ALA A 1 789 ? -24.046 -10.388 52.101 1.00 83.69 789 ALA A CA 1
ATOM 5536 C C . ALA A 1 789 ? -22.635 -10.251 52.706 1.00 83.69 789 ALA A C 1
ATOM 5538 O O . ALA A 1 789 ? -22.159 -9.139 52.933 1.00 83.69 789 ALA A O 1
ATOM 5539 N N . ASP A 1 790 ? -21.959 -11.363 52.990 1.00 80.06 790 ASP A N 1
ATOM 5540 C CA . ASP A 1 790 ? -20.561 -11.388 53.437 1.00 80.06 790 ASP A CA 1
ATOM 5541 C C . ASP A 1 790 ? -19.535 -11.181 52.317 1.00 80.06 790 ASP A C 1
ATOM 5543 O O . ASP A 1 790 ? -18.372 -10.924 52.628 1.00 80.06 790 ASP A O 1
ATOM 5547 N N . SER A 1 791 ? -19.971 -11.221 51.056 1.00 87.25 791 SER A N 1
ATOM 5548 C CA . SER A 1 791 ? -19.167 -10.887 49.873 1.00 87.25 791 SER A CA 1
ATOM 5549 C C . SER A 1 791 ? -19.432 -9.467 49.356 1.00 87.25 791 SER A C 1
ATOM 5551 O O . SER A 1 791 ? -19.108 -9.153 48.223 1.00 87.25 791 SER A O 1
ATOM 5553 N N . ALA A 1 792 ? -20.061 -8.592 50.148 1.00 86.38 792 ALA A N 1
ATOM 5554 C CA . ALA A 1 792 ? -20.229 -7.194 49.754 1.00 86.38 792 ALA A CA 1
ATOM 5555 C C . ALA A 1 792 ? -18.894 -6.431 49.843 1.00 86.38 792 ALA A C 1
ATOM 5557 O O . ALA A 1 792 ? -18.202 -6.564 50.854 1.00 86.38 792 ALA A O 1
ATOM 5558 N N . GLN A 1 793 ? -18.562 -5.577 48.871 1.00 87.50 793 GLN A N 1
ATOM 5559 C CA . GLN A 1 793 ? -17.267 -4.899 48.813 1.00 87.50 793 GLN A CA 1
ATOM 5560 C C . GLN A 1 793 ? -16.942 -4.146 50.117 1.00 87.50 793 GLN A C 1
ATOM 5562 O O . GLN A 1 793 ? -17.678 -3.229 50.520 1.00 87.50 793 GLN A O 1
ATOM 5567 N N . PRO A 1 794 ? -15.829 -4.476 50.802 1.00 83.81 794 PRO A N 1
ATOM 5568 C CA . PRO A 1 794 ? -15.409 -3.758 51.992 1.00 83.81 794 PRO A CA 1
ATOM 5569 C C . PRO A 1 794 ? -15.005 -2.314 51.664 1.00 83.81 794 PRO A C 1
ATOM 5571 O O . PRO A 1 794 ? -14.100 -2.081 50.874 1.00 83.81 794 PRO A O 1
ATOM 5574 N N . GLY A 1 795 ? -15.592 -1.344 52.363 1.00 84.38 795 GLY A N 1
ATOM 5575 C CA . GLY A 1 795 ? -15.298 0.084 52.215 1.00 84.38 795 GLY A CA 1
ATOM 5576 C C . GLY A 1 795 ? -16.302 0.845 51.349 1.00 84.38 795 GLY A C 1
ATOM 5577 O O . GLY A 1 795 ? -16.330 2.068 51.460 1.00 84.38 795 GLY A O 1
ATOM 5578 N N . ALA A 1 796 ? -17.160 0.138 50.605 1.00 88.75 796 ALA A N 1
ATOM 5579 C CA . ALA A 1 796 ? -18.096 0.706 49.636 1.00 88.75 796 ALA A CA 1
ATOM 5580 C C . ALA A 1 796 ? -19.547 0.808 50.147 1.00 88.75 796 ALA A C 1
ATOM 5582 O O . ALA A 1 796 ? -19.967 0.092 51.065 1.00 88.75 796 ALA A O 1
ATOM 5583 N N . GLU A 1 797 ? -20.352 1.655 49.509 1.00 90.75 797 GLU A N 1
ATOM 5584 C CA . GLU A 1 797 ? -21.808 1.673 49.653 1.00 90.75 797 GLU A CA 1
ATOM 5585 C C . GLU A 1 797 ? -22.457 0.645 48.725 1.00 90.75 797 GLU A C 1
ATOM 5587 O O . GLU A 1 797 ? -22.452 0.804 47.514 1.00 90.75 797 GLU A O 1
ATOM 5592 N N . ASN A 1 798 ? -23.027 -0.417 49.298 1.00 89.50 798 ASN A N 1
ATOM 5593 C CA . ASN A 1 798 ? -23.706 -1.474 48.551 1.00 89.50 798 ASN A CA 1
ATOM 5594 C C . ASN A 1 798 ? -25.218 -1.301 48.698 1.00 89.50 798 ASN A C 1
ATOM 5596 O O . ASN A 1 798 ? -25.750 -1.510 49.789 1.00 89.50 798 ASN A O 1
ATOM 5600 N N . THR A 1 799 ? -25.901 -0.926 47.623 1.00 91.19 799 THR A N 1
ATOM 5601 C CA . THR A 1 799 ? -27.324 -0.584 47.595 1.00 91.19 799 THR A CA 1
ATOM 5602 C C . THR A 1 799 ? -28.095 -1.501 46.650 1.00 91.19 799 THR A C 1
ATOM 5604 O O . THR A 1 799 ? -27.723 -1.673 45.495 1.00 91.19 799 THR A O 1
ATOM 5607 N N . PHE A 1 800 ? -29.207 -2.052 47.131 1.00 91.50 800 PHE A N 1
ATOM 5608 C CA . PHE A 1 800 ? -30.128 -2.884 46.357 1.00 91.50 800 PHE A CA 1
ATOM 5609 C C . PHE A 1 800 ? -31.524 -2.262 46.405 1.00 91.50 800 PHE A C 1
ATOM 5611 O O . PHE A 1 800 ? -32.103 -2.134 47.488 1.00 91.50 800 PHE A O 1
ATOM 5618 N N . ASN A 1 801 ? -32.055 -1.865 45.254 1.00 87.50 801 ASN A N 1
ATOM 5619 C CA . ASN A 1 801 ? -33.322 -1.155 45.133 1.00 87.50 801 ASN A CA 1
ATOM 5620 C C . ASN A 1 801 ? -34.367 -2.034 44.443 1.00 87.50 801 ASN A C 1
ATOM 5622 O O . ASN A 1 801 ? -34.196 -2.411 43.289 1.00 87.50 801 ASN A O 1
ATOM 5626 N N . GLY A 1 802 ? -35.445 -2.332 45.164 1.00 85.69 802 GLY A N 1
ATOM 5627 C CA . GLY A 1 802 ? -36.681 -2.899 44.630 1.00 85.69 802 GLY A CA 1
ATOM 5628 C C . GLY A 1 802 ? -37.736 -1.803 44.600 1.00 85.69 802 GLY A C 1
ATOM 5629 O O . GLY A 1 802 ? -38.236 -1.384 45.650 1.00 85.69 802 GLY A O 1
ATOM 5630 N N . PHE A 1 803 ? -37.940 -1.188 43.441 1.00 80.12 803 PHE A N 1
ATOM 5631 C CA . PHE A 1 803 ? -38.634 0.092 43.343 1.00 80.12 803 PHE A CA 1
ATOM 5632 C C . PHE A 1 803 ? -40.155 -0.023 43.240 1.00 80.12 803 PHE A C 1
ATOM 5634 O O . PHE A 1 803 ? -40.869 0.848 43.765 1.00 80.12 803 PHE A O 1
ATOM 5641 N N . ASP A 1 804 ? -40.655 -1.046 42.556 1.00 75.81 804 ASP A N 1
ATOM 5642 C CA . ASP A 1 804 ? -42.074 -1.291 42.329 1.00 75.81 804 ASP A CA 1
ATOM 5643 C C . ASP A 1 804 ? -42.438 -2.764 42.604 1.00 75.81 804 ASP A C 1
ATOM 5645 O O . ASP A 1 804 ? -41.607 -3.562 42.984 1.00 75.81 804 ASP A O 1
ATOM 5649 N N . GLY A 1 805 ? -43.729 -3.113 42.562 1.00 79.44 805 GLY A N 1
ATOM 5650 C CA . GLY A 1 805 ? -44.186 -4.479 42.868 1.00 79.44 805 GLY A CA 1
ATOM 5651 C C . GLY A 1 805 ? -43.880 -4.998 44.284 1.00 79.44 805 GLY A C 1
ATOM 5652 O O . GLY A 1 805 ? -44.147 -4.280 45.249 1.00 79.44 805 GLY A O 1
ATOM 5653 N N . ASN A 1 806 ? -43.532 -6.290 44.378 1.00 82.56 806 ASN A N 1
ATOM 5654 C CA . ASN A 1 806 ? -43.313 -7.072 45.605 1.00 82.56 806 ASN A CA 1
ATOM 5655 C C . ASN A 1 806 ? -41.975 -7.782 45.542 1.00 82.56 806 ASN A C 1
ATOM 5657 O O . ASN A 1 806 ? -41.897 -8.965 45.169 1.00 82.56 806 ASN A O 1
ATOM 5661 N N . ASP A 1 807 ? -40.936 -7.087 45.946 1.00 86.44 807 ASP A N 1
ATOM 5662 C CA . ASP A 1 807 ? -39.602 -7.624 45.785 1.00 86.44 807 ASP A CA 1
ATOM 5663 C C . ASP A 1 807 ? -39.263 -8.598 46.895 1.00 86.44 807 ASP A C 1
ATOM 5665 O O . ASP A 1 807 ? -39.719 -8.490 48.032 1.00 86.44 807 ASP A O 1
ATOM 5669 N N . THR A 1 808 ? -38.465 -9.605 46.571 1.00 90.44 808 THR A N 1
ATOM 5670 C CA . THR A 1 808 ? -37.938 -10.553 47.547 1.00 90.44 808 THR A CA 1
ATOM 5671 C C . THR A 1 808 ? -36.429 -10.426 47.610 1.00 90.44 808 THR A C 1
ATOM 5673 O O . THR A 1 808 ? -35.734 -10.812 46.681 1.00 90.44 808 THR A O 1
ATOM 5676 N N . PHE A 1 809 ? -35.909 -9.966 48.738 1.00 89.88 809 PHE A N 1
ATOM 5677 C CA . PHE A 1 809 ? -34.485 -9.895 49.027 1.00 89.88 809 PHE A CA 1
ATOM 5678 C C . PHE A 1 809 ? -34.085 -11.083 49.902 1.00 89.88 809 PHE A C 1
ATOM 5680 O O . PHE A 1 809 ? -34.551 -11.221 51.025 1.00 89.88 809 PHE A O 1
ATOM 5687 N N . ASN A 1 810 ? -33.221 -11.956 49.407 1.00 90.88 810 ASN A N 1
ATOM 5688 C CA . ASN A 1 810 ? -32.648 -13.092 50.119 1.00 90.88 810 ASN A CA 1
ATOM 5689 C C . ASN A 1 810 ? -31.184 -12.775 50.435 1.00 90.88 810 ASN A C 1
ATOM 5691 O O . ASN A 1 810 ? -30.308 -13.020 49.608 1.00 90.88 810 ASN A O 1
ATOM 5695 N N . ALA A 1 811 ? -30.921 -12.218 51.616 1.00 86.62 811 ALA A N 1
ATOM 5696 C CA . ALA A 1 811 ? -29.573 -11.914 52.087 1.00 86.62 811 ALA A CA 1
ATOM 5697 C C . ALA A 1 81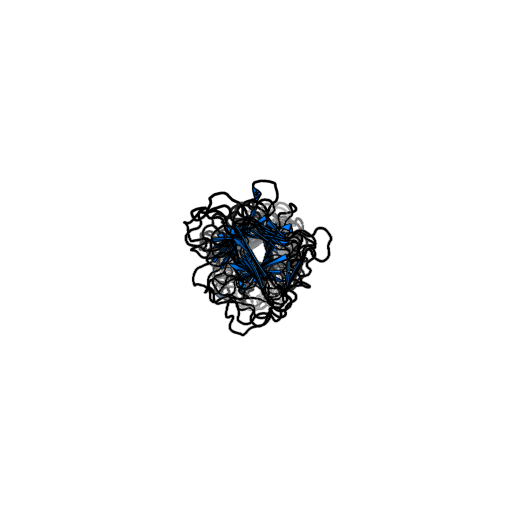1 ? -29.013 -13.103 52.886 1.00 86.62 811 ALA A C 1
ATOM 5699 O O . ALA A 1 811 ? -29.476 -13.396 53.995 1.00 86.62 811 ALA A O 1
ATOM 5700 N N . ASN A 1 812 ? -28.023 -13.784 52.308 1.00 85.56 812 ASN A N 1
ATOM 5701 C CA . ASN A 1 812 ? -27.402 -14.995 52.843 1.00 85.56 812 ASN A CA 1
ATOM 5702 C C . ASN A 1 812 ? -25.992 -14.709 53.373 1.00 85.56 812 ASN A C 1
ATOM 5704 O O . ASN A 1 812 ? -25.289 -13.861 52.829 1.00 85.56 812 ASN A O 1
ATOM 5708 N N . PHE A 1 813 ? -25.567 -15.463 54.390 1.00 78.06 813 PHE A N 1
ATOM 5709 C CA . PHE A 1 813 ? -24.203 -15.437 54.930 1.00 78.06 813 PHE A CA 1
ATOM 5710 C C . PHE A 1 813 ? -23.542 -16.804 54.778 1.00 78.06 813 PHE A C 1
ATOM 5712 O O . PHE A 1 813 ? -24.179 -17.839 55.013 1.00 78.06 813 PHE A O 1
ATOM 5719 N N . ALA A 1 814 ? -22.259 -16.834 54.415 1.00 77.44 814 ALA A N 1
ATOM 5720 C CA . ALA A 1 814 ? -21.471 -18.055 54.516 1.00 77.44 814 ALA A CA 1
ATOM 5721 C C . ALA A 1 814 ? -21.227 -18.437 55.988 1.00 77.44 814 ALA A C 1
ATOM 5723 O O . ALA A 1 814 ? -21.557 -17.718 56.934 1.00 77.44 814 ALA A O 1
ATOM 5724 N N . ALA A 1 815 ? -20.677 -19.635 56.198 1.00 69.62 815 ALA A N 1
ATOM 5725 C CA . ALA A 1 815 ? -20.408 -20.094 57.550 1.00 69.62 815 ALA A CA 1
ATOM 5726 C C . ALA A 1 815 ? -19.316 -19.249 58.213 1.00 69.62 815 ALA A C 1
ATOM 5728 O O . ALA A 1 815 ? -18.228 -19.123 57.656 1.00 69.62 815 ALA A O 1
ATOM 5729 N N . ASP A 1 816 ? -19.591 -18.750 59.419 1.00 62.12 816 ASP A N 1
ATOM 5730 C CA . ASP A 1 816 ? -18.658 -17.944 60.222 1.00 62.12 816 ASP A CA 1
ATOM 5731 C C . ASP A 1 816 ? -18.252 -16.591 59.606 1.00 62.12 816 ASP A C 1
ATOM 5733 O O . ASP A 1 816 ? -17.193 -16.056 59.952 1.00 62.12 816 ASP A O 1
ATOM 5737 N N . THR A 1 817 ? -19.069 -16.025 58.713 1.00 67.19 817 THR A N 1
ATOM 5738 C CA . THR A 1 817 ? -18.806 -14.735 58.056 1.00 67.19 817 THR A CA 1
ATOM 5739 C C . THR A 1 817 ? -19.827 -13.657 58.438 1.00 67.19 817 THR A C 1
ATOM 5741 O O . THR A 1 817 ? -20.889 -13.930 58.992 1.00 67.19 817 THR A O 1
ATOM 5744 N N . THR A 1 818 ? -19.483 -12.393 58.181 1.00 69.00 818 THR A N 1
ATOM 5745 C CA . THR A 1 818 ? -20.345 -11.222 58.406 1.00 69.00 818 THR A CA 1
ATOM 5746 C C . THR A 1 818 ? -20.204 -10.258 57.236 1.00 69.00 818 THR A C 1
ATOM 5748 O O . THR A 1 818 ? -19.204 -10.325 56.525 1.00 69.00 818 THR A O 1
ATOM 5751 N N . VAL A 1 819 ? -21.122 -9.290 57.108 1.00 72.56 819 VAL A N 1
ATOM 5752 C CA . VAL A 1 819 ? -20.888 -8.131 56.228 1.00 72.56 819 VAL A CA 1
ATOM 5753 C C . VAL A 1 819 ? -19.527 -7.516 56.580 1.00 72.56 819 VAL A C 1
ATOM 5755 O O . VAL A 1 819 ? -19.222 -7.383 57.779 1.00 72.56 819 VAL A O 1
ATOM 5758 N N . PRO A 1 820 ? -18.690 -7.161 55.594 1.00 74.56 820 PRO A N 1
ATOM 5759 C CA . PRO A 1 820 ? -17.357 -6.657 55.880 1.00 74.56 820 PRO A CA 1
ATOM 5760 C C . PRO A 1 820 ? -17.345 -5.403 56.754 1.00 74.56 820 PRO A C 1
ATOM 5762 O O . PRO A 1 820 ? -18.078 -4.443 56.537 1.00 74.56 820 PRO A O 1
ATOM 5765 N N . THR A 1 821 ? -16.464 -5.392 57.758 1.00 70.56 821 THR A N 1
ATOM 5766 C CA . THR A 1 821 ? -16.405 -4.339 58.789 1.00 70.56 821 THR A CA 1
ATOM 5767 C C . THR A 1 821 ? -15.436 -3.202 58.451 1.00 70.56 821 THR A C 1
ATOM 5769 O O . THR A 1 821 ? -14.978 -2.492 59.353 1.00 70.56 821 THR A O 1
ATOM 5772 N N . ALA A 1 822 ? -15.022 -3.079 57.189 1.00 75.75 822 ALA A N 1
ATOM 5773 C CA . ALA A 1 822 ? -14.166 -1.981 56.759 1.00 75.75 822 ALA A CA 1
ATOM 5774 C C . ALA A 1 822 ? -14.890 -0.637 56.966 1.00 75.75 822 ALA A C 1
ATOM 5776 O O . ALA A 1 822 ? -16.115 -0.547 56.921 1.00 75.75 822 ALA A O 1
ATOM 5777 N N . ALA A 1 823 ? -14.137 0.420 57.277 1.00 75.06 823 ALA A N 1
ATOM 5778 C CA . ALA A 1 823 ? -14.734 1.743 57.422 1.00 75.06 823 ALA A CA 1
ATOM 5779 C C . ALA A 1 823 ? -15.224 2.223 56.051 1.00 75.06 823 ALA A C 1
ATOM 5781 O O . ALA A 1 823 ? -14.454 2.166 55.101 1.00 75.06 823 ALA A O 1
ATOM 5782 N N . GLY A 1 824 ? -16.466 2.705 55.974 1.00 73.50 824 GLY A N 1
ATOM 5783 C CA . GLY A 1 824 ? -17.100 3.090 54.709 1.00 73.50 824 GLY A CA 1
ATOM 5784 C C . GLY A 1 824 ? -18.099 2.057 54.188 1.00 73.50 824 GLY A C 1
ATOM 5785 O O . GLY A 1 824 ? -19.058 2.463 53.546 1.00 73.50 824 GLY A O 1
ATOM 5786 N N . THR A 1 825 ? -17.975 0.773 54.570 1.00 78.06 825 THR A N 1
ATOM 5787 C CA . THR A 1 825 ? -18.925 -0.257 54.126 1.00 78.06 825 THR A CA 1
ATOM 5788 C C . THR A 1 825 ? -20.346 0.075 54.574 1.00 78.06 825 THR A C 1
ATOM 5790 O O . THR A 1 825 ? -20.617 0.167 55.779 1.00 78.06 825 THR A O 1
ATOM 5793 N N . THR A 1 826 ? -21.273 0.176 53.627 1.00 79.69 826 THR A N 1
ATOM 5794 C CA . THR A 1 826 ? -22.710 0.119 53.902 1.00 79.69 826 THR A CA 1
ATOM 5795 C C . THR A 1 826 ? -23.353 -1.004 53.092 1.00 79.69 826 THR A C 1
ATOM 5797 O O . THR A 1 826 ? -22.861 -1.387 52.034 1.00 79.69 826 THR A O 1
ATOM 5800 N N . PHE A 1 827 ? -24.421 -1.576 53.644 1.00 79.44 827 PHE A N 1
ATOM 5801 C CA . PHE A 1 827 ? -25.256 -2.578 52.990 1.00 79.44 827 PHE A CA 1
ATOM 5802 C C . PHE A 1 827 ? -26.699 -2.123 53.161 1.00 79.44 827 PHE A C 1
ATOM 5804 O O . PHE A 1 827 ? -27.224 -2.156 54.282 1.00 79.44 827 PHE A O 1
ATOM 5811 N N . VAL A 1 828 ? -27.279 -1.631 52.073 1.00 80.75 828 VAL A N 1
ATOM 5812 C CA . VAL A 1 828 ? -28.552 -0.925 52.010 1.00 80.75 828 VAL A CA 1
ATOM 5813 C C . VAL A 1 828 ? -29.498 -1.695 51.106 1.00 80.75 828 VAL A C 1
ATOM 5815 O O . VAL A 1 828 ? -29.171 -2.034 49.978 1.00 80.75 828 VAL A O 1
ATOM 5818 N N . ILE A 1 829 ? -30.695 -1.959 51.614 1.00 80.81 829 ILE A N 1
ATOM 5819 C CA . ILE A 1 829 ? -31.807 -2.498 50.834 1.00 80.81 829 ILE A CA 1
ATOM 5820 C C . ILE A 1 829 ? -32.926 -1.473 50.911 1.00 80.81 829 ILE A C 1
ATOM 5822 O O . ILE A 1 829 ? -33.353 -1.146 52.023 1.00 80.81 829 ILE A O 1
ATOM 5826 N N . ASN A 1 830 ? -33.387 -0.999 49.756 1.00 76.50 830 ASN A N 1
ATOM 5827 C CA . ASN A 1 830 ? -34.520 -0.094 49.626 1.00 76.50 830 ASN A CA 1
ATOM 5828 C C . ASN A 1 830 ? -35.683 -0.827 48.939 1.00 76.50 830 ASN A C 1
ATOM 5830 O O . ASN A 1 830 ? -35.572 -1.200 47.779 1.00 76.50 830 ASN A O 1
ATOM 5834 N N . GLY A 1 831 ? -36.798 -1.008 49.653 1.00 71.81 831 GLY A N 1
ATOM 5835 C CA . GLY A 1 831 ? -38.070 -1.482 49.085 1.00 71.81 831 GLY A CA 1
ATOM 5836 C C . GLY A 1 831 ? -39.005 -0.331 48.680 1.00 71.81 831 GLY A C 1
ATOM 5837 O O . GLY A 1 831 ? -38.862 0.797 49.177 1.00 71.81 831 GLY A O 1
ATOM 5838 N N . GLY A 1 832 ? -39.973 -0.600 47.801 1.00 66.81 832 GLY A N 1
ATOM 5839 C CA . GLY A 1 832 ? -40.641 0.416 46.983 1.00 66.81 832 GLY A CA 1
ATOM 5840 C C . GLY A 1 832 ? -42.149 0.252 46.753 1.00 66.81 832 GLY A C 1
ATOM 5841 O O . GLY A 1 832 ? -42.754 1.082 46.060 1.00 66.81 832 GLY A O 1
ATOM 5842 N N . ALA A 1 833 ? -42.809 -0.715 47.388 1.00 58.94 833 ALA A N 1
ATOM 5843 C CA . ALA A 1 833 ? -44.222 -0.999 47.140 1.00 58.94 833 ALA A CA 1
ATOM 5844 C C . ALA A 1 833 ? -45.235 0.131 47.485 1.00 58.94 833 ALA A C 1
ATOM 5846 O O . ALA A 1 833 ? -45.084 0.921 48.424 1.00 58.94 833 ALA A O 1
ATOM 5847 N N . VAL A 1 834 ? -46.359 0.202 46.750 1.00 53.75 834 VAL A N 1
ATOM 5848 C CA . VAL A 1 834 ? -47.420 1.212 46.966 1.00 53.75 834 VAL A CA 1
ATOM 5849 C C . VAL A 1 834 ? -48.290 0.865 48.188 1.00 53.75 834 VAL A C 1
ATOM 5851 O O . VAL A 1 834 ? -48.983 -0.149 48.222 1.00 53.75 834 VAL A O 1
ATOM 5854 N N . ALA A 1 835 ? -48.343 1.795 49.147 1.00 49.25 835 ALA A N 1
ATOM 5855 C CA . ALA A 1 835 ? -48.749 1.672 50.557 1.00 49.25 835 ALA A CA 1
ATOM 5856 C C . ALA A 1 835 ? -50.117 1.058 50.967 1.00 49.25 835 ALA A C 1
ATOM 5858 O O . ALA A 1 835 ? -50.507 1.201 52.127 1.00 49.25 835 ALA A O 1
ATOM 5859 N N . SER A 1 836 ? -50.922 0.466 50.078 1.00 53.72 836 SER A N 1
ATOM 5860 C CA . SER A 1 836 ? -52.341 0.180 50.389 1.00 53.72 836 SER A CA 1
ATOM 5861 C C . SER A 1 836 ? -52.815 -1.272 50.290 1.00 53.72 836 SER A C 1
ATOM 5863 O O . SER A 1 836 ? -53.964 -1.525 50.664 1.00 53.72 836 SER A O 1
ATOM 5865 N N . ASP A 1 837 ? -51.973 -2.224 49.871 1.00 54.53 837 ASP A N 1
ATOM 5866 C CA . ASP A 1 837 ? -52.323 -3.653 49.838 1.00 54.53 837 ASP A CA 1
ATOM 5867 C C . ASP A 1 837 ? -51.298 -4.511 50.614 1.00 54.53 837 ASP A C 1
ATOM 5869 O O . ASP A 1 837 ? -50.145 -4.581 50.208 1.00 54.53 837 ASP A O 1
ATOM 5873 N N . PRO A 1 838 ? -51.685 -5.206 51.705 1.00 54.72 838 PRO A N 1
ATOM 5874 C CA . PRO A 1 838 ? -50.818 -6.155 52.416 1.00 54.72 838 PRO A CA 1
ATOM 5875 C C . PRO A 1 838 ? -50.345 -7.342 51.566 1.00 54.72 838 PRO A C 1
ATOM 5877 O O . PRO A 1 838 ? -49.408 -8.032 51.956 1.00 54.72 838 PRO A O 1
ATOM 5880 N N . ALA A 1 839 ? -51.019 -7.625 50.445 1.00 56.12 839 ALA A N 1
ATOM 5881 C CA . ALA A 1 839 ? -50.565 -8.599 49.456 1.00 56.12 839 ALA A CA 1
ATOM 5882 C C . ALA A 1 839 ? -49.478 -8.036 48.530 1.00 56.12 839 ALA A C 1
ATOM 5884 O O . ALA A 1 839 ? -49.000 -8.777 47.672 1.00 56.12 839 ALA A O 1
ATOM 5885 N N . ASN A 1 840 ? -49.137 -6.750 48.683 1.00 57.47 840 ASN A N 1
ATOM 5886 C CA . ASN A 1 840 ? -48.176 -6.041 47.867 1.00 57.47 840 ASN A CA 1
ATOM 5887 C C . ASN A 1 840 ? -46.981 -5.502 48.687 1.00 57.47 840 ASN A C 1
ATOM 5889 O O . ASN A 1 840 ? -46.734 -4.303 48.659 1.00 57.47 840 ASN A O 1
ATOM 5893 N N . ARG A 1 841 ? -46.341 -6.340 49.513 1.00 73.12 841 ARG A N 1
ATOM 5894 C CA . ARG A 1 841 ? -45.215 -5.939 50.376 1.00 73.12 841 ARG A CA 1
ATOM 5895 C C . ARG A 1 841 ? -43.935 -6.630 49.937 1.00 73.12 841 ARG A C 1
ATOM 5897 O O . ARG A 1 841 ? -43.974 -7.829 49.651 1.00 73.12 841 ARG A O 1
ATOM 5904 N N . ASP A 1 842 ? -42.833 -5.897 49.994 1.00 77.62 842 ASP A N 1
ATOM 5905 C CA . ASP A 1 842 ? -41.499 -6.458 49.804 1.00 77.62 842 ASP A CA 1
ATOM 5906 C C . ASP A 1 842 ? -41.175 -7.422 50.949 1.00 77.62 842 ASP A C 1
ATOM 5908 O O . ASP A 1 842 ? -41.676 -7.282 52.067 1.00 77.62 842 ASP A O 1
ATOM 5912 N N . ILE A 1 843 ? -40.359 -8.432 50.689 1.00 83.12 843 ILE A N 1
ATOM 5913 C CA . ILE A 1 843 ? -39.962 -9.449 51.655 1.00 83.12 843 ILE A CA 1
ATOM 5914 C C . ILE A 1 843 ? -38.449 -9.450 51.738 1.00 83.12 843 ILE A C 1
ATOM 5916 O O . ILE A 1 843 ? -37.771 -9.701 50.751 1.00 83.12 843 ILE A O 1
ATOM 5920 N N . LEU A 1 844 ? -37.913 -9.281 52.938 1.00 82.06 844 LEU A N 1
ATOM 5921 C CA . LEU A 1 844 ? -36.509 -9.523 53.215 1.00 82.06 844 LEU A CA 1
ATOM 5922 C C . LEU A 1 844 ? -36.357 -10.813 54.013 1.00 82.06 844 LEU A C 1
ATOM 5924 O O . LEU A 1 844 ? -36.784 -10.911 55.159 1.00 82.06 844 LEU A O 1
ATOM 5928 N N . ASN A 1 845 ? -35.735 -11.811 53.405 1.00 83.50 845 ASN A N 1
ATOM 5929 C CA . ASN A 1 845 ? -35.287 -13.032 54.047 1.00 83.50 845 ASN A CA 1
ATOM 5930 C C . ASN A 1 845 ? -33.817 -12.870 54.435 1.00 83.50 845 ASN A C 1
ATOM 5932 O O . ASN A 1 845 ? -32.946 -12.714 53.584 1.00 83.50 845 ASN A O 1
ATOM 5936 N N . PHE A 1 846 ? -33.555 -12.914 55.734 1.00 77.69 846 PHE A N 1
ATOM 5937 C CA . PHE A 1 846 ? -32.234 -12.784 56.321 1.00 77.69 846 PHE A CA 1
ATOM 5938 C C . PHE A 1 846 ? -31.825 -14.132 56.924 1.00 77.69 846 PHE A C 1
ATOM 5940 O O . PHE A 1 846 ? -32.361 -14.537 57.964 1.00 77.69 846 PHE A O 1
ATOM 5947 N N . ASP A 1 847 ? -30.922 -14.851 56.250 1.00 75.56 847 ASP A N 1
ATOM 5948 C CA . ASP A 1 847 ? -30.482 -16.188 56.663 1.00 75.56 847 ASP A CA 1
ATOM 5949 C C . ASP A 1 847 ? -29.092 -16.161 57.314 1.00 75.56 847 ASP A C 1
ATOM 5951 O O . ASP A 1 847 ? -28.067 -16.112 56.638 1.00 75.56 847 ASP A O 1
ATOM 5955 N N . THR A 1 848 ? -29.060 -16.255 58.644 1.00 66.19 848 THR A N 1
ATOM 5956 C CA . THR A 1 848 ? -27.835 -16.345 59.457 1.00 66.19 848 THR A CA 1
ATOM 5957 C C . THR A 1 848 ? -27.543 -17.769 59.931 1.00 66.19 848 THR A C 1
ATOM 5959 O O . THR A 1 848 ? -26.784 -17.977 60.875 1.00 66.19 848 THR A O 1
ATOM 5962 N N . THR A 1 849 ? -28.155 -18.798 59.336 1.00 66.06 849 THR A N 1
ATOM 5963 C CA . THR A 1 849 ? -28.058 -20.188 59.830 1.00 66.06 849 THR A CA 1
ATOM 5964 C C . THR A 1 849 ? -26.623 -20.719 59.887 1.00 66.06 849 THR A C 1
ATOM 5966 O O . THR A 1 849 ? -26.333 -21.609 60.692 1.00 66.06 849 THR A O 1
ATOM 5969 N N . ALA A 1 850 ? -25.729 -20.178 59.060 1.00 61.72 850 ALA A N 1
ATOM 5970 C CA . ALA A 1 850 ? -24.326 -20.567 58.993 1.00 61.72 850 ALA A CA 1
ATOM 5971 C C . ALA A 1 850 ? -23.400 -19.752 59.931 1.00 61.72 850 ALA A C 1
ATOM 5973 O O . ALA A 1 850 ? -22.256 -20.149 60.143 1.00 61.72 850 ALA A O 1
ATOM 5974 N N . ASP A 1 851 ? -23.878 -18.666 60.540 1.00 56.47 851 ASP A N 1
ATOM 5975 C CA . ASP A 1 851 ? -23.084 -17.778 61.401 1.00 56.47 851 ASP A CA 1
ATOM 5976 C C . ASP A 1 851 ? -22.798 -18.421 62.779 1.00 56.47 851 ASP A C 1
ATOM 5978 O O . ASP A 1 851 ? -23.722 -18.735 63.537 1.00 56.47 851 ASP A O 1
ATOM 5982 N N . THR A 1 852 ? -21.521 -18.660 63.129 1.00 53.41 852 THR A N 1
ATOM 5983 C CA . THR A 1 852 ? -21.140 -19.175 64.463 1.00 53.41 852 THR A CA 1
ATOM 5984 C C . THR A 1 852 ? -20.161 -18.312 65.269 1.00 53.41 852 THR A C 1
ATOM 5986 O O . THR A 1 852 ? -19.679 -18.742 66.327 1.00 53.41 852 THR A O 1
ATOM 5989 N N . VAL A 1 853 ? -19.891 -17.064 64.848 1.00 49.34 853 VAL A N 1
ATOM 5990 C CA . VAL A 1 853 ? -18.869 -16.191 65.467 1.00 49.34 853 VAL A CA 1
ATOM 5991 C C . VAL A 1 853 ? -19.456 -14.875 65.996 1.00 49.34 853 VAL A C 1
ATOM 5993 O O . VAL A 1 853 ? -20.263 -14.209 65.371 1.00 49.34 853 VAL A O 1
ATOM 5996 N N . ALA A 1 854 ? -19.004 -14.463 67.185 1.00 48.84 854 ALA A N 1
ATOM 5997 C CA . ALA A 1 854 ? -19.476 -13.262 67.873 1.00 48.84 854 ALA A CA 1
ATOM 5998 C C . ALA A 1 854 ? -19.166 -11.953 67.118 1.00 48.84 854 ALA A C 1
ATOM 6000 O O . ALA A 1 854 ? -17.994 -11.635 66.889 1.00 48.84 854 ALA A O 1
ATOM 6001 N N . ARG A 1 855 ? -20.188 -11.127 66.862 1.00 53.59 855 ARG A N 1
ATOM 6002 C CA . ARG A 1 855 ? -20.037 -9.782 66.282 1.00 53.59 855 ARG A CA 1
ATOM 6003 C C . ARG A 1 855 ? -19.386 -8.825 67.292 1.00 53.59 855 ARG A C 1
ATOM 6005 O O . ARG A 1 855 ? -20.026 -8.340 68.222 1.00 53.59 855 ARG A O 1
ATOM 6012 N N . SER A 1 856 ? -18.088 -8.536 67.142 1.00 42.50 856 SER A N 1
ATOM 6013 C CA . SER A 1 856 ? -17.391 -7.498 67.924 1.00 42.50 856 SER A CA 1
ATOM 6014 C C . SER A 1 856 ? -16.945 -6.340 67.026 1.00 42.50 856 SER A C 1
ATOM 6016 O O . SER A 1 856 ? -15.775 -6.233 66.665 1.00 42.50 856 SER A O 1
ATOM 6018 N N . GLY A 1 857 ? -17.872 -5.464 66.644 1.00 46.09 857 GLY A N 1
ATOM 6019 C CA . GLY A 1 857 ? -17.567 -4.323 65.778 1.00 46.09 857 GLY A CA 1
ATOM 6020 C C . GLY A 1 857 ? -18.744 -3.364 65.647 1.00 46.09 857 GLY A C 1
ATOM 6021 O O . GLY A 1 857 ? -19.895 -3.773 65.726 1.00 46.09 857 GLY A O 1
ATOM 6022 N N . ALA A 1 858 ? -18.452 -2.074 65.497 1.00 44.12 858 ALA A N 1
ATOM 6023 C CA . ALA A 1 858 ? -19.423 -0.982 65.451 1.00 44.12 858 ALA A CA 1
ATOM 6024 C C . ALA A 1 858 ? -20.002 -0.737 64.039 1.00 44.12 858 ALA A C 1
ATOM 6026 O O . ALA A 1 858 ? -20.219 0.414 63.678 1.00 44.12 858 ALA A O 1
ATOM 6027 N N . THR A 1 859 ? -20.215 -1.776 63.232 1.00 46.16 859 THR A N 1
ATOM 6028 C CA . THR A 1 859 ? -20.674 -1.665 61.835 1.00 46.16 859 THR A CA 1
ATOM 6029 C C . THR A 1 859 ? -21.922 -2.524 61.662 1.00 46.16 859 THR A C 1
ATOM 6031 O O . THR A 1 859 ? -21.843 -3.748 61.728 1.00 46.16 859 THR A O 1
ATOM 6034 N N . GLY A 1 860 ? -23.084 -1.878 61.553 1.00 50.00 860 GLY A N 1
ATOM 6035 C CA . GLY A 1 860 ? -24.375 -2.549 61.411 1.00 50.00 860 GLY A CA 1
ATOM 6036 C C . GLY A 1 860 ? -24.847 -2.583 59.962 1.00 50.00 860 GLY A C 1
ATOM 6037 O O . GLY A 1 860 ? -24.477 -1.726 59.167 1.00 50.00 860 GLY A O 1
ATOM 6038 N N . ILE A 1 861 ? -25.695 -3.558 59.647 1.00 50.97 861 ILE A N 1
ATOM 6039 C CA . ILE A 1 861 ? -26.480 -3.601 58.409 1.00 50.97 861 ILE A CA 1
ATOM 6040 C C . ILE A 1 861 ? -27.530 -2.492 58.495 1.00 50.97 861 ILE A C 1
ATOM 6042 O O . ILE A 1 861 ? -28.270 -2.433 59.482 1.00 50.97 861 ILE A O 1
ATOM 6046 N N . ARG A 1 862 ? -27.586 -1.607 57.494 1.00 54.09 862 ARG A N 1
ATOM 6047 C CA . ARG A 1 862 ? -28.507 -0.467 57.470 1.00 54.09 862 ARG A CA 1
ATOM 6048 C C . ARG A 1 862 ? -29.595 -0.722 56.436 1.00 54.09 862 ARG A C 1
ATOM 6050 O O . ARG A 1 862 ? -29.412 -0.467 55.259 1.00 54.09 862 ARG A O 1
ATOM 6057 N N . MET A 1 863 ? -30.755 -1.164 56.895 1.00 54.22 863 MET A N 1
ATOM 6058 C CA . MET A 1 863 ? -31.943 -1.275 56.044 1.00 54.22 863 MET A CA 1
ATOM 6059 C C . MET A 1 863 ? -32.723 0.029 56.114 1.00 54.22 863 MET A C 1
ATOM 6061 O O . MET A 1 863 ? -32.911 0.554 57.208 1.00 54.22 863 MET A O 1
ATOM 6065 N N . VAL A 1 864 ? -33.140 0.575 54.977 1.00 53.03 864 VAL A N 1
ATOM 6066 C CA . VAL A 1 864 ? -33.929 1.810 54.914 1.00 53.03 864 VAL A CA 1
ATOM 6067 C C . VAL A 1 864 ? -34.919 1.643 53.782 1.00 53.03 864 VAL A C 1
ATOM 6069 O O . VAL A 1 864 ? -34.520 1.404 52.660 1.00 53.03 864 VAL A O 1
ATOM 6072 N N . TYR A 1 865 ? -36.208 1.812 54.030 1.00 52.78 865 TYR A N 1
ATOM 6073 C CA . TYR A 1 865 ? -37.166 1.968 52.944 1.00 52.78 865 TYR A CA 1
ATOM 6074 C C . TYR A 1 865 ? -37.124 3.442 52.527 1.00 52.78 865 TYR A C 1
ATOM 6076 O O . TYR A 1 865 ? -37.436 4.343 53.317 1.00 52.78 865 TYR A O 1
ATOM 6084 N N . ALA A 1 866 ? -36.660 3.696 51.301 1.00 42.97 866 ALA A N 1
ATOM 6085 C CA . ALA A 1 866 ? -36.316 5.028 50.796 1.00 42.97 866 ALA A CA 1
ATOM 6086 C C . ALA A 1 866 ? -37.478 6.041 50.853 1.00 42.97 866 ALA A C 1
ATOM 6088 O O . ALA A 1 866 ? -37.249 7.250 50.947 1.00 42.97 866 ALA A O 1
ATOM 6089 N N . ASP A 1 867 ? -38.727 5.569 50.864 1.00 54.31 867 ASP A N 1
ATOM 6090 C CA . ASP A 1 867 ? -39.913 6.411 50.970 1.00 54.31 867 ASP A CA 1
ATOM 6091 C C . ASP A 1 867 ? -40.676 6.157 52.280 1.00 54.31 867 ASP A C 1
ATOM 6093 O O . ASP A 1 867 ? -41.409 5.183 52.433 1.00 54.31 867 ASP A O 1
ATOM 6097 N N . ASN A 1 868 ? -40.572 7.097 53.225 1.00 51.28 868 ASN A N 1
ATOM 6098 C CA . ASN A 1 868 ? -41.321 7.067 54.489 1.00 51.28 868 ASN A CA 1
ATOM 6099 C C . ASN A 1 868 ? -42.847 7.238 54.336 1.00 51.28 868 ASN A C 1
ATOM 6101 O O . ASN A 1 868 ? -43.566 7.236 55.339 1.00 51.28 868 ASN A O 1
ATOM 6105 N N . THR A 1 869 ? -43.335 7.430 53.108 1.00 50.91 869 THR A N 1
ATOM 6106 C CA . THR A 1 869 ? -44.755 7.494 52.757 1.00 50.91 869 THR A CA 1
ATOM 6107 C C . THR A 1 869 ? -45.286 6.200 52.135 1.00 50.91 869 THR A C 1
ATOM 6109 O O . THR A 1 869 ? -46.507 6.061 52.001 1.00 50.91 869 THR A O 1
ATOM 6112 N N . LYS A 1 870 ? -44.407 5.246 51.800 1.00 52.06 870 LYS A N 1
ATOM 6113 C CA . LYS A 1 870 ? -44.754 3.909 51.300 1.00 52.06 870 LYS A CA 1
ATOM 6114 C C . LYS A 1 870 ? -44.858 2.905 52.459 1.00 52.06 870 LYS A C 1
ATOM 6116 O O . LYS A 1 870 ? -44.196 3.070 53.480 1.00 52.06 870 LYS A O 1
ATOM 6121 N N . ALA A 1 871 ? -45.753 1.916 52.349 1.00 49.94 871 ALA A N 1
ATOM 6122 C CA . ALA A 1 871 ? -45.920 0.905 53.398 1.00 49.94 871 ALA A CA 1
ATOM 6123 C C . ALA A 1 871 ? -44.883 -0.205 53.205 1.00 49.94 871 ALA A C 1
ATOM 6125 O O . ALA A 1 871 ? -44.919 -0.905 52.203 1.00 49.94 871 ALA A O 1
ATOM 6126 N N . SER A 1 872 ? -43.983 -0.296 54.176 1.00 55.47 872 SER A N 1
ATOM 6127 C CA . SER A 1 872 ? -43.278 -1.468 54.693 1.00 55.47 872 SER A CA 1
ATOM 6128 C C . SER A 1 872 ? -43.285 -2.811 53.963 1.00 55.47 872 SER A C 1
ATOM 6130 O O . SER A 1 872 ? -44.330 -3.404 53.678 1.00 55.47 872 SER A O 1
ATOM 6132 N N . GLY A 1 873 ? -42.085 -3.395 53.939 1.00 64.12 873 GLY A N 1
ATOM 6133 C CA . GLY A 1 873 ? -41.854 -4.820 53.734 1.00 64.12 873 GLY A CA 1
ATOM 6134 C C . GLY A 1 873 ? -41.962 -5.679 55.004 1.00 64.12 873 GLY A C 1
ATOM 6135 O O . GLY A 1 873 ? -41.977 -5.179 56.135 1.00 64.12 873 GLY A O 1
ATOM 6136 N N . ASP A 1 874 ? -42.037 -6.992 54.793 1.00 71.31 874 ASP A N 1
ATOM 6137 C CA . ASP A 1 874 ? -41.947 -8.046 55.803 1.00 71.31 874 ASP A CA 1
ATOM 6138 C C . ASP A 1 874 ? -40.484 -8.490 55.968 1.00 71.31 874 ASP A C 1
ATOM 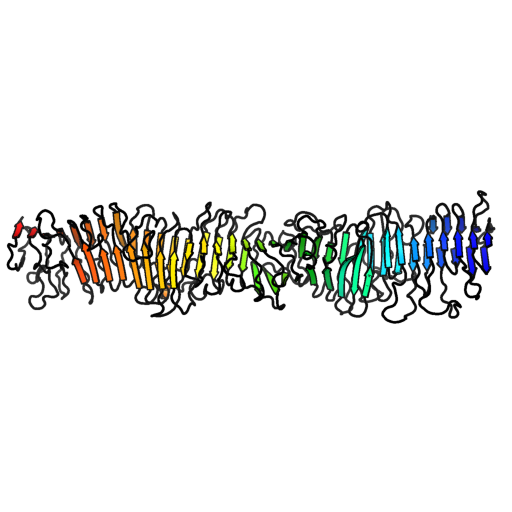6140 O O . ASP A 1 874 ? -39.777 -8.712 54.989 1.00 71.31 874 ASP A O 1
ATOM 6144 N N . LEU A 1 875 ? -40.034 -8.700 57.205 1.00 72.69 875 LEU A N 1
ATOM 6145 C CA . LEU A 1 875 ? -38.713 -9.251 57.508 1.00 72.69 875 LEU A CA 1
ATOM 6146 C C . LEU A 1 875 ? -38.841 -10.665 58.075 1.00 72.69 875 LEU A C 1
ATOM 6148 O O . LEU A 1 875 ? -39.417 -10.873 59.146 1.00 72.69 875 LEU A O 1
ATOM 6152 N N . ASN A 1 876 ? -38.233 -11.635 57.408 1.00 73.19 876 ASN A N 1
ATOM 6153 C CA . ASN A 1 876 ? -38.067 -12.995 57.895 1.00 73.19 876 ASN A CA 1
ATOM 6154 C C . ASN A 1 876 ? -36.612 -13.203 58.311 1.00 73.19 876 ASN A C 1
ATOM 6156 O O . ASN A 1 876 ? -35.704 -13.010 57.513 1.00 73.19 876 ASN A O 1
ATOM 6160 N N . VAL A 1 877 ? -36.388 -13.647 59.543 1.00 69.44 877 VAL A N 1
ATOM 6161 C CA . VAL A 1 877 ? -35.054 -13.995 60.043 1.00 69.44 877 VAL A CA 1
ATOM 6162 C C . VAL A 1 877 ? -35.020 -15.484 60.373 1.00 69.44 877 VAL A C 1
ATOM 6164 O O . VAL A 1 877 ? -35.830 -15.972 61.175 1.00 69.44 877 VAL A O 1
ATOM 6167 N N . THR A 1 878 ? -34.066 -16.198 59.783 1.00 67.12 878 THR A N 1
ATOM 6168 C CA . THR A 1 878 ? -33.816 -17.629 60.003 1.00 67.12 878 THR A CA 1
ATOM 6169 C C . THR A 1 878 ? -32.348 -17.851 60.351 1.00 67.12 878 THR A C 1
ATOM 6171 O O . THR A 1 878 ? -31.485 -17.373 59.632 1.00 67.12 878 THR A O 1
ATOM 6174 N N . GLY A 1 879 ? -32.044 -18.563 61.441 1.00 58.00 879 GLY A N 1
ATOM 6175 C CA . GLY A 1 879 ? -30.655 -18.885 61.800 1.00 58.00 879 GLY A CA 1
ATOM 6176 C C . GLY A 1 879 ? -30.346 -18.847 63.296 1.00 58.00 879 GLY A C 1
ATOM 6177 O O . GLY A 1 879 ? -31.231 -18.609 64.115 1.00 58.00 879 GLY A O 1
ATOM 6178 N N . ASN A 1 880 ? -29.099 -19.161 63.661 1.00 49.44 880 ASN A N 1
ATOM 6179 C CA . ASN A 1 880 ? -28.660 -19.436 65.033 1.00 49.44 880 ASN A CA 1
ATOM 6180 C C . ASN A 1 880 ? -27.543 -18.466 65.446 1.00 49.44 880 ASN A C 1
ATOM 6182 O O . ASN A 1 880 ? -26.406 -18.658 65.041 1.00 49.44 880 ASN A O 1
ATOM 6186 N N . ASP A 1 881 ? -27.830 -17.479 66.297 1.00 46.56 881 ASP A N 1
ATOM 6187 C CA . ASP A 1 881 ? -26.787 -16.678 66.955 1.00 46.56 881 ASP A CA 1
ATOM 6188 C C . ASP A 1 881 ? -26.147 -17.525 68.074 1.00 46.56 881 ASP A C 1
ATOM 6190 O O . ASP A 1 881 ? -26.601 -17.580 69.221 1.00 46.56 881 ASP A O 1
ATOM 6194 N N . THR A 1 882 ? -25.138 -18.322 67.719 1.00 43.06 882 THR A N 1
ATOM 6195 C CA . THR A 1 882 ? -24.548 -19.319 68.636 1.00 43.06 882 THR A CA 1
ATOM 6196 C C . THR A 1 882 ? -23.534 -18.755 69.633 1.00 43.06 882 THR A C 1
ATOM 6198 O O . THR A 1 882 ? -23.003 -19.514 70.452 1.00 43.06 882 THR A O 1
ATOM 6201 N N . GLY A 1 883 ? -23.241 -17.453 69.588 1.00 42.53 883 GLY A N 1
ATOM 6202 C CA . GLY A 1 883 ? -21.957 -16.932 70.044 1.00 42.53 883 GLY A CA 1
ATOM 6203 C C . GLY A 1 883 ? -21.851 -16.485 71.500 1.00 42.53 883 GLY A C 1
ATOM 6204 O O . GLY A 1 883 ? -20.966 -16.959 72.217 1.00 42.53 883 GLY A O 1
ATOM 6205 N N . VAL A 1 884 ? -22.630 -15.491 71.954 1.00 37.84 884 VAL A N 1
ATOM 6206 C CA . VAL A 1 884 ? -22.288 -14.755 73.193 1.00 37.84 884 VAL A CA 1
ATOM 6207 C C . VAL A 1 884 ? -23.510 -14.151 73.891 1.00 37.84 884 VAL A C 1
ATOM 6209 O O . VAL A 1 884 ? -24.282 -13.405 73.315 1.00 37.84 884 VAL A O 1
ATOM 6212 N N . VAL A 1 885 ? -23.591 -14.329 75.215 1.00 39.41 885 VAL A N 1
ATOM 6213 C CA . VAL A 1 885 ? -24.587 -13.720 76.136 1.00 39.41 885 VAL A CA 1
ATOM 6214 C C . VAL A 1 885 ? -24.482 -12.174 76.241 1.00 39.41 885 VAL A C 1
ATOM 6216 O O . VAL A 1 885 ? -25.058 -11.561 77.138 1.00 39.41 885 VAL A O 1
ATOM 6219 N N . THR A 1 886 ? -23.684 -11.539 75.381 1.00 40.31 886 THR A N 1
ATOM 6220 C CA . THR A 1 886 ? -23.463 -10.087 75.290 1.00 40.31 886 THR A CA 1
ATOM 6221 C C . THR A 1 886 ? -23.467 -9.589 73.842 1.00 40.31 886 THR A C 1
ATOM 6223 O O . THR A 1 886 ? -22.977 -8.488 73.598 1.00 40.31 886 THR A O 1
ATOM 6226 N N . ASP A 1 887 ? -23.961 -10.390 72.896 1.00 41.88 887 ASP A N 1
ATOM 6227 C CA . ASP A 1 887 ? -24.283 -9.914 71.550 1.00 41.88 887 ASP A CA 1
ATOM 6228 C C . ASP A 1 887 ? -25.433 -8.888 71.665 1.00 41.88 887 ASP A C 1
ATOM 6230 O O . ASP A 1 887 ? -26.414 -9.163 72.369 1.00 41.88 887 ASP A O 1
ATOM 6234 N N . PRO A 1 888 ? -25.338 -7.683 71.073 1.00 40.09 888 PRO A N 1
ATOM 6235 C CA . PRO A 1 888 ? -26.480 -6.773 70.988 1.00 40.09 888 PRO A CA 1
ATOM 6236 C C . PRO A 1 888 ? -27.608 -7.301 70.062 1.00 40.09 888 PRO A C 1
ATOM 6238 O O . PRO A 1 888 ? -28.673 -6.691 69.969 1.00 40.09 888 PRO A O 1
ATOM 6241 N N . GLY A 1 889 ? -27.445 -8.486 69.467 1.00 46.72 889 GLY A N 1
ATOM 6242 C CA . GLY A 1 889 ? -28.400 -9.131 68.576 1.00 46.72 889 GLY A CA 1
ATOM 6243 C C . GLY A 1 889 ? -28.419 -8.442 67.215 1.00 46.72 889 GLY A C 1
ATOM 6244 O O . GLY A 1 889 ? -27.524 -7.682 66.856 1.00 46.72 889 GLY A O 1
ATOM 6245 N N . LEU A 1 890 ? -29.470 -8.666 66.428 1.00 46.44 890 LEU A N 1
ATOM 6246 C CA . LEU A 1 890 ? -29.776 -7.849 65.240 1.00 46.44 890 LEU A CA 1
ATOM 6247 C C . LEU A 1 890 ? -30.075 -6.367 65.585 1.00 46.44 890 LEU A C 1
ATOM 6249 O O . LEU A 1 890 ? -30.375 -5.572 64.699 1.00 46.44 890 LEU A O 1
ATOM 6253 N N . GLY A 1 891 ? -30.009 -5.986 66.867 1.00 40.44 891 GLY A N 1
ATOM 6254 C CA . GLY A 1 891 ? -30.188 -4.624 67.353 1.00 40.44 891 GLY A CA 1
ATOM 6255 C C . GLY A 1 891 ? -28.848 -3.919 67.542 1.00 40.44 891 GLY A C 1
ATOM 6256 O O . GLY A 1 891 ? -27.926 -4.457 68.144 1.00 40.44 891 GLY A O 1
ATOM 6257 N N . GLY A 1 892 ? -28.735 -2.696 67.030 1.00 38.66 892 GLY A N 1
ATOM 6258 C CA . GLY A 1 892 ? -27.548 -1.864 67.205 1.00 38.66 892 GLY A CA 1
ATOM 6259 C C . GLY A 1 892 ? -27.280 -1.481 68.666 1.00 38.66 892 GLY A C 1
ATOM 6260 O O . GLY A 1 892 ? -28.127 -1.617 69.550 1.00 38.66 892 GLY A O 1
ATOM 6261 N N . ASP A 1 893 ? -26.088 -0.933 68.912 1.00 40.06 893 ASP A N 1
ATOM 6262 C CA . ASP A 1 893 ? -25.798 -0.187 70.138 1.00 40.06 893 ASP A CA 1
ATOM 6263 C C . ASP A 1 893 ? -26.859 0.923 70.324 1.00 40.06 893 ASP A C 1
ATOM 6265 O O . ASP A 1 893 ? -26.934 1.829 69.488 1.00 40.06 893 ASP A O 1
ATOM 6269 N N . PRO A 1 894 ? -27.646 0.929 71.418 1.00 38.69 894 PRO A N 1
ATOM 6270 C CA . PRO A 1 894 ? -28.635 1.976 71.688 1.00 38.69 894 PRO A CA 1
ATOM 6271 C C . PRO A 1 894 ? -28.038 3.392 71.761 1.00 38.69 894 PRO A C 1
ATOM 6273 O O . PRO A 1 894 ? -28.775 4.379 71.738 1.00 38.69 894 PRO A O 1
ATOM 6276 N N . ALA A 1 895 ? -26.713 3.521 71.896 1.00 38.81 895 ALA A N 1
ATOM 6277 C CA . ALA A 1 895 ? -26.011 4.800 71.884 1.00 38.81 895 ALA A CA 1
ATOM 6278 C C . ALA A 1 895 ? -25.647 5.305 70.474 1.00 38.81 895 ALA A C 1
ATOM 6280 O O . ALA A 1 895 ? -25.218 6.456 70.358 1.00 38.81 895 ALA A O 1
ATOM 6281 N N . ASN A 1 896 ? -25.820 4.495 69.420 1.00 40.72 896 ASN A N 1
ATOM 6282 C CA . ASN A 1 896 ? -25.438 4.841 68.052 1.00 40.72 896 ASN A CA 1
ATOM 6283 C C . ASN A 1 896 ? -26.450 4.292 67.021 1.00 40.72 896 ASN A C 1
ATOM 6285 O O . ASN A 1 896 ? -26.238 3.251 66.405 1.00 40.72 896 ASN A O 1
ATOM 6289 N N . ALA A 1 897 ? -27.551 5.028 66.816 1.00 40.06 897 ALA A N 1
ATOM 6290 C CA . ALA A 1 897 ? -28.670 4.677 65.923 1.00 40.06 897 ALA A CA 1
ATOM 6291 C C . ALA A 1 897 ? -28.298 4.477 64.435 1.00 40.06 897 ALA A C 1
ATOM 6293 O O . ALA A 1 897 ? -29.146 4.087 63.645 1.00 40.06 897 ALA A O 1
ATOM 6294 N N . ALA A 1 898 ? -27.049 4.740 64.044 1.00 39.97 898 ALA A N 1
ATOM 6295 C CA . ALA A 1 898 ? -26.556 4.537 62.684 1.00 39.97 898 ALA A CA 1
ATOM 6296 C C . ALA A 1 898 ? -26.190 3.070 62.360 1.00 39.97 898 ALA A C 1
ATOM 6298 O O . ALA A 1 898 ? -25.919 2.770 61.205 1.00 39.97 898 ALA A O 1
ATOM 6299 N N . ASN A 1 899 ? -26.177 2.170 63.355 1.00 42.00 899 ASN A N 1
ATOM 6300 C CA . ASN A 1 899 ? -25.560 0.839 63.249 1.00 42.00 899 ASN A CA 1
ATOM 6301 C C . ASN A 1 899 ? -26.507 -0.323 63.614 1.00 42.00 899 ASN A C 1
ATOM 6303 O O . ASN A 1 899 ? -26.069 -1.310 64.207 1.00 42.00 899 ASN A O 1
ATOM 6307 N N . GLY A 1 900 ? -27.803 -0.210 63.327 1.00 46.38 900 GLY A N 1
ATOM 6308 C CA . GLY A 1 900 ? -28.783 -1.257 63.621 1.00 46.38 900 GLY A CA 1
ATOM 6309 C C . GLY A 1 900 ? -29.822 -1.407 62.517 1.00 46.38 900 GLY A C 1
ATOM 6310 O O . GLY A 1 900 ? -30.016 -0.495 61.717 1.00 46.38 900 GLY A O 1
ATOM 6311 N N . LEU A 1 901 ? -30.495 -2.556 62.521 1.00 50.97 901 LEU A N 1
ATOM 6312 C CA . LEU A 1 901 ? -31.668 -2.834 61.704 1.00 50.97 901 LEU A CA 1
ATOM 6313 C C . LEU A 1 901 ? -32.752 -1.772 61.981 1.00 50.97 901 LEU A C 1
ATOM 6315 O O . LEU A 1 901 ? -33.320 -1.748 63.076 1.00 50.97 901 LEU A O 1
ATOM 6319 N N . ASP A 1 902 ? -33.014 -0.869 61.031 1.00 52.12 902 ASP A N 1
ATOM 6320 C CA . ASP A 1 902 ? -34.065 0.142 61.183 1.00 52.12 902 ASP A CA 1
ATOM 6321 C C . ASP A 1 902 ? -35.438 -0.498 60.936 1.00 52.12 902 ASP A C 1
ATOM 6323 O O . ASP A 1 902 ? -35.883 -0.688 59.807 1.00 52.12 902 ASP A O 1
ATOM 6327 N N . LEU A 1 903 ? -36.109 -0.866 62.027 1.00 55.00 903 LEU A N 1
ATOM 6328 C CA . LEU A 1 903 ? -37.444 -1.464 62.008 1.00 55.00 903 LEU A CA 1
ATOM 6329 C C . LEU A 1 903 ? -38.572 -0.423 61.952 1.00 55.00 903 LEU A C 1
ATOM 6331 O O . LEU A 1 903 ? -39.739 -0.801 62.015 1.00 55.00 903 LEU A O 1
ATOM 6335 N N . ASN A 1 904 ? -38.271 0.878 61.832 1.00 53.91 904 ASN A N 1
ATOM 6336 C CA . ASN A 1 904 ? -39.298 1.932 61.836 1.00 53.91 904 ASN A CA 1
ATOM 6337 C C . ASN A 1 904 ? -40.278 1.847 60.650 1.00 53.91 904 ASN A C 1
ATOM 6339 O O . ASN A 1 904 ? -41.280 2.561 60.640 1.00 53.91 904 ASN A O 1
ATOM 6343 N N . GLN A 1 905 ? -39.965 1.015 59.657 1.00 54.72 905 GLN A N 1
ATOM 6344 C CA . GLN A 1 905 ? -40.700 0.820 58.408 1.00 54.72 905 GLN A CA 1
ATOM 6345 C C . GLN A 1 905 ? -40.965 -0.678 58.134 1.00 54.72 905 GLN A C 1
ATOM 6347 O O . GLN A 1 905 ? -41.106 -1.073 56.982 1.00 54.72 905 GLN A O 1
ATOM 6352 N N . VAL A 1 906 ? -40.961 -1.527 59.171 1.00 60.72 906 VAL A N 1
ATOM 6353 C CA . VAL A 1 906 ? -41.214 -2.975 59.064 1.00 60.72 906 VAL A CA 1
ATOM 6354 C C . VAL A 1 906 ? -42.481 -3.348 59.839 1.00 60.72 906 VAL A C 1
ATOM 6356 O O . VAL A 1 906 ? -42.491 -3.359 61.069 1.00 60.72 906 VAL A O 1
ATOM 6359 N N . GLU A 1 907 ? -43.530 -3.746 59.124 1.00 62.84 907 GLU A N 1
ATOM 6360 C CA . GLU A 1 907 ? -44.861 -4.036 59.666 1.00 62.84 907 GLU A CA 1
ATOM 6361 C C . GLU A 1 907 ? -44.933 -5.453 60.228 1.00 62.84 907 GLU A C 1
ATOM 6363 O O . GLU A 1 907 ? -45.743 -5.724 61.121 1.00 62.84 907 GLU A O 1
ATOM 6368 N N . GLN A 1 908 ? -44.130 -6.383 59.701 1.00 67.19 908 GLN A N 1
ATOM 6369 C CA . GLN A 1 908 ? -44.074 -7.750 60.200 1.00 67.19 908 GLN A CA 1
ATOM 6370 C C . GLN A 1 908 ? -42.644 -8.266 60.301 1.00 67.19 908 GLN A C 1
ATOM 6372 O O . GLN A 1 908 ? -41.921 -8.344 59.314 1.00 67.19 908 GLN A O 1
ATOM 6377 N N . VAL A 1 909 ? -42.275 -8.711 61.502 1.00 68.94 909 VAL A N 1
ATOM 6378 C CA . VAL A 1 909 ? -41.041 -9.467 61.735 1.00 68.94 909 VAL A CA 1
ATOM 6379 C C . VAL A 1 909 ? -41.425 -10.904 62.065 1.00 68.94 909 VAL A C 1
ATOM 6381 O O . VAL A 1 909 ? -42.101 -11.159 63.068 1.00 68.94 909 VAL A O 1
ATOM 6384 N N . ASN A 1 910 ? -41.003 -11.848 61.228 1.00 67.94 910 ASN A N 1
ATOM 6385 C CA . ASN A 1 910 ? -41.102 -13.276 61.494 1.00 67.94 910 ASN A CA 1
ATOM 6386 C C . ASN A 1 910 ? -39.735 -13.798 61.930 1.00 67.94 910 ASN A C 1
ATOM 6388 O O . ASN A 1 910 ? -38.801 -13.879 61.136 1.00 67.94 910 ASN A O 1
ATOM 6392 N N . TYR A 1 911 ? -39.631 -14.193 63.195 1.00 67.38 911 TYR A N 1
ATOM 6393 C CA . TYR A 1 911 ? -38.419 -14.808 63.726 1.00 67.38 911 TYR A CA 1
ATOM 6394 C C . TYR A 1 911 ? -38.634 -16.306 63.926 1.00 67.38 911 TYR A C 1
ATOM 6396 O O . TYR A 1 911 ? -39.554 -16.711 64.651 1.00 67.38 911 TYR A O 1
ATOM 6404 N N . THR A 1 912 ? -37.779 -17.118 63.301 1.00 64.69 912 THR A N 1
ATOM 6405 C CA . THR A 1 912 ? -37.750 -18.574 63.496 1.00 64.69 912 THR A CA 1
ATOM 6406 C C . THR A 1 912 ? -36.461 -18.960 64.216 1.00 64.69 912 THR A C 1
ATOM 6408 O O . THR A 1 912 ? -35.434 -19.199 63.587 1.00 64.69 912 THR A O 1
ATOM 6411 N N . GLY A 1 913 ? -36.532 -18.999 65.548 1.00 57.28 913 GLY A N 1
ATOM 6412 C CA . GLY A 1 913 ? -35.413 -19.364 66.421 1.00 57.28 913 GLY A CA 1
ATOM 6413 C C . GLY A 1 913 ? -35.175 -20.872 66.521 1.00 57.28 913 GLY A C 1
ATOM 6414 O O . GLY A 1 913 ? -35.977 -21.696 66.070 1.00 57.28 913 GLY A O 1
ATOM 6415 N N . SER A 1 914 ? -34.065 -21.246 67.155 1.00 57.62 914 SER A N 1
ATOM 6416 C CA . SER A 1 914 ? -33.655 -22.639 67.363 1.00 57.62 914 SER A CA 1
ATOM 6417 C C . SER A 1 914 ? -33.943 -23.106 68.790 1.00 57.62 914 SER A C 1
ATOM 6419 O O . SER A 1 914 ? -33.755 -22.374 69.753 1.00 57.62 914 SER A O 1
ATOM 6421 N N . THR A 1 915 ? -34.273 -24.392 68.965 1.00 53.72 915 THR A N 1
ATOM 6422 C CA . THR A 1 915 ? -34.399 -25.034 70.296 1.00 53.72 915 THR A CA 1
ATOM 6423 C C . THR A 1 915 ? -33.116 -25.007 71.150 1.00 53.72 915 THR A C 1
ATOM 6425 O O . THR A 1 915 ? -33.129 -25.486 72.287 1.00 53.72 915 THR A O 1
ATOM 6428 N N . ALA A 1 916 ? -31.989 -24.550 70.593 1.00 49.50 916 ALA A N 1
ATOM 6429 C CA . ALA A 1 916 ? -30.669 -24.674 71.197 1.00 49.50 916 ALA A CA 1
ATOM 6430 C C . ALA A 1 916 ? -30.282 -23.531 72.155 1.00 49.50 916 ALA A C 1
ATOM 6432 O O . ALA A 1 916 ? -29.458 -23.804 73.026 1.00 49.50 916 ALA A O 1
ATOM 6433 N N . ASN A 1 917 ? -30.860 -22.322 72.046 1.00 53.66 917 ASN A N 1
ATOM 6434 C CA . ASN A 1 917 ? -30.461 -21.123 72.809 1.00 53.66 917 ASN A CA 1
ATOM 6435 C C . ASN A 1 917 ? -31.646 -20.177 73.122 1.00 53.66 917 ASN A C 1
ATOM 6437 O O . ASN A 1 917 ? -32.734 -20.333 72.575 1.00 53.66 917 ASN A O 1
ATOM 6441 N N . ASP A 1 918 ? -31.426 -19.216 74.033 1.00 52.38 918 ASP A N 1
ATOM 6442 C CA . ASP A 1 918 ? -32.364 -18.120 74.323 1.00 52.38 918 ASP A CA 1
ATOM 6443 C C . ASP A 1 918 ? -32.063 -16.930 73.388 1.00 52.38 918 ASP A C 1
ATOM 6445 O O . ASP A 1 918 ? -31.114 -16.182 73.628 1.00 52.38 918 ASP A O 1
ATOM 6449 N N . ASP A 1 919 ? -32.875 -16.735 72.350 1.00 50.38 919 ASP A N 1
ATOM 6450 C CA . ASP A 1 919 ? -32.738 -15.604 71.426 1.00 50.38 919 ASP A CA 1
ATOM 6451 C C . ASP A 1 919 ? -33.345 -14.321 72.029 1.00 50.38 919 ASP A C 1
ATOM 6453 O O . ASP A 1 919 ? -34.449 -14.335 72.586 1.00 50.38 919 ASP A O 1
ATOM 6457 N N . THR A 1 920 ? -32.644 -13.186 71.924 1.00 48.19 920 THR A N 1
ATOM 6458 C CA . THR A 1 920 ? -33.177 -11.871 72.326 1.00 48.19 920 THR A CA 1
ATOM 6459 C C . THR A 1 920 ? -33.468 -11.034 71.088 1.00 48.19 920 THR A C 1
ATOM 6461 O O . THR A 1 920 ? -32.560 -10.479 70.479 1.00 48.19 920 THR A O 1
ATOM 6464 N N . LEU A 1 921 ? -34.749 -10.914 70.738 1.00 52.88 921 LEU A N 1
ATOM 6465 C CA . LEU A 1 921 ? -35.219 -10.024 69.681 1.00 52.88 921 LEU A CA 1
ATOM 6466 C C . LEU A 1 921 ? -35.762 -8.730 70.300 1.00 52.88 921 LEU A C 1
ATOM 6468 O O . LEU A 1 921 ? -36.727 -8.761 71.070 1.00 52.88 921 LEU A O 1
ATOM 6472 N N . LEU A 1 922 ? -35.152 -7.595 69.961 1.00 49.69 922 LEU A N 1
ATOM 6473 C CA . LEU A 1 922 ? -35.654 -6.269 70.313 1.00 49.69 922 LEU A CA 1
ATOM 6474 C C . LEU A 1 922 ? -36.356 -5.666 69.092 1.00 49.69 922 LEU A C 1
ATOM 6476 O O . LEU A 1 922 ? -35.707 -5.362 68.099 1.00 49.69 922 LEU A O 1
ATOM 6480 N N . VAL A 1 923 ? -37.677 -5.498 69.180 1.00 52.53 923 VAL A N 1
ATOM 6481 C CA . VAL A 1 923 ? -38.488 -4.786 68.181 1.00 52.53 923 VAL A CA 1
ATOM 6482 C C . VAL A 1 923 ? -39.051 -3.538 68.846 1.00 52.53 923 VAL A C 1
ATOM 6484 O O . VAL A 1 923 ? -39.858 -3.637 69.775 1.00 52.53 923 VAL A O 1
ATOM 6487 N N . GLU A 1 924 ? -38.603 -2.366 68.409 1.00 50.72 924 GLU A N 1
ATOM 6488 C CA . GLU A 1 924 ? -39.139 -1.077 68.846 1.00 50.72 924 GLU A CA 1
ATOM 6489 C C . GLU A 1 924 ? -40.121 -0.574 67.782 1.00 50.72 924 GLU A C 1
ATOM 6491 O O . GLU A 1 924 ? -39.712 -0.072 66.745 1.00 50.72 924 GLU A O 1
ATOM 6496 N N . GLY A 1 925 ? -41.420 -0.770 68.021 1.00 46.34 925 GLY A N 1
ATOM 6497 C CA . GLY A 1 925 ? -42.476 -0.344 67.097 1.00 46.34 925 GLY A CA 1
ATOM 6498 C C . GLY A 1 925 ? -42.770 1.159 67.145 1.00 46.34 925 GLY A C 1
ATOM 6499 O O . GLY A 1 925 ? -42.471 1.840 68.137 1.00 46.34 925 GLY A O 1
ATOM 6500 N N . THR A 1 926 ? -43.411 1.674 66.094 1.00 52.22 926 THR A N 1
ATOM 6501 C CA . THR A 1 926 ? -43.869 3.072 66.024 1.00 52.22 926 THR A CA 1
ATOM 6502 C C . THR A 1 926 ? -45.369 3.183 66.347 1.00 52.22 926 THR A C 1
ATOM 6504 O O . THR A 1 926 ? -45.926 2.395 67.104 1.00 52.22 926 THR A O 1
ATOM 6507 N N . THR A 1 927 ? -46.048 4.237 65.881 1.00 46.00 927 THR A N 1
ATOM 6508 C CA . THR A 1 927 ? -47.471 4.496 66.177 1.00 46.00 927 THR A CA 1
ATOM 6509 C C . THR A 1 927 ? -48.462 3.700 65.309 1.00 46.00 927 THR A C 1
ATOM 6511 O O . THR A 1 927 ? -49.665 3.957 65.415 1.00 46.00 927 THR A O 1
ATOM 6514 N N . ALA A 1 928 ? -47.983 2.791 64.453 1.00 54.84 928 ALA A N 1
ATOM 6515 C CA . ALA A 1 928 ? -48.785 1.890 63.617 1.00 54.84 928 ALA A CA 1
ATOM 6516 C C . ALA A 1 928 ? -48.984 0.504 64.280 1.00 54.84 928 ALA A C 1
ATOM 6518 O O . ALA A 1 928 ? -48.387 0.212 65.315 1.00 54.84 928 ALA A O 1
ATOM 6519 N N . ASP A 1 929 ? -49.891 -0.322 63.740 1.00 57.66 929 ASP A N 1
ATOM 6520 C CA . ASP A 1 929 ? -50.143 -1.685 64.237 1.00 57.66 929 ASP A CA 1
ATOM 6521 C C . ASP A 1 929 ? -49.041 -2.648 63.734 1.00 57.66 929 ASP A C 1
ATOM 6523 O O . ASP A 1 929 ? -49.252 -3.395 62.780 1.00 57.66 929 ASP A O 1
ATOM 6527 N N . ASP A 1 930 ? -47.875 -2.646 64.384 1.00 57.31 930 ASP A N 1
ATOM 6528 C CA . ASP A 1 930 ? -46.760 -3.547 64.045 1.00 57.31 930 ASP A CA 1
ATOM 6529 C C . ASP A 1 930 ? -47.039 -4.984 64.540 1.00 57.31 930 ASP A C 1
ATOM 6531 O O . ASP A 1 930 ? -47.465 -5.208 65.682 1.00 57.31 930 ASP A O 1
ATOM 6535 N N . THR A 1 931 ? -46.796 -5.994 63.699 1.00 58.38 931 THR A N 1
ATOM 6536 C CA . THR A 1 931 ? -47.018 -7.415 64.014 1.00 58.38 931 THR A CA 1
ATOM 6537 C C . THR A 1 931 ? -45.696 -8.160 64.181 1.00 58.38 931 THR A C 1
ATOM 6539 O O . THR A 1 931 ? -45.079 -8.611 63.223 1.00 58.38 931 THR A O 1
ATOM 6542 N N . LEU A 1 932 ? -45.288 -8.404 65.427 1.00 62.97 932 LEU A N 1
ATOM 6543 C CA . LEU A 1 932 ? -44.223 -9.364 65.715 1.00 62.97 932 LEU A CA 1
ATOM 6544 C C . LEU A 1 932 ? -44.800 -10.786 65.789 1.00 62.97 932 LEU A C 1
ATOM 6546 O O . LEU A 1 932 ? -45.578 -11.107 66.692 1.00 62.97 932 LEU A O 1
ATOM 6550 N N . SER A 1 933 ? -44.383 -11.654 64.870 1.00 62.06 933 SER A N 1
ATOM 6551 C CA . SER A 1 933 ? -44.740 -13.071 64.859 1.00 62.06 933 SER A CA 1
ATOM 6552 C C . SER A 1 933 ? -43.501 -13.913 65.155 1.00 62.06 933 SER A C 1
ATOM 6554 O O . SER A 1 933 ? -42.691 -14.228 64.288 1.00 62.06 933 SER A O 1
ATOM 6556 N N . VAL A 1 934 ? -43.345 -14.293 66.421 1.00 57.16 934 VAL A N 1
ATOM 6557 C CA . VAL A 1 934 ? -42.300 -15.234 66.832 1.00 57.16 934 VAL A CA 1
ATOM 6558 C C . VAL A 1 934 ? -42.866 -16.639 66.720 1.00 57.16 934 VAL A C 1
ATOM 6560 O O . VAL A 1 934 ? -43.836 -16.972 67.409 1.00 57.16 934 VAL A O 1
ATOM 6563 N N . THR A 1 935 ? -42.249 -17.471 65.885 1.00 50.91 935 THR A N 1
ATOM 6564 C CA . THR A 1 935 ? -42.543 -18.905 65.852 1.00 50.91 935 THR A CA 1
ATOM 6565 C C . THR A 1 935 ? -41.430 -19.628 66.605 1.00 50.91 935 THR A C 1
ATOM 6567 O O . THR A 1 935 ? -40.397 -19.932 66.013 1.00 50.91 935 THR A O 1
ATOM 6570 N N . PRO A 1 936 ? -41.586 -19.887 67.917 1.00 48.97 936 PRO A N 1
ATOM 6571 C CA . PRO A 1 936 ? -40.658 -20.754 68.625 1.00 48.97 936 PRO A CA 1
ATOM 6572 C C . PRO A 1 936 ? -40.815 -22.180 68.084 1.00 48.97 936 PRO A C 1
ATOM 6574 O O . PRO A 1 936 ? -41.936 -22.704 68.060 1.00 48.97 936 PRO A O 1
ATOM 6577 N N . LEU A 1 937 ? -39.715 -22.795 67.648 1.00 47.41 937 LEU A N 1
ATOM 6578 C CA . LEU A 1 937 ? -39.666 -24.234 67.374 1.00 47.41 937 LEU A CA 1
ATOM 6579 C C . LEU A 1 937 ? -39.440 -25.026 68.662 1.00 47.41 937 LEU A C 1
ATOM 6581 O O . LEU A 1 937 ? -38.525 -24.660 69.432 1.00 47.41 937 LEU A O 1
#

Radius of gyration: 47.2 Å; chains: 1; bounding box: 99×52×149 Å

Secondary structure (DSSP, 8-state):
-EES-EEE-STT--EEEE-SS-EEE---S-TT-SEEESS-EEEE----SSTT----EEE-TT--EEESSS-EEEE-SS-EEE-TT-EEEETTS-EEEESS---TT-SS-SSS-EEEEEEE-SEEEETT-EEEE--SSEEEEEE---SS--EEEE--------TTPPP--EEEEE-TT-TT-EEEEEEEBTEEEEEEE-TTS--EEEEEESEEEEESS-EEEEEE---S-TT-S-SS--TTS-TT--SS-------S---------SS-EEEEEEEETTEEEEEEE-SS-EEEE--BGGGEEEEEEE--SS-EEEEEE-BTB----SS--TT----TTSSS--SEEEE--SSS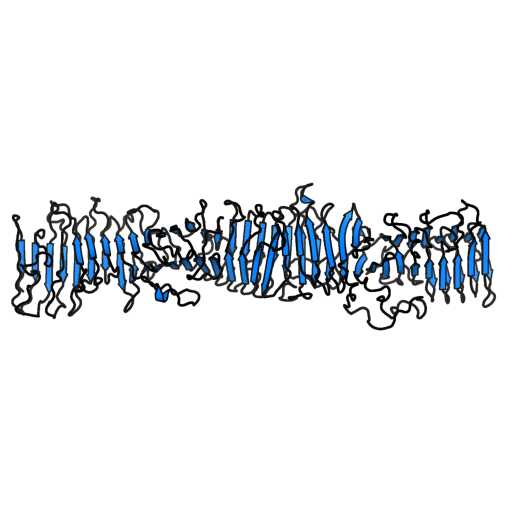-EEEEEE-GGGSSSPPPEEEEEETTSSS---STTT-EEEEEEE-TTSS--EEEEEES-S-EEEEE---SEEEEE--SS--EEEEEE-SSTTEEEEEEEETB---EEEETTS-SEEEEE--SSS-EEEE----TT-----EEEEESS-TTT----S--EEEE---TTS-TT-EEEEE--SS--EEEE-TTSS--SSS--STT--S-EEES-BTB-SS--EEEEE-TT-SS--EEEE-SSEEESSS--SS--EEE--TT---SEEEEE-----TTS--EEEE--B-TT-EEEEE--BSS-EEEE-BT--STT--BSTTB-SEEEEE--BSS-EEEEE-TT--S--EEEEEE-SSSS-EEEE-SSSSS-SEEES-----TTS-TTGGGT----SEEEEE--SSS--EEEES----SSEEEEESS-TT--S----EEEEEGGGSPTTSEEEEE--SS--EEEEE--TT--S---TT-EEEEE----TT-TTS--EEEEEETT--S---SS-------S-TTS--EEEEEEE---S-TT--TTSPPTT-TTSS---TTEEEEEEE--TTS---------SS--EEEEE--

Foldseek 3Di:
DEQQADEAEDAQDEAAAEACAAYEQDYPPDPRSEQEYQEEYEYHLDHNLDPPGQRAYEYDALHEHEHNAYEYHYAGCAEYEYDARYEYANQNYEYEAEHHDPDPRDNNDDFEDDWHEYADNYHYAYLLAYEYETYLFAYEYHDEFAARGAYEYEPPANDDDDDDDDFGYEYEYECAPFAQWEKEWEQEPQAIWIWIDGPHGQIHTYDSGQEYEYDHAAYAYEYAHAHLDPQPPAADDDPSHPVPNDPDHRNDDDPPDDDDRYQDVQAEKEWEWDDDPQWTWTWIDRVPDIGIYTYGQARHAAYEYEAHQEEYEYEFEQQVHGRDHNHANPPDQAQPQDPDHARYEYQNQHYQYEYEYEHANCPPDHFQKEKEKEWASQAQAFFDAQRTWTWIWIDRRPPDDIHIYIYGRHAAYEYEHASAAEYEYHAHQEAWEWEWAADPPAQWIWIFIVVRGHHIYIYGANRYQAYEYELAHYAYEAEHQDGHLNRERPQEYEDYPHGPPQLAYAHEYEYEYQADQSYDQNGEYEYAGGQYAYEYEQFNVRPLDAPDTANLRQQYEYEYNAPPHHHHQYEYRHYHAADQAAWEWEAAQFFIPTRNVYPDGHYGYDHPHDGHQEYAYHTYLHAPPREYEYEYAAHDANHEYEYERAHYQYEYAAFHPDPDDQDHANPRQRYAYEYQDFDDAYEYAYEGAAVQAAWEWEWDDPDPDFKIFIDTPVNDPTRYIYLDQPQPPPDDRPCVVGSDQHQYYEYEAYPDHAYEYHYAADGRQAEHEYHPYDLPDAYAHAYEYHHAQLRYHAQYEYEYEAREFAYEYEHDYAAQGDRHQHHNDAAEYAYHYAADDPVGAYEYEAECARHAEADDHQAAHEYDHPDPNHAHHAYEYHHEPNYDPPRPAQAHDPVDPRHHYPCARHQEYEYEYDPPDDDDDDDDYDPDNRDYHYDYD

pLDDT: mean 79.44, std 17.45, range [27.77, 98.19]

Sequence (937 aa):
GTLHGAVNTAAAGTIVITNDGAIVVADNGDTTDDVAADGDITLDAADARLAGSQDNLTVNADADIV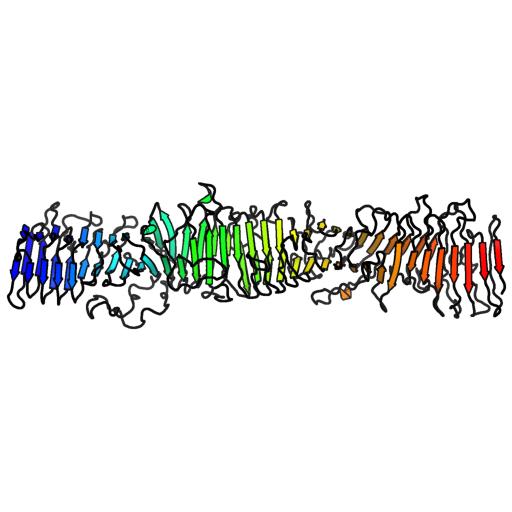STNGNILLEAGDDLTQAAGGEISAANGTITINVDLPTVSDPDGGPNLTGSIVTIDGSLESSGATFITGGDDNDIFDIQPQVGSAILVDGNLPAAGDPGDPPGDTLILDATGLPDAFVDLIPTTGGFVGVLSATGILPVGFTSIETLDITGGPVDFRVRMDLSNDQDLGASPSTNFPTGALPFNLAAGNGFGGASTGLGDGTADDINLQVIGTTLETQVTDGTRTVTLTPRLDDINSLQVLGSGDDDTLNIDDVNGLPSFAGTVPGVTDNANIAGEAELFFDGAAGSDAINFTLDAAGTNPSTIDQTYAVGDGIGGGSGVGTSEGEILTDDNGANPDLQLYFAGLEPITTSGTPGGTLTVLGDTSGNTIDILDSPVAGHTRIAATTPSFEIFDFAANTFAALEVYGMGGADRVDLNSLDVAETSLNNIRLDGDDNAGNADTSDDTIVVRSTGSLVSTDTVSLFGGQGDDTFILDSDGGGDSASGTVNSITTPLLVAPAGDEGGIDALFVVDTDDADGDTIIITSSTIEGITGSAAVDITYDGAAQTLDSLTVFTSNAASPNNDTVDIQGTATASVYNIATQDGDDTVNITSNSTALQSGNLDAILGQVRVDSGAGDDALNIWDYTAGVADAYTTEETGSGQETVTRFNGTATDDVLHNANITDVGGNGSNAANAGTLEDYHLVGSETGNNTFTINDTTGTVTNTVDDGDATTTISNNATFNIQADSAQPGAENTFNGFDGNDTFNANFAADTTVPTAAGTTFVINGGAVASDPANRDILNFDTTADTVARSGATGIRMVYADNTKASGDLNVTGNDTGVVTDPGLGGDPANAANGLDLNQVEQVNYTGSTANDDTLLVEGTTADDTLSVTPL